Protein AF-A0A8S1JYV7-F1 (afdb_monomer)

Mean predicted aligned error: 21.08 Å

Radius of gyration: 44.69 Å; Cα contacts (8 Å, |Δi|>4): 650; chains: 1; bounding box: 148×88×150 Å

Organism: Paramecium primaurelia (NCBI:txid5886)

Nearest PDB structures (foldseek):
  2qby-assembly1_B  TM=5.541E-01  e=5.630E-12  Saccharolobus solfataricus
  6wgi-assembly1_A  TM=5.345E-01  e=1.094E-09  Saccharomyces cerevisiae
  6wgc-assembly1_A  TM=5.345E-01  e=1.435E-09  Saccharomyces cerevisiae
  6wgg-assembly1_A  TM=5.347E-01  e=1.883E-09  Saccharomyces cerevisiae
  8xvc-assembly1_A  TM=5.515E-01  e=9.843E-05  Escherichia phage Mu

InterPro domains:
  IPR003593 AAA+ ATPase domain [SM00382] (58-188)
  IPR003593 AAA+ ATPase domain [SM00382] (442-572)
  IPR049945 ORC1/DEAH AAA+ ATPase domain [PF13401] (60-153)
  IPR049945 ORC1/DEAH AAA+ ATPase domain [PF13401] (444-537)
  IPR050311 Origin recognition complex 1/Cell division control protein 6 [PTHR10763] (377-762)

pLDDT: mean 78.51, std 17.74, range [27.64, 97.88]

Foldseek 3Di:
DDDDDDDDDDDDDDDDDDDDDDDDPPPPDPDDDDPQDDPPPCVVVLVVVVVLLPDPDQFQAEEEEAAPPLCPVVSVVSVVVVVVVVQAAEAEDELLVDPALVSVLVVVCVSVVPPDDDDLVSSVVVLQVPLVHAYEYEYEQQLNNLVDDLVSVLSVRVVRSRHNYYYYHHHPCSVVVCCVVPVRDHPDYHYDYRYHDDPVRVVVVVVVVVVVLVVLVVLLVLLVVLLVVLVVCPPDPLPCCVPDPVVVVLCVVCVDDDDCNVVSVVLVVQSSVDPDPVSSVVSSVVSVVVSVVSVVVSVVVVVVVVVVVVVVVVVVVVVVVVVVVVVVVVVVVVVVVVVVVVVVVVVVVVVVVVVVVVVVVVVVVVVVVVVVVVVVVVVVVVVVVVVVVVVVVPPDDDDDDDDDDDDPDDPDPPDPPDPLPQDPPCVVVLVVVVVLLPDPDQFQAEEEEAAAQLCPVVSVVSVVVVVVVVQALEAEDELVVDPALVVVLVVVCVSVVPPDDDDLVSSVVVLQVPLPHAYEYEYEQQLSRLVDALVSVLSVRVVRSRHNYYYYHHHPCSVVVCCVVRVHDHDDYHYDYRYFDDLVRLLVVVVVVVVVVVPDDDDSVVLSVVSVVQCVVPNRRNVSNVVVVVVLVVVRVVCPDDPPDSCPVVVVVLVLVVLVPDDPLLVLLLVLLLVVCVVPVPALKDFPVSSVVSSVVLCVVVVPDDPDDSVVSVVVVVVSVQWDWDWDFDQDPNDTDTTIITRGPDHSVRSCVSSCPPPVCVVVVVVD

Structure (mmCIF, N/CA/C/O backbone):
data_AF-A0A8S1JYV7-F1
#
_entry.id   AF-A0A8S1JYV7-F1
#
loop_
_atom_site.group_PDB
_atom_site.id
_atom_site.type_symbol
_atom_site.label_atom_id
_atom_site.label_alt_id
_atom_site.label_comp_id
_atom_site.label_asym_id
_atom_site.label_entity_id
_atom_site.label_seq_id
_atom_site.pdbx_PDB_ins_code
_atom_site.Cartn_x
_atom_site.Cartn_y
_atom_site.Cartn_z
_atom_site.occupancy
_atom_site.B_iso_or_equiv
_atom_site.auth_seq_id
_atom_site.auth_comp_id
_atom_site.auth_asym_id
_atom_site.auth_atom_id
_atom_site.pdbx_PDB_model_num
ATOM 1 N N . MET A 1 1 ? 76.711 37.698 -12.263 1.00 46.56 1 MET A N 1
ATOM 2 C CA . MET A 1 1 ? 75.580 37.307 -13.132 1.00 46.56 1 MET A CA 1
ATOM 3 C C . MET A 1 1 ? 75.760 35.853 -13.531 1.00 46.56 1 MET A C 1
ATOM 5 O O . MET A 1 1 ? 76.825 35.523 -14.033 1.00 46.56 1 MET A O 1
ATOM 9 N N . PRO A 1 2 ? 74.790 34.984 -13.210 1.00 42.94 2 PRO A N 1
ATOM 10 C CA . PRO A 1 2 ? 74.183 34.180 -14.273 1.00 42.94 2 PRO A CA 1
ATOM 11 C C . PRO A 1 2 ? 72.651 34.045 -14.153 1.00 42.94 2 PRO A C 1
ATOM 13 O O . PRO A 1 2 ? 72.043 34.290 -13.112 1.00 42.94 2 PRO A O 1
ATOM 16 N N . ASN A 1 3 ? 72.059 33.692 -15.294 1.00 36.28 3 ASN A N 1
ATOM 17 C CA . ASN A 1 3 ? 70.646 33.717 -15.666 1.00 36.28 3 ASN A CA 1
ATOM 18 C C . ASN A 1 3 ? 69.675 32.984 -14.723 1.00 36.28 3 ASN A C 1
ATOM 20 O O . ASN A 1 3 ? 69.793 31.783 -14.488 1.00 36.28 3 ASN A O 1
ATOM 24 N N . LYS A 1 4 ? 68.616 33.693 -14.306 1.00 41.25 4 LYS A N 1
ATOM 25 C CA . LYS A 1 4 ? 67.384 33.115 -13.750 1.00 41.25 4 LYS A CA 1
ATOM 26 C C . LYS A 1 4 ? 66.445 32.705 -14.890 1.00 41.25 4 LYS A C 1
ATOM 28 O O . LYS A 1 4 ? 65.904 33.564 -15.578 1.00 41.25 4 LYS A O 1
ATOM 33 N N . GLN A 1 5 ? 66.200 31.405 -15.043 1.00 42.00 5 GLN A N 1
ATOM 34 C CA . GLN A 1 5 ? 65.030 30.882 -15.760 1.00 42.00 5 GLN A CA 1
ATOM 35 C C . GLN A 1 5 ? 63.831 30.740 -14.796 1.00 42.00 5 GLN A C 1
ATOM 37 O O . GLN A 1 5 ? 64.030 30.393 -13.627 1.00 42.00 5 GLN A O 1
ATOM 42 N N . PRO A 1 6 ? 62.583 30.985 -15.241 1.00 45.44 6 PRO A N 1
ATOM 43 C CA . PRO A 1 6 ? 61.412 30.913 -14.375 1.00 45.44 6 PRO A CA 1
ATOM 44 C C . PRO A 1 6 ? 60.876 29.478 -14.232 1.00 45.44 6 PRO A C 1
ATOM 46 O O . PRO A 1 6 ? 60.617 28.776 -15.210 1.00 45.44 6 PRO A O 1
ATOM 49 N N . LYS A 1 7 ? 60.648 29.066 -12.978 1.00 34.97 7 LYS A N 1
ATOM 50 C CA . LYS A 1 7 ? 59.971 27.818 -12.595 1.00 34.97 7 LYS A CA 1
ATOM 51 C C . LYS A 1 7 ? 58.480 27.887 -12.958 1.00 34.97 7 LYS A C 1
ATOM 53 O O . LYS A 1 7 ? 57.747 28.705 -12.408 1.00 34.97 7 LYS A O 1
ATOM 58 N N . LYS A 1 8 ? 58.015 26.990 -13.836 1.00 34.38 8 LYS A N 1
ATOM 59 C CA . LYS A 1 8 ? 56.583 26.721 -14.056 1.00 34.38 8 LYS A CA 1
ATOM 60 C C . LYS A 1 8 ? 56.036 25.869 -12.907 1.00 34.38 8 LYS A C 1
ATOM 62 O O . LYS A 1 8 ? 56.521 24.772 -12.648 1.00 34.38 8 LYS A O 1
ATOM 67 N N . SER A 1 9 ? 55.019 26.384 -12.227 1.00 33.53 9 SER A N 1
ATOM 68 C CA . SER A 1 9 ? 54.278 25.718 -11.158 1.00 33.53 9 SER A CA 1
ATOM 69 C C . SER A 1 9 ? 53.262 24.720 -11.732 1.00 33.53 9 SER A C 1
ATOM 71 O O . SER A 1 9 ? 52.340 25.082 -12.461 1.00 33.53 9 SER A O 1
ATOM 73 N N . GLN A 1 10 ? 53.416 23.440 -11.391 1.00 33.88 10 GLN A N 1
ATOM 74 C CA . GLN A 1 10 ? 52.433 22.396 -11.681 1.00 33.88 10 GLN A CA 1
ATOM 75 C C . GLN A 1 10 ? 51.303 22.448 -10.639 1.00 33.88 10 GLN A C 1
ATOM 77 O O . GLN A 1 10 ? 51.466 22.011 -9.502 1.00 33.88 10 GLN A O 1
ATOM 82 N N . LYS A 1 11 ? 50.133 22.971 -11.024 1.00 34.41 11 LYS A N 1
ATOM 83 C CA . LYS A 1 11 ? 48.884 22.793 -10.265 1.00 34.41 11 LYS A CA 1
ATOM 84 C C . LYS A 1 11 ? 48.269 21.435 -10.621 1.00 34.41 11 LYS A C 1
ATOM 86 O O . LYS A 1 11 ? 47.688 21.280 -11.692 1.00 34.41 11 LYS A O 1
ATOM 91 N N . LYS A 1 12 ? 48.356 20.467 -9.701 1.00 37.19 12 LYS A N 1
ATOM 92 C CA . LYS A 1 12 ? 47.556 19.230 -9.721 1.00 37.19 12 LYS A CA 1
ATOM 93 C C . LYS A 1 12 ? 46.072 19.589 -9.553 1.00 37.19 12 LYS A C 1
ATOM 95 O O . LYS A 1 12 ? 45.667 20.051 -8.490 1.00 37.19 12 LYS A O 1
ATOM 100 N N . LYS A 1 13 ? 45.259 19.382 -10.594 1.00 33.84 13 LYS A N 1
ATOM 101 C CA . LYS A 1 13 ? 43.790 19.371 -10.503 1.00 33.84 13 LYS A CA 1
ATOM 102 C C . LYS A 1 13 ? 43.317 17.922 -10.379 1.00 33.84 13 LYS A C 1
ATOM 104 O O . LYS A 1 13 ? 43.339 17.180 -11.353 1.00 33.84 13 LYS A O 1
ATOM 109 N N . ASN A 1 14 ? 42.856 17.554 -9.186 1.00 35.28 14 ASN A N 1
ATOM 110 C CA . ASN A 1 14 ? 42.028 16.372 -8.963 1.00 35.28 14 ASN A CA 1
ATOM 111 C C . ASN A 1 14 ? 40.647 16.613 -9.589 1.00 35.28 14 ASN A C 1
ATOM 113 O O . ASN A 1 14 ? 39.872 17.419 -9.077 1.00 35.28 14 ASN A O 1
ATOM 117 N N . GLN A 1 15 ? 40.332 15.924 -10.686 1.00 32.47 15 GLN A N 1
ATOM 118 C CA . GLN A 1 15 ? 38.967 15.836 -11.203 1.00 32.47 15 GLN A CA 1
ATOM 119 C C . GLN A 1 15 ? 38.302 14.580 -10.631 1.00 32.47 15 GLN A C 1
ATOM 121 O O . GLN A 1 15 ? 38.591 13.459 -11.043 1.00 32.47 15 GLN A O 1
ATOM 126 N N . LYS A 1 16 ? 37.394 14.781 -9.669 1.00 33.75 16 LYS A N 1
ATOM 127 C CA . LYS A 1 16 ? 36.365 13.796 -9.321 1.00 33.75 16 LYS A CA 1
ATOM 128 C C . LYS A 1 16 ? 35.435 13.655 -10.531 1.00 33.75 16 LYS A C 1
ATOM 130 O O . LYS A 1 16 ? 34.818 14.634 -10.943 1.00 33.75 16 LYS A O 1
ATOM 135 N N . LYS A 1 17 ? 35.355 12.451 -11.104 1.00 32.31 17 LYS A N 1
ATOM 136 C CA . LYS A 1 17 ? 34.386 12.093 -12.149 1.00 32.31 17 LYS A CA 1
ATOM 137 C C . LYS A 1 17 ? 32.970 12.181 -11.565 1.00 32.31 17 LYS A C 1
ATOM 139 O O . LYS A 1 17 ? 32.618 11.384 -10.703 1.00 32.31 17 LYS A O 1
ATOM 144 N N . GLN A 1 18 ? 32.181 13.149 -12.023 1.00 31.91 18 GLN A N 1
ATOM 145 C CA . GLN A 1 18 ? 30.720 13.115 -11.920 1.00 31.91 18 GLN A CA 1
ATOM 146 C C . GLN A 1 18 ? 30.153 12.289 -13.092 1.00 31.91 18 GLN A C 1
ATOM 148 O O . GLN A 1 18 ? 30.764 12.282 -14.167 1.00 31.91 18 GLN A O 1
ATOM 153 N N . PRO A 1 19 ? 29.022 11.583 -12.918 1.00 30.23 19 PRO A N 1
ATOM 154 C CA . PRO A 1 19 ? 28.376 10.857 -14.006 1.00 30.23 19 PRO A CA 1
ATOM 155 C C . PRO A 1 19 ? 27.855 11.844 -15.062 1.00 30.23 19 PRO A C 1
ATOM 157 O O . PRO A 1 19 ? 27.268 12.875 -14.734 1.00 30.23 19 PRO A O 1
ATOM 160 N N . LYS A 1 20 ? 28.113 11.543 -16.339 1.00 32.12 20 LYS A N 1
ATOM 161 C CA . LYS A 1 20 ? 27.690 12.357 -17.484 1.00 32.12 20 LYS A CA 1
ATOM 162 C C . LYS A 1 20 ? 26.158 12.420 -17.533 1.00 32.12 20 LYS A C 1
ATOM 164 O O . LYS A 1 20 ? 25.511 11.404 -17.760 1.00 32.12 20 LYS A O 1
ATOM 169 N N . GLN A 1 21 ? 25.602 13.615 -17.343 1.00 32.47 21 GLN A N 1
ATOM 170 C CA . GLN A 1 21 ? 24.228 13.940 -17.725 1.00 32.47 21 GLN A CA 1
ATOM 171 C C . GLN A 1 21 ? 24.078 13.821 -19.248 1.00 32.47 21 GLN A C 1
ATOM 173 O O . GLN A 1 21 ? 24.957 14.259 -19.995 1.00 32.47 21 GLN A O 1
ATOM 178 N N . TYR A 1 22 ? 22.960 13.239 -19.681 1.00 33.78 22 TYR A N 1
ATOM 179 C CA . TYR A 1 22 ? 22.515 13.178 -21.071 1.00 33.78 22 TYR A CA 1
ATOM 180 C C . TYR A 1 22 ? 22.547 14.579 -21.706 1.00 33.78 22 TYR A C 1
ATOM 182 O O . TYR A 1 22 ? 21.765 15.456 -21.343 1.00 33.78 22 TYR A O 1
ATOM 190 N N . GLN A 1 23 ? 23.461 14.796 -22.653 1.00 32.00 23 GLN A N 1
ATOM 191 C CA . GLN A 1 23 ? 23.362 15.909 -23.594 1.00 32.00 23 GLN A CA 1
ATOM 192 C C . GLN A 1 23 ? 22.345 15.515 -24.667 1.00 32.00 23 GLN A C 1
ATOM 194 O O . GLN A 1 23 ? 22.445 14.441 -25.256 1.00 32.00 23 GLN A O 1
ATOM 199 N N . SER A 1 24 ? 21.339 16.362 -24.873 1.00 36.31 24 SER A N 1
ATOM 200 C CA . SER A 1 24 ? 20.257 16.136 -25.825 1.00 36.31 24 SER A CA 1
ATOM 201 C C . SER A 1 24 ? 20.775 16.068 -27.266 1.00 36.31 24 SER A C 1
ATOM 203 O O . SER A 1 24 ? 21.559 16.904 -27.714 1.00 36.31 24 SER A O 1
ATOM 205 N N . ILE A 1 25 ? 20.279 15.067 -27.993 1.00 35.56 25 ILE A N 1
ATOM 206 C CA . ILE A 1 25 ? 20.597 14.706 -29.387 1.00 35.56 25 ILE A CA 1
ATOM 207 C C . ILE A 1 25 ? 20.081 15.755 -30.410 1.00 35.56 25 ILE A C 1
ATOM 209 O O . ILE A 1 25 ? 20.365 15.682 -31.601 1.00 35.56 25 ILE A O 1
ATOM 213 N N . ASP A 1 26 ? 19.385 16.803 -29.963 1.00 37.78 26 ASP A N 1
ATOM 214 C CA . ASP A 1 26 ? 18.584 17.689 -30.821 1.00 37.78 26 ASP A CA 1
ATOM 215 C C . ASP A 1 26 ? 19.355 18.666 -31.732 1.00 37.78 26 ASP A C 1
ATOM 217 O O . ASP A 1 26 ? 18.743 19.297 -32.595 1.00 37.78 26 ASP A O 1
ATOM 221 N N . ASN A 1 27 ? 20.676 18.816 -31.595 1.00 35.88 27 ASN A N 1
ATOM 222 C CA . ASN A 1 27 ? 21.395 19.904 -32.277 1.00 35.88 27 ASN A CA 1
ATOM 223 C C . ASN A 1 27 ? 22.094 19.542 -33.602 1.00 35.88 27 ASN A C 1
ATOM 225 O O . ASN A 1 27 ? 22.672 20.441 -34.208 1.00 35.88 27 ASN A O 1
ATOM 229 N N . GLN A 1 28 ? 22.051 18.295 -34.092 1.00 33.03 28 GLN A N 1
ATOM 230 C CA . GLN A 1 28 ? 22.825 17.909 -35.294 1.00 33.03 28 GLN A CA 1
ATOM 231 C C . GLN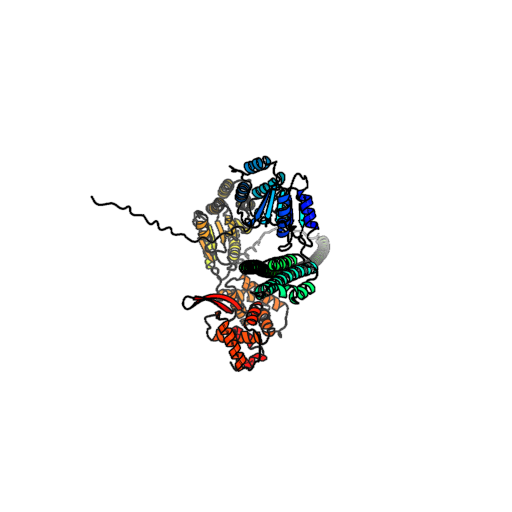 A 1 28 ? 22.036 17.347 -36.488 1.00 33.03 28 GLN A C 1
ATOM 233 O O . GLN A 1 28 ? 22.646 17.024 -37.502 1.00 33.03 28 GLN A O 1
ATOM 238 N N . VAL A 1 29 ? 20.700 17.322 -36.461 1.00 35.41 29 VAL A N 1
ATOM 239 C CA . VAL A 1 29 ? 19.895 16.839 -37.603 1.00 35.41 29 VAL A CA 1
ATOM 240 C C . VAL A 1 29 ? 18.899 17.906 -38.053 1.00 35.41 29 VAL A C 1
ATOM 242 O O . VAL A 1 29 ? 17.707 17.830 -37.784 1.00 35.41 29 VAL A O 1
ATOM 245 N N . ASN A 1 30 ? 19.387 18.933 -38.743 1.00 35.34 30 ASN A N 1
ATOM 246 C CA . ASN A 1 30 ? 18.549 19.885 -39.473 1.00 35.34 30 ASN A CA 1
ATOM 247 C C . ASN A 1 30 ? 19.185 20.095 -40.847 1.00 35.34 30 ASN A C 1
ATOM 249 O O . ASN A 1 30 ? 20.183 20.803 -40.910 1.00 35.34 30 ASN A O 1
ATOM 253 N N . ASN A 1 31 ? 18.661 19.437 -41.897 1.00 34.31 31 ASN A N 1
ATOM 254 C CA . ASN A 1 31 ? 18.603 19.933 -43.294 1.00 34.31 31 ASN A CA 1
ATOM 255 C C . ASN A 1 31 ? 18.168 18.873 -44.337 1.00 34.31 31 ASN A C 1
ATOM 257 O O . ASN A 1 31 ? 18.654 18.863 -45.465 1.00 34.31 31 ASN A O 1
ATOM 261 N N . THR A 1 32 ? 17.193 18.016 -44.031 1.00 33.81 32 THR A N 1
ATOM 262 C CA . THR A 1 32 ? 16.482 17.253 -45.075 1.00 33.81 32 THR A CA 1
ATOM 263 C C . THR A 1 32 ? 14.987 17.276 -44.786 1.00 33.81 32 THR A C 1
ATOM 265 O O . THR A 1 32 ? 14.510 16.721 -43.799 1.00 33.81 32 THR A O 1
ATOM 268 N N . ILE A 1 33 ? 14.239 17.992 -45.629 1.00 37.91 33 ILE A N 1
ATOM 269 C CA . ILE A 1 33 ? 12.783 18.144 -45.535 1.00 37.91 33 ILE A CA 1
ATOM 270 C C . ILE A 1 33 ? 12.146 16.843 -46.039 1.00 37.91 33 ILE A C 1
ATOM 272 O O . ILE A 1 33 ? 11.726 16.740 -47.187 1.00 37.91 33 ILE A O 1
ATOM 276 N N . GLN A 1 34 ? 12.103 15.820 -45.189 1.00 42.94 34 GLN A N 1
ATOM 277 C CA . GLN A 1 34 ? 11.187 14.699 -45.376 1.00 42.94 34 GLN A CA 1
ATOM 278 C C . GLN A 1 34 ? 9.828 15.084 -44.787 1.00 42.94 34 GLN A C 1
ATOM 280 O O . GLN A 1 34 ? 9.754 15.685 -43.710 1.00 42.94 34 GLN A O 1
ATOM 285 N N . LYS A 1 35 ? 8.736 14.757 -45.496 1.00 40.88 35 LYS A N 1
ATOM 286 C CA . LYS A 1 35 ? 7.383 14.877 -44.937 1.00 40.88 35 LYS A CA 1
ATOM 287 C C . LYS A 1 35 ? 7.362 14.122 -43.598 1.00 40.88 35 LYS A C 1
ATOM 289 O O . LYS A 1 35 ? 7.805 12.976 -43.570 1.00 40.88 35 LYS A O 1
ATOM 294 N N . PRO A 1 36 ? 6.897 14.738 -42.496 1.00 48.53 36 PRO A N 1
ATOM 295 C CA . PRO A 1 36 ? 6.857 14.062 -41.207 1.00 48.53 36 PRO A CA 1
ATOM 296 C C . PRO A 1 36 ? 5.974 12.819 -41.338 1.00 48.53 36 PRO A C 1
ATOM 298 O O . PRO A 1 36 ? 4.785 12.961 -41.623 1.00 48.53 36 PRO A O 1
ATOM 301 N N . GLN A 1 37 ? 6.567 11.633 -41.165 1.00 57.03 37 GLN A N 1
ATOM 302 C CA . GLN A 1 37 ? 5.853 10.353 -41.153 1.00 57.03 37 GLN A CA 1
ATOM 303 C C . GLN A 1 37 ? 4.650 10.478 -40.214 1.00 57.03 37 GLN A C 1
ATOM 305 O O . GLN A 1 37 ? 4.807 10.917 -39.073 1.00 57.03 37 GLN A O 1
ATOM 310 N N . GLN A 1 38 ? 3.451 10.206 -40.735 1.00 69.81 38 GLN A N 1
ATOM 311 C CA . GLN A 1 38 ? 2.223 10.187 -39.947 1.00 69.81 38 GLN A CA 1
ATOM 312 C C . GLN A 1 38 ? 2.279 9.010 -38.980 1.00 69.81 38 GLN A C 1
ATOM 314 O O . GLN A 1 38 ? 2.606 7.901 -39.392 1.00 69.81 38 GLN A O 1
ATOM 319 N N . ILE A 1 39 ? 1.983 9.248 -37.703 1.00 80.06 39 ILE A N 1
ATOM 320 C CA . ILE A 1 39 ? 1.714 8.148 -36.779 1.00 80.06 39 ILE A CA 1
ATOM 321 C C . ILE A 1 39 ? 0.359 7.578 -37.174 1.00 80.06 39 ILE A C 1
ATOM 323 O O . ILE A 1 39 ? -0.665 8.242 -36.993 1.00 80.06 39 ILE A O 1
ATOM 327 N N . LYS A 1 40 ? 0.376 6.372 -37.744 1.00 81.56 40 LYS A N 1
ATOM 328 C CA . LYS A 1 40 ? -0.840 5.651 -38.112 1.00 81.56 40 LYS A CA 1
ATOM 329 C C . LYS A 1 40 ? -1.767 5.497 -36.909 1.00 81.56 40 LYS A C 1
ATOM 331 O O . LYS A 1 40 ? -1.309 5.311 -35.779 1.00 81.56 40 LYS A O 1
ATOM 336 N N . PHE A 1 41 ? -3.068 5.537 -37.181 1.00 90.06 41 PHE A N 1
ATOM 337 C CA . PHE A 1 41 ? -4.149 5.333 -36.211 1.00 90.06 41 PHE A CA 1
ATOM 338 C C . PHE A 1 41 ? -4.298 6.432 -35.155 1.00 90.06 41 PHE A C 1
ATOM 340 O O . PHE A 1 41 ? -5.022 6.237 -34.180 1.00 90.06 41 PHE A O 1
ATOM 347 N N . ARG A 1 42 ? -3.611 7.569 -35.320 1.00 93.94 42 ARG A N 1
ATOM 348 C CA . ARG A 1 42 ? -3.714 8.742 -34.435 1.00 93.94 42 ARG A CA 1
ATOM 349 C C . ARG A 1 42 ? -4.121 10.012 -35.177 1.00 93.94 42 ARG A C 1
ATOM 351 O O . ARG A 1 42 ? -3.875 11.126 -34.712 1.00 93.94 42 ARG A O 1
ATOM 358 N N . GLU A 1 43 ? -4.724 9.870 -36.355 1.00 93.94 43 GLU A N 1
ATOM 359 C CA . GLU A 1 43 ? -5.103 10.988 -37.222 1.00 93.94 43 GLU A CA 1
ATOM 360 C C . GLU A 1 43 ? -6.203 11.845 -36.582 1.00 93.94 43 GLU A C 1
ATOM 362 O O . GLU A 1 43 ? -6.205 13.072 -36.720 1.00 93.94 43 GLU A O 1
ATOM 367 N N . GLN A 1 44 ? -7.121 11.211 -35.845 1.00 94.69 44 GLN A N 1
ATOM 368 C CA . GLN A 1 44 ? -8.200 11.902 -35.141 1.00 94.69 44 GLN A CA 1
ATOM 369 C C . GLN A 1 44 ? -7.653 12.755 -33.994 1.00 94.69 44 GLN A C 1
ATOM 371 O O . GLN A 1 44 ? -7.951 13.949 -33.915 1.00 94.69 44 GLN A O 1
ATOM 376 N N . GLU A 1 45 ? -6.802 12.184 -33.142 1.00 96.44 45 GLU A N 1
ATOM 377 C CA . GLU A 1 45 ? -6.142 12.888 -32.046 1.00 96.44 45 GLU A CA 1
ATOM 378 C C . GLU A 1 45 ? -5.254 14.008 -32.593 1.00 96.44 45 GLU A C 1
ATOM 380 O O . GLU A 1 45 ? -5.308 15.132 -32.095 1.00 96.44 45 GLU A O 1
ATOM 385 N N . GLN A 1 46 ? -4.510 13.759 -33.677 1.00 95.25 46 GLN A N 1
ATOM 386 C CA . GLN A 1 46 ? -3.722 14.787 -34.357 1.00 95.25 46 GLN A CA 1
ATOM 387 C C . GLN A 1 46 ? -4.595 15.960 -34.815 1.00 95.25 46 GLN A C 1
ATOM 389 O O . GLN A 1 46 ? -4.241 17.124 -34.602 1.00 95.25 46 GLN A O 1
ATOM 394 N N . HIS A 1 47 ? -5.745 15.667 -35.425 1.00 95.00 47 HIS A N 1
ATOM 395 C CA . HIS A 1 47 ? -6.695 16.680 -35.867 1.00 95.00 47 HIS A CA 1
ATOM 396 C C . HIS A 1 47 ? -7.268 17.475 -34.685 1.00 95.00 47 HIS A C 1
ATOM 398 O O . HIS A 1 47 ? -7.345 18.703 -34.754 1.00 95.00 47 HIS A O 1
ATOM 404 N N . LEU A 1 48 ? -7.613 16.813 -33.576 1.00 96.56 48 LEU A N 1
ATOM 405 C CA . LEU A 1 48 ? -8.102 17.468 -32.360 1.00 96.56 48 LEU A CA 1
ATOM 406 C C . LEU A 1 48 ? -7.041 18.374 -31.722 1.00 96.56 48 LEU A C 1
ATOM 408 O O . LEU A 1 48 ? -7.353 19.517 -31.386 1.00 96.56 48 LEU A O 1
ATOM 412 N N . ILE A 1 49 ? -5.786 17.921 -31.627 1.00 96.50 49 ILE A N 1
ATOM 413 C CA . ILE A 1 49 ? -4.667 18.742 -31.140 1.00 96.50 49 ILE A CA 1
ATOM 414 C C . ILE A 1 49 ? -4.479 19.956 -32.063 1.00 96.50 49 ILE A C 1
ATOM 416 O O . ILE A 1 49 ? -4.327 21.085 -31.595 1.00 96.50 49 ILE A O 1
ATOM 420 N N . GLN A 1 50 ? -4.525 19.765 -33.385 1.00 94.81 50 GLN A N 1
ATOM 421 C CA . GLN A 1 50 ? -4.377 20.871 -34.330 1.00 94.81 50 GLN A CA 1
ATOM 422 C C . GLN A 1 50 ? -5.557 21.848 -34.259 1.00 94.81 50 GLN A C 1
ATOM 424 O O . GLN A 1 50 ? -5.345 23.052 -34.422 1.00 94.81 50 GLN A O 1
ATOM 429 N N . LYS A 1 51 ? -6.780 21.364 -34.010 1.00 95.94 51 LYS A N 1
ATOM 430 C CA . LYS A 1 51 ? -7.966 22.198 -33.777 1.00 95.94 51 LYS A CA 1
ATOM 431 C C . LYS A 1 51 ? -7.796 23.036 -32.510 1.00 95.94 51 LYS A C 1
ATOM 433 O O . LYS A 1 51 ? -8.011 24.241 -32.578 1.00 95.94 51 LYS A O 1
ATOM 438 N N . PHE A 1 52 ? -7.330 22.427 -31.419 1.00 95.88 52 PHE A N 1
ATOM 439 C CA . PHE A 1 52 ? -7.034 23.110 -30.159 1.00 95.88 52 PHE A CA 1
ATOM 440 C C . PHE A 1 52 ? -5.971 24.209 -30.322 1.00 95.88 52 PHE A C 1
ATOM 442 O O . PHE A 1 52 ? -6.190 25.344 -29.930 1.00 95.88 52 PHE A O 1
ATOM 449 N N . ILE A 1 53 ? -4.842 23.931 -30.984 1.00 94.69 53 ILE A N 1
ATOM 450 C CA . ILE A 1 53 ? -3.782 24.942 -31.190 1.00 94.69 53 ILE A CA 1
ATOM 451 C C . ILE A 1 53 ? -4.249 26.137 -32.038 1.00 94.69 53 ILE A C 1
ATOM 453 O O . ILE A 1 53 ? -3.671 27.223 -31.966 1.00 94.69 53 ILE A O 1
ATOM 457 N N . ASN A 1 54 ? -5.280 25.949 -32.864 1.00 92.56 54 ASN A N 1
ATOM 458 C CA . ASN A 1 54 ? -5.857 27.028 -33.662 1.00 92.56 54 ASN A CA 1
ATOM 459 C C . ASN A 1 54 ? -7.055 27.705 -32.975 1.00 92.56 54 ASN A C 1
ATOM 461 O O . ASN A 1 54 ? -7.577 28.665 -33.542 1.00 92.56 54 ASN A O 1
ATOM 465 N N . SER A 1 55 ? -7.505 27.225 -31.809 1.00 92.38 55 SER A N 1
ATOM 466 C CA . SER A 1 55 ? -8.620 27.838 -31.092 1.00 92.38 55 SER A CA 1
ATOM 467 C C . SER A 1 55 ? -8.190 29.147 -30.419 1.00 92.38 55 SER A C 1
ATOM 469 O O . SER A 1 55 ? -7.022 29.371 -30.086 1.00 92.38 55 SER A O 1
ATOM 471 N N . ASN A 1 56 ? -9.155 30.051 -30.254 1.00 88.06 56 ASN A N 1
ATOM 472 C CA . ASN A 1 56 ? -8.971 31.345 -29.592 1.00 88.06 56 ASN A CA 1
ATOM 473 C C . ASN A 1 56 ? -9.614 31.348 -28.198 1.00 88.06 56 ASN A C 1
ATOM 475 O O . ASN A 1 56 ? -10.146 32.367 -27.765 1.00 88.06 56 ASN A O 1
ATOM 479 N N . ASP A 1 57 ? -9.582 30.208 -27.509 1.00 88.06 57 ASP A N 1
ATOM 480 C CA . ASP A 1 57 ? -10.152 30.088 -26.169 1.00 88.06 57 ASP A CA 1
ATOM 481 C C . ASP A 1 57 ? -9.343 30.915 -25.152 1.00 88.06 57 ASP A C 1
ATOM 483 O O . ASP A 1 57 ? -8.127 31.095 -25.297 1.00 88.06 57 ASP A O 1
ATOM 487 N N . GLU A 1 58 ? -10.022 31.426 -24.116 1.00 84.81 58 GLU A N 1
ATOM 488 C CA . GLU A 1 58 ? -9.401 32.224 -23.041 1.00 84.81 58 GLU A CA 1
ATOM 489 C C . GLU A 1 58 ? -8.346 31.410 -22.273 1.00 84.81 58 GLU A C 1
ATOM 491 O O . GLU A 1 58 ? -7.298 31.934 -21.894 1.00 84.81 58 GLU A O 1
ATOM 496 N N . TYR A 1 59 ? -8.608 30.113 -22.084 1.00 87.69 59 TYR A N 1
ATOM 497 C CA . TYR A 1 59 ? -7.699 29.164 -21.451 1.00 87.69 59 TYR A CA 1
ATOM 498 C C . TYR A 1 59 ? -7.229 28.143 -22.475 1.00 87.69 59 TYR A C 1
ATOM 500 O O . TYR A 1 59 ? -8.022 27.428 -23.081 1.00 87.69 59 TYR A O 1
ATOM 508 N N . LYS A 1 60 ? -5.912 28.051 -22.634 1.00 94.44 60 LYS A N 1
ATOM 509 C CA . LYS A 1 60 ? -5.254 27.174 -23.599 1.00 94.44 60 LYS A CA 1
ATOM 510 C C . LYS A 1 60 ? -4.580 26.029 -22.866 1.00 94.44 60 LYS A C 1
ATOM 512 O O . LYS A 1 60 ? -3.364 25.876 -22.937 1.00 94.44 60 LYS A O 1
ATOM 517 N N . LEU A 1 61 ? -5.377 25.224 -22.164 1.00 96.50 61 LEU A N 1
ATOM 518 C CA . LEU A 1 61 ? -4.923 23.999 -21.506 1.00 96.50 61 LEU A CA 1
ATOM 519 C C . LEU A 1 61 ? -5.445 22.759 -22.240 1.00 96.50 61 LEU A C 1
ATOM 521 O O . LEU A 1 61 ? -6.653 22.530 -22.312 1.00 96.50 61 LEU A O 1
ATOM 525 N N . LEU A 1 62 ? -4.515 21.950 -22.743 1.00 97.19 62 LEU A N 1
ATOM 526 C CA . LEU A 1 62 ? -4.781 20.650 -23.344 1.00 97.19 62 LEU A CA 1
ATOM 527 C C . LEU A 1 62 ? -4.105 19.559 -22.526 1.00 97.19 62 LEU A C 1
ATOM 529 O O . LEU A 1 62 ? -2.921 19.654 -22.206 1.00 97.19 62 LEU A O 1
ATOM 533 N N . LEU A 1 63 ? -4.844 18.500 -22.236 1.00 97.12 63 LEU A N 1
ATOM 534 C CA . LEU A 1 63 ? -4.308 17.303 -21.609 1.00 97.12 63 LEU A CA 1
ATOM 535 C C . LEU A 1 63 ? -4.406 16.138 -22.569 1.00 97.12 63 LEU A C 1
ATOM 537 O O . LEU A 1 63 ? -5.438 15.929 -23.204 1.00 97.12 63 LEU A O 1
ATOM 541 N N . LEU A 1 64 ? -3.320 15.383 -22.654 1.00 97.44 64 LEU A N 1
ATOM 542 C CA . LEU A 1 64 ? -3.265 14.125 -23.375 1.00 97.44 64 LEU A CA 1
ATOM 543 C C . LEU A 1 64 ? -3.149 13.031 -22.333 1.00 97.44 64 LEU A C 1
ATOM 545 O O . LEU A 1 64 ? -2.100 12.878 -21.707 1.00 97.44 64 LEU A O 1
ATOM 549 N N . THR A 1 65 ? -4.231 12.298 -22.128 1.00 96.38 65 THR A N 1
ATOM 550 C CA . THR A 1 65 ? -4.299 11.253 -21.110 1.00 96.38 65 THR A CA 1
ATOM 551 C C . THR A 1 65 ? -4.368 9.881 -21.760 1.00 96.38 65 THR A C 1
ATOM 553 O O . THR A 1 65 ? -4.825 9.745 -22.886 1.00 96.38 65 THR A O 1
ATOM 556 N N . GLY A 1 66 ? -3.875 8.845 -21.091 1.00 93.75 66 GLY A N 1
ATOM 557 C CA . GLY A 1 66 ? -3.933 7.468 -21.590 1.00 93.75 66 GLY A CA 1
ATOM 558 C C . GLY A 1 66 ? -2.768 6.648 -21.064 1.00 93.75 66 GLY A C 1
ATOM 559 O O . GLY A 1 66 ? -1.808 7.210 -20.545 1.00 93.75 66 GLY A O 1
ATOM 560 N N . GLN A 1 67 ? -2.814 5.329 -21.213 1.00 87.88 67 GLN A N 1
ATOM 561 C CA . GLN A 1 67 ? -1.769 4.452 -20.677 1.00 87.88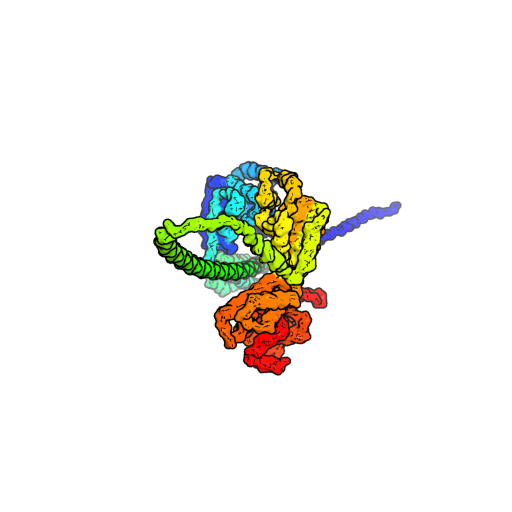 67 GLN A CA 1
ATOM 562 C C . GLN A 1 67 ? -0.382 4.734 -21.305 1.00 87.88 67 GLN A C 1
ATOM 564 O O . GLN A 1 67 ? -0.293 5.313 -22.397 1.00 87.88 67 GLN A O 1
ATOM 569 N N . PRO A 1 68 ? 0.729 4.379 -20.634 1.00 87.44 68 PRO A N 1
ATOM 570 C CA . PRO A 1 68 ? 2.050 4.371 -21.260 1.00 87.44 68 PRO A CA 1
ATOM 571 C C . PRO A 1 68 ? 2.043 3.574 -22.576 1.00 87.44 68 PRO A C 1
ATOM 573 O O . PRO A 1 68 ? 1.292 2.615 -22.725 1.00 87.44 68 PRO A O 1
ATOM 576 N N . GLY A 1 69 ? 2.840 3.998 -23.561 1.00 84.56 69 GLY A N 1
ATOM 577 C CA . GLY A 1 69 ? 2.942 3.306 -24.855 1.00 84.56 69 GLY A CA 1
ATOM 578 C C . GLY A 1 69 ? 1.856 3.634 -25.891 1.00 84.56 69 GLY A C 1
ATOM 579 O O . GLY A 1 69 ? 1.984 3.236 -27.044 1.00 84.56 69 GLY A O 1
ATOM 580 N N . THR A 1 70 ? 0.834 4.436 -25.569 1.00 89.81 70 THR A N 1
ATOM 581 C CA . THR A 1 70 ? -0.231 4.796 -26.535 1.00 89.81 70 THR A CA 1
ATOM 582 C C . THR A 1 70 ? 0.188 5.802 -27.619 1.00 89.81 70 THR A C 1
ATOM 584 O O . THR A 1 70 ? -0.602 6.129 -28.501 1.00 89.81 70 THR A O 1
ATOM 587 N N . GLY A 1 71 ? 1.437 6.281 -27.600 1.00 90.50 71 GLY A N 1
ATOM 588 C CA . GLY A 1 71 ? 1.993 7.173 -28.627 1.00 90.50 71 GLY A CA 1
ATOM 589 C C . GLY A 1 71 ? 1.811 8.675 -28.375 1.00 90.50 71 GLY A C 1
ATOM 590 O O . GLY A 1 71 ? 2.145 9.466 -29.255 1.00 90.50 71 GLY A O 1
ATOM 591 N N . LYS A 1 72 ? 1.340 9.087 -27.186 1.00 94.75 72 LYS A N 1
ATOM 592 C CA . LYS A 1 72 ? 1.118 10.502 -26.801 1.00 94.75 72 LYS A CA 1
ATOM 593 C C . LYS A 1 72 ? 2.329 11.400 -27.092 1.00 94.75 72 LYS A C 1
ATOM 595 O O . LYS A 1 72 ? 2.235 12.366 -27.851 1.00 94.75 72 LYS A O 1
ATOM 600 N N . THR A 1 73 ? 3.478 11.047 -26.514 1.00 94.50 73 THR A N 1
ATOM 601 C CA . THR A 1 73 ? 4.740 11.790 -26.631 1.00 94.50 73 THR A CA 1
ATOM 602 C C . THR A 1 73 ? 5.231 11.842 -28.074 1.00 94.50 73 THR A C 1
ATOM 604 O O . THR A 1 73 ? 5.575 12.910 -28.581 1.00 94.50 73 THR A O 1
ATOM 607 N N . THR A 1 74 ? 5.182 10.710 -28.779 1.00 90.56 74 THR A N 1
ATOM 608 C CA . THR A 1 74 ? 5.576 10.614 -30.190 1.00 90.56 74 THR A CA 1
ATOM 609 C C . THR A 1 74 ? 4.720 11.522 -31.073 1.00 90.56 74 THR A C 1
ATOM 611 O O . THR A 1 74 ? 5.266 12.264 -31.894 1.00 90.56 74 THR A O 1
ATOM 614 N N . LEU A 1 75 ? 3.396 11.532 -30.872 1.00 93.88 75 LEU A N 1
ATOM 615 C CA . LEU A 1 75 ? 2.483 12.377 -31.644 1.00 93.88 75 LEU A CA 1
ATOM 616 C C . LEU A 1 75 ? 2.745 13.856 -31.402 1.00 93.88 75 LEU A C 1
ATOM 618 O O . LEU A 1 75 ? 2.817 14.638 -32.351 1.00 93.88 75 LEU A O 1
ATOM 622 N N . ILE A 1 76 ? 2.971 14.248 -30.151 1.00 95.56 76 ILE A N 1
ATOM 623 C CA . ILE A 1 76 ? 3.310 15.633 -29.840 1.00 95.56 76 ILE A CA 1
ATOM 624 C C . ILE A 1 76 ? 4.659 16.040 -30.419 1.00 95.56 76 ILE A C 1
ATOM 626 O O . ILE A 1 76 ? 4.764 17.135 -30.974 1.00 95.56 76 ILE A O 1
ATOM 630 N N . HIS A 1 77 ? 5.670 15.172 -30.392 1.00 91.88 77 HIS A N 1
ATOM 631 C CA . HIS A 1 77 ? 6.929 15.452 -31.077 1.00 91.88 77 HIS A CA 1
ATOM 632 C C . HIS A 1 77 ? 6.727 15.646 -32.582 1.00 91.88 77 HIS A C 1
ATOM 634 O O . HIS A 1 77 ? 7.277 16.596 -33.149 1.00 91.88 77 HIS A O 1
ATOM 640 N N . GLN A 1 78 ? 5.901 14.823 -33.230 1.00 90.06 78 GLN A N 1
ATOM 641 C CA . GLN A 1 78 ? 5.584 14.978 -34.648 1.00 90.06 78 GLN A CA 1
ATOM 642 C C . GLN A 1 78 ? 4.869 16.312 -34.932 1.00 90.06 78 GLN A C 1
ATOM 644 O O . GLN A 1 78 ? 5.294 17.069 -35.810 1.00 90.06 78 GLN A O 1
ATOM 649 N N . CYS A 1 79 ? 3.838 16.649 -34.155 1.00 92.19 79 CYS A N 1
ATOM 650 C CA . CYS A 1 79 ? 3.121 17.920 -34.257 1.00 92.19 79 CYS A CA 1
ATOM 651 C C . CYS A 1 79 ? 4.041 19.122 -33.994 1.00 92.19 79 CYS A C 1
ATOM 653 O O . CYS A 1 79 ? 3.986 20.125 -34.708 1.00 92.19 79 CYS A O 1
ATOM 655 N N . SER A 1 80 ? 4.970 19.001 -33.041 1.00 91.19 80 SER A N 1
ATOM 656 C CA . SER A 1 80 ? 5.915 20.065 -32.702 1.00 91.19 80 SER A CA 1
ATOM 657 C C . SER A 1 80 ? 6.814 20.448 -33.882 1.00 91.19 80 SER A C 1
ATOM 659 O O . SER A 1 80 ? 7.065 21.633 -34.111 1.00 91.19 80 SER A O 1
ATOM 661 N N . LYS A 1 81 ? 7.234 19.473 -34.703 1.00 88.81 81 LYS A N 1
ATOM 662 C CA . LYS A 1 81 ? 8.000 19.739 -35.930 1.00 88.81 81 LYS A CA 1
ATOM 663 C C . LYS A 1 81 ? 7.193 20.604 -36.903 1.00 88.81 81 LYS A C 1
ATOM 665 O O . LYS A 1 81 ? 7.732 21.555 -37.463 1.00 88.81 81 LYS A O 1
ATOM 670 N N . GLN A 1 82 ? 5.893 20.337 -37.046 1.00 88.62 82 GLN A N 1
ATOM 671 C CA . GLN A 1 82 ? 5.003 21.129 -37.901 1.00 88.62 82 GLN A CA 1
ATOM 672 C C . GLN A 1 82 ? 4.770 22.544 -37.345 1.00 88.62 82 GLN A C 1
ATOM 674 O O . GLN A 1 82 ? 4.736 23.517 -38.099 1.00 88.62 82 GLN A O 1
ATOM 679 N N . TRP A 1 83 ? 4.647 22.696 -36.025 1.00 90.38 83 TRP A N 1
ATOM 680 C CA . TRP A 1 83 ? 4.438 24.004 -35.396 1.00 90.38 83 TRP A CA 1
ATOM 681 C C . TRP A 1 83 ? 5.682 24.896 -35.426 1.00 90.38 83 TRP A C 1
ATOM 683 O O . TRP A 1 83 ? 5.544 26.113 -35.565 1.00 90.38 83 TRP A O 1
ATOM 693 N N . ARG A 1 84 ? 6.892 24.318 -35.390 1.00 86.69 84 ARG A N 1
ATOM 694 C CA . ARG A 1 84 ? 8.143 25.074 -35.605 1.00 86.69 84 ARG A CA 1
ATOM 695 C C . ARG A 1 84 ? 8.155 25.755 -36.975 1.00 86.69 84 ARG A C 1
ATOM 697 O O . ARG A 1 84 ? 8.525 26.922 -37.065 1.00 86.69 84 ARG A O 1
ATOM 704 N N . ILE A 1 85 ? 7.665 25.076 -38.016 1.00 81.25 85 ILE A N 1
ATOM 705 C CA . ILE A 1 85 ? 7.519 25.655 -39.365 1.00 81.25 85 ILE A CA 1
ATOM 706 C C . ILE A 1 85 ? 6.537 26.838 -39.343 1.00 81.25 85 ILE A C 1
ATOM 708 O O . ILE A 1 85 ? 6.780 27.868 -39.968 1.00 81.25 85 ILE A O 1
ATOM 712 N N . LYS A 1 86 ? 5.465 26.742 -38.545 1.00 84.56 86 LYS A N 1
ATOM 713 C CA . LYS A 1 86 ? 4.490 27.824 -38.313 1.00 84.56 86 LYS A CA 1
ATOM 714 C C . LYS A 1 86 ? 4.979 28.911 -37.333 1.00 84.56 86 LYS A C 1
ATOM 716 O O . LYS A 1 86 ? 4.170 29.716 -36.879 1.00 84.56 86 LYS A O 1
ATOM 721 N N . LYS A 1 87 ? 6.282 28.959 -37.022 1.00 89.00 87 LYS A N 1
ATOM 722 C CA . LYS A 1 87 ? 6.938 29.947 -36.142 1.00 89.00 87 LYS A CA 1
ATOM 723 C C . LYS A 1 87 ? 6.472 29.936 -34.676 1.00 89.00 87 LYS A C 1
ATOM 725 O O . LYS A 1 87 ? 6.631 30.939 -33.982 1.00 89.00 87 LYS A O 1
ATOM 730 N N . TYR A 1 88 ? 5.936 28.821 -34.176 1.00 91.12 88 TYR A N 1
ATOM 731 C CA . TYR A 1 88 ? 5.701 28.674 -32.737 1.00 91.12 88 TYR A CA 1
ATOM 732 C C . TYR A 1 88 ? 7.023 28.450 -32.001 1.00 91.12 88 TYR A C 1
ATOM 734 O O . TYR A 1 88 ? 7.858 27.648 -32.430 1.00 91.12 88 TYR A O 1
ATOM 742 N N . LYS A 1 89 ? 7.190 29.107 -30.851 1.00 94.38 89 LYS A N 1
ATOM 743 C CA . LYS A 1 89 ? 8.261 28.773 -29.909 1.00 94.38 89 LYS A CA 1
ATOM 744 C C . LYS A 1 89 ? 7.779 27.638 -29.013 1.00 94.38 89 LYS A C 1
ATOM 746 O O . LYS A 1 89 ? 6.844 27.817 -28.238 1.00 94.38 89 LYS A O 1
ATOM 751 N N . ILE A 1 90 ? 8.412 26.477 -29.141 1.00 95.31 90 ILE A N 1
ATOM 752 C CA . ILE A 1 90 ? 8.016 25.260 -28.429 1.00 95.31 90 ILE A CA 1
ATOM 753 C C . ILE A 1 90 ? 9.037 24.970 -27.344 1.00 95.31 90 ILE A C 1
ATOM 755 O O . ILE A 1 90 ? 10.228 24.859 -27.636 1.00 95.31 90 ILE A O 1
ATOM 759 N N . ILE A 1 91 ? 8.560 24.819 -26.115 1.00 96.50 91 ILE A N 1
ATOM 760 C CA . ILE A 1 91 ? 9.361 24.372 -24.981 1.00 96.50 91 ILE A CA 1
ATOM 761 C C . ILE A 1 91 ? 8.825 23.015 -24.566 1.00 96.50 91 ILE A C 1
ATOM 763 O O . ILE A 1 91 ? 7.672 22.902 -24.165 1.00 96.50 91 ILE A O 1
ATOM 767 N N . TYR A 1 92 ? 9.667 21.997 -24.688 1.00 96.50 92 TYR A N 1
ATOM 768 C CA . TYR A 1 92 ? 9.371 20.644 -24.247 1.00 96.50 92 TYR A CA 1
ATOM 769 C C . TYR A 1 92 ? 10.204 20.342 -23.007 1.00 96.50 92 TYR A C 1
ATOM 771 O O . TYR A 1 92 ? 11.416 20.562 -23.023 1.00 96.50 92 TYR A O 1
ATOM 779 N N . THR A 1 93 ? 9.577 19.843 -21.947 1.00 96.06 93 THR A N 1
ATOM 780 C CA . THR A 1 93 ? 10.282 19.413 -20.738 1.00 96.06 93 THR A CA 1
ATOM 781 C C . THR A 1 93 ? 9.570 18.244 -20.075 1.00 96.06 93 THR A C 1
ATOM 783 O O . THR A 1 93 ? 8.350 18.142 -20.140 1.00 96.06 93 THR A O 1
ATOM 786 N N . ASN A 1 94 ? 10.330 17.381 -19.406 1.00 95.25 94 ASN A N 1
ATOM 787 C CA . ASN A 1 94 ? 9.774 16.350 -18.536 1.00 95.25 94 ASN A CA 1
ATOM 788 C C . ASN A 1 94 ? 9.565 16.938 -17.127 1.00 95.25 94 ASN A C 1
ATOM 790 O O . ASN A 1 94 ? 10.459 17.596 -16.588 1.00 95.25 94 ASN A O 1
ATOM 794 N N . ALA A 1 95 ? 8.376 16.736 -16.561 1.00 94.44 95 ALA A N 1
ATOM 795 C CA . ALA A 1 95 ? 7.981 17.231 -15.252 1.00 94.44 95 ALA A CA 1
ATOM 796 C C . ALA A 1 95 ? 8.685 16.541 -14.069 1.00 94.44 95 ALA A C 1
ATOM 798 O O . ALA A 1 95 ? 8.857 17.181 -13.034 1.00 94.44 95 ALA A O 1
ATOM 799 N N . MET A 1 96 ? 9.144 15.291 -14.206 1.00 91.00 96 MET A N 1
ATOM 800 C CA . MET A 1 96 ? 9.875 14.570 -13.149 1.00 91.00 96 MET A CA 1
ATOM 801 C C . MET A 1 96 ? 11.167 15.268 -12.717 1.00 91.00 96 MET A C 1
ATOM 803 O O . MET A 1 96 ? 11.653 15.048 -11.610 1.00 91.00 96 MET A O 1
ATOM 807 N N . GLY A 1 97 ? 11.745 16.104 -13.582 1.00 89.19 97 GLY A N 1
ATOM 808 C CA . GLY A 1 97 ? 12.978 16.831 -13.285 1.00 89.19 97 GLY A CA 1
ATOM 809 C C . GLY A 1 97 ? 12.817 17.994 -12.300 1.00 89.19 97 GLY A C 1
ATOM 810 O O . GLY A 1 97 ? 13.828 18.578 -11.909 1.00 89.19 97 GLY A O 1
ATOM 811 N N . PHE A 1 98 ? 11.589 18.353 -11.917 1.00 93.62 98 PHE A N 1
ATOM 812 C CA . PHE A 1 98 ? 11.310 19.516 -11.074 1.00 93.62 98 PHE A CA 1
ATOM 813 C C . PHE A 1 98 ? 10.880 19.094 -9.673 1.00 93.62 98 PHE A C 1
ATOM 815 O O . PHE A 1 98 ? 9.988 18.265 -9.514 1.00 93.62 98 PHE A O 1
ATOM 822 N N . GLN A 1 99 ? 11.501 19.683 -8.648 1.00 88.19 99 GLN A N 1
ATOM 823 C CA . GLN A 1 99 ? 11.132 19.406 -7.256 1.00 88.19 99 GLN A CA 1
ATOM 824 C C . GLN A 1 99 ? 10.054 20.362 -6.747 1.00 88.19 99 GLN A C 1
ATOM 826 O O . GLN A 1 99 ? 9.310 20.025 -5.832 1.00 88.19 99 GLN A O 1
ATOM 831 N N . ASN A 1 100 ? 9.989 21.566 -7.315 1.00 89.50 100 ASN A N 1
ATOM 832 C CA . ASN A 1 100 ? 9.043 22.610 -6.939 1.00 89.50 100 ASN A CA 1
ATOM 833 C C . ASN A 1 100 ? 8.739 23.524 -8.139 1.00 89.50 100 ASN A C 1
ATOM 835 O O . ASN A 1 100 ? 9.428 23.506 -9.165 1.00 89.50 100 ASN A O 1
ATOM 839 N N . TYR A 1 101 ? 7.726 24.378 -8.003 1.00 89.81 101 TYR A N 1
ATOM 840 C CA . TYR A 1 101 ? 7.339 25.306 -9.068 1.00 89.81 101 TYR A CA 1
ATOM 841 C C . TYR A 1 101 ? 8.385 26.377 -9.404 1.00 89.81 101 TYR A C 1
ATOM 843 O O . TYR A 1 101 ? 8.465 26.850 -10.542 1.00 89.81 101 TYR A O 1
ATOM 851 N N . LYS A 1 102 ? 9.237 26.745 -8.445 1.00 91.31 102 LYS A N 1
ATOM 852 C CA . LYS A 1 102 ? 10.317 27.708 -8.686 1.00 91.31 102 LYS A CA 1
ATOM 853 C C . LYS A 1 102 ? 11.322 27.165 -9.706 1.00 91.31 102 LYS A C 1
ATOM 855 O O . LYS A 1 102 ? 11.768 27.927 -10.565 1.00 91.31 102 LYS A O 1
ATOM 860 N N . ASP A 1 103 ? 11.605 25.862 -9.673 1.00 93.62 103 ASP A N 1
ATOM 861 C CA . ASP A 1 103 ? 12.458 25.192 -10.660 1.00 93.62 103 ASP A CA 1
ATOM 862 C C . ASP A 1 103 ? 11.840 25.264 -12.065 1.00 93.62 103 ASP A C 1
ATOM 864 O O . ASP A 1 103 ? 12.537 25.562 -13.041 1.00 93.62 103 ASP A O 1
ATOM 868 N N . VAL A 1 104 ? 10.516 25.077 -12.162 1.00 94.31 104 VAL A N 1
ATOM 869 C CA . VAL A 1 104 ? 9.758 25.204 -13.417 1.00 94.31 104 VAL A CA 1
ATOM 870 C C . VAL A 1 104 ? 9.877 26.624 -13.971 1.00 94.31 104 VAL A C 1
ATOM 872 O O . VAL A 1 104 ? 10.271 26.799 -15.126 1.00 94.31 104 VAL A O 1
ATOM 875 N N . ILE A 1 105 ? 9.608 27.652 -13.156 1.00 94.25 105 ILE A N 1
ATOM 876 C CA . ILE A 1 105 ? 9.748 29.055 -13.577 1.00 94.25 105 ILE A CA 1
ATOM 877 C C . ILE A 1 105 ? 11.179 29.346 -14.016 1.00 94.25 105 ILE A C 1
ATOM 879 O O . ILE A 1 105 ? 11.378 29.974 -15.056 1.00 94.25 105 ILE A O 1
ATOM 883 N N . GLN A 1 106 ? 12.187 28.912 -13.260 1.00 94.56 106 GLN A N 1
ATOM 884 C CA . GLN A 1 106 ? 13.583 29.183 -13.587 1.00 94.56 106 GLN A CA 1
ATOM 885 C C . GLN A 1 106 ? 13.981 28.536 -14.920 1.00 94.56 106 GLN A C 1
ATOM 887 O O . GLN A 1 106 ? 14.628 29.179 -15.756 1.00 94.56 106 GLN A O 1
ATOM 892 N N . TYR A 1 107 ? 13.552 27.293 -15.150 1.00 96.38 107 TYR A N 1
ATOM 893 C CA . TYR A 1 107 ? 13.766 26.589 -16.408 1.00 96.38 107 TYR A CA 1
ATOM 894 C C . TYR A 1 107 ? 13.072 27.301 -17.575 1.00 96.38 107 TYR A C 1
ATOM 896 O O . TYR A 1 107 ? 13.726 27.641 -18.566 1.00 96.38 107 TYR A O 1
ATOM 904 N N . LEU A 1 108 ? 11.777 27.603 -17.444 1.00 95.81 108 LEU A N 1
ATOM 905 C CA . LEU A 1 108 ? 11.007 28.286 -18.484 1.00 95.81 108 LEU A CA 1
ATOM 906 C C . LEU A 1 108 ? 11.560 29.684 -18.772 1.00 95.81 108 LEU A C 1
ATOM 908 O O . LEU A 1 108 ? 11.696 30.056 -19.934 1.00 95.81 108 LEU A O 1
ATOM 912 N N . SER A 1 109 ? 11.964 30.433 -17.745 1.00 94.81 109 SER A N 1
ATOM 913 C CA . SER A 1 109 ? 12.587 31.755 -17.889 1.00 94.81 109 SER A CA 1
ATOM 914 C C . SER A 1 109 ? 13.863 31.675 -18.722 1.00 94.81 109 SER A C 1
ATOM 916 O O . SER A 1 109 ? 14.070 32.487 -19.626 1.00 94.81 109 SER A O 1
ATOM 918 N N . LYS A 1 110 ? 14.697 30.655 -18.477 1.00 95.44 110 LYS A N 1
ATOM 919 C CA . LYS A 1 110 ? 15.926 30.413 -19.238 1.00 95.44 110 LYS A CA 1
ATOM 920 C C . LYS A 1 110 ? 15.628 30.065 -20.699 1.00 95.44 110 LYS A C 1
ATOM 922 O O . LYS A 1 110 ? 16.239 30.655 -21.587 1.00 95.44 110 LYS A O 1
ATOM 927 N N . GLN A 1 111 ? 14.672 29.170 -20.957 1.00 94.81 111 GLN A N 1
ATOM 928 C CA . GLN A 1 111 ? 14.276 28.785 -22.322 1.00 94.81 111 GLN A CA 1
ATOM 929 C C . GLN A 1 111 ? 13.610 29.942 -23.088 1.00 94.81 111 GLN A C 1
ATOM 931 O O . GLN A 1 111 ? 13.807 30.132 -24.295 1.00 94.81 111 GLN A O 1
ATOM 936 N N . LEU A 1 112 ? 12.852 30.781 -22.382 1.00 92.88 112 LEU A N 1
ATOM 937 C CA . LEU A 1 112 ? 12.212 31.969 -22.940 1.00 92.88 112 LEU A CA 1
ATOM 938 C C . LEU A 1 112 ? 13.150 33.173 -23.070 1.00 92.88 112 LEU A C 1
ATOM 940 O O . LEU A 1 112 ? 12.780 34.135 -23.740 1.00 92.88 112 LEU A O 1
ATOM 944 N N . GLN A 1 113 ? 14.370 33.083 -22.529 1.00 94.50 113 GLN A N 1
ATOM 945 C CA . GLN A 1 113 ? 15.354 34.168 -22.451 1.00 94.50 113 GLN A CA 1
ATOM 946 C C . GLN A 1 113 ? 14.838 35.392 -21.672 1.00 94.50 113 GLN A C 1
ATOM 948 O O . GLN A 1 113 ? 15.213 36.533 -21.944 1.00 94.50 113 GLN A O 1
ATOM 953 N N . LEU A 1 114 ? 13.987 35.156 -20.673 1.00 93.19 114 LEU A N 1
ATOM 954 C CA . LEU A 1 114 ? 13.472 36.190 -19.788 1.00 93.19 114 LEU A CA 1
ATOM 955 C C . LEU A 1 114 ? 14.481 36.452 -18.663 1.00 93.19 114 LEU A C 1
ATOM 957 O O . LEU A 1 114 ? 14.809 35.566 -17.877 1.00 93.19 114 LEU A O 1
ATOM 961 N N . ARG A 1 115 ? 14.997 37.682 -18.584 1.00 93.19 115 ARG A N 1
ATOM 962 C CA . ARG A 1 115 ? 15.966 38.093 -17.552 1.00 93.19 115 ARG A CA 1
ATOM 963 C C . ARG A 1 115 ? 15.253 38.634 -16.313 1.00 93.19 115 ARG A C 1
ATOM 965 O O . ARG A 1 115 ? 14.189 39.231 -16.453 1.00 93.19 115 ARG A O 1
ATOM 972 N N . TYR A 1 116 ? 15.870 38.508 -15.135 1.00 90.81 116 TYR A N 1
ATOM 973 C CA . TYR A 1 116 ? 15.406 39.087 -13.858 1.00 90.81 116 TYR A CA 1
ATOM 974 C C . TYR A 1 116 ? 14.007 38.620 -13.422 1.00 90.81 116 TYR A C 1
ATOM 976 O O . TYR A 1 116 ? 13.104 39.437 -13.255 1.00 90.81 116 TYR A O 1
ATOM 984 N N . ILE A 1 117 ? 13.791 37.310 -13.318 1.00 93.19 117 ILE A N 1
ATOM 985 C CA . ILE A 1 117 ? 12.527 36.749 -12.825 1.00 93.19 117 ILE A CA 1
ATOM 986 C C . ILE A 1 117 ? 12.745 36.248 -11.405 1.00 93.19 117 ILE A C 1
ATOM 988 O O . ILE A 1 117 ? 13.478 35.283 -11.201 1.00 93.19 117 ILE A O 1
ATOM 992 N N . ASN A 1 118 ? 12.124 36.937 -10.449 1.00 89.06 118 ASN A N 1
ATOM 993 C CA . ASN A 1 118 ? 12.231 36.623 -9.026 1.00 89.06 118 ASN A CA 1
ATOM 994 C C . ASN A 1 118 ? 10.918 36.061 -8.468 1.00 89.06 118 ASN A C 1
ATOM 996 O O . ASN A 1 118 ? 10.947 35.306 -7.498 1.00 89.06 118 ASN A O 1
ATOM 1000 N N . THR A 1 119 ? 9.784 36.408 -9.084 1.00 91.69 119 THR A N 1
ATOM 1001 C CA . THR A 1 119 ? 8.444 35.996 -8.656 1.00 91.69 119 THR A CA 1
ATOM 1002 C C . THR A 1 119 ? 7.622 35.423 -9.817 1.00 91.69 119 THR A C 1
ATOM 1004 O O . THR A 1 119 ? 7.942 35.625 -10.991 1.00 91.69 119 THR A O 1
ATOM 1007 N N . HIS A 1 120 ? 6.542 34.710 -9.485 1.00 91.19 120 HIS A N 1
ATOM 1008 C CA . HIS A 1 120 ? 5.545 34.237 -10.454 1.00 91.19 120 HIS A CA 1
ATOM 1009 C C . HIS A 1 120 ? 4.898 35.388 -11.228 1.00 91.19 120 HIS A C 1
ATOM 1011 O O . HIS A 1 120 ? 4.787 35.336 -12.450 1.00 91.19 120 HIS A O 1
ATOM 1017 N N . GLU A 1 121 ? 4.539 36.470 -10.540 1.00 94.00 121 GLU A N 1
ATOM 1018 C CA . GLU A 1 121 ? 3.929 37.640 -11.176 1.00 94.00 121 GLU A CA 1
ATOM 1019 C C . GLU A 1 121 ? 4.883 38.310 -12.173 1.00 94.00 121 GLU A C 1
ATOM 1021 O O . GLU A 1 121 ? 4.463 38.664 -13.274 1.00 94.00 121 GLU A O 1
ATOM 1026 N N . ASP A 1 122 ? 6.182 38.402 -11.857 1.00 94.25 122 ASP A N 1
ATOM 1027 C CA . ASP A 1 122 ? 7.189 38.887 -12.810 1.00 94.25 122 ASP A CA 1
ATOM 1028 C C . ASP A 1 122 ? 7.241 38.020 -14.071 1.00 94.25 122 ASP A C 1
ATOM 1030 O O . ASP A 1 122 ? 7.382 38.544 -15.182 1.00 94.25 122 ASP A O 1
ATOM 1034 N N . PHE A 1 123 ? 7.143 36.696 -13.901 1.00 95.31 123 PHE A N 1
ATOM 1035 C CA . PHE A 1 123 ? 7.119 35.743 -15.006 1.00 95.31 123 PHE A CA 1
ATOM 1036 C C . PHE A 1 123 ? 5.887 35.949 -15.881 1.00 95.31 123 PHE A C 1
ATOM 1038 O O . PHE A 1 123 ? 6.035 36.146 -17.086 1.00 95.31 123 PHE A O 1
ATOM 1045 N N . ILE A 1 124 ? 4.696 36.001 -15.282 1.00 94.38 124 ILE A N 1
ATOM 1046 C CA . ILE A 1 124 ? 3.433 36.247 -15.987 1.00 94.38 124 ILE A CA 1
ATOM 1047 C C . ILE A 1 124 ? 3.457 37.583 -16.734 1.00 94.38 124 ILE A C 1
ATOM 1049 O O . ILE A 1 124 ? 3.169 37.619 -17.929 1.00 94.38 124 ILE A O 1
ATOM 1053 N N . ASN A 1 125 ? 3.863 38.669 -16.075 1.00 93.88 125 ASN A N 1
ATOM 1054 C CA . ASN A 1 125 ? 3.905 40.004 -16.674 1.00 93.88 125 ASN A CA 1
ATOM 1055 C C . ASN A 1 125 ? 4.871 40.070 -17.867 1.00 93.88 125 ASN A C 1
ATOM 1057 O O . ASN A 1 125 ? 4.627 40.776 -18.846 1.00 93.88 125 ASN A O 1
ATOM 1061 N N . LYS A 1 126 ? 5.989 39.338 -17.810 1.00 94.06 126 LYS A N 1
ATOM 1062 C CA . LYS A 1 126 ? 6.945 39.255 -18.925 1.00 94.06 126 LYS A CA 1
ATOM 1063 C C . LYS A 1 126 ? 6.461 38.343 -20.043 1.00 94.06 126 LYS A C 1
ATOM 1065 O O . LYS A 1 126 ? 6.673 38.673 -21.207 1.00 94.06 126 LYS A O 1
ATOM 1070 N N . LEU A 1 127 ? 5.791 37.247 -19.698 1.00 92.31 127 LEU A N 1
ATOM 1071 C CA . LEU A 1 127 ? 5.168 36.340 -20.654 1.00 92.31 127 LEU A CA 1
ATOM 1072 C C . LEU A 1 127 ? 4.074 37.065 -21.452 1.00 92.31 127 LEU A C 1
ATOM 1074 O O . LEU A 1 127 ? 4.074 37.013 -22.678 1.00 92.31 127 LEU A O 1
ATOM 1078 N N . GLN A 1 128 ? 3.224 37.838 -20.769 1.00 91.38 128 GLN A N 1
ATOM 1079 C CA . GLN A 1 128 ? 2.213 38.705 -21.381 1.00 91.38 128 GLN A CA 1
ATOM 1080 C C . GLN A 1 128 ? 2.819 39.722 -22.352 1.00 91.38 128 GLN A C 1
ATOM 1082 O O . GLN A 1 128 ? 2.265 39.955 -23.418 1.00 91.38 128 GLN A O 1
ATOM 1087 N N . LYS A 1 129 ? 3.967 40.326 -22.018 1.00 91.56 129 LYS A N 1
ATOM 1088 C CA . LYS A 1 129 ? 4.636 41.309 -22.890 1.00 91.56 129 LYS A CA 1
ATOM 1089 C C . LYS A 1 129 ? 5.219 40.692 -24.169 1.00 91.56 129 LYS A C 1
ATOM 1091 O O . LYS A 1 129 ? 5.495 41.428 -25.111 1.00 91.56 129 LYS A O 1
ATOM 1096 N N . GLN A 1 130 ? 5.390 39.368 -24.243 1.00 86.06 130 GLN A N 1
ATOM 1097 C CA . GLN A 1 130 ? 5.891 38.655 -25.429 1.00 86.06 130 GLN A CA 1
ATOM 1098 C C . GLN A 1 130 ? 4.782 38.274 -26.434 1.00 86.06 130 GLN A C 1
ATOM 1100 O O . GLN A 1 130 ? 4.852 37.224 -27.073 1.00 86.06 130 GLN A O 1
ATOM 1105 N N . THR A 1 131 ? 3.775 39.132 -26.629 1.00 72.12 131 THR A N 1
ATOM 1106 C CA . THR A 1 131 ? 2.597 38.856 -27.480 1.00 72.12 131 THR A CA 1
ATOM 1107 C C . THR A 1 131 ? 2.901 38.555 -28.952 1.00 72.12 131 THR A C 1
ATOM 1109 O O . THR A 1 131 ? 2.062 37.974 -29.638 1.00 72.12 131 THR A O 1
ATOM 1112 N N . SER A 1 132 ? 4.084 38.915 -29.459 1.00 77.75 132 SER A N 1
ATOM 1113 C CA . SER A 1 132 ? 4.444 38.738 -30.872 1.00 77.75 132 SER A CA 1
ATOM 1114 C C . SER A 1 132 ? 4.783 37.296 -31.266 1.00 77.75 132 SER A C 1
ATOM 1116 O O . SER A 1 132 ? 4.726 36.963 -32.449 1.00 77.75 132 SER A O 1
ATOM 1118 N N . ILE A 1 133 ? 5.122 36.425 -30.309 1.00 81.88 133 ILE A N 1
ATOM 1119 C CA . ILE A 1 133 ? 5.517 35.038 -30.582 1.00 81.88 133 ILE A CA 1
ATOM 1120 C C . ILE A 1 133 ? 4.522 34.108 -29.903 1.00 81.88 133 ILE A C 1
ATOM 1122 O O . ILE A 1 133 ? 4.400 34.111 -28.682 1.00 81.88 133 ILE A O 1
ATOM 1126 N N . LYS A 1 134 ? 3.843 33.263 -30.685 1.00 89.75 134 LYS A N 1
ATOM 1127 C CA . LYS A 1 134 ? 2.982 32.218 -30.125 1.00 89.75 134 LYS A CA 1
ATOM 1128 C C . LYS A 1 134 ? 3.846 31.142 -29.469 1.00 89.75 134 LYS A C 1
ATOM 1130 O O . LYS A 1 134 ? 4.743 30.582 -30.102 1.00 89.75 134 LYS A O 1
ATOM 1135 N N . GLN A 1 135 ? 3.566 30.856 -28.204 1.00 94.19 135 GLN A N 1
ATOM 1136 C CA . GLN A 1 135 ? 4.329 29.908 -27.396 1.00 94.19 135 GLN A CA 1
ATOM 1137 C C . GLN A 1 135 ? 3.487 28.662 -27.109 1.00 94.19 135 GLN A C 1
ATOM 1139 O O . GLN A 1 135 ? 2.259 28.742 -26.985 1.00 94.19 135 GLN A O 1
ATOM 1144 N N . ILE A 1 136 ? 4.160 27.512 -27.057 1.00 96.19 136 ILE A N 1
ATOM 1145 C CA . ILE A 1 136 ? 3.594 26.230 -26.634 1.00 96.19 136 ILE A CA 1
ATOM 1146 C C . ILE A 1 136 ? 4.556 25.630 -25.611 1.00 96.19 136 ILE A C 1
ATOM 1148 O O . ILE A 1 136 ? 5.743 25.460 -25.902 1.00 96.19 136 ILE A O 1
ATOM 1152 N N . ILE A 1 137 ? 4.050 25.322 -24.423 1.00 97.12 137 ILE A N 1
ATOM 1153 C CA . ILE A 1 137 ? 4.793 24.653 -23.357 1.00 97.12 137 ILE A CA 1
ATOM 1154 C C . ILE A 1 137 ? 4.211 23.256 -23.197 1.00 97.12 137 ILE A C 1
ATOM 1156 O O . ILE A 1 137 ? 3.017 23.102 -22.957 1.00 97.12 137 ILE A O 1
ATOM 1160 N N . ILE A 1 138 ? 5.062 22.250 -23.351 1.00 97.88 138 ILE A N 1
ATOM 1161 C CA . ILE A 1 138 ? 4.708 20.841 -23.246 1.00 97.88 138 ILE A CA 1
ATOM 1162 C C . ILE A 1 138 ? 5.408 20.278 -22.016 1.00 97.88 138 ILE A C 1
ATOM 1164 O O . ILE A 1 138 ? 6.639 20.329 -21.927 1.00 97.88 138 ILE A O 1
ATOM 1168 N N . PHE A 1 139 ? 4.617 19.734 -21.099 1.00 97.25 139 PHE A N 1
ATOM 1169 C CA . PHE A 1 139 ? 5.097 18.985 -19.949 1.00 97.25 139 PHE A CA 1
ATOM 1170 C C . PHE A 1 139 ? 4.801 17.505 -20.153 1.00 97.25 139 PHE A C 1
ATOM 1172 O O . PHE A 1 139 ? 3.638 17.101 -20.180 1.00 97.25 139 PHE A O 1
ATOM 1179 N N . ASP A 1 140 ? 5.858 16.714 -20.291 1.00 96.75 140 ASP A N 1
ATOM 1180 C CA . ASP A 1 140 ? 5.763 15.260 -20.220 1.00 96.75 140 ASP A CA 1
ATOM 1181 C C . ASP A 1 140 ? 5.641 14.815 -18.763 1.00 96.75 140 ASP A C 1
ATOM 1183 O O . ASP A 1 140 ? 6.247 15.436 -17.888 1.00 96.75 140 ASP A O 1
ATOM 1187 N N . GLU A 1 141 ? 4.863 13.767 -18.510 1.00 94.44 141 GLU A N 1
ATOM 1188 C CA . GLU A 1 141 ? 4.562 13.253 -17.164 1.00 94.44 141 GLU A CA 1
ATOM 1189 C C . GLU A 1 141 ? 4.021 14.337 -16.210 1.00 94.44 141 GLU A C 1
ATOM 1191 O O . GLU A 1 141 ? 4.436 14.459 -15.051 1.00 94.44 141 GLU A O 1
ATOM 1196 N N . PHE A 1 142 ? 3.102 15.154 -16.735 1.00 95.06 142 PHE A N 1
ATOM 1197 C CA . PHE A 1 142 ? 2.566 16.373 -16.124 1.00 95.06 142 PHE A CA 1
ATOM 1198 C C . PHE A 1 142 ? 2.021 16.161 -14.706 1.00 95.06 142 PHE A C 1
ATOM 1200 O O . PHE A 1 142 ? 2.107 17.071 -13.881 1.00 95.06 142 PHE A O 1
ATOM 1207 N N . GLU A 1 143 ? 1.536 14.959 -14.385 1.00 93.31 143 GLU A N 1
ATOM 1208 C CA . GLU A 1 143 ? 1.080 14.564 -13.052 1.00 93.31 143 GLU A CA 1
ATOM 1209 C C . GLU A 1 143 ? 2.113 14.799 -11.940 1.00 93.31 143 GLU A C 1
ATOM 1211 O O . GLU A 1 143 ? 1.738 15.091 -10.804 1.00 93.31 143 GLU A O 1
ATOM 1216 N N . ASN A 1 144 ? 3.409 14.749 -12.256 1.00 91.81 144 ASN A N 1
ATOM 1217 C CA . ASN A 1 144 ? 4.470 14.909 -11.262 1.00 91.81 144 ASN A CA 1
ATOM 1218 C C . ASN A 1 144 ? 4.609 16.343 -10.737 1.00 91.81 144 ASN A C 1
ATOM 1220 O O . ASN A 1 144 ? 5.130 16.538 -9.639 1.00 91.81 144 ASN A O 1
ATOM 1224 N N . LEU A 1 145 ? 4.086 17.341 -11.458 1.00 89.19 145 LEU A N 1
ATOM 1225 C CA . LEU A 1 145 ? 4.084 18.732 -10.990 1.00 89.19 145 LEU A CA 1
ATOM 1226 C C . LEU A 1 145 ? 3.160 18.959 -9.782 1.00 89.19 145 LEU A C 1
ATOM 1228 O O . LEU A 1 145 ? 3.255 19.990 -9.123 1.00 89.19 145 LEU A O 1
ATOM 1232 N N . PHE A 1 146 ? 2.278 18.006 -9.478 1.00 85.69 146 PHE A N 1
ATOM 1233 C CA . PHE A 1 146 ? 1.230 18.129 -8.460 1.00 85.69 146 PHE A CA 1
ATOM 1234 C C . PHE A 1 146 ? 1.584 17.438 -7.139 1.00 85.69 146 PHE A C 1
ATOM 1236 O O . PHE A 1 146 ? 0.765 17.401 -6.220 1.00 85.69 146 PHE A O 1
ATOM 1243 N N . ASN A 1 147 ? 2.802 16.904 -7.023 1.00 81.56 147 ASN A N 1
ATOM 1244 C CA . ASN A 1 147 ? 3.330 16.407 -5.752 1.00 81.56 147 ASN A CA 1
ATOM 1245 C C . ASN A 1 147 ? 3.687 17.558 -4.781 1.00 81.56 147 ASN A C 1
ATOM 1247 O O . ASN A 1 147 ? 3.999 17.303 -3.619 1.00 81.56 147 ASN A O 1
ATOM 1251 N N . GLY A 1 148 ? 3.656 18.811 -5.255 1.00 70.25 148 GLY A N 1
ATOM 1252 C CA . GLY A 1 148 ? 3.950 20.026 -4.493 1.00 70.25 148 GLY A CA 1
ATOM 1253 C C . GLY A 1 148 ? 2.737 20.676 -3.809 1.00 70.25 148 GLY A C 1
ATOM 1254 O O . GLY A 1 148 ? 1.652 20.107 -3.700 1.00 70.25 148 GLY A O 1
ATOM 1255 N N . ASN A 1 149 ? 2.935 21.902 -3.319 1.00 79.31 149 ASN A N 1
ATOM 1256 C CA . ASN A 1 149 ? 1.921 22.690 -2.612 1.00 79.31 149 ASN A CA 1
ATOM 1257 C C . ASN A 1 149 ? 0.763 23.109 -3.550 1.00 79.31 149 ASN A C 1
ATOM 1259 O O . ASN A 1 149 ? 0.994 23.498 -4.690 1.00 79.31 149 ASN A O 1
ATOM 1263 N N . GLN A 1 150 ? -0.484 23.121 -3.065 1.00 81.69 150 GLN A N 1
ATOM 1264 C CA . GLN A 1 150 ? -1.682 23.475 -3.853 1.00 81.69 150 GLN A CA 1
ATOM 1265 C C . GLN A 1 150 ? -1.577 24.844 -4.549 1.00 81.69 150 GLN A C 1
ATOM 1267 O O . GLN A 1 150 ? -2.082 25.038 -5.658 1.00 81.69 150 GLN A O 1
ATOM 1272 N N . VAL A 1 151 ? -0.902 25.800 -3.901 1.00 84.81 151 VAL A N 1
ATOM 1273 C CA . VAL A 1 151 ? -0.676 27.152 -4.436 1.00 84.81 151 VAL A CA 1
ATOM 1274 C C . VAL A 1 151 ? 0.159 27.111 -5.718 1.00 84.81 151 VAL A C 1
ATOM 1276 O O . VAL A 1 151 ? -0.157 27.804 -6.683 1.00 84.81 151 VAL A O 1
ATOM 1279 N N . GLU A 1 152 ? 1.187 26.268 -5.750 1.00 85.88 152 GLU A N 1
ATOM 1280 C CA . GLU A 1 152 ? 2.112 26.122 -6.877 1.00 85.88 152 GLU A CA 1
ATOM 1281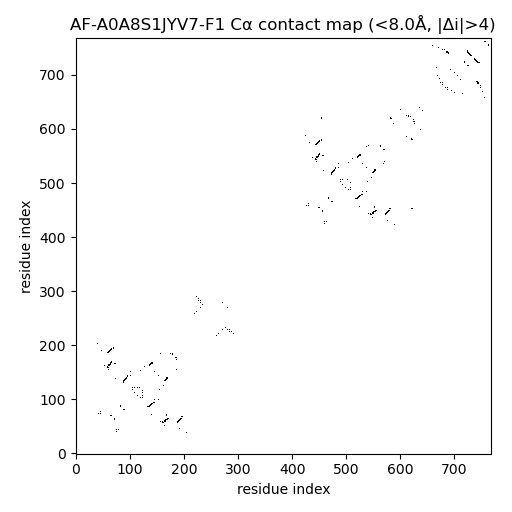 C C . GLU A 1 152 ? 1.409 25.541 -8.108 1.00 85.88 152 GLU A C 1
ATOM 1283 O O . GLU A 1 152 ? 1.550 26.037 -9.227 1.00 85.88 152 GLU A O 1
ATOM 1288 N N . THR A 1 153 ? 0.552 24.550 -7.887 1.00 84.56 153 THR A N 1
ATOM 1289 C CA . THR A 1 153 ? -0.274 23.942 -8.929 1.00 84.56 153 THR A CA 1
ATOM 1290 C C . THR A 1 153 ? -1.203 24.957 -9.600 1.00 84.56 153 THR A C 1
ATOM 1292 O O . THR A 1 153 ? -1.309 25.013 -10.828 1.00 84.56 153 THR A O 1
ATOM 1295 N N . SER A 1 154 ? -1.858 25.807 -8.803 1.00 88.56 154 SER A N 1
ATOM 1296 C CA . SER A 1 154 ? -2.726 26.873 -9.319 1.00 88.56 154 SER A CA 1
ATOM 1297 C C . SER A 1 154 ? -1.947 27.868 -10.192 1.00 88.56 154 SER A C 1
ATOM 1299 O O . SER A 1 154 ? -2.434 28.307 -11.236 1.00 88.56 154 SER A O 1
ATOM 1301 N N . GLN A 1 155 ? -0.699 28.173 -9.825 1.00 91.56 155 GLN A N 1
ATOM 1302 C CA . GLN A 1 155 ? 0.174 29.070 -10.588 1.00 91.56 155 GLN A CA 1
ATOM 1303 C C . GLN A 1 155 ? 0.587 28.483 -11.949 1.00 91.56 155 GLN A C 1
ATOM 1305 O O . GLN A 1 155 ? 0.618 29.216 -12.940 1.00 91.56 155 GLN A O 1
ATOM 1310 N N . ILE A 1 156 ? 0.817 27.167 -12.046 1.00 92.50 156 ILE A N 1
ATOM 1311 C CA . ILE A 1 156 ? 1.058 26.485 -13.334 1.00 92.50 156 ILE A CA 1
ATOM 1312 C C . ILE A 1 156 ? -0.150 26.646 -14.259 1.00 92.50 156 ILE A C 1
ATOM 1314 O O . ILE A 1 156 ? 0.001 26.991 -15.431 1.00 92.50 156 ILE A O 1
ATOM 1318 N N . PHE A 1 157 ? -1.362 26.457 -13.739 1.00 93.56 157 PHE A N 1
ATOM 1319 C CA . PHE A 1 157 ? -2.575 26.590 -14.541 1.00 93.56 157 PHE A CA 1
ATOM 1320 C C . PHE A 1 157 ? -2.826 28.013 -15.038 1.00 93.56 157 PHE A C 1
ATOM 1322 O O . PHE A 1 157 ? -3.344 28.187 -16.142 1.00 93.56 157 PHE A O 1
ATOM 1329 N N . GLN A 1 158 ? -2.399 29.040 -14.299 1.00 93.06 158 GLN A N 1
ATOM 1330 C CA . GLN A 1 158 ? -2.481 30.430 -14.762 1.00 93.06 158 GLN A CA 1
ATOM 1331 C C . GLN A 1 158 ? -1.655 30.692 -16.029 1.00 93.06 158 GLN A C 1
ATOM 1333 O O . GLN A 1 158 ? -1.991 31.606 -16.783 1.00 93.06 158 GLN A O 1
ATOM 1338 N N . LEU A 1 159 ? -0.626 29.879 -16.310 1.00 93.44 159 LEU A N 1
ATOM 1339 C CA . LEU A 1 159 ? 0.145 29.984 -17.551 1.00 93.44 159 LEU A CA 1
ATOM 1340 C C . LEU A 1 159 ? -0.743 29.786 -18.787 1.00 93.44 159 LEU A C 1
ATOM 1342 O O . LEU A 1 159 ? -0.538 30.465 -19.792 1.00 93.44 159 LEU A O 1
ATOM 1346 N N . SER A 1 160 ? -1.768 28.930 -18.694 1.00 94.44 160 SER A N 1
ATOM 1347 C CA . SER A 1 160 ? -2.671 28.608 -19.811 1.00 94.44 160 SER A CA 1
ATOM 1348 C C . SER A 1 160 ? -3.449 29.812 -20.365 1.00 94.44 160 SER A C 1
ATOM 1350 O O . SER A 1 160 ? -3.943 29.746 -21.486 1.00 94.44 160 SER A O 1
ATOM 1352 N N . LYS A 1 161 ? -3.521 30.935 -19.635 1.00 93.31 161 LYS A N 1
ATOM 1353 C CA . LYS A 1 161 ? -4.105 32.193 -20.138 1.00 93.31 161 LYS A CA 1
ATOM 1354 C C . LYS A 1 161 ? -3.243 32.882 -21.198 1.00 93.31 161 LYS A C 1
ATOM 1356 O O . LYS A 1 161 ? -3.746 33.645 -22.015 1.00 93.31 161 LYS A O 1
ATOM 1361 N N . TYR A 1 162 ? -1.931 32.656 -21.161 1.00 93.44 162 TYR A N 1
ATOM 1362 C CA . TYR A 1 162 ? -0.958 33.415 -21.957 1.00 93.44 162 TYR A CA 1
ATOM 1363 C C . TYR A 1 162 ? -0.204 32.545 -22.963 1.00 93.44 162 TYR A C 1
ATOM 1365 O O . TYR A 1 162 ? 0.320 33.056 -23.951 1.00 93.44 162 TYR A O 1
ATOM 1373 N N . THR A 1 163 ? -0.154 31.233 -22.738 1.00 94.44 163 THR A N 1
ATOM 1374 C CA . THR A 1 163 ? 0.536 30.267 -23.600 1.00 94.44 163 THR A CA 1
ATOM 1375 C C . THR A 1 163 ? -0.290 28.997 -23.752 1.00 94.44 163 THR A C 1
ATOM 1377 O O . THR A 1 163 ? -1.093 28.680 -22.878 1.00 94.44 163 THR A O 1
ATOM 1380 N N . HIS A 1 164 ? -0.090 28.254 -24.845 1.00 96.12 164 HIS A N 1
ATOM 1381 C CA . HIS A 1 164 ? -0.692 26.926 -24.959 1.00 96.12 164 HIS A CA 1
ATOM 1382 C C . HIS A 1 164 ? 0.075 25.973 -24.054 1.00 96.12 164 HIS A C 1
ATOM 1384 O O . HIS A 1 164 ? 1.264 25.729 -24.263 1.00 96.12 164 HIS A O 1
ATOM 1390 N N . LEU A 1 165 ? -0.606 25.455 -23.045 1.00 96.75 165 LEU A N 1
ATOM 1391 C CA . LEU A 1 165 ? -0.081 24.493 -22.100 1.00 96.75 165 LEU A CA 1
ATOM 1392 C C . LEU A 1 165 ? -0.592 23.106 -22.491 1.00 96.75 165 LEU A C 1
ATOM 1394 O O . LEU A 1 165 ? -1.800 22.881 -22.524 1.00 96.75 165 LEU A O 1
ATOM 1398 N N . ILE A 1 166 ? 0.325 22.193 -22.802 1.00 97.88 166 ILE A N 1
ATOM 1399 C CA . ILE A 1 166 ? 0.017 20.794 -23.100 1.00 97.88 166 ILE A CA 1
ATOM 1400 C C . ILE A 1 166 ? 0.614 19.927 -21.993 1.00 97.88 166 ILE A C 1
ATOM 1402 O O . ILE A 1 166 ? 1.833 19.889 -21.833 1.00 97.88 166 ILE A O 1
ATOM 1406 N N . GLY A 1 167 ? -0.234 19.235 -21.239 1.00 97.25 167 GLY A N 1
ATOM 1407 C CA . GLY A 1 167 ? 0.185 18.226 -20.268 1.00 97.25 167 GLY A CA 1
ATOM 1408 C C . GLY A 1 167 ? 0.010 16.823 -20.841 1.00 97.25 167 GLY A C 1
ATOM 1409 O O . GLY A 1 167 ? -1.073 16.489 -21.317 1.00 97.25 167 GLY A O 1
ATOM 1410 N N . ILE A 1 168 ? 1.056 16.001 -20.808 1.00 97.56 168 ILE A N 1
ATOM 1411 C CA . ILE A 1 168 ? 0.969 14.574 -21.136 1.00 97.56 168 ILE A CA 1
ATOM 1412 C C . ILE A 1 168 ? 0.888 13.811 -19.819 1.00 97.56 168 ILE A C 1
ATOM 1414 O O . ILE A 1 168 ? 1.814 13.904 -19.017 1.00 97.56 168 ILE A O 1
ATOM 1418 N N . CYS A 1 169 ? -0.199 13.067 -19.608 1.00 95.88 169 CYS A N 1
ATOM 1419 C CA . CYS A 1 169 ? -0.407 12.299 -18.385 1.00 95.88 169 CYS A CA 1
ATOM 1420 C C . CYS A 1 169 ? -0.663 10.820 -18.659 1.00 95.88 169 CYS A C 1
ATOM 1422 O O . CYS A 1 169 ? -1.306 10.454 -19.648 1.00 95.88 169 CYS A O 1
ATOM 1424 N N . ASN A 1 170 ? -0.239 9.957 -17.736 1.00 94.06 170 ASN A N 1
ATOM 1425 C CA . ASN A 1 170 ? -0.506 8.521 -17.846 1.00 94.06 170 ASN A CA 1
ATOM 1426 C C . ASN A 1 170 ? -1.846 8.085 -17.231 1.00 94.06 170 ASN A C 1
ATOM 1428 O O . ASN A 1 170 ? -2.318 6.981 -17.496 1.00 94.06 170 ASN A O 1
ATOM 1432 N N . ASN A 1 171 ? -2.485 8.945 -16.433 1.00 90.38 171 ASN A N 1
ATOM 1433 C CA . ASN A 1 171 ? -3.739 8.640 -15.744 1.00 90.38 171 ASN A CA 1
ATOM 1434 C C . ASN A 1 171 ? -4.907 9.489 -16.284 1.00 90.38 171 ASN A C 1
ATOM 1436 O O . ASN A 1 171 ? -4.870 10.719 -16.235 1.00 90.38 171 ASN A O 1
ATOM 1440 N N . ILE A 1 172 ? -5.952 8.807 -16.772 1.00 85.62 172 ILE A N 1
ATOM 1441 C CA . ILE A 1 172 ? -7.146 9.379 -17.425 1.00 85.62 172 ILE A CA 1
ATOM 1442 C C . ILE A 1 172 ? -7.993 10.228 -16.464 1.00 85.62 172 ILE A C 1
ATOM 1444 O O . ILE A 1 172 ? -8.584 11.214 -16.890 1.00 85.62 172 ILE A O 1
ATOM 1448 N N . GLY A 1 173 ? -7.990 9.911 -15.166 1.00 83.19 173 GLY A N 1
ATOM 1449 C CA . GLY A 1 173 ? -8.752 10.630 -14.137 1.00 83.19 173 GLY A CA 1
ATOM 1450 C C . GLY A 1 173 ? -7.898 11.518 -13.234 1.00 83.19 173 GLY A C 1
ATOM 1451 O O . GLY A 1 173 ? -8.341 11.897 -12.151 1.00 83.19 173 GLY A O 1
ATOM 1452 N N . PHE A 1 174 ? -6.654 11.813 -13.619 1.00 84.31 174 PHE A N 1
ATOM 1453 C CA . PHE A 1 174 ? -5.699 12.465 -12.724 1.00 84.31 174 PHE A CA 1
ATOM 1454 C C . PHE A 1 174 ? -6.203 13.809 -12.175 1.00 84.31 174 PHE A C 1
ATOM 1456 O O . PHE A 1 174 ? -6.196 14.013 -10.960 1.00 84.31 174 PHE A O 1
ATOM 1463 N N . LEU A 1 175 ? -6.675 14.714 -13.038 1.00 81.19 175 LEU A N 1
ATOM 1464 C CA . LEU A 1 175 ? -7.142 16.029 -12.588 1.00 81.19 175 LEU A CA 1
ATOM 1465 C C . LEU A 1 175 ? -8.461 15.971 -11.819 1.00 81.19 175 LEU A C 1
ATOM 1467 O O . LEU A 1 175 ? -8.647 16.753 -10.887 1.00 81.19 175 LEU A O 1
ATOM 1471 N N . ASP A 1 176 ? -9.341 15.025 -12.132 1.00 83.00 176 ASP A N 1
ATOM 1472 C CA . ASP A 1 176 ? -10.588 14.833 -11.385 1.00 83.00 176 ASP A CA 1
ATOM 1473 C C . ASP A 1 176 ? -10.299 14.296 -9.975 1.00 83.00 176 ASP A C 1
ATOM 1475 O O . ASP A 1 176 ? -10.899 14.725 -8.989 1.00 83.00 176 ASP A O 1
ATOM 1479 N N . MET A 1 177 ? -9.301 13.420 -9.832 1.00 81.38 177 MET A N 1
ATOM 1480 C CA . MET A 1 177 ? -8.829 12.979 -8.518 1.00 81.38 177 MET A CA 1
ATOM 1481 C C . MET A 1 177 ? -8.167 14.115 -7.728 1.00 81.38 177 MET A C 1
ATOM 1483 O O . MET A 1 177 ? -8.391 14.226 -6.521 1.00 81.38 177 MET A O 1
ATOM 1487 N N . GLN A 1 178 ? -7.354 14.952 -8.379 1.00 79.50 178 GLN A N 1
ATOM 1488 C CA . GLN A 1 178 ? -6.655 16.049 -7.701 1.00 79.50 178 GLN A CA 1
ATOM 1489 C C . GLN A 1 178 ? -7.583 17.206 -7.331 1.00 79.50 178 GLN A C 1
ATOM 1491 O O . GLN A 1 178 ? -7.463 17.746 -6.232 1.00 79.50 178 GLN A O 1
ATOM 1496 N N . SER A 1 179 ? -8.547 17.556 -8.185 1.00 80.50 179 SER A N 1
ATOM 1497 C CA . SER A 1 179 ? -9.541 18.593 -7.880 1.00 80.50 179 SER A CA 1
ATOM 1498 C C . SER A 1 179 ? -10.354 18.240 -6.631 1.00 80.50 179 SER A C 1
ATOM 1500 O O . SER A 1 179 ? -10.501 19.078 -5.741 1.00 80.50 179 SER A O 1
ATOM 1502 N N . ASN A 1 180 ? -10.767 16.975 -6.496 1.00 80.00 180 ASN A N 1
ATOM 1503 C CA . ASN A 1 180 ? -11.489 16.481 -5.323 1.00 80.00 180 ASN A CA 1
ATOM 1504 C C . ASN A 1 180 ? -10.622 16.427 -4.055 1.00 80.00 180 ASN A C 1
ATOM 1506 O O . ASN A 1 180 ? -11.088 16.779 -2.973 1.00 80.00 180 ASN A O 1
ATOM 1510 N N . LYS A 1 181 ? -9.358 15.995 -4.165 1.00 78.88 181 LYS A N 1
ATOM 1511 C CA . LYS A 1 181 ? -8.462 15.862 -3.002 1.00 78.88 181 LYS A CA 1
ATOM 1512 C C . LYS A 1 181 ? -7.932 17.194 -2.487 1.00 78.88 181 LYS A C 1
ATOM 1514 O O . LYS A 1 181 ? -7.754 17.353 -1.284 1.00 78.88 181 LYS A O 1
ATOM 1519 N N . GLN A 1 182 ? -7.624 18.118 -3.391 1.00 71.88 182 GLN A N 1
ATOM 1520 C CA . GLN A 1 182 ? -6.866 19.325 -3.072 1.00 71.88 182 GLN A CA 1
ATOM 1521 C C . GLN A 1 182 ? -7.705 20.610 -3.151 1.00 71.88 182 GLN A C 1
ATOM 1523 O O . GLN A 1 182 ? -7.163 21.687 -2.940 1.00 71.88 182 GLN A O 1
ATOM 1528 N N . GLN A 1 183 ? -9.011 20.527 -3.448 1.00 78.56 183 GLN A N 1
ATOM 1529 C CA . GLN A 1 183 ? -9.894 21.694 -3.633 1.00 78.56 183 GLN A CA 1
ATOM 1530 C C . GLN A 1 183 ? -9.334 22.731 -4.632 1.00 78.56 183 GLN A C 1
ATOM 1532 O O . GLN A 1 183 ? -9.613 23.928 -4.544 1.00 78.56 183 GLN A O 1
ATOM 1537 N N . ILE A 1 184 ? -8.522 22.288 -5.596 1.00 81.81 184 ILE A N 1
ATOM 1538 C CA . ILE A 1 184 ? -7.905 23.171 -6.586 1.00 81.81 184 ILE A CA 1
ATOM 1539 C C . ILE A 1 184 ? -8.933 23.490 -7.665 1.00 81.81 184 ILE A C 1
ATOM 1541 O O . ILE A 1 184 ? -9.490 22.596 -8.303 1.00 81.81 184 ILE A O 1
ATOM 1545 N N . LYS A 1 185 ? -9.137 24.784 -7.918 1.00 85.69 185 LYS A N 1
ATOM 1546 C CA . LYS A 1 185 ? -9.948 25.259 -9.038 1.00 85.69 185 LYS A CA 1
ATOM 1547 C C . LYS A 1 185 ? -9.168 25.087 -10.345 1.00 85.69 185 LYS A C 1
ATOM 1549 O O . LYS A 1 185 ? -8.356 25.937 -10.706 1.00 85.69 185 LYS A O 1
ATOM 1554 N N . VAL A 1 186 ? -9.405 23.978 -11.036 1.00 89.25 186 VAL A N 1
ATOM 1555 C CA . VAL A 1 186 ? -8.832 23.704 -12.361 1.00 89.25 186 VAL A CA 1
ATOM 1556 C C . VAL A 1 186 ? -9.522 24.613 -13.395 1.00 89.25 186 VAL A C 1
ATOM 1558 O O . VAL A 1 186 ? -10.753 24.711 -13.376 1.00 89.25 186 VAL A O 1
ATOM 1561 N N . PRO A 1 187 ? -8.783 25.329 -14.266 1.00 91.69 187 PRO A N 1
ATOM 1562 C CA . PRO A 1 187 ? -9.397 26.106 -15.343 1.00 91.69 187 PRO A CA 1
ATOM 1563 C C . PRO A 1 187 ? -10.079 25.182 -16.367 1.00 91.69 187 PRO A C 1
ATOM 1565 O O . PRO A 1 187 ? -9.760 23.995 -16.409 1.00 91.69 187 PRO A O 1
ATOM 1568 N N . PRO A 1 188 ? -10.972 25.699 -17.230 1.00 93.50 188 PRO A N 1
ATOM 1569 C CA . PRO A 1 188 ? -11.493 24.931 -18.356 1.00 93.50 188 PRO A CA 1
ATOM 1570 C C . PRO A 1 188 ? -10.346 24.348 -19.189 1.00 93.50 188 PRO A C 1
ATOM 1572 O O . PRO A 1 188 ? -9.387 25.053 -19.513 1.00 93.50 188 PRO A O 1
ATOM 1575 N N . TYR A 1 189 ? -10.437 23.062 -19.514 1.00 95.06 189 TYR A N 1
ATOM 1576 C CA . TYR A 1 189 ? -9.414 22.348 -20.267 1.00 95.06 189 TYR A CA 1
ATOM 1577 C C . TYR A 1 189 ? -10.045 21.387 -21.267 1.00 95.06 189 TYR A C 1
ATOM 1579 O O . TYR A 1 189 ? -11.158 20.901 -21.064 1.00 95.06 189 TYR A O 1
ATOM 1587 N N . GLN A 1 190 ? -9.316 21.097 -22.342 1.00 95.81 190 GLN A N 1
ATOM 1588 C CA . GLN A 1 190 ? -9.663 20.020 -23.260 1.00 95.81 190 GLN A CA 1
ATOM 1589 C C . GLN A 1 190 ? -8.854 18.775 -22.884 1.00 95.81 190 GLN A C 1
ATOM 1591 O O . GLN A 1 190 ? -7.641 18.858 -22.707 1.00 95.81 190 GLN A O 1
ATOM 1596 N N . ASN A 1 191 ? -9.510 17.621 -22.766 1.00 96.12 191 ASN A N 1
ATOM 1597 C CA . ASN A 1 191 ? -8.843 16.334 -22.571 1.00 96.12 191 ASN A CA 1
ATOM 1598 C C . ASN A 1 191 ? -8.977 15.493 -23.841 1.00 96.12 191 ASN A C 1
ATOM 1600 O O . ASN A 1 191 ? -10.083 15.322 -24.353 1.00 96.12 191 ASN A O 1
ATOM 1604 N N . ILE A 1 192 ? -7.861 14.976 -24.344 1.00 96.94 192 ILE A N 1
ATOM 1605 C CA . ILE A 1 192 ? -7.830 13.984 -25.416 1.00 96.94 192 ILE A CA 1
ATOM 1606 C C . ILE A 1 192 ? -7.340 12.679 -24.798 1.00 96.94 192 ILE A C 1
ATOM 1608 O O . ILE A 1 192 ? -6.203 12.592 -24.329 1.00 96.94 192 ILE A O 1
ATOM 1612 N N . ILE A 1 193 ? -8.214 11.677 -24.799 1.00 96.06 193 ILE A N 1
ATOM 1613 C CA . ILE A 1 193 ? -7.922 10.345 -24.278 1.00 96.06 193 ILE A CA 1
ATOM 1614 C C . ILE A 1 193 ? -7.323 9.512 -25.412 1.00 96.06 193 ILE A C 1
ATOM 1616 O O . ILE A 1 193 ? -7.926 9.360 -26.470 1.00 96.06 193 ILE A O 1
ATOM 1620 N N . PHE A 1 194 ? -6.121 8.991 -25.191 1.00 95.81 194 PHE A N 1
ATOM 1621 C CA . PHE A 1 194 ? -5.435 8.069 -26.083 1.00 95.81 194 PHE A CA 1
ATOM 1622 C C . PHE A 1 194 ? -5.768 6.650 -25.658 1.00 95.81 194 PHE A C 1
ATOM 1624 O O . PHE A 1 194 ? -5.167 6.115 -24.719 1.00 95.81 194 PHE A O 1
ATOM 1631 N N . GLU A 1 195 ? -6.704 6.047 -26.379 1.00 92.31 195 GLU A N 1
ATOM 1632 C CA . GLU A 1 195 ? -7.064 4.649 -26.178 1.00 92.31 195 GLU A CA 1
ATOM 1633 C C . GLU A 1 195 ? -5.888 3.721 -26.520 1.00 92.31 195 GLU A C 1
ATOM 1635 O O . GLU A 1 195 ? -5.109 4.030 -27.432 1.00 92.31 195 GLU A O 1
ATOM 1640 N N . PRO A 1 196 ? -5.729 2.585 -25.821 1.00 90.00 196 PRO A N 1
ATOM 1641 C CA . PRO A 1 196 ? -4.768 1.551 -26.194 1.00 90.00 196 PRO A CA 1
ATOM 1642 C C . PRO A 1 196 ? -4.916 1.128 -27.658 1.00 90.00 196 PRO A C 1
ATOM 1644 O O . PRO A 1 196 ? -6.025 1.072 -28.189 1.00 90.00 196 PRO A O 1
ATOM 1647 N N . TYR A 1 197 ? -3.798 0.812 -28.316 1.00 85.62 197 TYR A N 1
ATOM 1648 C CA . TYR A 1 197 ? -3.856 0.235 -29.658 1.00 85.62 197 TYR A CA 1
ATOM 1649 C C . TYR A 1 197 ? -4.569 -1.117 -29.606 1.00 85.62 197 TYR A C 1
ATOM 1651 O O . TYR A 1 197 ? -4.307 -1.943 -28.730 1.00 85.62 197 TYR A O 1
ATOM 1659 N N . THR A 1 198 ? -5.457 -1.355 -30.566 1.00 87.44 198 THR A N 1
ATOM 1660 C CA . THR A 1 198 ? -6.064 -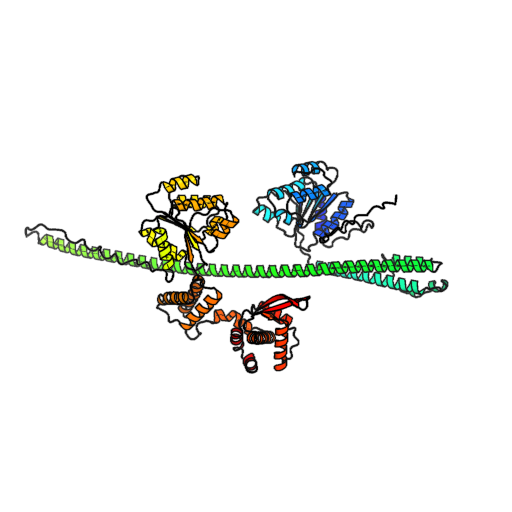2.677 -30.755 1.00 87.44 198 THR A CA 1
ATOM 1661 C C . THR A 1 198 ? -5.016 -3.677 -31.243 1.00 87.44 198 THR A C 1
ATOM 1663 O O . THR A 1 198 ? -4.026 -3.295 -31.868 1.00 87.44 198 THR A O 1
ATOM 1666 N N . LEU A 1 199 ? -5.243 -4.974 -31.007 1.00 77.56 199 LEU A N 1
ATOM 1667 C CA . LEU A 1 199 ? -4.315 -6.029 -31.434 1.00 77.56 199 LEU A CA 1
ATOM 1668 C C . LEU A 1 199 ? -3.986 -5.942 -32.934 1.00 77.56 199 LEU A C 1
ATOM 1670 O O . LEU A 1 199 ? -2.823 -6.045 -33.310 1.00 77.56 199 LEU A O 1
ATOM 1674 N N . ASN A 1 200 ? -4.991 -5.671 -33.771 1.00 85.88 200 ASN A N 1
ATOM 1675 C CA . ASN A 1 200 ? -4.818 -5.538 -35.219 1.00 85.88 200 ASN A CA 1
ATOM 1676 C C . ASN A 1 200 ? -3.942 -4.330 -35.585 1.00 85.88 200 ASN A C 1
ATOM 1678 O O . ASN A 1 200 ? -3.073 -4.438 -36.443 1.00 85.88 200 ASN A O 1
ATOM 1682 N N . GLN A 1 201 ? -4.126 -3.192 -34.905 1.00 85.38 201 GLN A N 1
ATOM 1683 C CA . GLN A 1 201 ? -3.290 -2.004 -35.112 1.00 85.38 201 GLN A CA 1
ATOM 1684 C C . GLN A 1 201 ? -1.842 -2.254 -34.686 1.00 85.38 201 GLN A C 1
ATOM 1686 O O . GLN A 1 201 ? -0.920 -1.824 -35.371 1.00 85.38 201 GLN A O 1
ATOM 1691 N N . VAL A 1 202 ? -1.630 -2.970 -33.576 1.00 78.56 202 VAL A N 1
ATOM 1692 C CA . VAL A 1 202 ? -0.283 -3.364 -33.138 1.00 78.56 202 VAL A CA 1
ATOM 1693 C C . VAL A 1 202 ? 0.366 -4.284 -34.170 1.00 78.56 202 VAL A C 1
ATOM 1695 O O . VAL A 1 202 ? 1.514 -4.054 -34.533 1.00 78.56 202 VAL A O 1
ATOM 1698 N N . GLN A 1 203 ? -0.356 -5.287 -34.676 1.00 78.06 203 GLN A N 1
ATOM 1699 C CA . GLN A 1 203 ? 0.149 -6.187 -35.716 1.00 78.06 203 GLN A CA 1
ATOM 1700 C C . GLN A 1 203 ? 0.517 -5.434 -36.999 1.00 78.06 203 GLN A C 1
ATOM 1702 O O . GLN A 1 203 ? 1.582 -5.687 -37.554 1.00 78.06 203 GLN A O 1
ATOM 1707 N N . GLU A 1 204 ? -0.304 -4.476 -37.439 1.00 85.19 204 GLU A N 1
ATOM 1708 C CA . GLU A 1 204 ? 0.008 -3.669 -38.624 1.00 85.19 204 GLU A CA 1
ATOM 1709 C C . GLU A 1 204 ? 1.239 -2.777 -38.404 1.00 85.19 204 GLU A C 1
ATOM 1711 O O . GLU A 1 204 ? 2.095 -2.688 -39.282 1.00 85.19 204 GLU A O 1
ATOM 1716 N N . LEU A 1 205 ? 1.372 -2.160 -37.223 1.00 79.25 205 LEU A N 1
ATOM 1717 C CA . LEU A 1 205 ? 2.570 -1.391 -36.873 1.00 79.25 205 LEU A CA 1
ATOM 1718 C C . LEU A 1 205 ? 3.815 -2.284 -36.883 1.00 79.25 205 LEU A C 1
ATOM 1720 O O . LEU A 1 205 ? 4.826 -1.908 -37.467 1.00 79.25 205 LEU A O 1
ATOM 1724 N N . VAL A 1 206 ? 3.745 -3.474 -36.278 1.00 76.88 206 VAL A N 1
ATOM 1725 C CA . VAL A 1 206 ? 4.850 -4.447 -36.275 1.00 76.88 206 VAL A CA 1
ATOM 1726 C C . VAL A 1 206 ? 5.218 -4.861 -37.699 1.00 76.88 206 VAL A C 1
ATOM 1728 O O . VAL A 1 206 ? 6.404 -4.888 -38.023 1.00 76.88 206 VAL A O 1
ATOM 1731 N N . GLN A 1 207 ? 4.230 -5.128 -38.556 1.00 80.75 207 GLN A N 1
ATOM 1732 C CA . GLN A 1 207 ? 4.467 -5.474 -39.955 1.00 80.75 207 GLN A CA 1
ATOM 1733 C C . GLN A 1 207 ? 5.161 -4.332 -40.703 1.00 80.75 207 GLN A C 1
ATOM 1735 O O . GLN A 1 207 ? 6.152 -4.567 -41.380 1.00 80.75 207 GLN A O 1
ATOM 1740 N N . GLU A 1 208 ? 4.720 -3.086 -40.524 1.00 80.06 208 GLU A N 1
ATOM 1741 C CA . GLU A 1 208 ? 5.358 -1.922 -41.148 1.00 80.06 208 GLU A CA 1
ATOM 1742 C C . GLU A 1 208 ? 6.813 -1.736 -40.689 1.00 80.06 208 GLU A C 1
ATOM 1744 O O . GLU A 1 208 ? 7.693 -1.420 -41.494 1.00 80.06 208 GLU A O 1
ATOM 1749 N N . TYR A 1 209 ? 7.093 -1.970 -39.404 1.00 75.25 209 TYR A N 1
ATOM 1750 C CA . TYR A 1 209 ? 8.462 -1.974 -38.889 1.00 75.25 209 TYR A CA 1
ATOM 1751 C C . TYR A 1 209 ? 9.308 -3.086 -39.523 1.00 75.25 209 TYR A C 1
ATOM 1753 O O . TYR A 1 209 ? 10.452 -2.836 -39.913 1.00 75.25 209 TYR A O 1
ATOM 1761 N N . GLN A 1 210 ? 8.759 -4.296 -39.664 1.00 75.31 210 GLN A N 1
ATOM 1762 C CA . GLN A 1 210 ? 9.437 -5.408 -40.336 1.00 75.31 210 GLN A CA 1
ATOM 1763 C C . GLN A 1 210 ? 9.689 -5.106 -41.815 1.00 75.31 210 GLN A C 1
ATOM 1765 O O . GLN A 1 210 ? 10.798 -5.321 -42.298 1.00 75.31 210 GLN A O 1
ATOM 1770 N N . ASP A 1 211 ? 8.710 -4.537 -42.514 1.00 79.50 211 ASP A N 1
ATOM 1771 C CA . ASP A 1 211 ? 8.822 -4.162 -43.921 1.00 79.50 211 ASP A CA 1
ATOM 1772 C C . ASP A 1 211 ? 9.909 -3.101 -44.118 1.00 79.50 211 ASP A C 1
ATOM 1774 O O . ASP A 1 211 ? 10.764 -3.250 -44.990 1.00 79.50 211 ASP A O 1
ATOM 1778 N N . ARG A 1 212 ? 9.964 -2.081 -43.251 1.00 75.12 212 ARG A N 1
ATOM 1779 C CA . ARG A 1 212 ? 11.023 -1.060 -43.269 1.00 75.12 212 ARG A CA 1
ATOM 1780 C C . ARG A 1 212 ? 12.405 -1.651 -42.980 1.00 75.12 212 ARG A C 1
ATOM 1782 O O . ARG A 1 212 ? 13.389 -1.271 -43.617 1.00 75.12 212 ARG A O 1
ATOM 1789 N N . ARG A 1 213 ? 12.504 -2.600 -42.046 1.00 73.25 213 ARG A N 1
ATOM 1790 C CA . ARG A 1 213 ? 13.756 -3.317 -41.756 1.00 73.25 213 ARG A CA 1
ATOM 1791 C C . ARG A 1 213 ? 14.207 -4.170 -42.945 1.00 73.25 213 ARG A C 1
ATOM 1793 O O . ARG A 1 213 ? 15.398 -4.191 -43.271 1.00 73.25 213 ARG A O 1
ATOM 1800 N N . ASN A 1 214 ? 13.267 -4.839 -43.607 1.00 77.69 214 ASN A N 1
ATOM 1801 C CA . ASN A 1 214 ? 13.520 -5.599 -44.826 1.00 77.69 214 ASN A CA 1
ATOM 1802 C C . ASN A 1 214 ? 13.972 -4.666 -45.955 1.00 77.69 214 ASN A C 1
ATOM 1804 O O . ASN A 1 214 ? 14.938 -4.971 -46.647 1.00 77.69 214 ASN A O 1
ATOM 1808 N N . GLU A 1 215 ? 13.358 -3.489 -46.083 1.00 77.38 215 GLU A N 1
ATOM 1809 C CA . GLU A 1 215 ? 13.745 -2.459 -47.048 1.00 77.38 215 GLU A CA 1
ATOM 1810 C C . GLU A 1 215 ? 15.195 -1.994 -46.832 1.00 77.38 215 GLU A C 1
ATOM 1812 O O . GLU A 1 215 ? 15.988 -1.997 -47.772 1.00 77.38 215 GLU A O 1
ATOM 1817 N N . LEU A 1 216 ? 15.586 -1.686 -45.587 1.00 73.25 216 LEU A N 1
ATOM 1818 C CA . LEU A 1 216 ? 16.970 -1.324 -45.246 1.00 73.25 216 LEU A CA 1
ATOM 1819 C C . LEU A 1 216 ? 17.958 -2.458 -45.548 1.00 73.25 216 LEU A C 1
ATOM 1821 O O . LEU A 1 216 ? 19.033 -2.209 -46.090 1.00 73.25 216 LEU A O 1
ATOM 1825 N N . THR A 1 217 ? 17.588 -3.703 -45.243 1.00 75.50 217 THR A N 1
ATOM 1826 C CA . THR A 1 217 ? 18.409 -4.886 -45.555 1.00 75.50 217 THR A CA 1
ATOM 1827 C C . THR A 1 217 ? 18.594 -5.051 -47.064 1.00 75.50 217 THR A C 1
ATOM 1829 O O . THR A 1 217 ? 19.714 -5.251 -47.536 1.00 75.50 217 THR A O 1
ATOM 1832 N N . ASN A 1 218 ? 17.519 -4.877 -47.833 1.00 76.38 218 ASN A N 1
ATOM 1833 C CA . ASN A 1 218 ? 17.552 -4.920 -49.291 1.00 76.38 218 ASN A CA 1
ATOM 1834 C C . ASN A 1 218 ? 18.409 -3.784 -49.869 1.00 76.38 218 ASN A C 1
ATOM 1836 O O . ASN A 1 218 ? 19.141 -4.005 -50.834 1.00 76.38 218 ASN A O 1
ATOM 1840 N N . TYR A 1 219 ? 18.395 -2.591 -49.262 1.00 72.88 219 TYR A N 1
ATOM 1841 C CA . TYR A 1 219 ? 19.269 -1.490 -49.674 1.00 72.88 219 TYR A CA 1
ATOM 1842 C C . TYR A 1 219 ? 20.750 -1.798 -49.466 1.00 72.88 219 TYR A C 1
ATOM 1844 O O . TYR A 1 219 ? 21.558 -1.530 -50.356 1.00 72.88 219 TYR A O 1
ATOM 1852 N N . VAL A 1 220 ? 21.113 -2.382 -48.324 1.00 75.69 220 VAL A N 1
ATOM 1853 C CA . VAL A 1 220 ? 22.494 -2.808 -48.057 1.00 75.69 220 VAL A CA 1
ATOM 1854 C C . VAL A 1 220 ? 22.939 -3.866 -49.069 1.00 75.69 220 VAL A C 1
ATOM 1856 O O . VAL A 1 220 ? 24.037 -3.757 -49.616 1.00 75.69 220 VAL A O 1
ATOM 1859 N N . ALA A 1 221 ? 22.080 -4.846 -49.367 1.00 73.25 221 ALA A N 1
ATOM 1860 C CA . ALA A 1 221 ? 22.362 -5.879 -50.362 1.00 73.25 221 ALA A CA 1
ATOM 1861 C C . ALA A 1 221 ? 22.579 -5.282 -51.765 1.00 73.25 221 ALA A C 1
ATOM 1863 O O . ALA A 1 221 ? 23.594 -5.566 -52.401 1.00 73.25 221 ALA A O 1
ATOM 1864 N N . ALA A 1 222 ? 21.691 -4.385 -52.209 1.00 70.88 222 ALA A N 1
ATOM 1865 C CA . ALA A 1 222 ? 21.786 -3.731 -53.515 1.00 70.88 222 ALA A CA 1
ATOM 1866 C C . ALA A 1 222 ? 23.035 -2.840 -53.649 1.00 70.88 222 ALA A C 1
ATOM 1868 O O . ALA A 1 222 ? 23.693 -2.836 -54.690 1.00 70.88 222 ALA A O 1
ATOM 1869 N N . LEU A 1 223 ? 23.402 -2.098 -52.597 1.00 71.81 223 LEU A N 1
ATOM 1870 C CA . LEU A 1 223 ? 24.638 -1.307 -52.583 1.00 71.81 223 LEU A CA 1
ATOM 1871 C C . LEU A 1 223 ? 25.888 -2.197 -52.568 1.00 71.81 223 LEU A C 1
ATOM 1873 O O . LEU A 1 223 ? 26.886 -1.856 -53.204 1.00 71.81 223 LEU A O 1
ATOM 1877 N N . GLY A 1 224 ? 25.836 -3.341 -51.880 1.00 74.94 224 GLY A N 1
ATOM 1878 C CA . GLY A 1 224 ? 26.900 -4.345 -51.890 1.00 74.94 224 GLY A CA 1
ATOM 1879 C C . GLY A 1 224 ? 27.120 -4.953 -53.277 1.00 74.94 224 GLY A C 1
ATOM 1880 O O . GLY A 1 224 ? 28.262 -5.057 -53.728 1.00 74.94 224 GLY A O 1
ATOM 1881 N N . GLU A 1 225 ? 26.040 -5.279 -53.988 1.00 73.25 225 GLU A N 1
ATOM 1882 C CA . GLU A 1 225 ? 26.097 -5.766 -55.370 1.00 73.25 225 GLU A CA 1
ATOM 1883 C C . GLU A 1 225 ? 26.642 -4.689 -56.319 1.00 73.25 225 GLU A C 1
ATOM 1885 O O . GLU A 1 225 ? 27.573 -4.951 -57.083 1.00 73.25 225 GLU A O 1
ATOM 1890 N N . ALA A 1 226 ? 26.165 -3.444 -56.205 1.00 66.62 226 ALA A N 1
ATOM 1891 C CA . ALA A 1 226 ? 26.689 -2.318 -56.977 1.00 66.62 226 ALA A CA 1
ATOM 1892 C C . ALA A 1 226 ? 28.192 -2.099 -56.731 1.00 66.62 226 ALA A C 1
ATOM 1894 O O . ALA A 1 226 ? 28.952 -1.904 -57.679 1.00 66.62 226 ALA A O 1
ATOM 1895 N N . LYS A 1 227 ? 28.647 -2.187 -55.473 1.00 77.62 227 LYS A N 1
ATOM 1896 C CA . LYS A 1 227 ? 30.073 -2.136 -55.122 1.00 77.62 227 LYS A CA 1
ATOM 1897 C C . LYS A 1 227 ? 30.853 -3.261 -55.803 1.00 77.62 227 LYS A C 1
ATOM 1899 O O . LYS A 1 227 ? 31.915 -2.990 -56.358 1.00 77.62 227 LYS A O 1
ATOM 1904 N N . SER A 1 228 ? 30.339 -4.495 -55.773 1.00 74.00 228 SER A N 1
ATOM 1905 C CA . SER A 1 228 ? 30.974 -5.658 -56.406 1.00 74.00 228 SER A CA 1
ATOM 1906 C C . SER A 1 228 ? 31.135 -5.449 -57.911 1.00 74.00 228 SER A C 1
ATOM 1908 O O . SER A 1 228 ? 32.253 -5.560 -58.417 1.00 74.00 228 SER A O 1
ATOM 1910 N N . ILE A 1 229 ? 30.065 -5.020 -58.590 1.00 68.94 229 ILE A N 1
ATOM 1911 C CA . ILE A 1 229 ? 30.076 -4.701 -60.022 1.00 68.94 229 ILE A CA 1
ATOM 1912 C C . ILE A 1 229 ? 31.125 -3.626 -60.313 1.00 68.94 229 ILE A C 1
ATOM 1914 O O . ILE A 1 229 ? 32.007 -3.859 -61.131 1.00 68.94 229 ILE A O 1
ATOM 1918 N N . VAL A 1 230 ? 31.093 -2.486 -59.612 1.00 67.44 230 VAL A N 1
ATOM 1919 C CA . VAL A 1 230 ? 32.034 -1.379 -59.856 1.00 67.44 230 VAL A CA 1
ATOM 1920 C C . VAL A 1 230 ? 33.485 -1.787 -59.561 1.00 67.44 230 VAL A C 1
ATOM 1922 O O . VAL A 1 230 ? 34.389 -1.398 -60.296 1.00 67.44 230 VAL A O 1
ATOM 1925 N N . SER A 1 231 ? 33.723 -2.611 -58.536 1.00 71.75 231 SER A N 1
ATOM 1926 C CA . SER A 1 231 ? 35.065 -3.106 -58.194 1.00 71.75 231 SER A CA 1
ATOM 1927 C C . SER A 1 231 ? 35.619 -4.131 -59.192 1.00 71.75 231 SER A C 1
ATOM 1929 O O . SER A 1 231 ? 36.824 -4.155 -59.434 1.00 71.75 231 SER A O 1
ATOM 1931 N N . GLY A 1 232 ? 34.749 -4.940 -59.807 1.00 66.50 232 GLY A N 1
ATOM 1932 C CA . GLY A 1 232 ? 35.121 -5.935 -60.815 1.00 66.50 232 GLY A CA 1
ATOM 1933 C C . GLY A 1 232 ? 35.453 -5.339 -62.186 1.00 66.50 232 GLY A C 1
ATOM 1934 O O . GLY A 1 232 ? 36.059 -6.021 -63.008 1.00 66.50 232 GLY A O 1
ATOM 1935 N N . LEU A 1 233 ? 35.102 -4.070 -62.433 1.00 63.25 233 LEU A N 1
ATOM 1936 C CA . LEU A 1 233 ? 35.381 -3.395 -63.706 1.00 63.25 233 LEU A CA 1
ATOM 1937 C C . LEU A 1 233 ? 36.878 -3.165 -63.961 1.00 63.25 233 LEU A C 1
ATOM 1939 O O . LEU A 1 233 ? 37.270 -3.118 -65.124 1.00 63.25 233 LEU A O 1
ATOM 1943 N N . GLY A 1 234 ? 37.714 -3.099 -62.916 1.00 60.56 234 GLY A N 1
ATOM 1944 C CA . GLY A 1 234 ? 39.178 -3.072 -63.029 1.00 60.56 234 GLY A CA 1
ATOM 1945 C C . GLY A 1 234 ? 39.741 -2.123 -64.105 1.00 60.56 234 GLY A C 1
ATOM 1946 O O . GLY A 1 234 ? 39.111 -1.156 -64.521 1.00 60.56 234 GLY A O 1
ATOM 1947 N N . SER A 1 235 ? 40.956 -2.402 -64.578 1.00 52.38 235 SER A N 1
ATOM 1948 C CA . SER A 1 235 ? 41.602 -1.717 -65.712 1.00 52.38 235 SER A CA 1
ATOM 1949 C C . SER A 1 235 ? 41.161 -2.264 -67.081 1.00 52.38 235 SER A C 1
ATOM 1951 O O . SER A 1 235 ? 41.894 -2.142 -68.065 1.00 52.38 235 SER A O 1
ATOM 1953 N N . VAL A 1 236 ? 39.995 -2.913 -67.166 1.00 52.41 236 VAL A N 1
ATOM 1954 C CA . VAL A 1 236 ? 39.519 -3.515 -68.416 1.00 52.41 236 VAL A CA 1
ATOM 1955 C C . VAL A 1 236 ? 38.896 -2.429 -69.293 1.00 52.41 236 VAL A C 1
ATOM 1957 O O . VAL A 1 236 ? 38.113 -1.602 -68.832 1.00 52.41 236 VAL A O 1
ATOM 1960 N N . SER A 1 237 ? 39.274 -2.420 -70.576 1.00 51.06 237 SER A N 1
ATOM 1961 C CA . SER A 1 237 ? 38.775 -1.478 -71.580 1.00 51.06 237 SER A CA 1
ATOM 1962 C C . SER A 1 237 ? 37.246 -1.427 -71.583 1.00 51.06 237 SER A C 1
ATOM 1964 O O . SER A 1 237 ? 36.548 -2.399 -71.871 1.00 51.06 237 SER A O 1
ATOM 1966 N N . PHE A 1 238 ? 36.756 -0.230 -71.291 1.00 47.44 238 PHE A N 1
ATOM 1967 C CA . PHE A 1 238 ? 35.374 0.174 -71.067 1.00 47.44 238 PHE A CA 1
ATOM 1968 C C . PHE A 1 238 ? 34.362 -0.220 -72.171 1.00 47.44 238 PHE A C 1
ATOM 1970 O O . PHE A 1 238 ? 33.154 -0.219 -71.944 1.00 47.44 238 PHE A O 1
ATOM 1977 N N . LEU A 1 239 ? 34.828 -0.606 -73.363 1.00 47.88 239 LEU A N 1
ATOM 1978 C CA . LEU A 1 239 ? 33.988 -0.974 -74.511 1.00 47.88 239 LEU A CA 1
ATOM 1979 C C . LEU A 1 239 ? 33.256 -2.324 -74.378 1.00 47.88 239 LEU A C 1
ATOM 1981 O O . LEU A 1 239 ? 32.353 -2.579 -75.167 1.00 47.88 239 LEU A O 1
ATOM 1985 N N . GLN A 1 240 ? 33.594 -3.170 -73.399 1.00 53.16 240 GLN A N 1
ATOM 1986 C CA . GLN A 1 240 ? 32.946 -4.484 -73.208 1.00 53.16 240 GLN A CA 1
ATOM 1987 C C . GLN A 1 240 ? 31.852 -4.505 -72.126 1.00 53.16 240 GLN A C 1
ATOM 1989 O O . GLN A 1 240 ? 31.156 -5.503 -71.955 1.00 53.16 240 GLN A O 1
ATOM 1994 N N . VAL A 1 241 ? 31.665 -3.403 -71.395 1.00 51.22 241 VAL A N 1
ATOM 1995 C CA . VAL A 1 241 ? 30.767 -3.348 -70.227 1.00 51.22 241 VAL A CA 1
ATOM 1996 C C . VAL A 1 241 ? 29.367 -2.856 -70.602 1.00 51.22 241 VAL A C 1
ATOM 1998 O O . VAL A 1 241 ? 28.394 -3.205 -69.941 1.00 51.22 241 VAL A O 1
ATOM 2001 N N . SER A 1 242 ? 29.215 -2.119 -71.705 1.00 46.41 242 SER A N 1
ATOM 2002 C CA . SER A 1 242 ? 27.893 -1.751 -72.236 1.00 46.41 242 SER A CA 1
ATOM 2003 C C . SER A 1 242 ? 27.080 -2.958 -72.731 1.00 46.41 242 SER A C 1
ATOM 2005 O O . SER A 1 242 ? 25.867 -2.843 -72.886 1.00 46.41 242 SER A O 1
ATOM 2007 N N . SER A 1 243 ? 27.725 -4.115 -72.922 1.00 50.34 243 SER A N 1
ATOM 2008 C CA . SER A 1 243 ? 27.098 -5.408 -73.222 1.00 50.34 243 SER A CA 1
ATOM 2009 C C . SER A 1 243 ? 26.894 -6.310 -71.997 1.00 50.34 243 SER A C 1
ATOM 2011 O O . SER A 1 243 ? 26.474 -7.453 -72.164 1.00 50.34 243 SER A O 1
ATOM 2013 N N . ASN A 1 244 ? 27.199 -5.852 -70.773 1.00 54.66 244 ASN A N 1
ATOM 2014 C CA . ASN A 1 244 ? 27.167 -6.738 -69.610 1.00 54.66 244 ASN A CA 1
ATOM 2015 C C . ASN A 1 244 ? 25.739 -7.133 -69.221 1.00 54.66 244 ASN A C 1
ATOM 2017 O O . ASN A 1 244 ? 24.947 -6.323 -68.734 1.00 54.66 244 ASN A O 1
ATOM 2021 N N . GLU A 1 245 ? 25.494 -8.438 -69.324 1.00 58.34 245 GLU A N 1
ATOM 2022 C CA . GLU A 1 245 ? 24.348 -9.189 -68.806 1.00 58.34 245 GLU A CA 1
ATOM 2023 C C . GLU A 1 245 ? 23.948 -8.762 -67.381 1.00 58.34 245 GLU A C 1
ATOM 2025 O O . GLU A 1 245 ? 22.775 -8.787 -67.030 1.00 58.34 245 GLU A O 1
ATOM 2030 N N . HIS A 1 246 ? 24.907 -8.311 -66.566 1.00 54.34 246 HIS A N 1
ATOM 2031 C CA . HIS A 1 246 ? 24.698 -7.856 -65.190 1.00 54.34 246 HIS A CA 1
ATOM 2032 C C . HIS A 1 246 ? 23.909 -6.543 -65.060 1.00 54.34 246 HIS A C 1
ATOM 2034 O O . HIS A 1 246 ? 23.094 -6.427 -64.147 1.00 54.34 246 HIS A O 1
ATOM 2040 N N . TYR A 1 247 ? 24.089 -5.566 -65.960 1.00 61.12 247 TYR A N 1
ATOM 2041 C CA . TYR A 1 247 ? 23.282 -4.335 -65.930 1.00 61.12 247 TYR A CA 1
ATOM 2042 C C . TYR A 1 247 ? 21.836 -4.628 -66.341 1.00 61.12 247 TYR A C 1
ATOM 2044 O O . TYR A 1 247 ? 20.896 -4.135 -65.717 1.00 61.12 247 TYR A O 1
ATOM 2052 N N . SER A 1 248 ? 21.662 -5.487 -67.349 1.00 63.12 248 SER A N 1
ATOM 2053 C CA . SER A 1 248 ? 20.350 -5.971 -67.780 1.00 63.12 248 SER A CA 1
ATOM 2054 C C . SER A 1 248 ? 19.662 -6.768 -66.669 1.00 63.12 248 SER A C 1
ATOM 2056 O O . SER A 1 248 ? 18.528 -6.446 -66.334 1.00 63.12 248 SER A O 1
ATOM 2058 N N . LYS A 1 249 ? 20.370 -7.694 -66.003 1.00 64.00 249 LYS A N 1
ATOM 2059 C CA . LYS A 1 249 ? 19.862 -8.457 -64.846 1.00 64.00 249 LYS A CA 1
ATOM 2060 C C . LYS A 1 249 ? 19.481 -7.559 -63.668 1.00 64.00 249 LYS A C 1
ATOM 2062 O O . LYS A 1 249 ? 18.428 -7.763 -63.077 1.00 64.00 249 LYS A O 1
ATOM 2067 N N . PHE A 1 250 ? 20.268 -6.525 -63.356 1.00 61.50 250 PHE A N 1
ATOM 2068 C CA . PHE A 1 250 ? 19.912 -5.556 -62.311 1.00 61.50 250 PHE A CA 1
ATOM 2069 C C . PHE A 1 250 ? 18.639 -4.770 -62.663 1.00 61.50 250 PHE A C 1
ATOM 2071 O O . PHE A 1 250 ? 17.781 -4.551 -61.806 1.00 61.50 250 PHE A O 1
ATOM 2078 N N . LYS A 1 251 ? 18.495 -4.362 -63.929 1.00 63.38 251 LYS A N 1
ATOM 2079 C CA . LYS A 1 251 ? 17.333 -3.613 -64.428 1.00 63.38 251 LYS A CA 1
ATOM 2080 C C . LYS A 1 251 ? 16.075 -4.484 -64.542 1.00 63.38 251 LYS A C 1
ATOM 2082 O O . LYS A 1 251 ? 14.979 -3.985 -64.317 1.00 63.38 251 LYS A O 1
ATOM 2087 N N . GLU A 1 252 ? 16.233 -5.772 -64.843 1.00 69.56 252 GLU A N 1
ATOM 2088 C CA . GLU A 1 252 ? 15.165 -6.780 -64.808 1.00 69.56 252 GLU A CA 1
ATOM 2089 C C . GLU A 1 252 ? 14.732 -7.103 -63.374 1.00 69.56 252 GLU A C 1
ATOM 2091 O O . GLU A 1 252 ? 13.537 -7.199 -63.107 1.00 69.56 252 GLU A O 1
ATOM 2096 N N . ALA A 1 253 ? 15.681 -7.206 -62.437 1.00 60.00 253 ALA A N 1
ATOM 2097 C CA . ALA A 1 253 ? 15.394 -7.418 -61.020 1.00 60.00 253 ALA A CA 1
ATOM 2098 C C . ALA A 1 253 ? 14.757 -6.185 -60.352 1.00 60.00 253 ALA A C 1
ATOM 2100 O O . ALA A 1 253 ? 14.003 -6.326 -59.392 1.00 60.00 253 ALA A O 1
ATOM 2101 N N . ASN A 1 254 ? 15.028 -4.977 -60.864 1.00 56.41 254 ASN A N 1
ATOM 2102 C CA . ASN A 1 254 ? 14.521 -3.712 -60.326 1.00 56.41 254 ASN A CA 1
ATOM 2103 C C . ASN A 1 254 ? 13.925 -2.811 -61.431 1.00 56.41 254 ASN A C 1
ATOM 2105 O O . ASN A 1 254 ? 14.479 -1.750 -61.735 1.00 56.41 254 ASN A O 1
ATOM 2109 N N . PRO A 1 255 ? 12.773 -3.187 -62.018 1.00 59.66 255 PRO A N 1
ATOM 2110 C CA . PRO A 1 255 ? 12.208 -2.522 -63.198 1.00 59.66 255 PRO A CA 1
ATOM 2111 C C . PRO A 1 255 ? 11.710 -1.092 -62.937 1.00 59.66 255 PRO A C 1
ATOM 2113 O O . PRO A 1 255 ? 11.594 -0.292 -63.864 1.00 59.66 255 PRO A O 1
ATOM 2116 N N . THR A 1 256 ? 11.445 -0.734 -61.677 1.00 59.72 256 THR A N 1
ATOM 2117 C CA . THR A 1 256 ? 11.085 0.630 -61.264 1.00 59.72 256 THR A CA 1
ATOM 2118 C C . THR A 1 256 ? 11.930 1.067 -60.067 1.00 59.72 256 THR A C 1
ATOM 2120 O O . THR A 1 256 ? 11.488 0.908 -58.924 1.00 59.72 256 THR A O 1
ATOM 2123 N N . PRO A 1 257 ? 13.137 1.621 -60.283 1.00 56.34 257 PRO A N 1
ATOM 2124 C CA . PRO A 1 257 ? 13.959 2.104 -59.185 1.00 56.34 257 PRO A CA 1
ATOM 2125 C C . PRO A 1 257 ? 13.267 3.296 -58.508 1.00 56.34 257 PRO A C 1
ATOM 2127 O O . PRO A 1 257 ? 13.069 4.351 -59.108 1.00 56.34 257 PRO A O 1
ATOM 2130 N N . ARG A 1 258 ? 12.880 3.136 -57.240 1.00 51.38 258 ARG A N 1
ATOM 2131 C CA . ARG A 1 258 ? 12.452 4.235 -56.359 1.00 51.38 258 ARG A CA 1
ATOM 2132 C C . ARG A 1 258 ? 13.550 4.499 -55.325 1.00 51.38 258 ARG A C 1
ATOM 2134 O O . ARG A 1 258 ? 14.261 3.581 -54.922 1.00 51.38 258 ARG A O 1
ATOM 2141 N N . GLY A 1 259 ? 13.718 5.757 -54.912 1.00 62.84 259 GLY A N 1
ATOM 2142 C CA . GLY A 1 259 ? 14.677 6.131 -53.863 1.00 62.84 259 GLY A CA 1
ATOM 2143 C C . GLY A 1 259 ? 16.132 5.788 -54.215 1.00 62.84 259 GLY A C 1
ATOM 2144 O O . GLY A 1 259 ? 16.660 6.268 -55.218 1.00 62.84 259 GLY A O 1
ATOM 2145 N N . TYR A 1 260 ? 16.782 4.954 -53.398 1.00 53.38 260 TYR A N 1
ATOM 2146 C CA . TYR A 1 260 ? 18.188 4.563 -53.569 1.00 53.38 260 TYR A CA 1
ATOM 2147 C C . TYR A 1 260 ? 18.458 3.727 -54.827 1.00 53.38 260 TYR A C 1
ATOM 2149 O O . TYR A 1 260 ? 19.586 3.752 -55.308 1.00 53.38 260 TYR A O 1
ATOM 2157 N N . GLY A 1 261 ? 17.450 3.084 -55.433 1.00 57.81 261 GLY A N 1
ATOM 2158 C CA . GLY A 1 261 ? 17.605 2.447 -56.749 1.00 57.81 261 GLY A CA 1
ATOM 2159 C C . GLY A 1 261 ? 18.001 3.450 -57.840 1.00 57.81 261 GLY A C 1
ATOM 2160 O O . GLY A 1 261 ? 18.811 3.136 -58.706 1.00 57.81 261 GLY A O 1
ATOM 2161 N N . ILE A 1 262 ? 17.519 4.696 -57.737 1.00 63.44 262 ILE A N 1
ATOM 2162 C CA . ILE A 1 262 ? 17.919 5.804 -58.619 1.00 63.44 262 ILE A CA 1
ATOM 2163 C C . ILE A 1 262 ? 19.352 6.230 -58.299 1.00 63.44 262 ILE A C 1
ATOM 2165 O O . ILE A 1 262 ? 20.106 6.569 -59.201 1.00 63.44 262 ILE A O 1
ATOM 2169 N N . MET A 1 263 ? 19.753 6.197 -57.025 1.00 58.94 263 MET A N 1
ATOM 2170 C CA . MET A 1 263 ? 21.118 6.521 -56.609 1.00 58.94 263 MET A CA 1
ATOM 2171 C C . MET A 1 263 ? 22.114 5.458 -57.093 1.00 58.94 263 MET A C 1
ATOM 2173 O O . MET A 1 263 ? 23.163 5.823 -57.605 1.00 58.94 263 MET A O 1
ATOM 2177 N N . VAL A 1 264 ? 21.768 4.169 -57.023 1.00 60.22 264 VAL A N 1
ATOM 2178 C CA . VAL A 1 264 ? 22.549 3.065 -57.604 1.00 60.22 264 VAL A CA 1
ATOM 2179 C C . VAL A 1 264 ? 22.608 3.194 -59.123 1.00 60.22 264 VAL A C 1
ATOM 2181 O O . VAL A 1 264 ? 23.687 3.101 -59.693 1.00 60.22 264 VAL A O 1
ATOM 2184 N N . GLU A 1 265 ? 21.497 3.511 -59.788 1.00 67.81 265 GLU A N 1
ATOM 2185 C CA . GLU A 1 265 ? 21.489 3.770 -61.230 1.00 67.81 265 GLU A CA 1
ATOM 2186 C C . GLU A 1 265 ? 22.340 5.000 -61.603 1.00 67.81 265 GLU A C 1
ATOM 2188 O O . GLU A 1 265 ? 23.054 4.972 -62.602 1.00 67.81 265 GLU A O 1
ATOM 2193 N N . LEU A 1 266 ? 22.312 6.067 -60.799 1.00 65.44 266 LEU A N 1
ATOM 2194 C CA . LEU A 1 266 ? 23.143 7.263 -60.969 1.00 65.44 266 LEU A CA 1
ATOM 2195 C C . LEU A 1 266 ? 24.620 6.983 -60.689 1.00 65.44 266 LEU A C 1
ATOM 2197 O O . LEU A 1 266 ? 25.461 7.527 -61.390 1.00 65.44 266 LEU A O 1
ATOM 2201 N N . LEU A 1 267 ? 24.944 6.137 -59.711 1.00 64.38 267 LEU A N 1
ATOM 2202 C CA . LEU A 1 267 ? 26.312 5.719 -59.393 1.00 64.38 267 LEU A CA 1
ATOM 2203 C C . LEU A 1 267 ? 26.862 4.786 -60.473 1.00 64.38 267 LEU A C 1
ATOM 2205 O O . LEU A 1 267 ? 28.006 4.949 -60.887 1.00 64.38 267 LEU A O 1
ATOM 2209 N N . LEU A 1 268 ? 26.032 3.887 -61.005 1.00 64.81 268 LEU A N 1
ATOM 2210 C CA . LEU A 1 268 ? 26.356 3.070 -62.171 1.00 64.81 268 LEU A CA 1
ATOM 2211 C C . LEU A 1 268 ? 26.542 3.959 -63.410 1.00 64.81 268 LEU A C 1
ATOM 2213 O O . LEU A 1 268 ? 27.563 3.847 -64.080 1.00 64.81 268 LEU A O 1
ATOM 2217 N N . LYS A 1 269 ? 25.659 4.933 -63.666 1.00 68.06 269 LYS A N 1
ATOM 2218 C CA . LYS A 1 269 ? 25.836 5.921 -64.749 1.00 68.06 269 LYS A CA 1
ATOM 2219 C C . LYS A 1 269 ? 27.079 6.798 -64.554 1.00 68.06 269 LYS A C 1
ATOM 2221 O O . LYS A 1 269 ? 27.812 7.038 -65.509 1.00 68.06 269 LYS A O 1
ATOM 2226 N N . ALA A 1 270 ? 27.368 7.241 -63.336 1.00 64.81 270 ALA A N 1
ATOM 2227 C CA . ALA A 1 270 ? 28.577 7.999 -63.021 1.00 64.81 270 ALA A CA 1
ATOM 2228 C C . ALA A 1 270 ? 29.835 7.140 -63.214 1.00 64.81 270 ALA A C 1
ATOM 2230 O O . ALA A 1 270 ? 30.829 7.626 -63.747 1.00 64.81 270 ALA A O 1
ATOM 2231 N N . SER A 1 271 ? 29.772 5.846 -62.878 1.00 63.91 271 SER A N 1
ATOM 2232 C CA . SER A 1 271 ? 30.851 4.895 -63.156 1.00 63.91 271 SER A CA 1
ATOM 2233 C C . SER A 1 271 ? 31.051 4.686 -64.659 1.00 63.91 271 SER A C 1
ATOM 2235 O O . SER A 1 271 ? 32.190 4.615 -65.107 1.00 63.91 271 SER A O 1
ATOM 2237 N N . THR A 1 272 ? 29.978 4.735 -65.466 1.00 65.31 272 THR A N 1
ATOM 2238 C CA . THR A 1 272 ? 30.086 4.720 -66.936 1.00 65.31 272 THR A CA 1
ATOM 2239 C C . THR A 1 272 ? 30.678 6.001 -67.537 1.00 65.31 272 THR A C 1
ATOM 2241 O O . THR A 1 272 ? 31.031 6.034 -68.710 1.00 65.31 272 THR A O 1
ATOM 2244 N N . GLN A 1 273 ? 30.793 7.078 -66.760 1.00 66.94 273 GLN A N 1
ATOM 2245 C CA . GLN A 1 273 ? 31.380 8.346 -67.206 1.00 66.94 273 GLN A CA 1
ATOM 2246 C C . GLN A 1 273 ? 32.791 8.579 -66.646 1.00 66.94 273 GLN A C 1
ATOM 2248 O O . GLN A 1 273 ? 33.469 9.519 -67.071 1.00 66.94 273 GLN A O 1
ATOM 2253 N N . ALA A 1 274 ? 33.247 7.736 -65.717 1.00 66.00 274 ALA A N 1
ATOM 2254 C CA . ALA A 1 274 ? 34.575 7.812 -65.129 1.00 66.00 274 ALA A CA 1
ATOM 2255 C C . ALA A 1 274 ? 35.639 7.380 -66.153 1.00 66.00 274 ALA A C 1
ATOM 2257 O O . ALA A 1 274 ? 35.591 6.277 -66.689 1.00 66.00 274 ALA A O 1
ATOM 2258 N N . LYS A 1 275 ? 36.611 8.256 -66.435 1.00 71.00 275 LYS A N 1
ATOM 2259 C CA . LYS A 1 275 ? 37.680 8.009 -67.426 1.00 71.00 275 LYS A CA 1
ATOM 2260 C C . LYS A 1 275 ? 38.991 7.544 -66.797 1.00 71.00 275 LYS A C 1
ATOM 2262 O O . LYS A 1 275 ? 39.881 7.102 -67.517 1.00 71.00 275 LYS A O 1
ATOM 2267 N N . THR A 1 276 ? 39.135 7.682 -65.480 1.00 74.81 276 THR A N 1
ATOM 2268 C CA . THR A 1 276 ? 40.368 7.353 -64.758 1.00 74.81 276 THR A CA 1
ATOM 2269 C C . THR A 1 276 ? 40.103 6.367 -63.616 1.00 74.81 276 THR A C 1
ATOM 2271 O O . THR A 1 276 ? 39.043 6.428 -62.989 1.00 74.81 276 THR A O 1
ATOM 2274 N N . PRO A 1 277 ? 41.064 5.479 -63.296 1.00 72.44 277 PRO A N 1
ATOM 2275 C CA . PRO A 1 277 ? 40.929 4.525 -62.192 1.00 72.44 277 PRO A CA 1
ATOM 2276 C C . PRO A 1 277 ? 40.696 5.209 -60.832 1.00 72.44 277 PRO A C 1
ATOM 2278 O O . PRO A 1 277 ? 39.903 4.719 -60.034 1.00 72.44 277 PRO A O 1
ATOM 2281 N N . GLU A 1 278 ? 41.265 6.398 -60.603 1.00 76.44 278 GLU A N 1
ATOM 2282 C CA . GLU A 1 278 ? 41.015 7.188 -59.384 1.00 76.44 278 GLU A CA 1
ATOM 2283 C C . GLU A 1 278 ? 39.545 7.619 -59.224 1.00 76.44 278 GLU A C 1
ATOM 2285 O O . GLU A 1 278 ? 39.038 7.729 -58.107 1.00 76.44 278 GLU A O 1
ATOM 2290 N N . GLN A 1 279 ? 38.832 7.887 -60.326 1.00 74.75 279 GLN A N 1
ATOM 2291 C CA . GLN A 1 279 ? 37.411 8.253 -60.272 1.00 74.75 279 GLN A CA 1
ATOM 2292 C C . GLN A 1 279 ? 36.545 7.051 -59.887 1.00 74.75 279 GLN A C 1
ATOM 2294 O O . GLN A 1 279 ? 35.609 7.205 -59.103 1.00 74.75 279 GLN A O 1
ATOM 2299 N N . VAL A 1 280 ? 36.887 5.860 -60.385 1.00 73.00 280 VAL A N 1
ATOM 2300 C CA . VAL A 1 280 ? 36.227 4.604 -60.005 1.00 73.00 280 VAL A CA 1
ATOM 2301 C C . VAL A 1 280 ? 36.452 4.320 -58.519 1.00 73.00 280 VAL A C 1
ATOM 2303 O O . VAL A 1 280 ? 35.496 4.0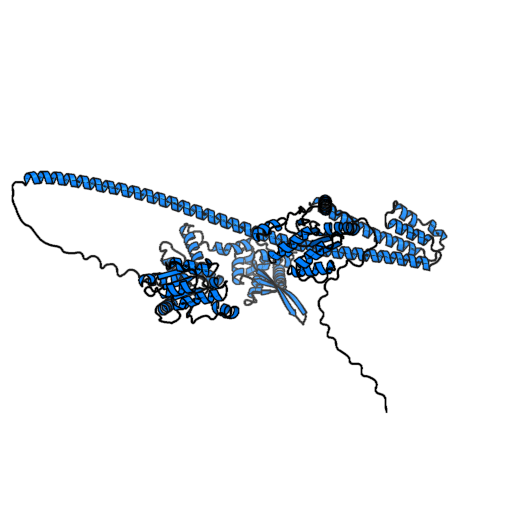43 -57.799 1.00 73.00 280 VAL A O 1
ATOM 2306 N N . GLU A 1 281 ? 37.679 4.494 -58.024 1.00 77.44 281 GLU A N 1
ATOM 2307 C CA . GLU A 1 281 ? 38.011 4.297 -56.609 1.00 77.44 281 GLU A CA 1
ATOM 2308 C C . GLU A 1 281 ? 37.249 5.267 -55.685 1.00 77.44 281 GLU A C 1
ATOM 2310 O O . GLU A 1 281 ? 36.711 4.854 -54.656 1.00 77.44 281 GLU A O 1
ATOM 2315 N N . ARG A 1 282 ? 37.087 6.540 -56.082 1.00 79.19 282 ARG A N 1
ATOM 2316 C CA . ARG A 1 282 ? 36.248 7.510 -55.347 1.00 79.19 282 ARG A CA 1
ATOM 2317 C C . ARG A 1 282 ? 34.769 7.118 -55.320 1.00 79.19 282 ARG A C 1
ATOM 2319 O O . ARG A 1 282 ? 34.111 7.312 -54.295 1.00 79.19 282 ARG A O 1
ATOM 2326 N N . ILE A 1 283 ? 34.236 6.570 -56.413 1.00 76.12 283 ILE A N 1
ATOM 2327 C CA . ILE A 1 283 ? 32.849 6.080 -56.471 1.00 76.12 283 ILE A CA 1
ATOM 2328 C C . ILE A 1 283 ? 32.679 4.870 -55.544 1.00 76.12 283 ILE A C 1
ATOM 2330 O O . ILE A 1 283 ? 31.740 4.846 -54.751 1.00 76.12 283 ILE A O 1
ATOM 2334 N N . VAL A 1 284 ? 33.618 3.918 -55.563 1.00 76.56 284 VAL A N 1
ATOM 2335 C CA . VAL A 1 284 ? 33.626 2.760 -54.650 1.00 76.56 284 VAL A CA 1
ATOM 2336 C C . VAL A 1 284 ? 33.702 3.205 -53.189 1.00 76.56 284 VAL 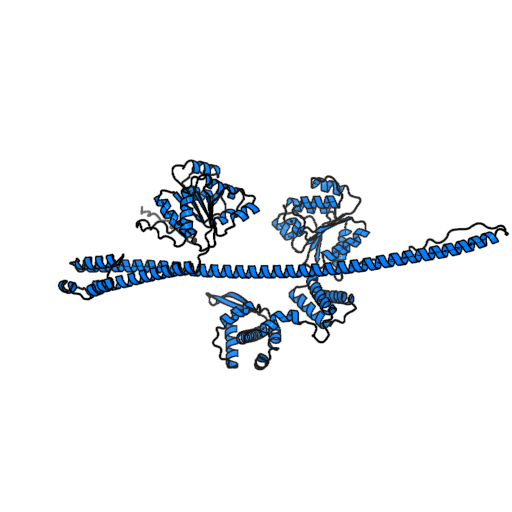A C 1
ATOM 2338 O O . VAL A 1 284 ? 32.931 2.714 -52.364 1.00 76.56 284 VAL A O 1
ATOM 2341 N N . ALA A 1 285 ? 34.568 4.168 -52.862 1.00 81.19 285 ALA A N 1
ATOM 2342 C CA . ALA A 1 285 ? 34.669 4.728 -51.515 1.00 81.19 285 ALA A CA 1
ATOM 2343 C C . ALA A 1 285 ? 33.368 5.426 -51.075 1.00 81.19 285 ALA A C 1
ATOM 2345 O O . ALA A 1 285 ? 32.957 5.305 -49.923 1.00 81.19 285 ALA A O 1
ATOM 2346 N N . THR A 1 286 ? 32.680 6.107 -51.997 1.00 79.19 286 THR A N 1
ATOM 2347 C CA . THR A 1 286 ? 31.382 6.749 -51.726 1.00 79.19 286 THR A CA 1
ATOM 2348 C C . THR A 1 286 ? 30.285 5.712 -51.473 1.00 79.19 286 THR A C 1
ATOM 2350 O O . THR A 1 286 ? 29.524 5.854 -50.517 1.00 79.19 286 THR A O 1
ATOM 2353 N N . ILE A 1 287 ? 30.226 4.640 -52.276 1.00 77.00 287 ILE A N 1
ATOM 2354 C CA . ILE A 1 287 ? 29.303 3.515 -52.058 1.00 77.00 287 ILE A CA 1
ATOM 2355 C C . ILE A 1 287 ? 29.573 2.868 -50.696 1.00 77.00 287 ILE A C 1
ATOM 2357 O O . ILE A 1 287 ? 28.635 2.625 -49.941 1.00 77.00 287 ILE A O 1
ATOM 2361 N N . GLN A 1 288 ? 30.845 2.649 -50.344 1.00 82.12 288 GLN A N 1
ATOM 2362 C CA . GLN A 1 288 ? 31.211 2.090 -49.044 1.00 82.12 288 GLN A CA 1
ATOM 2363 C C . GLN A 1 288 ? 30.775 2.993 -47.884 1.00 82.12 288 GLN A C 1
ATOM 2365 O O . GLN A 1 288 ? 30.168 2.504 -46.939 1.00 82.12 288 GLN A O 1
ATOM 2370 N N . GLY A 1 289 ? 30.998 4.308 -47.975 1.00 82.94 289 GLY A N 1
ATOM 2371 C CA . GLY A 1 289 ? 30.557 5.249 -46.942 1.00 82.94 289 GLY A CA 1
ATOM 2372 C C . GLY A 1 289 ? 29.033 5.286 -46.760 1.00 82.94 289 GLY A C 1
ATOM 2373 O O . GLY A 1 289 ? 28.546 5.457 -45.640 1.00 82.94 289 GLY A O 1
ATOM 2374 N N . LEU A 1 290 ? 28.263 5.085 -47.837 1.00 79.50 290 LEU A N 1
ATOM 2375 C CA . LEU A 1 290 ? 26.803 4.948 -47.766 1.00 79.50 290 LEU A CA 1
ATOM 2376 C C . LEU A 1 290 ? 26.383 3.637 -47.093 1.00 79.50 290 LEU A C 1
ATOM 2378 O O . LEU A 1 290 ? 25.494 3.662 -46.244 1.00 79.50 290 LEU A O 1
ATOM 2382 N N . ILE A 1 291 ? 27.037 2.520 -47.429 1.00 78.81 291 ILE A N 1
ATOM 2383 C CA . ILE A 1 291 ? 26.820 1.222 -46.772 1.00 78.81 291 ILE A CA 1
ATOM 2384 C C . ILE A 1 291 ? 27.085 1.344 -45.266 1.00 78.81 291 ILE A C 1
ATOM 2386 O O . ILE A 1 291 ? 26.228 0.972 -44.467 1.00 78.81 291 ILE A O 1
ATOM 2390 N N . ASP A 1 292 ? 28.217 1.932 -44.875 1.00 81.88 292 ASP A N 1
ATOM 2391 C CA . ASP A 1 292 ? 28.589 2.111 -43.466 1.00 81.88 292 ASP A CA 1
ATOM 2392 C C . ASP A 1 292 ? 27.584 3.010 -42.725 1.00 81.88 292 ASP A C 1
ATOM 2394 O O . ASP A 1 292 ? 27.204 2.724 -41.590 1.00 81.88 292 ASP A O 1
ATOM 2398 N N . SER A 1 293 ? 27.085 4.063 -43.385 1.00 81.38 293 SER A N 1
ATOM 2399 C CA . SER A 1 293 ? 26.054 4.947 -42.823 1.00 81.38 293 SER A CA 1
ATOM 2400 C C . SER A 1 293 ? 24.718 4.226 -42.609 1.00 81.38 293 SER A C 1
ATOM 2402 O O . SER A 1 293 ? 24.055 4.456 -41.598 1.00 81.38 293 SER A O 1
ATOM 2404 N N . ILE A 1 294 ? 24.315 3.344 -43.533 1.00 78.56 294 ILE A N 1
ATOM 2405 C CA . ILE A 1 294 ? 23.090 2.541 -43.393 1.00 78.56 294 ILE A CA 1
ATOM 2406 C C . ILE A 1 294 ? 23.261 1.480 -42.300 1.00 78.56 294 ILE A C 1
ATOM 2408 O O . ILE A 1 294 ? 22.339 1.286 -41.512 1.00 78.56 294 ILE A O 1
ATOM 2412 N N . TYR A 1 295 ? 24.433 0.847 -42.185 1.00 79.38 295 TYR A N 1
ATOM 2413 C CA . TYR A 1 295 ? 24.720 -0.090 -41.094 1.00 79.38 295 TYR A CA 1
ATOM 2414 C C . TYR A 1 295 ? 24.694 0.584 -39.722 1.00 79.38 295 TYR A C 1
ATOM 2416 O O . TYR A 1 295 ? 24.119 0.033 -38.784 1.00 79.38 295 TYR A O 1
ATOM 2424 N N . GLU A 1 296 ? 25.275 1.778 -39.584 1.00 79.31 296 GLU A N 1
ATOM 2425 C CA . GLU A 1 296 ? 25.195 2.532 -38.329 1.00 79.31 296 GLU A CA 1
ATOM 2426 C C . GLU A 1 296 ? 23.751 2.950 -38.008 1.00 79.31 296 GLU A C 1
ATOM 2428 O O . GLU A 1 296 ? 23.342 2.859 -36.852 1.00 79.31 296 GLU A O 1
ATOM 2433 N N . LEU A 1 297 ? 22.936 3.308 -39.010 1.00 76.44 297 LEU A N 1
ATOM 2434 C CA . LEU A 1 297 ? 21.500 3.541 -38.811 1.00 76.44 297 LEU A CA 1
ATOM 2435 C C . LEU A 1 297 ? 20.757 2.271 -38.367 1.00 76.44 297 LEU A C 1
ATOM 2437 O O . LEU A 1 297 ? 20.024 2.326 -37.384 1.00 76.44 297 LEU A O 1
ATOM 2441 N N . GLN A 1 298 ? 20.979 1.126 -39.022 1.00 75.62 298 GLN A N 1
ATOM 2442 C CA . GLN A 1 298 ? 20.371 -0.155 -38.636 1.00 75.62 298 GLN A CA 1
ATOM 2443 C C . GLN A 1 298 ? 20.771 -0.571 -37.219 1.00 75.62 298 GLN A C 1
ATOM 2445 O O . GLN A 1 298 ? 19.940 -1.035 -36.445 1.00 75.62 298 GLN A O 1
ATOM 2450 N N . LYS A 1 299 ? 22.041 -0.383 -36.858 1.00 78.25 299 LYS A N 1
ATOM 2451 C CA . LYS A 1 299 ? 22.558 -0.671 -35.519 1.00 78.25 299 LYS A CA 1
ATOM 2452 C C . LYS A 1 299 ? 21.934 0.240 -34.465 1.00 78.25 299 LYS A C 1
ATOM 2454 O O . LYS A 1 299 ? 21.606 -0.229 -33.379 1.00 78.25 299 LYS A O 1
ATOM 2459 N N . GLN A 1 300 ? 21.757 1.526 -34.767 1.00 74.75 300 GLN A N 1
ATOM 2460 C CA . GLN A 1 300 ? 21.060 2.452 -33.876 1.00 74.75 300 GLN A CA 1
ATOM 2461 C C . GLN A 1 300 ? 19.575 2.097 -33.734 1.00 74.75 300 GLN A C 1
ATOM 2463 O O . GLN A 1 300 ? 19.072 2.125 -32.615 1.00 74.75 300 GLN A O 1
ATOM 2468 N N . GLU A 1 301 ? 18.888 1.723 -34.818 1.00 73.31 301 GLU A N 1
ATOM 2469 C CA . GLU A 1 301 ? 17.495 1.255 -34.757 1.00 73.31 301 GLU A CA 1
ATOM 2470 C C . GLU A 1 301 ? 17.374 -0.029 -33.920 1.00 73.31 301 GLU A C 1
ATOM 2472 O O . GLU A 1 301 ? 16.536 -0.071 -33.023 1.00 73.31 301 GLU A O 1
ATOM 2477 N N . LEU A 1 302 ? 18.273 -1.005 -34.106 1.00 72.81 302 LEU A N 1
ATOM 2478 C CA . LEU A 1 302 ? 18.303 -2.246 -33.322 1.00 72.81 302 LEU A CA 1
ATOM 2479 C C . LEU A 1 302 ? 18.501 -1.978 -31.821 1.00 72.81 302 LEU A C 1
ATOM 2481 O O . LEU A 1 302 ? 17.761 -2.500 -31.000 1.00 72.81 302 LEU A O 1
ATOM 2485 N N . LEU A 1 303 ? 19.453 -1.112 -31.455 1.00 71.00 303 LEU A N 1
ATOM 2486 C CA . LEU A 1 303 ? 19.692 -0.750 -30.052 1.00 71.00 303 LEU A CA 1
ATOM 2487 C C . LEU A 1 303 ? 18.490 -0.043 -29.416 1.00 71.00 303 LEU A C 1
ATOM 2489 O O . LEU A 1 303 ? 18.226 -0.205 -28.224 1.00 71.00 303 LEU A O 1
ATOM 2493 N N . VAL A 1 304 ? 17.779 0.778 -30.192 1.00 71.75 304 VAL A N 1
ATOM 2494 C CA . VAL A 1 304 ? 16.558 1.435 -29.722 1.00 71.75 304 VAL A CA 1
ATOM 2495 C C . VAL A 1 304 ? 15.423 0.421 -29.578 1.00 71.75 304 VAL A C 1
ATOM 2497 O O . VAL A 1 304 ? 14.653 0.534 -28.626 1.00 71.75 304 VAL A O 1
ATOM 2500 N N . ASP A 1 305 ? 15.318 -0.562 -30.470 1.00 65.81 305 ASP A N 1
ATOM 2501 C CA . ASP A 1 305 ? 14.308 -1.619 -30.392 1.00 65.81 305 ASP A CA 1
ATOM 2502 C C . ASP A 1 305 ? 14.561 -2.560 -29.209 1.00 65.81 305 ASP A C 1
ATOM 2504 O O . ASP A 1 305 ? 13.638 -2.766 -28.424 1.00 65.81 305 ASP A O 1
ATOM 2508 N N . ASP A 1 306 ? 15.802 -3.002 -28.983 1.00 67.06 306 ASP A N 1
ATOM 2509 C CA . ASP A 1 306 ? 16.185 -3.776 -27.793 1.00 67.06 306 ASP A CA 1
ATOM 2510 C C . ASP A 1 306 ? 15.820 -3.009 -26.508 1.00 67.06 306 ASP A C 1
ATOM 2512 O O . ASP A 1 306 ? 15.255 -3.562 -25.564 1.00 67.06 306 ASP A O 1
ATOM 2516 N N . ALA A 1 307 ? 16.080 -1.696 -26.473 1.00 67.19 307 ALA A N 1
ATOM 2517 C CA . ALA A 1 307 ? 15.712 -0.854 -25.337 1.00 67.19 307 ALA A CA 1
ATOM 2518 C C . ALA A 1 307 ? 14.186 -0.726 -25.159 1.00 67.19 307 ALA A C 1
ATOM 2520 O O . ALA A 1 307 ? 13.702 -0.727 -24.023 1.00 67.19 307 ALA A O 1
ATOM 2521 N N . ARG A 1 308 ? 13.415 -0.624 -26.253 1.00 70.00 308 ARG A N 1
ATOM 2522 C CA . ARG A 1 308 ? 11.943 -0.608 -26.202 1.00 70.00 308 ARG A CA 1
ATOM 2523 C C . ARG A 1 308 ? 11.378 -1.956 -25.764 1.00 70.00 308 ARG A C 1
ATOM 2525 O O . ARG A 1 308 ? 10.417 -1.962 -25.003 1.00 70.00 308 ARG A O 1
ATOM 2532 N N . GLU A 1 309 ? 11.952 -3.067 -26.215 1.00 66.81 309 GLU A N 1
ATOM 2533 C CA . GLU A 1 309 ? 11.530 -4.417 -25.839 1.00 66.81 309 GLU A CA 1
ATOM 2534 C C . GLU A 1 309 ? 11.795 -4.680 -24.355 1.00 66.81 309 GLU A C 1
ATOM 2536 O O . GLU A 1 309 ? 10.892 -5.112 -23.640 1.00 66.81 309 GLU A O 1
ATOM 2541 N N . VAL A 1 310 ? 12.979 -4.315 -23.853 1.00 64.56 310 VAL A N 1
ATOM 2542 C CA . VAL A 1 310 ? 13.296 -4.389 -22.419 1.00 64.56 310 VAL A CA 1
ATOM 2543 C C . VAL A 1 310 ? 12.317 -3.549 -21.594 1.00 64.56 310 VAL A C 1
ATOM 2545 O O . VAL A 1 310 ? 11.806 -4.020 -20.576 1.00 64.56 310 VAL A O 1
ATOM 2548 N N . GLU A 1 311 ? 12.006 -2.324 -22.028 1.00 61.53 311 GLU A N 1
ATOM 2549 C CA . GLU A 1 311 ? 11.039 -1.473 -21.328 1.00 61.53 311 GLU A CA 1
ATOM 2550 C C . GLU A 1 311 ? 9.610 -2.034 -21.402 1.00 61.53 311 GLU A C 1
ATOM 2552 O O . GLU A 1 311 ? 8.883 -1.991 -20.410 1.00 61.53 311 GLU A O 1
ATOM 2557 N N . PHE A 1 312 ? 9.209 -2.615 -22.535 1.00 69.69 312 PHE A N 1
ATOM 2558 C CA . PHE A 1 312 ? 7.917 -3.281 -22.688 1.00 69.69 312 PHE A CA 1
ATOM 2559 C C . PHE A 1 312 ? 7.793 -4.496 -21.762 1.00 69.69 312 PHE A C 1
ATOM 2561 O O . PHE A 1 312 ? 6.783 -4.635 -21.070 1.00 69.69 312 PHE A O 1
ATOM 2568 N N . ILE A 1 313 ? 8.824 -5.345 -21.690 1.00 62.56 313 ILE A N 1
ATOM 2569 C CA . ILE A 1 313 ? 8.872 -6.488 -20.770 1.00 62.56 313 ILE A CA 1
ATOM 2570 C C . ILE A 1 313 ? 8.760 -5.996 -19.324 1.00 62.56 313 ILE A C 1
ATOM 2572 O O . ILE A 1 313 ? 7.914 -6.490 -18.577 1.00 62.56 313 ILE A O 1
ATOM 2576 N N . ARG A 1 314 ? 9.521 -4.959 -18.953 1.00 67.31 314 ARG A N 1
ATOM 2577 C CA . ARG A 1 314 ? 9.466 -4.347 -17.618 1.00 67.31 314 ARG A CA 1
ATOM 2578 C C . ARG A 1 314 ? 8.067 -3.821 -17.286 1.00 67.31 314 ARG A C 1
ATOM 2580 O O . ARG A 1 314 ? 7.560 -4.056 -16.191 1.00 67.31 314 ARG A O 1
ATOM 2587 N N . GLN A 1 315 ? 7.414 -3.127 -18.218 1.00 64.88 315 GLN A N 1
ATOM 2588 C CA . GLN A 1 315 ? 6.048 -2.628 -18.027 1.00 64.88 315 GLN A CA 1
ATOM 2589 C C . GLN A 1 315 ? 5.031 -3.766 -17.917 1.00 64.88 315 GLN A C 1
ATOM 2591 O O . GLN A 1 315 ? 4.137 -3.704 -17.070 1.00 64.88 315 GLN A O 1
ATOM 2596 N N . ARG A 1 316 ? 5.186 -4.828 -18.716 1.00 76.12 316 ARG A N 1
ATOM 2597 C CA . ARG A 1 316 ? 4.358 -6.035 -18.636 1.00 76.12 316 ARG A CA 1
ATOM 2598 C C . ARG A 1 316 ? 4.482 -6.700 -17.266 1.00 76.12 316 ARG A C 1
ATOM 2600 O O . ARG A 1 316 ? 3.465 -7.061 -16.683 1.00 76.12 316 ARG A O 1
ATOM 2607 N N . GLU A 1 317 ? 5.696 -6.822 -16.733 1.00 70.50 317 GLU A N 1
ATOM 2608 C CA . GLU A 1 317 ? 5.945 -7.366 -15.392 1.00 70.50 317 GLU A CA 1
ATOM 2609 C C . GLU A 1 317 ? 5.326 -6.499 -14.290 1.00 70.50 317 GLU A C 1
ATOM 2611 O O . GLU A 1 317 ? 4.669 -7.025 -13.391 1.00 70.50 317 GLU A O 1
ATOM 2616 N N . ILE A 1 318 ? 5.458 -5.170 -14.384 1.00 68.88 318 ILE A N 1
ATOM 2617 C CA . ILE A 1 318 ? 4.830 -4.231 -13.441 1.00 68.88 318 ILE A CA 1
ATOM 2618 C C . ILE A 1 318 ? 3.303 -4.372 -13.465 1.00 68.88 318 ILE A C 1
ATOM 2620 O O . ILE A 1 318 ? 2.677 -4.433 -12.407 1.00 68.88 318 ILE A O 1
ATOM 2624 N N . LEU A 1 319 ? 2.692 -4.453 -14.651 1.00 73.38 319 LEU A N 1
ATOM 2625 C CA . LEU A 1 319 ? 1.246 -4.651 -14.792 1.00 73.38 319 LEU A CA 1
ATOM 2626 C C . LEU A 1 319 ? 0.796 -6.009 -14.250 1.00 73.38 319 LEU A C 1
ATOM 2628 O O . LEU A 1 319 ? -0.258 -6.102 -13.622 1.00 73.38 319 LEU A O 1
ATOM 2632 N N . LEU A 1 320 ? 1.595 -7.057 -14.448 1.00 77.19 320 LEU A N 1
ATOM 2633 C CA . LEU A 1 320 ? 1.301 -8.390 -13.935 1.00 77.19 320 LEU A CA 1
ATOM 2634 C C . LEU A 1 320 ? 1.340 -8.409 -12.398 1.00 77.19 320 LEU A C 1
ATOM 2636 O O . LEU A 1 320 ? 0.402 -8.906 -11.774 1.00 77.19 320 LEU A O 1
ATOM 2640 N N . LEU A 1 321 ? 2.345 -7.775 -11.784 1.00 77.12 321 LEU A N 1
ATOM 2641 C CA . LEU A 1 321 ? 2.421 -7.573 -10.331 1.00 77.12 321 LEU A CA 1
ATOM 2642 C C . LEU A 1 321 ? 1.255 -6.725 -9.797 1.00 77.12 321 LEU A C 1
ATOM 2644 O O . LEU A 1 321 ? 0.678 -7.040 -8.752 1.00 77.12 321 LEU A O 1
ATOM 2648 N N . ALA A 1 322 ? 0.869 -5.665 -10.512 1.00 72.12 322 ALA A N 1
ATOM 2649 C CA . ALA A 1 322 ? -0.272 -4.830 -10.144 1.00 72.12 322 ALA A CA 1
ATOM 2650 C C . ALA A 1 322 ? -1.593 -5.618 -10.195 1.00 72.12 322 ALA A C 1
ATOM 2652 O O . ALA A 1 322 ? -2.386 -5.539 -9.257 1.00 72.12 322 ALA A O 1
ATOM 2653 N N . ASN A 1 323 ? -1.802 -6.438 -11.230 1.00 75.75 323 ASN A N 1
ATOM 2654 C CA . ASN A 1 323 ? -2.972 -7.311 -11.351 1.00 75.75 323 ASN A CA 1
ATOM 2655 C C . ASN A 1 323 ? -3.016 -8.374 -10.248 1.00 75.75 323 ASN A C 1
ATOM 2657 O O . ASN A 1 323 ? -4.082 -8.628 -9.692 1.00 75.75 323 ASN A O 1
ATOM 2661 N N . GLN A 1 324 ? -1.873 -8.959 -9.882 1.00 78.25 324 GLN A N 1
ATOM 2662 C CA . GLN A 1 324 ? -1.784 -9.886 -8.749 1.00 78.25 324 GLN A CA 1
ATOM 2663 C C . GLN A 1 324 ? -2.137 -9.197 -7.425 1.00 78.25 324 GLN A C 1
ATOM 2665 O O . GLN A 1 324 ? -2.914 -9.728 -6.633 1.00 78.25 324 GLN A O 1
ATOM 2670 N N . THR A 1 325 ? -1.624 -7.984 -7.208 1.00 81.06 325 THR A N 1
ATOM 2671 C CA . THR A 1 325 ? -1.922 -7.182 -6.011 1.00 81.06 325 THR A CA 1
ATOM 2672 C C . THR A 1 325 ? -3.411 -6.830 -5.941 1.00 81.06 325 THR A C 1
ATOM 2674 O O . THR A 1 325 ? -4.036 -6.956 -4.885 1.00 81.06 325 THR A O 1
ATOM 2677 N N . LEU A 1 326 ? -4.006 -6.451 -7.076 1.00 84.12 326 LEU A N 1
ATOM 2678 C CA . LEU A 1 326 ? -5.437 -6.178 -7.184 1.00 84.12 326 LEU A CA 1
ATOM 2679 C C . LEU A 1 326 ? -6.268 -7.435 -6.903 1.00 84.12 326 LEU A C 1
ATOM 2681 O O . LEU A 1 326 ? -7.224 -7.368 -6.134 1.00 84.12 326 LEU A O 1
ATOM 2685 N N . ALA A 1 327 ? -5.891 -8.587 -7.463 1.00 83.06 327 ALA A N 1
ATOM 2686 C CA . ALA A 1 327 ? -6.561 -9.859 -7.206 1.00 83.06 327 ALA A CA 1
ATOM 2687 C C . ALA A 1 327 ? -6.515 -10.237 -5.715 1.00 83.06 327 ALA A C 1
ATOM 2689 O O . ALA A 1 327 ? -7.534 -10.649 -5.160 1.00 83.06 327 ALA A O 1
ATOM 2690 N N . ALA A 1 328 ? -5.378 -10.017 -5.046 1.00 83.50 328 ALA A N 1
ATOM 2691 C CA . ALA A 1 328 ? -5.242 -10.221 -3.605 1.00 83.50 328 ALA A CA 1
ATOM 2692 C C . ALA A 1 328 ? -6.146 -9.272 -2.796 1.00 83.50 328 ALA A C 1
ATOM 2694 O O . ALA A 1 328 ? -6.837 -9.713 -1.879 1.00 83.50 328 ALA A O 1
ATOM 2695 N N . SER A 1 329 ? -6.218 -7.989 -3.170 1.00 84.75 329 SER A N 1
ATOM 2696 C CA . SER A 1 329 ? -7.129 -7.025 -2.530 1.00 84.75 329 SER A CA 1
ATOM 2697 C C . SER A 1 329 ? -8.604 -7.387 -2.738 1.00 84.75 329 SER A C 1
ATOM 2699 O O . SER A 1 329 ? -9.399 -7.305 -1.804 1.00 84.75 329 SER A O 1
ATOM 2701 N N . VAL A 1 330 ? -8.982 -7.849 -3.934 1.00 86.50 330 VAL A N 1
ATOM 2702 C CA . VAL A 1 330 ? -10.344 -8.334 -4.217 1.00 86.50 330 VAL A CA 1
ATOM 2703 C C . VAL A 1 330 ? -10.663 -9.580 -3.390 1.00 86.50 330 VAL A C 1
ATOM 2705 O O . VAL A 1 330 ? -11.764 -9.684 -2.850 1.00 86.50 330 VAL A O 1
ATOM 2708 N N . ALA A 1 331 ? -9.719 -10.513 -3.250 1.00 84.56 331 ALA A N 1
ATOM 2709 C CA . ALA A 1 331 ? -9.887 -11.689 -2.401 1.00 84.56 331 ALA A CA 1
ATOM 2710 C C . ALA A 1 331 ? -10.068 -11.302 -0.922 1.00 84.56 331 ALA A C 1
ATOM 2712 O O . ALA A 1 331 ? -10.967 -11.819 -0.260 1.00 84.56 331 ALA A O 1
ATOM 2713 N N . GLN A 1 332 ? -9.285 -10.339 -0.428 1.00 88.19 332 GLN A N 1
ATOM 2714 C CA . GLN A 1 332 ? -9.416 -9.811 0.931 1.00 88.19 332 GLN A CA 1
ATOM 2715 C C . GLN A 1 332 ? -10.779 -9.142 1.160 1.00 88.19 332 GLN A C 1
ATOM 2717 O O . GLN A 1 332 ? -11.426 -9.405 2.173 1.00 88.19 332 GLN A O 1
ATOM 2722 N N . LEU A 1 333 ? -11.252 -8.325 0.212 1.00 90.62 333 LEU A N 1
ATOM 2723 C CA . LEU A 1 333 ? -12.580 -7.710 0.285 1.00 90.62 333 LEU A CA 1
ATOM 2724 C C . LEU A 1 333 ? -13.693 -8.763 0.275 1.00 90.62 333 LEU A C 1
ATOM 2726 O O . LEU A 1 333 ? -14.627 -8.668 1.066 1.00 90.62 333 LEU A O 1
ATOM 2730 N N . LYS A 1 334 ? -13.584 -9.806 -0.558 1.00 91.06 334 LYS A N 1
ATOM 2731 C CA . LYS A 1 334 ? -14.536 -10.930 -0.546 1.00 91.06 334 LYS A CA 1
ATOM 2732 C C . LYS A 1 334 ? -14.558 -11.642 0.808 1.00 91.06 334 LYS A C 1
ATOM 2734 O O . LYS A 1 334 ? -15.639 -11.937 1.309 1.00 91.06 334 LYS A O 1
ATOM 2739 N N . ALA A 1 335 ? -13.396 -11.871 1.420 1.00 88.06 335 ALA A N 1
ATOM 2740 C CA . ALA A 1 335 ? -13.312 -12.468 2.752 1.00 88.06 335 ALA A CA 1
ATOM 2741 C C . ALA A 1 335 ? -13.974 -11.583 3.827 1.00 88.06 335 ALA A C 1
ATOM 2743 O O . ALA A 1 335 ? -14.703 -12.091 4.674 1.00 88.06 335 ALA A O 1
ATOM 2744 N N . GLN A 1 336 ? -13.788 -10.260 3.760 1.00 90.75 336 GLN A N 1
ATOM 2745 C CA . GLN A 1 336 ? -14.457 -9.315 4.663 1.00 90.75 336 GLN A CA 1
ATOM 2746 C C . GLN A 1 336 ? -15.978 -9.302 4.475 1.00 90.75 336 GLN A C 1
ATOM 2748 O O . GLN A 1 336 ? -16.713 -9.273 5.458 1.00 90.75 336 GLN A O 1
ATOM 2753 N N . VAL A 1 337 ? -16.463 -9.364 3.231 1.00 92.31 337 VAL A N 1
ATOM 2754 C CA . VAL A 1 337 ? -17.903 -9.459 2.943 1.00 92.31 337 VAL A CA 1
ATOM 2755 C C . VAL A 1 337 ? -18.493 -10.744 3.523 1.00 92.31 337 VAL A C 1
ATOM 2757 O O . VAL A 1 337 ? -19.554 -10.688 4.137 1.00 92.31 337 VAL A O 1
ATOM 2760 N N . LEU A 1 338 ? -17.802 -11.880 3.386 1.00 92.44 338 LEU A N 1
ATOM 2761 C CA . LEU A 1 338 ? -18.239 -13.148 3.979 1.00 92.44 338 LEU A CA 1
ATOM 2762 C C . LEU A 1 338 ? -18.278 -13.082 5.513 1.00 92.44 338 LEU A C 1
ATOM 2764 O O . LEU A 1 338 ? -19.239 -13.557 6.112 1.00 92.44 338 LEU A O 1
ATOM 2768 N N . HIS A 1 339 ? -17.288 -12.442 6.145 1.00 88.94 339 HIS A N 1
ATOM 2769 C CA . HIS A 1 339 ? -17.288 -12.228 7.595 1.00 88.94 339 HIS A CA 1
ATOM 2770 C C . HIS A 1 339 ? -18.486 -11.382 8.042 1.00 88.94 339 HIS A C 1
ATOM 2772 O O . HIS A 1 339 ? -19.215 -11.774 8.945 1.00 88.94 339 HIS A O 1
ATOM 2778 N N . LEU A 1 340 ? -18.752 -10.263 7.360 1.00 93.25 340 LEU A N 1
ATOM 2779 C CA . LEU A 1 340 ? -19.903 -9.409 7.666 1.00 93.25 340 LEU A CA 1
ATOM 2780 C C . LEU A 1 340 ? -21.239 -10.134 7.460 1.00 93.25 340 LEU A C 1
ATOM 2782 O O . LEU A 1 340 ? -22.175 -9.930 8.227 1.00 93.25 340 LEU A O 1
ATOM 2786 N N . GLN A 1 341 ? -21.346 -10.984 6.436 1.00 93.94 341 GLN A N 1
ATOM 2787 C CA . GLN A 1 341 ? -22.534 -11.815 6.230 1.00 93.94 341 GLN A CA 1
ATOM 2788 C C . GLN A 1 341 ? -22.743 -12.794 7.387 1.00 93.94 341 GLN A C 1
ATOM 2790 O O . GLN A 1 341 ? -23.878 -12.974 7.826 1.00 93.94 341 GLN A O 1
ATOM 2795 N N . GLN A 1 342 ? -21.667 -13.385 7.906 1.00 94.50 342 GLN A N 1
ATOM 2796 C CA . GLN A 1 342 ? -21.737 -14.251 9.076 1.00 94.50 342 GLN A CA 1
ATOM 2797 C C . GLN A 1 342 ? -22.148 -13.475 10.337 1.00 94.50 342 GLN A C 1
ATOM 2799 O O . GLN A 1 342 ? -23.074 -13.905 11.023 1.00 94.50 342 GLN A O 1
ATOM 2804 N N . ASP A 1 343 ? -21.563 -12.300 10.583 1.00 92.12 343 ASP A N 1
ATOM 2805 C CA . ASP A 1 343 ? -21.933 -11.436 11.714 1.00 92.12 343 ASP A CA 1
ATOM 2806 C C . ASP A 1 343 ? -23.429 -11.060 11.671 1.00 92.12 343 ASP A C 1
ATOM 2808 O O . ASP A 1 343 ? -24.120 -11.066 12.690 1.00 92.12 343 ASP A O 1
ATOM 2812 N N . ILE A 1 344 ? -23.971 -10.778 10.478 1.00 92.19 344 ILE A N 1
ATOM 2813 C CA . ILE A 1 344 ? -25.404 -10.494 10.288 1.00 92.19 344 ILE A CA 1
ATOM 2814 C C . ILE A 1 344 ? -26.270 -11.703 10.671 1.00 92.19 344 ILE A C 1
ATOM 2816 O O . ILE A 1 344 ? -27.325 -11.528 11.289 1.00 92.19 344 ILE A O 1
ATOM 2820 N N . VAL A 1 345 ? -25.854 -12.922 10.317 1.00 94.50 345 VAL A N 1
ATOM 2821 C CA . VAL A 1 345 ? -26.577 -14.151 10.683 1.00 94.50 345 VAL A CA 1
ATOM 2822 C C . VAL A 1 345 ? -26.553 -14.360 12.198 1.00 94.50 345 VAL A C 1
ATOM 2824 O O . VAL A 1 345 ? -27.599 -14.648 12.781 1.00 94.50 345 VAL A O 1
ATOM 2827 N N . GLU A 1 346 ? -25.406 -14.151 12.846 1.00 92.19 346 GLU A N 1
ATOM 2828 C CA . GLU A 1 346 ? -25.266 -14.254 14.305 1.00 92.19 346 GLU A CA 1
ATOM 2829 C C . GLU A 1 346 ? -26.180 -13.249 15.027 1.00 92.19 346 GLU A C 1
ATOM 2831 O O . GLU A 1 346 ? -27.007 -13.646 15.850 1.00 92.19 346 GLU A O 1
ATOM 2836 N N . VAL A 1 347 ? -26.158 -11.973 14.626 1.00 93.81 347 VAL A N 1
ATOM 2837 C CA . VAL A 1 347 ? -27.052 -10.941 15.185 1.00 93.81 347 VAL A CA 1
ATOM 2838 C C . VAL A 1 347 ? -28.527 -11.275 14.942 1.00 93.81 347 VAL A C 1
ATOM 2840 O O . VAL A 1 347 ? -29.376 -11.044 15.806 1.00 93.81 347 VAL A O 1
ATOM 2843 N N . THR A 1 348 ? -28.865 -11.838 13.781 1.00 94.38 348 THR A N 1
ATOM 2844 C CA . THR A 1 348 ? -30.244 -12.251 13.475 1.00 94.38 348 THR A CA 1
ATOM 2845 C C . THR A 1 348 ? -30.709 -13.370 14.411 1.00 94.38 348 THR A C 1
ATOM 2847 O O . THR A 1 348 ? -31.837 -13.327 14.914 1.00 94.38 348 THR A O 1
ATOM 2850 N N . ASN A 1 349 ? -29.839 -14.341 14.702 1.00 92.81 349 ASN A N 1
ATOM 2851 C CA . ASN A 1 349 ? -30.118 -15.412 15.656 1.00 92.81 349 ASN A CA 1
ATOM 2852 C C . ASN A 1 349 ? -30.284 -14.875 17.084 1.00 92.81 349 ASN A C 1
ATOM 2854 O O . ASN A 1 349 ? -31.238 -15.257 17.768 1.00 92.81 349 ASN A O 1
ATOM 2858 N N . ASP A 1 350 ? -29.447 -13.931 17.511 1.00 91.94 350 ASP A N 1
ATOM 2859 C CA . ASP A 1 350 ? -29.572 -13.276 18.818 1.00 91.94 350 ASP A CA 1
ATOM 2860 C C . ASP A 1 350 ? -30.897 -12.517 18.953 1.00 91.94 350 ASP A C 1
ATOM 2862 O O . ASP A 1 350 ? -31.592 -12.625 19.967 1.00 91.94 350 ASP A O 1
ATOM 2866 N N . VAL A 1 351 ? -31.302 -11.779 17.915 1.00 93.12 351 VAL A N 1
ATOM 2867 C CA . VAL A 1 351 ? -32.594 -11.076 17.887 1.00 93.12 351 VAL A CA 1
ATOM 2868 C C . VAL A 1 351 ? -33.759 -12.063 17.996 1.00 93.12 351 VAL A C 1
ATOM 2870 O O . VAL A 1 351 ? -34.704 -11.812 18.747 1.00 93.12 351 VAL A O 1
ATOM 2873 N N . ASN A 1 352 ? -33.705 -13.195 17.292 1.00 92.31 352 ASN A N 1
ATOM 2874 C CA . ASN A 1 352 ? -34.747 -14.225 17.359 1.00 92.31 352 ASN A CA 1
ATOM 2875 C C . ASN A 1 352 ? -34.806 -14.907 18.734 1.00 92.31 352 ASN A C 1
ATOM 2877 O O . ASN A 1 352 ? -35.894 -15.145 19.271 1.00 92.31 352 ASN A O 1
ATOM 2881 N N . THR A 1 353 ? -33.647 -15.151 19.341 1.00 92.62 353 THR A N 1
ATOM 2882 C CA . THR A 1 353 ? -33.539 -15.711 20.692 1.00 92.62 353 THR A CA 1
ATOM 2883 C C . THR A 1 353 ? -34.118 -14.739 21.720 1.00 92.62 353 THR A C 1
ATOM 2885 O O . THR A 1 353 ? -34.977 -15.115 22.517 1.00 92.62 353 THR A O 1
ATOM 2888 N N . ASN A 1 354 ? -33.766 -13.453 21.636 1.00 92.12 354 ASN A N 1
ATOM 2889 C CA . ASN A 1 354 ? -34.301 -12.409 22.511 1.00 92.12 354 ASN A CA 1
ATOM 2890 C C . ASN A 1 354 ? -35.814 -12.208 22.346 1.00 92.12 354 ASN A C 1
ATOM 2892 O O . ASN A 1 354 ? -36.515 -12.028 23.342 1.00 92.12 354 ASN A O 1
ATOM 2896 N N . LYS A 1 355 ? -36.351 -12.293 21.121 1.00 94.75 355 LYS A N 1
ATOM 2897 C CA . LYS A 1 355 ? -37.809 -12.295 20.889 1.00 94.75 355 LYS A CA 1
ATOM 2898 C C . LYS A 1 355 ? -38.493 -13.479 21.575 1.00 94.75 355 LYS A C 1
ATOM 2900 O O . LYS A 1 355 ? -39.548 -13.304 22.182 1.00 94.75 355 LYS A O 1
ATOM 2905 N N . SER A 1 356 ? -37.882 -14.660 21.513 1.00 93.44 356 SER A N 1
ATOM 2906 C CA . SER A 1 356 ? -38.401 -15.867 22.166 1.00 93.44 356 SER A CA 1
ATOM 2907 C C . SER A 1 356 ? -38.384 -15.726 23.692 1.00 93.44 356 SER A C 1
ATOM 2909 O O . SER A 1 356 ? -39.390 -15.994 24.346 1.00 93.44 356 SER A O 1
ATOM 2911 N N . ILE A 1 357 ? -37.291 -15.204 24.259 1.00 91.06 357 ILE A N 1
ATOM 2912 C CA . ILE A 1 357 ? -37.181 -14.899 25.694 1.00 91.06 357 ILE A CA 1
ATOM 2913 C C . ILE A 1 357 ? -38.241 -13.876 26.117 1.00 91.06 357 ILE A C 1
ATOM 2915 O O . ILE A 1 357 ? -38.909 -14.072 27.131 1.00 91.06 357 ILE A O 1
ATOM 2919 N N . ALA A 1 358 ? -38.434 -12.807 25.340 1.00 92.50 358 ALA A N 1
ATOM 2920 C CA . ALA A 1 358 ? -39.455 -11.802 25.621 1.00 92.50 358 ALA A CA 1
ATOM 2921 C C . ALA A 1 358 ? -40.863 -12.419 25.639 1.00 92.50 358 ALA A C 1
ATOM 2923 O O . ALA A 1 358 ? -41.621 -12.162 26.572 1.00 92.50 358 ALA A O 1
ATOM 2924 N N . SER A 1 359 ? -41.183 -13.292 24.675 1.00 95.00 359 SER A N 1
ATOM 2925 C CA . SER A 1 359 ? -42.457 -14.024 24.637 1.00 95.00 359 SER A CA 1
ATOM 2926 C C . SER A 1 359 ? -42.663 -14.903 25.876 1.00 95.00 359 SER A C 1
ATOM 2928 O O . SER A 1 359 ? -43.734 -14.857 26.486 1.00 95.00 359 SER A O 1
ATOM 2930 N N . ILE A 1 360 ? -41.629 -15.639 26.301 1.00 94.19 360 ILE A N 1
ATOM 2931 C CA . ILE A 1 360 ? -41.664 -16.451 27.527 1.00 94.19 360 ILE A CA 1
ATOM 2932 C C . ILE A 1 360 ? -41.906 -15.559 28.751 1.00 94.19 360 ILE A C 1
ATOM 2934 O O . ILE A 1 360 ? -42.795 -15.847 29.546 1.00 94.19 360 ILE A O 1
ATOM 2938 N N . LYS A 1 361 ? -41.191 -14.435 28.873 1.00 93.50 361 LYS A N 1
ATOM 2939 C CA . LYS A 1 361 ? -41.348 -13.491 29.992 1.00 93.50 361 LYS A CA 1
ATOM 2940 C C . LYS A 1 361 ? -42.732 -12.849 30.035 1.00 93.50 361 LYS A C 1
ATOM 2942 O O . LYS A 1 361 ? -43.284 -12.667 31.115 1.00 93.50 361 LYS A O 1
ATOM 2947 N N . THR A 1 362 ? -43.319 -12.531 28.881 1.00 94.69 362 THR A N 1
ATOM 2948 C CA . THR A 1 362 ? -44.707 -12.048 28.815 1.00 94.69 362 THR A CA 1
ATOM 2949 C C . THR A 1 362 ? -45.689 -13.118 29.295 1.00 94.69 362 THR A C 1
ATOM 2951 O O . THR A 1 362 ? -46.631 -12.800 30.017 1.00 94.69 362 THR A O 1
ATOM 2954 N N . LYS A 1 363 ? -45.461 -14.389 28.945 1.00 95.75 363 LYS A N 1
ATOM 2955 C CA . LYS A 1 363 ? -46.287 -15.503 29.423 1.00 95.75 363 LYS A CA 1
ATOM 2956 C C . LYS A 1 363 ? -46.160 -15.699 30.937 1.00 95.75 363 LYS A C 1
ATOM 2958 O O . LYS A 1 363 ? -47.181 -15.743 31.611 1.00 95.75 363 LYS A O 1
ATOM 2963 N N . GLU A 1 364 ? -44.936 -15.716 31.469 1.00 93.62 364 GLU A N 1
ATOM 2964 C CA . GLU A 1 364 ? -44.674 -15.793 32.916 1.00 93.62 364 GLU A CA 1
ATOM 2965 C C . GLU A 1 364 ? -45.358 -14.652 33.685 1.00 93.62 364 GLU A C 1
ATOM 2967 O O . GLU A 1 364 ? -45.963 -14.883 34.729 1.00 93.62 364 GLU A O 1
ATOM 2972 N N . LEU A 1 365 ? -45.304 -13.422 33.157 1.00 94.88 365 LEU A N 1
ATOM 2973 C CA . LEU A 1 365 ? -45.979 -12.271 33.757 1.00 94.88 365 LEU A CA 1
ATOM 2974 C C . LEU A 1 365 ? -47.501 -12.461 33.789 1.00 94.88 365 LEU A C 1
ATOM 2976 O O . LEU A 1 365 ? -48.129 -12.187 34.809 1.00 94.88 365 LEU A O 1
ATOM 2980 N N . ASN A 1 366 ? -48.095 -12.939 32.695 1.00 94.38 366 ASN A N 1
ATOM 2981 C CA . ASN A 1 366 ? -49.533 -13.196 32.629 1.00 94.38 366 ASN A CA 1
ATOM 2982 C C . ASN A 1 366 ? -49.962 -14.304 33.604 1.00 94.38 366 ASN A C 1
ATOM 2984 O O . ASN A 1 366 ? -50.983 -14.162 34.277 1.00 94.38 366 ASN A O 1
ATOM 2988 N N . ASP A 1 367 ? -49.171 -15.374 33.717 1.00 93.44 367 ASP A N 1
ATOM 2989 C CA . ASP A 1 367 ? -49.413 -16.468 34.663 1.00 93.44 367 ASP A CA 1
ATOM 2990 C C . ASP A 1 367 ? -49.304 -15.977 36.119 1.00 93.44 367 ASP A C 1
ATOM 2992 O O . ASP A 1 367 ? -50.136 -16.322 36.964 1.00 93.44 367 ASP A O 1
ATOM 2996 N N . TRP A 1 368 ? -48.337 -15.102 36.415 1.00 92.94 368 TRP A N 1
ATOM 2997 C CA . TRP A 1 368 ? -48.204 -14.466 37.726 1.00 92.94 368 TRP A CA 1
ATOM 2998 C C . TRP A 1 368 ? -49.394 -13.556 38.057 1.00 92.94 368 TRP A C 1
ATOM 3000 O O . TRP A 1 368 ? -49.988 -13.701 39.123 1.00 92.94 368 TRP A O 1
ATOM 3010 N N . ILE A 1 369 ? -49.807 -12.680 37.131 1.00 93.19 369 ILE A N 1
ATOM 3011 C CA . ILE A 1 369 ? -50.988 -11.816 37.307 1.00 93.19 369 ILE A CA 1
ATOM 3012 C C . ILE A 1 369 ? -52.228 -12.663 37.601 1.00 93.19 369 ILE A C 1
ATOM 3014 O O . ILE A 1 369 ? -52.999 -12.336 38.503 1.00 93.19 369 ILE A O 1
ATOM 3018 N N . LYS A 1 370 ? -52.411 -13.767 36.870 1.00 94.31 370 LYS A N 1
ATOM 3019 C CA . LYS A 1 370 ? -53.523 -14.693 37.088 1.00 94.31 370 LYS A CA 1
ATOM 3020 C C . LYS A 1 370 ? -53.464 -15.329 38.480 1.00 94.31 370 LYS A C 1
ATOM 3022 O O . LYS A 1 370 ? -54.476 -15.364 39.169 1.00 94.31 370 LYS A O 1
ATOM 3027 N N . THR A 1 371 ? -52.276 -15.741 38.920 1.00 92.62 371 THR A N 1
ATOM 3028 C CA . THR A 1 371 ? -52.062 -16.294 40.267 1.00 92.62 371 THR A CA 1
ATOM 3029 C C . THR A 1 371 ? -52.424 -15.276 41.351 1.00 92.62 371 THR A C 1
ATOM 3031 O O . THR A 1 371 ? -53.156 -15.604 42.281 1.00 92.62 371 THR A O 1
ATOM 3034 N N . CYS A 1 372 ? -51.999 -14.017 41.203 1.00 89.94 372 CYS A N 1
ATOM 3035 C CA . CYS A 1 372 ? -52.371 -12.945 42.127 1.00 89.94 372 CYS A CA 1
ATOM 3036 C C . CYS A 1 372 ? -53.883 -12.675 42.140 1.00 89.94 372 CYS A C 1
ATOM 3038 O O . CYS A 1 372 ? -54.452 -12.452 43.204 1.00 89.94 372 CYS A O 1
ATOM 3040 N N . GLN A 1 373 ? -54.554 -12.712 40.984 1.00 92.00 373 GLN A N 1
ATOM 3041 C CA . GLN A 1 373 ? -56.013 -12.557 40.908 1.00 92.00 373 GLN A CA 1
ATOM 3042 C C . GLN A 1 373 ? -56.759 -13.714 41.587 1.00 92.00 373 GLN A C 1
ATOM 3044 O O . GLN A 1 373 ? -57.782 -13.492 42.240 1.00 92.00 373 GLN A O 1
ATOM 3049 N N . ASP A 1 374 ? -56.256 -14.941 41.447 1.00 91.06 374 ASP A N 1
ATOM 3050 C CA . ASP A 1 374 ? -56.819 -16.123 42.097 1.00 91.06 374 ASP A CA 1
ATOM 3051 C C . ASP A 1 374 ? -56.608 -16.074 43.622 1.00 91.06 374 ASP A C 1
ATOM 3053 O O . ASP A 1 374 ? -57.536 -16.357 44.386 1.00 91.06 374 ASP A O 1
ATOM 3057 N N . GLU A 1 375 ? -55.436 -15.629 44.089 1.00 90.62 375 GLU A N 1
ATOM 3058 C CA . GLU A 1 375 ? -55.183 -15.357 45.510 1.00 90.62 375 GLU A CA 1
ATOM 3059 C C . GLU A 1 375 ? -56.084 -14.248 46.056 1.00 90.62 375 GLU A C 1
ATOM 3061 O O . GLU A 1 375 ? -56.663 -14.405 47.130 1.00 90.62 375 GLU A O 1
ATOM 3066 N N . GLU A 1 376 ? -56.266 -13.152 45.319 1.00 90.44 376 GLU A N 1
ATOM 3067 C CA . GLU A 1 376 ? -57.143 -12.059 45.736 1.00 90.44 376 GLU A CA 1
ATOM 3068 C C . GLU A 1 376 ? -58.602 -12.526 45.839 1.00 90.44 376 GLU A C 1
ATOM 3070 O O . GLU A 1 376 ? -59.291 -12.209 46.812 1.00 90.44 376 GLU A O 1
ATOM 3075 N N . LYS A 1 377 ? -59.076 -13.345 44.890 1.00 89.94 377 LYS A N 1
ATOM 3076 C CA . LYS A 1 377 ? -60.390 -14.002 44.980 1.00 89.94 377 LYS A CA 1
ATOM 3077 C C . LYS A 1 377 ? -60.498 -14.897 46.210 1.00 89.94 377 LYS A C 1
ATOM 3079 O O . LYS A 1 377 ? -61.511 -14.838 46.907 1.00 89.94 377 LYS A O 1
ATOM 3084 N N . ASN A 1 378 ? -59.474 -15.701 46.491 1.00 88.12 378 ASN A N 1
ATOM 3085 C CA . ASN A 1 378 ? -59.446 -16.564 47.671 1.00 88.12 378 ASN A CA 1
ATOM 3086 C C . ASN A 1 378 ? -59.471 -15.745 48.968 1.00 88.12 378 ASN A C 1
ATOM 3088 O O . ASN A 1 378 ? -60.245 -16.057 49.872 1.00 88.12 378 ASN A O 1
ATOM 3092 N N . LEU A 1 379 ? -58.692 -14.664 49.046 1.00 83.88 379 LEU A N 1
ATOM 3093 C CA . LEU A 1 379 ? -58.690 -13.744 50.182 1.00 83.88 379 LEU A CA 1
ATOM 3094 C C . LEU A 1 379 ? -60.047 -13.067 50.359 1.00 83.88 379 LEU A C 1
ATOM 3096 O O . LEU A 1 379 ? -60.546 -13.029 51.479 1.00 83.88 379 LEU A O 1
ATOM 3100 N N . ARG A 1 380 ? -60.689 -12.598 49.282 1.00 82.62 380 ARG A N 1
ATOM 3101 C CA . ARG A 1 380 ? -62.054 -12.047 49.344 1.00 82.62 380 ARG A CA 1
ATOM 3102 C C . ARG A 1 380 ? -63.055 -13.081 49.858 1.00 82.62 380 ARG A C 1
ATOM 3104 O O . ARG A 1 380 ? -63.829 -12.768 50.751 1.00 82.62 380 ARG A O 1
ATOM 3111 N N . ALA A 1 381 ? -62.980 -14.329 49.395 1.00 80.44 381 ALA A N 1
ATOM 3112 C CA . ALA A 1 381 ? -63.836 -15.404 49.897 1.00 80.44 381 ALA A CA 1
ATOM 3113 C C . ALA A 1 381 ? -63.595 -15.717 51.389 1.00 80.44 381 ALA A C 1
ATOM 3115 O O . ALA A 1 381 ? -64.532 -16.057 52.116 1.00 80.44 381 ALA A O 1
ATOM 3116 N N . ILE A 1 382 ? -62.349 -15.601 51.865 1.00 82.25 382 ILE A N 1
ATOM 3117 C CA . ILE A 1 382 ? -62.003 -15.716 53.289 1.00 82.25 382 ILE A CA 1
ATOM 3118 C C . ILE A 1 382 ? -62.543 -14.516 54.075 1.00 82.25 382 ILE A C 1
ATOM 3120 O O . ILE A 1 382 ? -63.129 -14.715 55.137 1.00 82.25 382 ILE A O 1
ATOM 3124 N N . PHE A 1 383 ? -62.399 -13.293 53.560 1.00 79.12 383 PHE A N 1
ATOM 3125 C CA . PHE A 1 383 ? -62.944 -12.083 54.176 1.00 79.12 383 PHE A CA 1
ATOM 3126 C C . PHE A 1 383 ? -64.468 -12.126 54.266 1.00 79.12 383 PHE A C 1
ATOM 3128 O O . PHE A 1 383 ? -65.001 -11.846 55.331 1.00 79.12 383 PHE A O 1
ATOM 3135 N N . ASP A 1 384 ? -65.168 -12.589 53.232 1.00 78.38 384 ASP A N 1
ATOM 3136 C CA . ASP A 1 384 ? -66.622 -12.774 53.263 1.00 78.38 384 ASP A CA 1
ATOM 3137 C C . ASP A 1 384 ? -67.047 -13.824 54.306 1.00 78.38 384 ASP A C 1
ATOM 3139 O O . ASP A 1 384 ? -68.079 -13.681 54.969 1.00 78.38 384 ASP A O 1
ATOM 3143 N N . LYS A 1 385 ? -66.249 -14.886 54.502 1.00 79.12 385 LYS A N 1
ATOM 3144 C CA . LYS A 1 385 ? -66.454 -15.853 55.596 1.00 79.12 385 LYS A CA 1
ATOM 3145 C C . LYS A 1 385 ? -66.188 -15.228 56.968 1.00 79.12 385 LYS A C 1
ATOM 3147 O O . LYS A 1 385 ? -66.949 -15.482 57.901 1.00 79.12 385 LYS A O 1
ATOM 3152 N N . LEU A 1 386 ? -65.143 -14.412 57.092 1.00 72.50 386 LEU A N 1
ATOM 3153 C CA . LEU A 1 386 ? -64.786 -13.700 58.320 1.00 72.50 386 LEU A CA 1
ATOM 3154 C C . LEU A 1 386 ? -65.798 -12.612 58.676 1.00 72.50 386 LEU A C 1
ATOM 3156 O O . LEU A 1 386 ? -66.079 -12.437 59.854 1.00 72.50 386 LEU A O 1
ATOM 3160 N N . ASP A 1 387 ? -66.386 -11.915 57.708 1.00 68.81 387 ASP A N 1
ATOM 3161 C CA . ASP A 1 387 ? -67.438 -10.926 57.949 1.00 68.81 387 ASP A CA 1
ATOM 3162 C C . ASP A 1 387 ? -68.755 -11.598 58.355 1.00 68.81 387 ASP A C 1
ATOM 3164 O O . ASP A 1 387 ? -69.435 -11.121 59.268 1.00 68.81 387 ASP A O 1
ATOM 3168 N N . LYS A 1 388 ? -69.059 -12.783 57.804 1.00 65.44 388 LYS A N 1
ATOM 3169 C CA . LYS A 1 388 ? -70.131 -13.652 58.321 1.00 65.44 388 LYS A CA 1
ATOM 3170 C C . LYS A 1 388 ? -69.847 -14.129 59.752 1.00 65.44 388 LYS A C 1
ATOM 3172 O O . LYS A 1 388 ? -70.759 -14.154 60.576 1.00 65.44 388 LYS A O 1
ATOM 3177 N N . GLN A 1 389 ? -68.591 -14.432 60.093 1.00 58.47 389 GLN A N 1
ATOM 3178 C CA . GLN A 1 389 ? -68.191 -14.743 61.473 1.00 58.47 389 GLN A CA 1
ATOM 3179 C C . GLN A 1 389 ? -68.207 -13.508 62.394 1.00 58.47 389 GLN A C 1
ATOM 3181 O O . GLN A 1 389 ? -68.643 -13.613 63.537 1.00 58.47 389 GLN A O 1
ATOM 3186 N N . LYS A 1 390 ? -67.836 -12.313 61.923 1.00 52.25 390 LYS A N 1
ATOM 3187 C CA . LYS A 1 390 ? -67.925 -11.058 62.691 1.00 52.25 390 LYS A CA 1
ATOM 3188 C C . LYS A 1 390 ? -69.367 -10.653 62.981 1.00 52.25 390 LYS A C 1
ATOM 3190 O O . LYS A 1 390 ? -69.624 -10.104 64.049 1.00 52.25 390 LYS A O 1
ATOM 3195 N N . GLN A 1 391 ? -70.314 -10.964 62.096 1.00 52.12 391 GLN A N 1
ATOM 3196 C CA . GLN A 1 391 ? -71.741 -10.822 62.399 1.00 52.12 391 GLN A CA 1
ATOM 3197 C C . GLN A 1 391 ? -72.203 -11.794 63.500 1.00 52.12 391 GLN A C 1
ATOM 3199 O O . GLN A 1 391 ? -73.066 -11.426 64.291 1.00 52.12 391 GLN A O 1
ATOM 3204 N N . SER A 1 392 ? -71.575 -12.970 63.634 1.00 48.31 392 SER A N 1
ATOM 3205 C CA . SER A 1 392 ? -71.832 -13.903 64.747 1.00 48.31 392 SER A CA 1
ATOM 3206 C C . SER A 1 392 ? -71.103 -13.553 66.058 1.00 48.31 392 SER A C 1
ATOM 3208 O O . SER A 1 392 ? -71.546 -13.955 67.127 1.00 48.31 392 SER A O 1
ATOM 3210 N N . ILE A 1 393 ? -70.027 -12.756 66.003 1.00 45.31 393 ILE A N 1
ATOM 3211 C CA . ILE A 1 393 ? -69.179 -12.393 67.161 1.00 45.31 393 ILE A CA 1
ATOM 3212 C C . ILE A 1 393 ? -69.515 -10.987 67.711 1.00 45.31 393 ILE A C 1
ATOM 3214 O O . ILE A 1 393 ? -68.879 -10.479 68.632 1.00 45.31 393 ILE A O 1
ATOM 3218 N N . LYS A 1 394 ? -70.613 -10.364 67.260 1.00 38.66 394 LYS A N 1
ATOM 3219 C CA . LYS A 1 394 ? -71.172 -9.138 67.869 1.00 38.66 394 LYS A CA 1
ATOM 3220 C C . LYS A 1 394 ? -71.947 -9.410 69.181 1.00 38.66 394 LYS A C 1
ATOM 3222 O O . LYS A 1 394 ? -72.890 -8.696 69.502 1.00 38.66 394 LYS A O 1
ATOM 3227 N N . TYR A 1 395 ? -71.522 -10.439 69.921 1.00 41.72 395 TYR A N 1
ATOM 3228 C CA . TYR A 1 395 ? -72.011 -10.884 71.231 1.00 41.72 395 TYR A CA 1
ATOM 3229 C C . TYR A 1 395 ? -70.858 -11.376 72.129 1.00 41.72 395 TYR A C 1
ATOM 3231 O O . TYR A 1 395 ? -70.989 -12.363 72.837 1.00 41.72 395 TYR A O 1
ATOM 3239 N N . SER A 1 396 ? -69.706 -10.704 72.138 1.00 32.78 396 SER A N 1
ATOM 3240 C CA . SER A 1 396 ? -68.754 -10.843 73.253 1.00 32.78 396 SER A CA 1
ATOM 3241 C C . SER A 1 396 ? -67.716 -9.727 73.227 1.00 32.78 396 SER A C 1
ATOM 3243 O O . SER A 1 396 ? -67.001 -9.537 72.246 1.00 32.78 396 SER A O 1
ATOM 3245 N N . GLN A 1 397 ? -67.701 -8.974 74.321 1.00 32.78 397 GLN A N 1
ATOM 3246 C CA . GLN A 1 397 ? -66.888 -7.798 74.607 1.00 32.78 397 GLN A CA 1
ATOM 3247 C C . GLN A 1 397 ? -65.367 -8.044 74.626 1.00 32.78 397 GLN A C 1
ATOM 3249 O O . GLN A 1 397 ? -64.913 -9.148 74.891 1.00 32.78 397 GLN A O 1
ATOM 3254 N N . TYR A 1 398 ? -64.638 -6.926 74.467 1.00 32.22 398 TYR A N 1
ATOM 3255 C CA . TYR A 1 398 ? -63.405 -6.518 75.166 1.00 32.22 398 TYR A CA 1
ATOM 3256 C C . TYR A 1 398 ? -62.274 -7.546 75.347 1.00 32.22 398 TYR A C 1
ATOM 3258 O O . TYR A 1 398 ? -62.400 -8.480 76.128 1.00 32.22 398 TYR A O 1
ATOM 3266 N N . SER A 1 399 ? -61.070 -7.221 74.852 1.00 30.38 399 SER A N 1
ATOM 3267 C CA . SER A 1 399 ? -59.971 -6.668 75.681 1.00 30.38 399 SER A CA 1
ATOM 3268 C C . SER A 1 399 ? -58.566 -6.823 75.049 1.00 30.38 399 SER A C 1
ATOM 3270 O O . SER A 1 399 ? -58.239 -7.829 74.436 1.00 30.38 399 SER A O 1
ATOM 3272 N N . ILE A 1 400 ? -57.745 -5.791 75.284 1.00 36.53 400 ILE A N 1
ATOM 3273 C CA . ILE A 1 400 ? -56.268 -5.751 75.343 1.00 36.53 400 ILE A CA 1
ATOM 3274 C C . ILE A 1 400 ? -55.439 -5.431 74.074 1.00 36.53 400 ILE A C 1
ATOM 3276 O O . ILE A 1 400 ? -55.111 -6.226 73.202 1.00 36.53 400 ILE A O 1
ATOM 3280 N N . GLN A 1 401 ? -55.056 -4.162 74.132 1.00 27.64 401 GLN A N 1
ATOM 3281 C CA . GLN A 1 401 ? -53.917 -3.368 73.687 1.00 27.64 401 GLN A CA 1
ATOM 3282 C C . GLN A 1 401 ? -52.474 -3.909 73.975 1.00 27.64 401 GLN A C 1
ATOM 3284 O O . GLN A 1 401 ? -52.203 -4.449 75.039 1.00 27.64 401 GLN A O 1
ATOM 3289 N N . VAL A 1 402 ? -51.548 -3.523 73.072 1.00 34.09 402 VAL A N 1
ATOM 3290 C CA . VAL A 1 402 ? -50.088 -3.202 73.194 1.00 34.09 402 VAL A CA 1
ATOM 3291 C C . VAL A 1 402 ? -48.989 -4.300 73.200 1.00 34.09 402 VAL A C 1
ATOM 3293 O O . VAL A 1 402 ? -48.908 -5.102 74.116 1.00 34.09 402 VAL A O 1
ATOM 3296 N N . GLN A 1 403 ? -48.036 -4.188 72.246 1.00 30.22 403 GLN A N 1
ATOM 3297 C CA . GLN A 1 403 ? -46.562 -3.963 72.393 1.00 30.22 403 GLN A CA 1
ATOM 3298 C C . GLN A 1 403 ? -45.738 -4.686 71.298 1.00 30.22 403 GLN A C 1
ATOM 3300 O O . GLN A 1 403 ? -45.850 -5.888 71.129 1.00 30.22 403 GLN A O 1
ATOM 3305 N N . VAL A 1 404 ? -45.082 -3.971 70.369 1.00 32.91 404 VAL A N 1
ATOM 3306 C CA . VAL A 1 404 ? -43.700 -3.415 70.368 1.00 32.91 404 VAL A CA 1
ATOM 3307 C C . VAL A 1 404 ? -42.765 -4.216 69.443 1.00 32.91 404 VAL A C 1
ATOM 3309 O O . VAL A 1 404 ? -42.493 -5.392 69.647 1.00 32.91 404 VAL A O 1
ATOM 3312 N N . LYS A 1 405 ? -42.283 -3.487 68.426 1.00 39.72 405 LYS A N 1
ATOM 3313 C CA . LYS A 1 405 ? -41.040 -3.623 67.649 1.00 39.72 405 LYS A CA 1
ATOM 3314 C C . LYS A 1 405 ? -40.037 -4.670 68.148 1.00 39.72 405 LYS A C 1
ATOM 3316 O O . LYS A 1 405 ? -39.533 -4.530 69.256 1.00 39.72 405 LYS A O 1
ATOM 3321 N N . ASN A 1 406 ? -39.594 -5.549 67.244 1.00 29.06 406 ASN A N 1
ATOM 3322 C CA . ASN A 1 406 ? -38.185 -5.940 67.140 1.00 29.06 406 ASN A CA 1
ATOM 3323 C C . ASN A 1 406 ? -37.876 -6.697 65.832 1.00 29.06 406 ASN A C 1
ATOM 3325 O O . ASN A 1 406 ? -38.679 -7.506 65.386 1.00 29.06 406 ASN A O 1
ATOM 3329 N N . GLN A 1 407 ? -36.658 -6.463 65.318 1.00 34.53 407 GLN A N 1
ATOM 3330 C CA . GLN A 1 407 ? -35.903 -7.219 64.295 1.00 34.53 407 GLN A CA 1
ATOM 3331 C C . GLN A 1 407 ? -35.915 -6.725 62.835 1.00 34.53 407 GLN A C 1
ATOM 3333 O O . GLN A 1 407 ? -36.238 -7.457 61.906 1.00 34.53 407 GLN A O 1
ATOM 3338 N N . GLU A 1 408 ? -35.364 -5.527 62.617 1.00 37.22 408 GLU A N 1
ATOM 3339 C CA . GLU A 1 408 ? -34.491 -5.288 61.458 1.00 37.22 408 GLU A CA 1
ATOM 3340 C C . GLU A 1 408 ? -33.064 -5.710 61.835 1.00 37.22 408 GLU A C 1
ATOM 3342 O O . GLU A 1 408 ? -32.357 -4.992 62.535 1.00 37.22 408 GLU A O 1
ATOM 3347 N N . ASN A 1 409 ? -32.654 -6.910 61.419 1.00 35.44 409 ASN A N 1
ATOM 3348 C CA . ASN A 1 409 ? -31.246 -7.312 61.370 1.00 35.44 409 ASN A CA 1
ATOM 3349 C C . ASN A 1 409 ? -31.067 -8.456 60.356 1.00 35.44 409 ASN A C 1
ATOM 3351 O O . ASN A 1 409 ? -30.950 -9.623 60.716 1.00 35.44 409 ASN A O 1
ATOM 3355 N N . GLN A 1 410 ? -31.038 -8.107 59.065 1.00 32.16 410 GLN A N 1
ATOM 3356 C CA . GLN A 1 410 ? -30.526 -8.964 57.983 1.00 32.16 410 GLN A CA 1
ATOM 3357 C C . GLN A 1 410 ? -29.751 -8.149 56.931 1.00 32.16 410 GLN A C 1
ATOM 3359 O O . GLN A 1 410 ? -29.979 -8.260 55.733 1.00 32.16 410 GLN A O 1
ATOM 3364 N N . LEU A 1 411 ? -28.790 -7.333 57.370 1.00 36.84 411 LEU A N 1
ATOM 3365 C CA . LEU A 1 411 ? -27.867 -6.631 56.467 1.00 36.84 411 LEU A CA 1
ATOM 3366 C C . LEU A 1 411 ? -26.419 -6.721 56.965 1.00 36.84 411 LEU A C 1
ATOM 3368 O O . LEU A 1 411 ? -25.712 -5.733 57.100 1.00 36.84 411 LEU A O 1
ATOM 3372 N N . GLN A 1 412 ? -25.964 -7.950 57.220 1.00 34.66 412 GLN A N 1
ATOM 3373 C CA . GLN A 1 412 ? -24.537 -8.284 57.341 1.00 34.66 412 GLN A CA 1
ATOM 3374 C C . GLN A 1 412 ? -24.213 -9.610 56.637 1.00 34.66 412 GLN A C 1
ATOM 3376 O O . GLN A 1 412 ? -23.599 -10.514 57.194 1.00 34.66 412 GLN A O 1
ATOM 3381 N N . LYS A 1 413 ? -24.624 -9.721 55.368 1.00 32.53 413 LYS A N 1
ATOM 3382 C CA . LYS A 1 413 ? -24.185 -10.793 54.458 1.00 32.53 413 LYS A CA 1
ATOM 3383 C C . LYS A 1 413 ? -23.692 -10.250 53.111 1.00 32.53 413 LYS A C 1
ATOM 3385 O O . LYS A 1 413 ? -23.895 -10.858 52.073 1.00 32.53 413 LYS A O 1
ATOM 3390 N N . TYR A 1 414 ? -23.029 -9.095 53.147 1.00 33.41 414 TYR A N 1
ATOM 3391 C CA . TYR A 1 414 ? -22.334 -8.490 52.008 1.00 33.41 414 TYR A CA 1
ATOM 3392 C C . TYR A 1 414 ? -21.016 -7.881 52.494 1.00 33.41 414 TYR A C 1
ATOM 3394 O O . TYR A 1 414 ? -20.928 -6.684 52.709 1.00 33.41 414 TYR A O 1
ATOM 3402 N N . ASN A 1 415 ? -20.013 -8.726 52.749 1.00 31.91 415 ASN A N 1
ATOM 3403 C CA . ASN A 1 415 ? -18.605 -8.313 52.890 1.00 31.91 415 ASN A CA 1
ATOM 3404 C C . ASN A 1 415 ? -17.623 -9.458 52.540 1.00 31.91 415 ASN A C 1
ATOM 3406 O O . ASN A 1 415 ? -16.496 -9.504 53.023 1.00 31.91 415 ASN A O 1
ATOM 3410 N N . GLN A 1 416 ? -18.038 -10.389 51.673 1.00 32.41 416 GLN A N 1
ATOM 3411 C CA . GLN A 1 416 ? -17.167 -11.419 51.080 1.00 32.41 416 GLN A CA 1
ATOM 3412 C C . GLN A 1 416 ? -17.327 -11.503 49.554 1.00 32.41 416 GLN A C 1
ATOM 3414 O O . GLN A 1 416 ? -17.187 -12.564 48.954 1.00 32.41 416 GLN A O 1
ATOM 3419 N N . ILE A 1 417 ? -17.613 -10.374 48.907 1.00 36.75 417 ILE A N 1
ATOM 3420 C CA . ILE A 1 417 ? -17.623 -10.272 47.448 1.00 36.75 417 ILE A CA 1
ATOM 3421 C C . ILE A 1 417 ? -16.588 -9.210 47.071 1.00 36.75 417 ILE A C 1
ATOM 3423 O O . ILE A 1 417 ? -16.541 -8.146 47.680 1.00 36.75 417 ILE A O 1
ATOM 3427 N N . ASP A 1 418 ? -15.744 -9.565 46.104 1.00 37.44 418 ASP A N 1
ATOM 3428 C CA . ASP A 1 418 ? -14.675 -8.778 45.477 1.00 37.44 418 ASP A CA 1
ATOM 3429 C C . ASP A 1 418 ? -13.270 -8.823 46.103 1.00 37.44 418 ASP A C 1
ATOM 3431 O O . ASP A 1 418 ? -12.559 -7.821 46.194 1.00 37.44 418 ASP A O 1
ATOM 3435 N N . LYS A 1 419 ? -12.740 -10.039 46.309 1.00 43.19 419 LYS A N 1
ATOM 3436 C CA . LYS A 1 419 ? -11.364 -10.275 45.831 1.00 43.19 419 LYS A CA 1
ATOM 3437 C C . LYS A 1 419 ? -11.410 -10.222 44.303 1.00 43.19 419 LYS A C 1
ATOM 3439 O O . LYS A 1 419 ? -11.673 -11.230 43.655 1.00 43.19 419 LYS A O 1
ATOM 3444 N N . ALA A 1 420 ? -11.206 -9.039 43.724 1.00 45.84 420 ALA A N 1
ATOM 3445 C CA . ALA A 1 420 ? -10.999 -8.901 42.286 1.00 45.84 420 ALA A CA 1
ATOM 3446 C C . ALA A 1 420 ? -9.880 -9.873 41.874 1.00 45.84 420 ALA A C 1
ATOM 3448 O O . ALA A 1 420 ? -8.737 -9.659 42.277 1.00 45.84 420 ALA A O 1
ATOM 3449 N N . LYS A 1 421 ? -10.221 -10.952 41.149 1.00 57.69 421 LYS A N 1
ATOM 3450 C CA . LYS A 1 421 ? -9.279 -11.973 40.654 1.00 57.69 421 LYS A CA 1
ATOM 3451 C C . LYS A 1 421 ? -8.062 -11.265 40.061 1.00 57.69 421 LYS A C 1
ATOM 3453 O O . LYS A 1 421 ? -8.221 -10.604 39.042 1.00 57.69 421 LYS A O 1
ATOM 3458 N N . SER A 1 422 ? -6.897 -11.315 40.710 1.00 65.56 422 SER A N 1
ATOM 3459 C CA . SER A 1 422 ? -5.659 -10.744 40.166 1.00 65.56 422 SER A CA 1
ATOM 3460 C C . SER A 1 422 ? -5.396 -11.335 38.782 1.00 65.56 422 SER A C 1
ATOM 3462 O O . SER A 1 422 ? -5.644 -12.523 38.564 1.00 65.56 422 SER A O 1
ATOM 3464 N N . ILE A 1 423 ? -4.923 -10.521 37.835 1.00 79.12 423 ILE A N 1
ATOM 3465 C CA . ILE A 1 423 ? -4.397 -11.072 36.583 1.00 79.12 423 ILE A CA 1
ATOM 3466 C C . ILE A 1 423 ? -3.137 -11.844 36.946 1.00 79.12 423 ILE A C 1
ATOM 3468 O O . ILE A 1 423 ? -2.163 -11.257 37.420 1.00 79.12 423 ILE A O 1
ATOM 3472 N N . LYS A 1 424 ? -3.193 -13.162 36.748 1.00 83.25 424 LYS A N 1
ATOM 3473 C CA . LYS A 1 424 ? -2.073 -14.055 37.017 1.00 83.25 424 LYS A CA 1
ATOM 3474 C C . LYS A 1 424 ? -0.817 -13.587 36.289 1.00 83.25 424 LYS A C 1
ATOM 3476 O O . LYS A 1 424 ? -0.886 -13.172 35.128 1.00 83.25 424 LYS A O 1
ATOM 3481 N N . PHE A 1 425 ? 0.317 -13.699 36.974 1.00 90.06 425 PHE A N 1
ATOM 3482 C CA . PHE A 1 425 ? 1.651 -13.332 36.487 1.00 90.06 425 PHE A CA 1
ATOM 3483 C C . PHE A 1 425 ? 1.865 -11.841 36.227 1.00 90.06 425 PHE A C 1
ATOM 3485 O O . PHE A 1 425 ? 2.834 -11.478 35.566 1.00 90.06 425 PHE A O 1
ATOM 3492 N N . ARG A 1 426 ? 0.962 -10.983 36.714 1.00 93.25 426 ARG A N 1
ATOM 3493 C CA . ARG A 1 426 ? 1.094 -9.518 36.673 1.00 93.25 426 ARG A CA 1
ATOM 3494 C C . ARG A 1 426 ? 0.945 -8.881 38.054 1.00 93.25 426 ARG A C 1
ATOM 3496 O O . ARG A 1 426 ? 0.624 -7.699 38.177 1.00 93.25 426 ARG A O 1
ATOM 3503 N N . GLU A 1 427 ? 1.131 -9.665 39.115 1.00 90.81 427 GLU A N 1
ATOM 3504 C CA . GLU A 1 427 ? 0.953 -9.226 40.499 1.00 90.81 427 GLU A CA 1
ATOM 3505 C C . GLU A 1 427 ? 2.010 -8.192 40.909 1.00 90.81 427 GLU A C 1
ATOM 3507 O O . GLU A 1 427 ? 1.710 -7.261 41.661 1.00 90.81 427 GLU A O 1
ATOM 3512 N N . GLN A 1 428 ? 3.236 -8.325 40.394 1.00 92.12 428 GLN A N 1
ATOM 3513 C CA . GLN A 1 428 ? 4.324 -7.387 40.670 1.00 92.12 428 GLN A CA 1
ATOM 3514 C C . GLN A 1 428 ? 4.037 -6.018 40.048 1.00 92.12 428 GLN A C 1
ATOM 3516 O O . GLN A 1 428 ? 4.090 -4.998 40.738 1.00 92.12 428 GLN A O 1
ATOM 3521 N N . GLU A 1 429 ? 3.652 -5.989 38.773 1.00 94.19 429 GLU A N 1
ATOM 3522 C CA . GLU A 1 429 ? 3.256 -4.776 38.064 1.00 94.19 429 GLU A CA 1
ATOM 3523 C C . GLU A 1 429 ? 2.026 -4.150 38.726 1.00 94.19 429 GLU A C 1
ATOM 3525 O O . GLU A 1 429 ? 2.002 -2.942 38.959 1.00 94.19 429 GLU A O 1
ATOM 3530 N N . GLN A 1 430 ? 1.04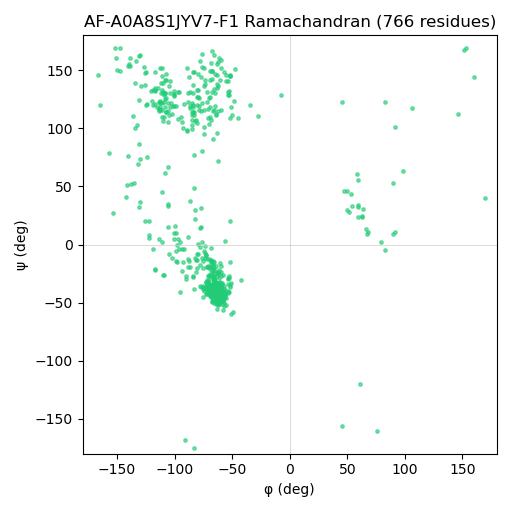0 -4.960 39.130 1.00 93.12 430 GLN A N 1
ATOM 3531 C CA . GLN A 1 430 ? -0.128 -4.482 39.872 1.00 93.12 430 GLN A CA 1
ATOM 3532 C C . GLN A 1 430 ? 0.277 -3.771 41.170 1.00 93.12 430 GLN A C 1
ATOM 3534 O O . GLN A 1 430 ? -0.230 -2.687 41.474 1.00 93.12 430 GLN A O 1
ATOM 3539 N N . HIS A 1 431 ? 1.204 -4.361 41.927 1.00 91.62 431 HIS A N 1
ATOM 3540 C CA . HIS A 1 431 ? 1.717 -3.780 43.162 1.00 91.62 431 HIS A CA 1
ATOM 3541 C C . HIS A 1 431 ? 2.465 -2.461 42.906 1.00 91.62 431 HIS A C 1
ATOM 3543 O O . HIS A 1 431 ? 2.251 -1.486 43.628 1.00 91.62 431 HIS A O 1
ATOM 3549 N N . LEU A 1 432 ? 3.289 -2.389 41.855 1.00 93.56 432 LEU A N 1
ATOM 3550 C CA . LEU A 1 432 ? 4.001 -1.165 41.469 1.00 93.56 432 LEU A CA 1
ATOM 3551 C C . LEU A 1 432 ? 3.044 -0.041 41.053 1.00 93.56 432 LEU A C 1
ATOM 3553 O O . LEU A 1 432 ? 3.210 1.091 41.507 1.00 93.56 432 LEU A O 1
ATOM 3557 N N . ILE A 1 433 ? 2.010 -0.351 40.265 1.00 94.00 433 ILE A N 1
ATOM 3558 C CA . ILE A 1 433 ? 0.973 0.619 39.884 1.00 94.00 433 ILE A CA 1
ATOM 3559 C C . ILE A 1 433 ? 0.227 1.101 41.138 1.00 94.00 433 ILE A C 1
ATOM 3561 O O . ILE A 1 433 ? -0.022 2.295 41.302 1.00 94.00 433 ILE A O 1
ATOM 3565 N N . GLN A 1 434 ? -0.113 0.198 42.063 1.00 91.19 434 GLN A N 1
ATOM 3566 C CA . GLN A 1 434 ? -0.812 0.573 43.292 1.00 91.19 434 GLN A CA 1
ATOM 3567 C C . GLN A 1 434 ? 0.064 1.425 44.223 1.00 91.19 434 GLN A C 1
ATOM 3569 O O . GLN A 1 434 ? -0.459 2.331 44.878 1.00 91.19 434 GLN A O 1
ATOM 3574 N N . LYS A 1 435 ? 1.376 1.163 44.263 1.00 92.19 435 LYS A N 1
ATOM 3575 C CA . LYS A 1 435 ? 2.362 1.984 44.976 1.00 92.19 435 LYS A CA 1
ATOM 3576 C C . LYS A 1 435 ? 2.449 3.386 44.371 1.00 92.19 435 LYS A C 1
ATOM 3578 O O . LYS A 1 435 ? 2.410 4.349 45.128 1.00 92.19 435 LYS A O 1
ATOM 3583 N N . PHE A 1 436 ? 2.476 3.493 43.042 1.00 93.56 436 PHE A N 1
ATOM 3584 C CA . PHE A 1 436 ? 2.472 4.770 42.321 1.00 93.56 436 PHE A CA 1
ATOM 3585 C C . PHE A 1 436 ? 1.211 5.601 42.605 1.00 93.56 436 PHE A C 1
ATOM 3587 O O . PHE A 1 436 ? 1.306 6.762 42.969 1.00 93.56 436 PHE A O 1
ATOM 3594 N N . ILE A 1 437 ? 0.012 5.012 42.533 1.00 91.19 437 ILE A N 1
ATOM 3595 C CA . ILE A 1 437 ? -1.241 5.748 42.817 1.00 91.19 437 ILE A CA 1
ATOM 3596 C C . ILE A 1 437 ? -1.315 6.262 44.264 1.00 91.19 437 ILE A C 1
ATOM 3598 O O . ILE A 1 437 ? -2.027 7.223 44.561 1.00 91.19 437 ILE A O 1
ATOM 3602 N N . ASN A 1 438 ? -0.605 5.606 45.179 1.00 88.81 438 ASN A N 1
ATOM 3603 C CA . ASN A 1 438 ? -0.534 6.007 46.576 1.00 88.81 438 ASN A CA 1
ATOM 3604 C C . ASN A 1 438 ? 0.653 6.942 46.875 1.00 88.81 438 ASN A C 1
ATOM 3606 O O . ASN A 1 438 ? 0.771 7.376 48.022 1.00 88.81 438 ASN A O 1
ATOM 3610 N N . SER A 1 439 ? 1.526 7.236 45.904 1.00 87.94 439 SER A N 1
ATOM 3611 C CA . SER A 1 439 ? 2.673 8.116 46.123 1.00 87.94 439 SER A CA 1
ATOM 3612 C C . SER A 1 439 ? 2.250 9.589 46.176 1.00 87.94 439 SER A C 1
ATOM 3614 O O . SER A 1 439 ? 1.229 10.007 45.620 1.00 87.94 439 SER A O 1
ATOM 3616 N N . ASN A 1 440 ? 3.040 10.390 46.893 1.00 82.81 440 ASN A N 1
ATOM 3617 C CA . ASN A 1 440 ? 2.849 11.836 47.026 1.00 82.81 440 ASN A CA 1
ATOM 3618 C C . ASN A 1 440 ? 3.879 12.614 46.192 1.00 82.81 440 ASN A C 1
ATOM 3620 O O . ASN A 1 440 ? 4.303 13.697 46.588 1.00 82.81 440 ASN A O 1
ATOM 3624 N N . ASP A 1 441 ? 4.286 12.058 45.050 1.00 85.38 441 ASP A N 1
ATOM 3625 C CA . ASP A 1 441 ? 5.264 12.690 44.167 1.00 85.38 441 ASP A CA 1
ATOM 3626 C C . ASP A 1 441 ? 4.690 13.970 43.531 1.00 85.38 441 ASP A C 1
ATOM 3628 O O . ASP A 1 441 ? 3.480 14.079 43.296 1.00 85.38 441 ASP A O 1
ATOM 3632 N N . GLU A 1 442 ? 5.563 14.947 43.251 1.00 83.25 442 GLU A N 1
ATOM 3633 C CA . GLU A 1 442 ? 5.184 16.229 42.629 1.00 83.25 442 GLU A CA 1
ATOM 3634 C C . GLU A 1 442 ? 4.597 16.023 41.223 1.00 83.25 442 GLU A C 1
ATOM 3636 O O . GLU A 1 442 ? 3.616 16.667 40.851 1.00 83.25 442 GLU A O 1
ATOM 3641 N N . TYR A 1 443 ? 5.174 15.090 40.460 1.00 86.06 443 TYR A N 1
ATOM 3642 C CA . TYR A 1 443 ? 4.699 14.690 39.139 1.00 86.06 443 TYR A CA 1
ATOM 3643 C C . TYR A 1 443 ? 4.175 13.263 39.196 1.00 86.06 443 TYR A C 1
ATOM 3645 O O . TYR A 1 443 ? 4.892 12.327 39.542 1.00 86.06 443 TYR A O 1
ATOM 3653 N N . LYS A 1 444 ? 2.916 13.094 38.807 1.00 92.56 444 LYS A N 1
ATOM 3654 C CA . LYS A 1 444 ? 2.215 11.813 38.813 1.00 92.56 444 LYS A CA 1
ATOM 3655 C C . LYS A 1 444 ? 2.083 11.310 37.388 1.00 92.56 444 LYS A C 1
ATOM 3657 O O . LYS A 1 444 ? 0.981 11.234 36.852 1.00 92.56 444 LYS A O 1
ATOM 3662 N N . LEU A 1 445 ? 3.216 10.967 36.777 1.00 93.94 445 LEU A N 1
ATOM 3663 C CA . LEU A 1 445 ? 3.282 10.374 35.443 1.00 93.94 445 LEU A CA 1
ATOM 3664 C C . LEU A 1 445 ? 3.778 8.926 35.512 1.00 93.94 445 LEU A C 1
ATOM 3666 O O . LEU A 1 445 ? 4.911 8.668 35.918 1.00 93.94 445 LEU A O 1
ATOM 3670 N N . LEU A 1 446 ? 2.932 7.998 35.073 1.00 95.06 446 LEU A N 1
ATOM 3671 C CA . LEU A 1 446 ? 3.246 6.581 34.946 1.00 95.06 446 LEU A CA 1
ATOM 3672 C C . LEU A 1 446 ? 3.118 6.150 33.492 1.00 95.06 446 LEU A C 1
ATOM 3674 O O . LEU A 1 446 ? 2.111 6.422 32.841 1.00 95.06 446 LEU A O 1
ATOM 3678 N N . LEU A 1 447 ? 4.114 5.427 33.004 1.00 94.62 447 LEU A N 1
ATOM 3679 C CA . LEU A 1 447 ? 4.102 4.837 31.677 1.00 94.62 447 LEU A CA 1
ATOM 3680 C C . LEU A 1 447 ? 4.161 3.328 31.787 1.00 94.62 447 LEU A C 1
ATOM 3682 O O . LEU A 1 447 ? 4.979 2.779 32.523 1.00 94.62 447 LEU A O 1
ATOM 3686 N N . LEU A 1 448 ? 3.277 2.670 31.050 1.00 96.06 448 LEU A N 1
ATOM 3687 C CA . LEU A 1 448 ? 3.246 1.226 30.918 1.00 96.06 448 LEU A CA 1
ATOM 3688 C C . LEU A 1 448 ? 3.696 0.892 29.510 1.00 96.06 448 LEU A C 1
ATOM 3690 O O . LEU A 1 448 ? 2.975 1.156 28.549 1.00 96.06 448 LEU A O 1
ATOM 3694 N N . THR A 1 449 ? 4.881 0.320 29.389 1.00 94.75 449 THR A N 1
ATOM 3695 C CA . THR A 1 449 ? 5.483 -0.001 28.096 1.00 94.75 449 THR A CA 1
ATOM 3696 C C . THR A 1 449 ? 5.575 -1.507 27.914 1.00 94.75 449 THR A C 1
ATOM 3698 O O . THR A 1 449 ? 5.643 -2.250 28.885 1.00 94.75 449 THR A O 1
ATOM 3701 N N . GLY A 1 450 ? 5.538 -2.000 26.680 1.00 93.06 450 GLY A N 1
ATOM 3702 C CA . GLY A 1 450 ? 5.710 -3.428 26.396 1.00 93.06 450 GLY A CA 1
ATOM 3703 C C . GLY A 1 450 ? 5.015 -3.844 25.111 1.00 93.06 450 GLY A C 1
ATOM 3704 O O . GLY A 1 450 ? 4.200 -3.095 24.579 1.00 93.06 450 GLY A O 1
ATOM 3705 N N . GLN A 1 451 ? 5.286 -5.051 24.626 1.00 91.00 451 GLN A N 1
ATOM 3706 C CA . GLN A 1 451 ? 4.692 -5.557 23.384 1.00 91.00 451 GLN A CA 1
ATOM 3707 C C . GLN A 1 451 ? 3.147 -5.622 23.447 1.00 91.00 451 GLN A C 1
ATOM 3709 O O . GLN A 1 451 ? 2.557 -5.610 24.538 1.00 91.00 451 GLN A O 1
ATOM 3714 N N . PRO A 1 452 ? 2.446 -5.640 22.299 1.00 90.88 452 PRO A N 1
ATOM 3715 C CA . PRO A 1 452 ? 1.011 -5.911 22.280 1.00 90.88 452 PRO A CA 1
ATOM 3716 C C . PRO A 1 452 ? 0.703 -7.269 22.932 1.00 90.88 452 PRO A C 1
ATOM 3718 O O . PRO A 1 452 ? 1.520 -8.184 22.923 1.00 90.88 452 PRO A O 1
ATOM 3721 N N . GLY A 1 453 ? -0.468 -7.375 23.568 1.00 89.88 453 GLY A N 1
ATOM 3722 C CA . GLY A 1 453 ? -0.927 -8.643 24.146 1.00 89.88 453 GLY A CA 1
ATOM 3723 C C . GLY A 1 453 ? -0.328 -9.057 25.492 1.00 89.88 453 GLY A C 1
ATOM 3724 O O . GLY A 1 453 ? -0.712 -10.092 26.027 1.00 89.88 453 GLY A O 1
ATOM 3725 N N . THR A 1 454 ? 0.534 -8.240 26.102 1.00 92.38 454 THR A N 1
ATOM 3726 C CA . THR A 1 454 ? 1.140 -8.527 27.420 1.00 92.38 454 THR A CA 1
ATOM 3727 C C . THR A 1 454 ? 0.236 -8.228 28.623 1.00 92.38 454 THR A C 1
ATOM 3729 O O . THR A 1 454 ? 0.634 -8.434 29.766 1.00 92.38 454 THR A O 1
ATOM 3732 N N . GLY A 1 455 ? -0.994 -7.753 28.393 1.00 91.94 455 GLY A N 1
ATOM 3733 C CA . GLY A 1 455 ? -1.989 -7.525 29.449 1.00 91.94 455 GLY A CA 1
ATOM 3734 C C . GLY A 1 455 ? -2.001 -6.121 30.071 1.00 91.94 455 GLY A C 1
ATOM 3735 O O . GLY A 1 455 ? -2.708 -5.921 31.056 1.00 91.94 455 GLY A O 1
ATOM 3736 N N . LYS A 1 456 ? -1.291 -5.138 29.493 1.00 94.50 456 LYS A N 1
ATOM 3737 C CA . LYS A 1 456 ? -1.229 -3.737 29.977 1.00 94.50 456 LYS A CA 1
ATOM 3738 C C . LYS A 1 456 ? -2.616 -3.119 30.223 1.00 94.50 456 LYS A C 1
ATOM 3740 O O . LYS A 1 456 ? -2.958 -2.751 31.347 1.00 94.50 456 LYS A O 1
ATOM 3745 N N . THR A 1 457 ? -3.434 -3.052 29.169 1.00 94.69 457 THR A N 1
ATOM 3746 C CA . THR A 1 457 ? -4.787 -2.472 29.200 1.00 94.69 457 THR A CA 1
ATOM 3747 C C . THR A 1 457 ? -5.713 -3.255 30.132 1.00 94.69 457 THR A C 1
ATOM 3749 O O . THR A 1 457 ? -6.462 -2.662 30.908 1.00 94.69 457 THR A O 1
ATOM 3752 N N . THR A 1 458 ? -5.619 -4.589 30.125 1.00 92.06 458 THR A N 1
ATOM 3753 C CA . THR A 1 458 ? -6.413 -5.466 30.997 1.00 92.06 458 THR A CA 1
ATOM 3754 C C . THR A 1 458 ? -6.117 -5.198 32.473 1.00 92.06 458 THR A C 1
ATOM 3756 O O . THR A 1 458 ? -7.051 -5.046 33.265 1.00 92.06 458 THR A O 1
ATOM 3759 N N . LEU A 1 459 ? -4.836 -5.062 32.840 1.00 93.56 459 LEU A N 1
ATOM 3760 C CA . LEU A 1 459 ? -4.431 -4.779 34.216 1.00 93.56 459 LEU A CA 1
ATOM 3761 C C . LEU A 1 459 ? -4.923 -3.417 34.685 1.00 93.56 459 LEU A C 1
ATOM 3763 O O . LEU A 1 459 ? -5.496 -3.307 35.768 1.00 93.56 459 LEU A O 1
ATOM 3767 N N . ILE A 1 460 ? -4.784 -2.387 33.853 1.00 94.38 460 ILE A N 1
ATOM 3768 C CA . ILE A 1 460 ? -5.283 -1.057 34.198 1.00 94.38 460 ILE A CA 1
ATOM 3769 C C . ILE A 1 460 ? -6.804 -1.021 34.307 1.00 94.38 460 ILE A C 1
ATOM 3771 O O . ILE A 1 460 ? -7.322 -0.427 35.254 1.00 94.38 460 ILE A O 1
ATOM 3775 N N . HIS A 1 461 ? -7.539 -1.698 33.423 1.00 91.50 461 HIS A N 1
ATOM 3776 C CA . HIS A 1 461 ? -8.988 -1.811 33.570 1.00 91.50 461 HIS A CA 1
ATOM 3777 C C . HIS A 1 461 ? -9.378 -2.483 34.884 1.00 91.50 461 HIS A C 1
ATOM 3779 O O . HIS A 1 461 ? -10.295 -2.008 35.559 1.00 91.50 461 HIS A O 1
ATOM 3785 N N . GLN A 1 462 ? -8.670 -3.532 35.295 1.00 89.56 462 GLN A N 1
ATOM 3786 C CA . GLN A 1 462 ? -8.913 -4.164 36.583 1.00 89.56 462 GLN A CA 1
ATOM 3787 C C . GLN A 1 462 ? -8.610 -3.229 37.760 1.00 89.56 462 GLN A C 1
ATOM 3789 O O . GLN A 1 462 ? -9.461 -3.057 38.637 1.00 89.56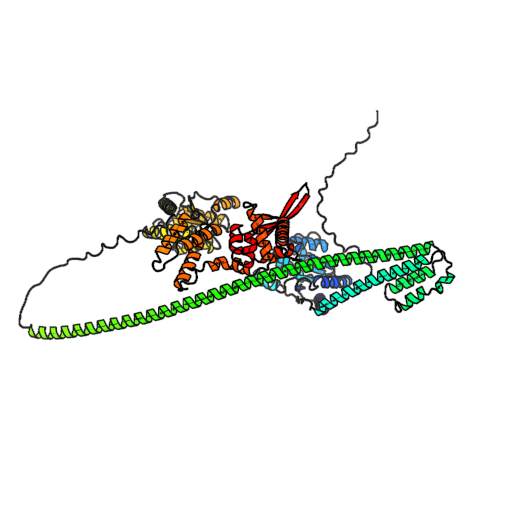 462 GLN A O 1
ATOM 3794 N N . CYS A 1 463 ? -7.441 -2.590 37.773 1.00 90.00 463 CYS A N 1
ATOM 3795 C CA . CYS A 1 463 ? -7.072 -1.635 38.815 1.00 90.00 463 CYS A CA 1
ATOM 3796 C C . CYS A 1 463 ? -8.056 -0.455 38.878 1.00 90.00 463 CYS A C 1
ATOM 3798 O O . CYS A 1 463 ? -8.439 -0.017 39.963 1.00 90.00 463 CYS A O 1
ATOM 3800 N N . SER A 1 464 ? -8.568 -0.004 37.728 1.00 89.44 464 SER A N 1
ATOM 3801 C CA . SER A 1 464 ? -9.549 1.080 37.657 1.00 89.44 464 SER A CA 1
ATOM 3802 C C . SER A 1 464 ? -10.846 0.758 38.406 1.00 89.44 464 SER A C 1
ATOM 3804 O O . SER A 1 464 ? -11.417 1.637 39.053 1.00 89.44 464 SER A O 1
ATOM 3806 N N . LYS A 1 465 ? -11.292 -0.509 38.408 1.00 87.56 465 LYS A N 1
ATOM 3807 C CA . LYS A 1 465 ? -12.462 -0.933 39.195 1.00 87.56 465 LYS A CA 1
ATOM 3808 C C . LYS A 1 465 ? -12.215 -0.721 40.692 1.00 87.56 465 LYS A C 1
ATOM 3810 O O . LYS A 1 465 ? -13.075 -0.177 41.378 1.00 87.56 465 LYS A O 1
ATOM 3815 N N . GLN A 1 466 ? -11.018 -1.052 41.177 1.00 85.88 466 GLN A N 1
ATOM 3816 C CA . GLN A 1 466 ? -10.634 -0.856 42.579 1.00 85.88 466 GLN A CA 1
ATOM 3817 C C . GLN A 1 466 ? -10.512 0.631 42.946 1.00 85.88 466 GLN A C 1
ATOM 3819 O O . GLN A 1 466 ? -10.918 1.049 44.030 1.00 85.88 466 GLN A O 1
ATOM 3824 N N . TRP A 1 467 ? -9.981 1.460 42.045 1.00 88.81 467 TRP A N 1
ATOM 3825 C CA . TRP A 1 467 ? -9.836 2.897 42.298 1.00 88.81 467 TRP A CA 1
ATOM 3826 C C . TRP A 1 467 ? -11.178 3.638 42.294 1.00 88.81 467 TRP A C 1
ATOM 3828 O O . TRP A 1 467 ? -11.349 4.571 43.080 1.00 88.81 467 TRP A O 1
ATOM 3838 N N . ARG A 1 468 ? -12.163 3.193 41.499 1.00 84.81 468 ARG A N 1
ATOM 3839 C CA . ARG A 1 468 ? -13.537 3.730 41.555 1.00 84.81 468 ARG A CA 1
ATOM 3840 C C . ARG A 1 468 ? -14.165 3.535 42.934 1.00 84.81 468 ARG A C 1
ATOM 3842 O O . ARG A 1 468 ? -14.769 4.467 43.455 1.00 84.81 468 ARG A O 1
ATOM 3849 N N . ILE A 1 469 ? -13.948 2.374 43.559 1.00 80.62 469 ILE A N 1
ATOM 3850 C CA . ILE A 1 469 ? -14.410 2.093 44.931 1.00 80.62 469 ILE A CA 1
ATOM 3851 C C . ILE A 1 469 ? -13.756 3.061 45.930 1.00 80.62 469 ILE A C 1
ATOM 3853 O O . ILE A 1 469 ? -14.415 3.582 46.826 1.00 80.62 469 ILE A O 1
ATOM 3857 N N . LYS A 1 470 ? -12.477 3.398 45.723 1.00 81.62 470 LYS A N 1
ATOM 3858 C CA . LYS A 1 470 ? -11.737 4.399 46.514 1.00 81.62 470 LYS A CA 1
ATOM 3859 C C . LYS A 1 470 ? -12.084 5.860 46.164 1.00 81.62 470 LYS A C 1
ATOM 3861 O O . LYS A 1 470 ? -11.353 6.762 46.564 1.00 81.62 470 LYS A O 1
ATOM 3866 N N . LYS A 1 471 ? -13.185 6.103 45.440 1.00 84.81 471 LYS A N 1
ATOM 3867 C CA . LYS A 1 471 ? -13.696 7.429 45.037 1.00 84.81 471 LYS A CA 1
ATOM 3868 C C . LYS A 1 471 ? -12.765 8.234 44.114 1.00 84.81 471 LYS A C 1
ATOM 3870 O O . LYS A 1 471 ? -12.878 9.458 44.053 1.00 84.81 471 LYS A O 1
ATOM 3875 N N . TYR A 1 472 ? -11.874 7.579 43.366 1.00 88.75 472 TYR A N 1
ATOM 3876 C CA . TYR A 1 472 ? -11.142 8.253 42.289 1.00 88.75 472 TYR A CA 1
ATOM 3877 C C . TYR A 1 472 ? -12.061 8.484 41.088 1.00 88.75 472 TYR A C 1
ATOM 3879 O O . TYR A 1 472 ? -12.777 7.576 40.654 1.00 88.75 472 TYR A O 1
ATOM 3887 N N . LYS A 1 473 ? -11.995 9.679 40.497 1.00 91.56 473 LYS A N 1
ATOM 3888 C CA . LYS A 1 473 ? -12.602 9.941 39.189 1.00 91.56 473 LYS A CA 1
ATOM 3889 C C . LYS A 1 473 ? -11.636 9.473 38.107 1.00 91.56 473 LYS A C 1
ATOM 3891 O O . LYS A 1 473 ? -10.547 10.021 37.970 1.00 91.56 473 LYS A O 1
ATOM 3896 N N . ILE A 1 474 ? -12.031 8.445 37.363 1.00 93.25 474 ILE A N 1
ATOM 3897 C CA . ILE A 1 474 ? -11.183 7.818 36.345 1.00 93.25 474 ILE A CA 1
ATOM 3898 C C . ILE A 1 474 ? -11.698 8.180 34.965 1.00 93.25 474 ILE A C 1
ATOM 3900 O O . ILE A 1 474 ? -12.856 7.905 34.649 1.00 93.25 474 ILE A O 1
ATOM 3904 N N . ILE A 1 475 ? -10.817 8.741 34.148 1.00 94.50 475 ILE A N 1
ATOM 3905 C CA . ILE A 1 475 ? -11.061 9.023 32.740 1.00 94.50 475 ILE A CA 1
ATOM 3906 C C . ILE A 1 475 ? -10.149 8.106 31.946 1.00 94.50 475 ILE A C 1
ATOM 3908 O O . ILE A 1 475 ? -8.933 8.201 32.048 1.00 94.50 475 ILE A O 1
ATOM 3912 N N . TYR A 1 476 ? -10.749 7.206 31.179 1.00 95.19 476 TYR A N 1
ATOM 3913 C CA . TYR A 1 476 ? -10.036 6.323 30.268 1.00 95.19 476 TYR A CA 1
ATOM 3914 C C . TYR A 1 476 ? -10.361 6.743 28.836 1.00 95.19 476 TYR A C 1
ATOM 3916 O O . TYR A 1 476 ? -11.528 6.991 28.518 1.00 95.19 476 TYR A O 1
ATOM 3924 N N . THR A 1 477 ? -9.344 6.856 27.988 1.00 94.81 477 THR A N 1
ATOM 3925 C CA . THR A 1 477 ? -9.507 7.195 26.573 1.00 94.81 477 THR A CA 1
ATOM 3926 C C . THR A 1 477 ? -8.400 6.576 25.732 1.00 94.81 477 THR A C 1
ATOM 3928 O O . THR A 1 477 ? -7.281 6.411 26.206 1.00 94.81 477 THR A O 1
ATOM 3931 N N . ASN A 1 478 ? -8.705 6.259 24.475 1.00 94.38 478 ASN A N 1
ATOM 3932 C CA . ASN A 1 478 ? -7.695 5.884 23.490 1.00 94.38 478 ASN A CA 1
ATOM 3933 C C . ASN A 1 478 ? -7.176 7.160 22.806 1.00 94.38 478 ASN A C 1
ATOM 3935 O O . ASN A 1 478 ? -7.970 8.001 22.378 1.00 94.38 478 ASN A O 1
ATOM 3939 N N . ALA A 1 479 ? -5.857 7.316 22.738 1.00 91.88 479 ALA A N 1
ATOM 3940 C CA . ALA A 1 479 ? -5.191 8.451 22.120 1.00 91.88 479 ALA A CA 1
ATOM 3941 C C . ALA A 1 479 ? -5.350 8.513 20.592 1.00 91.88 479 ALA A C 1
ATOM 3943 O O . ALA A 1 479 ? -5.304 9.609 20.042 1.00 91.88 479 ALA A O 1
ATOM 3944 N N . MET A 1 480 ? -5.598 7.386 19.909 1.00 89.88 480 MET A N 1
ATOM 3945 C CA . MET A 1 480 ? -5.842 7.361 18.455 1.00 89.88 480 MET A CA 1
ATOM 3946 C C . MET A 1 480 ? -7.026 8.230 18.021 1.00 89.88 480 MET A C 1
ATOM 3948 O O . MET A 1 480 ? -7.089 8.663 16.875 1.00 89.88 480 MET A O 1
ATOM 3952 N N . GLY A 1 481 ? -7.992 8.452 18.916 1.00 86.94 481 GLY A N 1
ATOM 3953 C CA . GLY A 1 481 ? -9.204 9.210 18.612 1.00 86.94 481 GLY A CA 1
ATOM 3954 C C . GLY A 1 481 ? -8.998 10.724 18.514 1.00 86.94 481 GLY A C 1
ATOM 3955 O O . GLY A 1 481 ? -9.951 11.426 18.184 1.00 86.94 481 GLY A O 1
ATOM 3956 N N . PHE A 1 482 ? -7.800 11.235 18.811 1.00 90.75 482 PHE A N 1
ATOM 3957 C CA . PHE A 1 482 ? -7.514 12.669 18.833 1.00 90.75 482 PHE A CA 1
ATOM 3958 C C . PHE A 1 482 ? -6.598 13.065 17.678 1.00 90.75 482 PHE A C 1
ATOM 3960 O O . PHE A 1 482 ? -5.557 12.449 17.465 1.00 90.75 482 PHE A O 1
ATOM 3967 N N . GLN A 1 483 ? -6.973 14.118 16.948 1.00 84.88 483 GLN A N 1
ATOM 3968 C CA . GLN A 1 483 ? -6.143 14.649 15.863 1.00 84.88 483 GLN A CA 1
ATOM 3969 C C . GLN A 1 483 ? -5.176 15.720 16.367 1.00 84.88 483 GLN A C 1
ATOM 3971 O O . GLN A 1 483 ? -4.097 15.892 15.806 1.00 84.88 483 GLN A O 1
ATOM 3976 N N . ASN A 1 484 ? -5.561 16.452 17.412 1.00 86.62 484 ASN A N 1
ATOM 3977 C CA . ASN A 1 484 ? -4.765 17.526 17.995 1.00 86.62 484 ASN A CA 1
ATOM 3978 C C . ASN A 1 484 ? -4.994 17.632 19.519 1.00 86.62 484 ASN A C 1
ATOM 3980 O O . ASN A 1 484 ? -5.917 17.037 20.083 1.00 86.62 484 ASN A O 1
ATOM 3984 N N . TYR A 1 485 ? -4.167 18.424 20.206 1.00 87.88 485 TYR A N 1
ATOM 3985 C CA . TYR A 1 485 ? -4.280 18.618 21.658 1.00 87.88 485 TYR A CA 1
ATOM 3986 C C . TYR A 1 485 ? -5.563 19.332 22.101 1.00 87.88 485 TYR A C 1
ATOM 3988 O O . TYR A 1 485 ? -6.080 19.087 23.195 1.00 87.88 485 TYR A O 1
ATOM 3996 N N . LYS A 1 486 ? -6.116 20.198 21.250 1.00 88.50 486 LYS A N 1
ATOM 3997 C CA . LYS A 1 486 ? -7.373 20.893 21.539 1.00 88.50 486 LYS A CA 1
ATOM 3998 C C . LYS A 1 486 ? -8.525 19.896 21.691 1.00 88.50 486 LYS A C 1
ATOM 4000 O O . LYS A 1 486 ? -9.331 20.058 22.607 1.00 88.50 486 LYS A O 1
ATOM 4005 N N . ASP A 1 487 ? -8.545 18.836 20.884 1.00 90.38 487 ASP A N 1
ATOM 4006 C CA . ASP A 1 487 ? -9.521 17.747 20.990 1.00 90.38 487 ASP A CA 1
ATOM 4007 C C . ASP A 1 487 ? -9.390 17.012 22.332 1.00 90.38 487 ASP A C 1
ATOM 4009 O O . ASP A 1 487 ? -10.395 16.708 22.978 1.00 90.38 487 ASP A O 1
ATOM 4013 N N . VAL A 1 488 ? -8.153 16.791 22.799 1.00 91.56 488 VAL A N 1
ATOM 4014 C CA . VAL A 1 488 ? -7.875 16.182 24.110 1.00 91.56 488 VAL A CA 1
ATOM 4015 C C . VAL A 1 488 ? -8.444 17.050 25.231 1.00 91.56 488 VAL A C 1
ATOM 4017 O O . VAL A 1 488 ? -9.190 16.554 26.076 1.00 91.56 488 VAL A O 1
ATOM 4020 N N . ILE A 1 489 ? -8.155 18.355 25.234 1.00 91.19 489 ILE A N 1
ATOM 4021 C CA . ILE A 1 489 ? -8.681 19.286 26.244 1.00 91.19 489 ILE A CA 1
ATOM 4022 C C . ILE A 1 489 ? -10.210 19.362 26.191 1.00 91.19 489 ILE A C 1
ATOM 4024 O O . ILE A 1 489 ? -10.874 19.343 27.232 1.00 91.19 489 ILE A O 1
ATOM 4028 N N . GLN A 1 490 ? -10.802 19.400 24.999 1.00 90.56 490 GLN A N 1
ATOM 4029 C CA . GLN A 1 490 ? -12.253 19.422 24.840 1.00 90.56 490 GLN A CA 1
ATOM 4030 C C . GLN A 1 490 ? -12.902 18.127 25.354 1.00 90.56 490 GLN A C 1
ATOM 4032 O O . GLN A 1 490 ? -13.920 18.171 26.048 1.00 90.56 490 GLN A O 1
ATOM 4037 N N . TYR A 1 491 ? -12.293 16.972 25.093 1.00 94.50 491 TYR A N 1
ATOM 4038 C CA . TYR A 1 491 ? -12.765 15.697 25.622 1.00 94.50 491 TYR A CA 1
ATOM 4039 C C . TYR A 1 491 ? -12.639 15.633 27.149 1.00 94.50 491 TYR A C 1
ATOM 4041 O O . TYR A 1 491 ? -13.619 15.346 27.843 1.00 94.50 491 TYR A O 1
ATOM 4049 N N . LEU A 1 492 ? -11.464 15.960 27.694 1.00 92.94 492 LEU A N 1
ATOM 4050 C CA . LEU A 1 492 ? -11.216 15.936 29.135 1.00 92.94 492 LEU A CA 1
ATOM 4051 C C . LEU A 1 492 ? -12.106 16.931 29.882 1.00 92.94 492 LEU A C 1
ATOM 4053 O O . LEU A 1 492 ? -12.654 16.589 30.926 1.00 92.94 492 LEU A O 1
ATOM 4057 N N . SER A 1 493 ? -12.312 18.132 29.342 1.00 91.25 493 SER A N 1
ATOM 4058 C CA . SER A 1 493 ? -13.204 19.135 29.934 1.00 91.25 493 SER A CA 1
ATOM 4059 C C . SER A 1 493 ? -14.645 18.638 30.038 1.00 91.25 493 SER A C 1
ATOM 4061 O O . SER A 1 493 ? -15.266 18.778 31.095 1.00 91.25 493 SER A O 1
ATOM 4063 N N . LYS A 1 494 ? -15.148 17.963 28.997 1.00 91.75 494 LYS A N 1
ATOM 4064 C CA . LYS A 1 494 ? -16.472 17.330 28.997 1.00 91.75 494 LYS A CA 1
ATOM 4065 C C . LYS A 1 494 ? -16.568 16.220 30.047 1.00 91.75 494 LYS A C 1
ATOM 4067 O O . LYS A 1 494 ? -17.519 16.210 30.827 1.00 91.75 494 LYS A O 1
ATOM 4072 N N . GLN A 1 495 ? -15.574 15.333 30.123 1.00 90.94 495 GLN A N 1
ATOM 4073 C CA . GLN A 1 495 ? -15.544 14.240 31.110 1.00 90.94 495 GLN A CA 1
ATOM 4074 C C . GLN A 1 495 ? -15.403 14.756 32.553 1.00 90.94 495 GLN A C 1
ATOM 4076 O O . GLN A 1 495 ? -15.998 14.227 33.500 1.00 90.94 495 GLN A O 1
ATOM 4081 N N . LEU A 1 496 ? -14.652 15.841 32.744 1.00 88.38 496 LEU A N 1
ATOM 4082 C CA . LEU A 1 496 ? -14.485 16.496 34.038 1.00 88.38 496 LEU A CA 1
ATOM 4083 C C . LEU A 1 496 ? -15.656 17.410 34.421 1.00 88.38 496 LEU A C 1
ATOM 4085 O O . LEU A 1 496 ? -15.728 17.806 35.584 1.00 88.38 496 LEU A O 1
ATOM 4089 N N . GLN A 1 497 ? -16.603 17.647 33.505 1.00 88.38 497 GLN A N 1
ATOM 4090 C CA . GLN A 1 497 ? -17.727 18.582 33.651 1.00 88.38 497 GLN A CA 1
ATOM 4091 C C . GLN A 1 497 ? -17.268 20.027 33.911 1.00 88.38 497 GLN A C 1
ATOM 4093 O O . GLN A 1 497 ? -17.912 20.794 34.628 1.00 88.38 497 GLN A O 1
ATOM 4098 N N . LEU A 1 498 ? -16.140 20.410 33.312 1.00 86.56 498 LEU A N 1
ATOM 4099 C CA . LEU A 1 498 ? -15.594 21.756 33.392 1.00 86.56 498 LEU A CA 1
ATOM 4100 C C . LEU A 1 498 ? -16.227 22.629 32.299 1.00 86.56 498 LEU A C 1
ATOM 4102 O O . LEU A 1 498 ? -16.078 22.363 31.109 1.00 86.56 498 LEU A O 1
ATOM 4106 N N . ARG A 1 499 ? -16.951 23.681 32.694 1.00 85.94 499 ARG A N 1
ATOM 4107 C CA . ARG A 1 499 ? -17.625 24.598 31.754 1.00 85.94 499 ARG A CA 1
ATOM 4108 C C . ARG A 1 499 ? -16.670 25.685 31.253 1.00 85.94 499 ARG A C 1
ATOM 4110 O O . ARG A 1 499 ? -15.833 26.144 32.027 1.00 85.94 499 ARG A O 1
ATOM 4117 N N . TYR A 1 500 ? -16.851 26.152 30.013 1.00 80.31 500 TYR A N 1
ATOM 4118 C CA . TYR A 1 500 ? -16.161 27.313 29.411 1.00 80.31 500 TYR A CA 1
ATOM 4119 C C . TYR A 1 500 ? -14.625 27.215 29.379 1.00 80.31 500 TYR A C 1
ATOM 4121 O O . TYR A 1 500 ? -13.941 28.016 30.012 1.00 80.31 500 TYR A O 1
ATOM 4129 N N . ILE A 1 501 ? -14.062 26.211 28.709 1.00 84.81 501 ILE A N 1
ATOM 4130 C CA . ILE A 1 501 ? -12.605 26.088 28.540 1.00 84.81 501 ILE A CA 1
ATOM 4131 C C . ILE A 1 501 ? -12.240 26.455 27.111 1.00 84.81 501 ILE A C 1
ATOM 4133 O O . ILE A 1 501 ? -12.629 25.757 26.178 1.00 84.81 501 ILE A O 1
ATOM 4137 N N . ASN A 1 502 ? -11.496 27.551 26.972 1.00 80.62 502 ASN A N 1
ATOM 4138 C CA . ASN A 1 502 ? -11.044 28.059 25.680 1.00 80.62 502 ASN A CA 1
ATOM 4139 C C . ASN A 1 502 ? -9.533 27.867 25.494 1.00 80.62 502 ASN A C 1
ATOM 4141 O O . ASN A 1 502 ? -9.074 27.750 24.360 1.00 80.62 502 ASN A O 1
ATOM 4145 N N . THR A 1 503 ? -8.769 27.807 26.592 1.00 86.12 503 THR A N 1
ATOM 4146 C CA . THR A 1 503 ? -7.305 27.687 26.580 1.00 86.12 503 THR A CA 1
ATOM 4147 C C . THR A 1 503 ? -6.799 26.576 27.510 1.00 86.12 503 THR A C 1
ATOM 4149 O O . THR A 1 503 ? -7.506 26.118 28.412 1.00 86.12 503 THR A O 1
ATOM 4152 N N . HIS A 1 504 ? -5.550 26.149 27.299 1.00 86.00 504 HIS A N 1
ATOM 4153 C CA . HIS A 1 504 ? -4.836 25.214 28.181 1.00 86.00 504 HIS A CA 1
ATOM 4154 C C . HIS A 1 504 ? -4.688 25.753 29.610 1.00 86.00 504 HIS A C 1
ATOM 4156 O O . HIS A 1 504 ? -4.916 25.034 30.581 1.00 86.00 504 HIS A O 1
ATOM 4162 N N . GLU A 1 505 ? -4.366 27.038 29.753 1.00 87.94 505 GLU A N 1
ATOM 4163 C CA . GLU A 1 505 ? -4.226 27.680 31.063 1.00 87.94 505 GLU A CA 1
ATOM 4164 C C . GLU A 1 505 ? -5.559 27.710 31.820 1.00 87.94 505 GLU A C 1
ATOM 4166 O O . GLU A 1 505 ? -5.598 27.393 33.010 1.00 87.94 505 GLU A O 1
ATOM 4171 N N . ASP A 1 506 ? -6.674 27.985 31.131 1.00 89.00 506 ASP A N 1
ATOM 4172 C CA . ASP A 1 506 ? -8.012 27.893 31.728 1.00 89.00 506 ASP A CA 1
ATOM 4173 C C . ASP A 1 506 ? -8.314 26.477 32.223 1.00 89.00 506 ASP A C 1
ATOM 4175 O O . ASP A 1 506 ? -8.911 26.304 33.292 1.00 89.00 506 ASP A O 1
ATOM 4179 N N . PHE A 1 507 ? -7.915 25.463 31.447 1.00 91.12 507 PHE A N 1
ATOM 4180 C CA . PHE A 1 507 ? -8.076 24.062 31.817 1.00 91.12 507 PHE A CA 1
ATOM 4181 C C . PHE A 1 507 ? -7.282 23.737 33.084 1.00 91.12 507 PHE A C 1
ATOM 4183 O O . PHE A 1 507 ? -7.869 23.244 34.048 1.00 91.12 507 PHE A O 1
ATOM 4190 N N . ILE A 1 508 ? -5.989 24.080 33.126 1.00 89.38 508 ILE A N 1
ATOM 4191 C CA . ILE A 1 508 ? -5.131 23.866 34.299 1.00 89.38 508 ILE A CA 1
ATOM 4192 C C . ILE A 1 508 ? -5.691 24.584 35.529 1.00 89.38 508 ILE A C 1
ATOM 4194 O O . ILE A 1 508 ? -5.841 23.963 36.578 1.00 89.38 508 ILE A O 1
ATOM 4198 N N . ASN A 1 509 ? -6.051 25.863 35.411 1.00 88.19 509 ASN A N 1
ATOM 4199 C CA . ASN A 1 509 ? -6.563 26.654 36.531 1.00 88.19 509 ASN A CA 1
ATOM 4200 C C . ASN A 1 509 ? -7.861 26.067 37.105 1.00 88.19 509 ASN A C 1
ATOM 4202 O O . ASN A 1 509 ? -8.090 26.095 38.315 1.00 88.19 509 ASN A O 1
ATOM 4206 N N . LYS A 1 510 ? -8.732 25.519 36.252 1.00 88.44 510 LYS A N 1
ATOM 4207 C CA . LYS A 1 510 ? -9.971 24.856 36.688 1.00 88.44 510 LYS A CA 1
ATOM 4208 C C . LYS A 1 510 ? -9.715 23.487 37.292 1.00 88.44 510 LYS A C 1
ATOM 4210 O O . LYS A 1 510 ? -10.368 23.124 38.268 1.00 88.44 510 LYS A O 1
ATOM 4215 N N . LEU A 1 511 ? -8.757 22.759 36.739 1.00 87.12 511 LEU A N 1
ATOM 4216 C CA . LEU A 1 511 ? -8.365 21.452 37.228 1.00 87.12 511 LEU A CA 1
ATOM 4217 C C . LEU A 1 511 ? -7.682 21.556 38.604 1.00 87.12 511 LEU A C 1
ATOM 4219 O O . LEU A 1 511 ? -8.013 20.791 39.504 1.00 87.12 511 LEU A O 1
ATOM 4223 N N . GLN A 1 512 ? -6.852 22.582 38.821 1.00 85.12 512 GLN A N 1
ATOM 4224 C CA . GLN A 1 512 ? -6.299 22.934 40.134 1.00 85.12 512 GLN A CA 1
ATOM 4225 C C . GLN A 1 512 ? -7.384 23.246 41.170 1.00 85.12 512 GLN A C 1
ATOM 4227 O O . GLN A 1 512 ? -7.265 22.836 42.318 1.00 85.12 512 GLN A O 1
ATOM 4232 N N . LYS A 1 513 ? -8.453 23.957 40.784 1.00 84.19 513 LYS A N 1
ATOM 4233 C CA . LYS A 1 513 ? -9.561 24.311 41.692 1.00 84.19 513 LYS A CA 1
ATOM 4234 C C . LYS A 1 513 ? -10.416 23.104 42.106 1.00 84.19 513 LYS A C 1
ATOM 4236 O O . LYS A 1 513 ? -11.096 23.175 43.126 1.00 84.19 513 LYS A O 1
ATOM 4241 N N . GLN A 1 514 ? -10.382 21.993 41.366 1.00 78.75 514 GLN A N 1
ATOM 4242 C CA . GLN A 1 514 ? -11.094 20.747 41.693 1.00 78.75 514 GLN A CA 1
ATOM 4243 C C . GLN A 1 514 ? -10.317 19.856 42.689 1.00 78.75 514 GLN A C 1
ATOM 4245 O O . GLN A 1 514 ? -10.178 18.650 42.489 1.00 78.75 514 GLN A O 1
ATOM 4250 N N . THR A 1 515 ? -9.836 20.426 43.797 1.00 63.28 515 THR A N 1
ATOM 4251 C CA . THR A 1 515 ? -8.980 19.729 44.781 1.00 63.28 515 THR A CA 1
ATOM 4252 C C . THR A 1 515 ? -9.666 18.596 45.554 1.00 63.28 515 THR A C 1
ATOM 4254 O O . THR A 1 515 ? -8.985 17.750 46.130 1.00 63.28 515 THR A O 1
ATOM 4257 N N . SER A 1 516 ? -11.001 18.546 45.583 1.00 68.75 516 SER A N 1
ATOM 4258 C CA . SER A 1 516 ? -11.752 17.608 46.430 1.00 68.75 516 SER A CA 1
ATOM 4259 C C . SER A 1 516 ? -11.825 16.175 45.893 1.00 68.75 516 SER A C 1
ATOM 4261 O O . SER A 1 516 ? -12.124 15.257 46.657 1.00 68.75 516 SER A O 1
ATOM 4263 N N . ILE A 1 517 ? -11.547 15.949 44.604 1.00 77.00 517 ILE A N 1
ATOM 4264 C CA . ILE A 1 517 ? -11.668 14.630 43.968 1.00 77.00 517 ILE A CA 1
ATOM 4265 C C . ILE A 1 517 ? -10.340 14.270 43.312 1.00 77.00 517 ILE A C 1
ATOM 4267 O O . ILE A 1 517 ? -9.889 14.954 42.398 1.00 77.00 517 ILE A O 1
ATOM 4271 N N . LYS A 1 518 ? -9.729 13.156 43.733 1.00 85.88 518 LYS A N 1
ATOM 4272 C CA . LYS A 1 518 ? -8.523 12.634 43.080 1.00 85.88 518 LYS A CA 1
ATOM 4273 C C . LYS A 1 518 ? -8.875 12.101 41.690 1.00 85.88 518 LYS A C 1
ATOM 4275 O O . LYS A 1 518 ? -9.768 11.263 41.547 1.00 85.88 518 LYS A O 1
ATOM 4280 N N . GLN A 1 519 ? -8.160 12.577 40.676 1.00 91.19 519 GLN A N 1
ATOM 4281 C CA . GLN A 1 519 ? -8.407 12.248 39.272 1.00 91.19 519 GLN A CA 1
ATOM 4282 C C . GLN A 1 519 ? -7.279 11.374 38.717 1.00 91.19 519 GLN A C 1
ATOM 4284 O O . GLN A 1 519 ? -6.102 11.607 39.015 1.00 91.19 519 GLN A O 1
ATOM 4289 N N . ILE A 1 520 ? -7.653 10.369 37.923 1.00 93.88 520 ILE A N 1
ATOM 4290 C CA . ILE A 1 520 ? -6.733 9.514 37.166 1.00 93.88 520 ILE A CA 1
ATOM 4291 C C . ILE A 1 520 ? -7.140 9.595 35.697 1.00 93.88 520 ILE A C 1
ATOM 4293 O O . ILE A 1 520 ? -8.278 9.269 35.352 1.00 93.88 520 ILE A O 1
ATOM 4297 N N . ILE A 1 521 ? -6.218 10.030 34.847 1.00 95.38 521 ILE A N 1
ATOM 4298 C CA . ILE A 1 521 ? -6.387 10.112 33.400 1.00 95.38 521 ILE A CA 1
ATOM 4299 C C . ILE A 1 521 ? -5.515 9.028 32.777 1.00 95.38 521 ILE A C 1
ATOM 4301 O O . ILE A 1 521 ? -4.311 8.977 33.014 1.00 95.38 521 ILE A O 1
ATOM 4305 N N . ILE A 1 522 ? -6.139 8.152 32.001 1.00 96.50 522 ILE A N 1
ATOM 4306 C CA . ILE A 1 522 ? -5.495 7.018 31.350 1.00 96.50 522 ILE A CA 1
ATOM 4307 C C . ILE A 1 522 ? -5.621 7.211 29.845 1.00 96.50 522 ILE A C 1
ATOM 4309 O O . ILE A 1 522 ? -6.739 7.282 29.326 1.00 96.50 522 ILE A O 1
ATOM 4313 N N . PHE A 1 523 ? -4.481 7.260 29.167 1.00 95.94 523 PHE A N 1
ATOM 4314 C CA . PHE A 1 523 ? -4.390 7.262 27.715 1.00 95.94 523 PHE A CA 1
ATOM 4315 C C . PHE A 1 523 ? -3.870 5.911 27.238 1.00 95.94 523 PHE A C 1
ATOM 4317 O O . PHE A 1 523 ? -2.725 5.554 27.522 1.00 95.94 523 PHE A O 1
ATOM 4324 N N . ASP A 1 524 ? -4.711 5.168 26.522 1.00 95.88 524 ASP A N 1
ATOM 4325 C CA . ASP A 1 524 ? -4.256 4.009 25.758 1.00 95.88 524 ASP A CA 1
ATOM 4326 C C . ASP A 1 524 ? -3.633 4.456 24.434 1.00 95.88 524 ASP A C 1
ATOM 4328 O O . ASP A 1 524 ? -4.056 5.467 23.873 1.00 95.88 524 ASP A O 1
ATOM 4332 N N . GLU A 1 525 ? -2.627 3.724 23.969 1.00 93.62 525 GLU A N 1
ATOM 4333 C CA . GLU A 1 525 ? -1.779 4.083 22.823 1.00 93.62 525 GLU A CA 1
ATOM 4334 C C . GLU A 1 525 ? -1.225 5.514 22.888 1.00 93.62 525 GLU A C 1
ATOM 4336 O O . GLU A 1 525 ? -1.276 6.285 21.924 1.00 93.62 525 GLU A O 1
ATOM 4341 N N . PHE A 1 526 ? -0.719 5.881 24.066 1.00 92.38 526 PHE A N 1
ATOM 4342 C CA . PHE A 1 526 ? -0.277 7.228 24.416 1.00 92.38 526 PHE A CA 1
ATOM 4343 C C . PHE A 1 526 ? 0.718 7.819 23.408 1.00 92.38 526 PHE A C 1
ATOM 4345 O O . PHE A 1 526 ? 0.729 9.033 23.215 1.00 92.38 526 PHE A O 1
ATOM 4352 N N . GLU A 1 527 ? 1.488 6.981 22.706 1.00 90.06 527 GLU A N 1
ATOM 4353 C CA . GLU A 1 527 ? 2.393 7.380 21.629 1.00 90.06 527 GLU A CA 1
ATOM 4354 C C . GLU A 1 527 ? 1.735 8.208 20.516 1.00 90.06 527 GLU A C 1
ATOM 4356 O O . GLU A 1 527 ? 2.387 9.080 19.938 1.00 90.06 527 GLU A O 1
ATOM 4361 N N . ASN A 1 528 ? 0.444 8.004 20.251 1.00 89.38 528 ASN A N 1
ATOM 4362 C CA . ASN A 1 528 ? -0.268 8.693 19.176 1.00 89.38 528 ASN A CA 1
ATOM 4363 C C . ASN A 1 528 ? -0.531 10.177 19.470 1.00 89.38 528 ASN A C 1
ATOM 4365 O O . ASN A 1 528 ? -0.710 10.959 18.537 1.00 89.38 528 ASN A O 1
ATOM 4369 N N . LEU A 1 529 ? -0.481 10.598 20.741 1.00 84.75 529 LEU A N 1
ATOM 4370 C CA . LEU A 1 529 ? -0.615 12.015 21.107 1.00 84.75 529 LEU A CA 1
ATOM 4371 C C . LEU A 1 529 ? 0.582 12.866 20.652 1.00 84.75 529 LEU A C 1
ATOM 4373 O O . LEU A 1 529 ? 0.497 14.091 20.646 1.00 84.75 529 LEU A O 1
ATOM 4377 N N . PHE A 1 530 ? 1.693 12.232 20.267 1.00 75.94 530 PHE A N 1
ATOM 4378 C CA . PHE A 1 530 ? 2.974 12.884 19.980 1.00 75.94 530 PHE A CA 1
ATOM 4379 C C . PHE A 1 530 ? 3.224 13.107 18.482 1.00 75.94 530 PHE A C 1
ATOM 4381 O O . PHE A 1 530 ? 4.322 13.503 18.086 1.00 75.94 530 PHE A O 1
ATOM 4388 N N . ASN A 1 531 ? 2.207 12.884 17.646 1.00 72.88 531 ASN A N 1
ATOM 4389 C CA . ASN A 1 531 ? 2.222 13.305 16.243 1.00 72.88 531 ASN A CA 1
ATOM 4390 C C . ASN A 1 531 ? 2.051 14.834 16.089 1.00 72.88 531 ASN A C 1
ATOM 4392 O O . ASN A 1 531 ? 2.253 15.359 14.995 1.00 72.88 531 ASN A O 1
ATOM 4396 N N . GLY A 1 532 ? 1.676 15.538 17.166 1.00 62.84 532 GLY A N 1
ATOM 4397 C CA . GLY A 1 532 ? 1.492 16.991 17.215 1.00 62.84 532 GLY A CA 1
ATOM 4398 C C . GLY A 1 532 ? 2.777 17.802 17.441 1.00 62.84 532 GLY A C 1
ATOM 4399 O O . GLY A 1 532 ? 3.891 17.278 17.491 1.00 62.84 532 GLY A O 1
ATOM 4400 N N . ASN A 1 533 ? 2.621 19.122 17.584 1.00 72.50 533 ASN A N 1
ATOM 4401 C CA . ASN A 1 533 ? 3.734 20.054 17.804 1.00 72.50 533 ASN A CA 1
ATOM 4402 C C . ASN A 1 533 ? 4.372 19.863 19.198 1.00 72.50 533 ASN A C 1
ATOM 4404 O O . ASN A 1 533 ? 3.681 19.580 20.172 1.00 72.50 533 ASN A O 1
ATOM 4408 N N . GLN A 1 534 ? 5.678 20.130 19.344 1.00 77.50 534 GLN A N 1
ATOM 4409 C CA . GLN A 1 534 ? 6.427 19.972 20.614 1.00 77.50 534 GLN A CA 1
ATOM 4410 C C . GLN A 1 534 ? 5.768 20.660 21.828 1.00 77.50 534 GLN A C 1
ATOM 4412 O O . GLN A 1 534 ? 5.853 20.183 22.962 1.00 77.50 534 GLN A O 1
ATOM 4417 N N . VAL A 1 535 ? 5.106 21.793 21.582 1.00 81.44 535 VAL A N 1
ATOM 4418 C CA . VAL A 1 535 ? 4.392 22.582 22.593 1.00 81.44 535 VAL A CA 1
ATOM 4419 C C . VAL A 1 535 ? 3.214 21.801 23.179 1.00 81.44 535 VAL A C 1
ATOM 4421 O O . VAL A 1 535 ? 3.043 21.778 24.394 1.00 81.44 535 VAL A O 1
ATOM 4424 N N . GLU A 1 536 ? 2.443 21.123 22.335 1.00 83.62 536 GLU A N 1
ATOM 4425 C CA . GLU A 1 536 ? 1.246 20.368 22.719 1.00 83.62 536 GLU A CA 1
ATOM 4426 C C . GLU A 1 536 ? 1.603 19.178 23.612 1.00 83.62 536 GLU A C 1
ATOM 4428 O O . GLU A 1 536 ? 1.012 18.965 24.670 1.00 83.62 536 GLU A O 1
ATOM 4433 N N . THR A 1 537 ? 2.659 18.460 23.246 1.00 81.44 537 THR A N 1
ATOM 4434 C CA . THR A 1 537 ? 3.205 17.367 24.046 1.00 81.44 537 THR A CA 1
ATOM 4435 C C . THR A 1 537 ? 3.635 17.831 25.442 1.00 81.44 537 THR A C 1
ATOM 4437 O O . THR A 1 537 ? 3.322 17.193 26.449 1.00 81.44 537 THR A O 1
ATOM 4440 N N . SER A 1 538 ? 4.332 18.969 25.524 1.00 84.88 538 SER A N 1
ATOM 4441 C CA . SER A 1 538 ? 4.740 19.559 26.805 1.00 84.88 538 SER A CA 1
ATOM 4442 C C . SER A 1 538 ? 3.525 19.925 27.671 1.00 84.88 538 SER A C 1
ATOM 4444 O O . SER A 1 538 ? 3.519 19.681 28.879 1.00 84.88 538 SER A O 1
ATOM 4446 N N . GLN A 1 539 ? 2.454 20.433 27.055 1.00 88.50 539 GLN A N 1
ATOM 4447 C CA . GLN A 1 539 ? 1.203 20.767 27.739 1.00 88.50 539 GLN A CA 1
ATOM 4448 C C . GLN A 1 539 ? 0.486 19.528 28.306 1.00 88.50 539 GLN A C 1
ATOM 4450 O O . GLN A 1 539 ? -0.027 19.589 29.425 1.00 88.50 539 GLN A O 1
ATOM 4455 N N . ILE A 1 540 ? 0.508 18.383 27.611 1.00 89.75 540 ILE A N 1
ATOM 4456 C CA . ILE A 1 540 ? -0.019 17.105 28.136 1.00 89.75 540 ILE A CA 1
ATOM 4457 C C . ILE A 1 540 ? 0.737 16.692 29.400 1.00 89.75 540 ILE A C 1
ATOM 4459 O O . ILE A 1 540 ? 0.124 16.350 30.412 1.00 89.75 540 ILE A O 1
ATOM 4463 N N . PHE A 1 541 ? 2.068 16.767 29.380 1.00 89.69 541 PHE A N 1
ATOM 4464 C CA . PHE A 1 541 ? 2.881 16.390 30.533 1.00 89.69 541 PHE A CA 1
ATOM 4465 C C . PHE A 1 541 ? 2.667 17.291 31.749 1.00 89.69 541 PHE A C 1
ATOM 4467 O O . PHE A 1 541 ? 2.729 16.806 32.879 1.00 89.69 541 PHE A O 1
ATOM 4474 N N . GLN A 1 542 ? 2.345 18.571 31.557 1.00 89.06 542 GLN A N 1
ATOM 4475 C CA . GLN A 1 542 ? 2.022 19.479 32.665 1.00 89.06 542 GLN A CA 1
ATOM 4476 C C . GLN A 1 542 ? 0.790 19.034 33.465 1.00 89.06 542 GLN A C 1
ATOM 4478 O O . GLN A 1 542 ? 0.697 19.339 34.655 1.00 89.06 542 GLN A O 1
ATOM 4483 N N . LEU A 1 543 ? -0.120 18.258 32.863 1.00 89.56 543 LEU A N 1
ATOM 4484 C CA . LEU A 1 543 ? -1.292 17.715 33.560 1.00 89.56 543 LEU A CA 1
ATOM 4485 C C . LEU A 1 543 ? -0.911 16.750 34.696 1.00 89.56 543 LEU A C 1
ATOM 4487 O O . LEU A 1 543 ? -1.668 16.613 35.662 1.00 89.56 543 LEU A O 1
ATOM 4491 N N . SER A 1 544 ? 0.272 16.128 34.618 1.00 91.12 544 SER A N 1
ATOM 4492 C CA . SER A 1 544 ? 0.780 15.201 35.641 1.00 91.12 544 SER A CA 1
ATOM 4493 C C . SER A 1 544 ? 1.093 15.869 36.987 1.00 91.12 544 SER A C 1
ATOM 4495 O O . SER A 1 544 ? 1.176 15.181 38.000 1.00 91.12 544 SER A O 1
ATOM 4497 N N . LYS A 1 545 ? 1.211 17.205 37.039 1.00 89.38 545 LYS A N 1
ATOM 4498 C CA . LYS A 1 545 ? 1.353 17.949 38.307 1.00 89.38 545 LYS A CA 1
ATOM 4499 C C . LYS A 1 545 ? 0.091 17.917 39.162 1.00 89.38 545 LYS A C 1
ATOM 4501 O O . LYS A 1 545 ? 0.144 18.042 40.381 1.00 89.38 545 LYS A O 1
ATOM 4506 N N . TYR A 1 546 ? -1.064 17.804 38.514 1.00 88.69 546 TYR A N 1
ATOM 4507 C CA . TYR A 1 546 ? -2.361 18.006 39.157 1.00 88.69 546 TYR A CA 1
ATOM 4508 C C . TYR A 1 546 ? -3.227 16.742 39.146 1.00 88.69 546 TYR A C 1
ATOM 4510 O O . TYR A 1 546 ? -4.117 16.593 39.981 1.00 88.69 546 TYR A O 1
ATOM 4518 N N . THR A 1 547 ? -2.959 15.809 38.230 1.00 91.06 547 THR A N 1
ATOM 4519 C CA . THR A 1 547 ? -3.679 14.534 38.093 1.00 91.06 547 THR A CA 1
ATOM 4520 C C . THR A 1 547 ? -2.711 13.371 37.938 1.00 91.06 547 THR A C 1
ATOM 4522 O O . THR A 1 547 ? -1.580 13.571 37.505 1.00 91.06 547 THR A O 1
ATOM 4525 N N . HIS A 1 548 ? -3.151 12.150 38.257 1.00 93.44 548 HIS A N 1
ATOM 4526 C CA . HIS A 1 548 ? -2.373 10.963 37.896 1.00 93.44 548 HIS A CA 1
ATOM 4527 C C . HIS A 1 548 ? -2.571 10.682 36.413 1.00 93.44 548 HIS A C 1
ATOM 4529 O O . HIS A 1 548 ? -3.679 10.355 35.991 1.00 93.44 548 HIS A O 1
ATOM 4535 N N . LEU A 1 549 ? -1.500 10.809 35.645 1.00 94.75 549 LEU A N 1
ATOM 4536 C CA . LEU A 1 549 ? -1.464 10.542 34.221 1.00 94.75 549 LEU A CA 1
ATOM 4537 C C . LEU A 1 549 ? -0.836 9.165 33.992 1.00 94.75 549 LEU A C 1
ATOM 4539 O O . LEU A 1 549 ? 0.313 8.938 34.365 1.00 94.75 549 LEU A O 1
ATOM 4543 N N . ILE A 1 550 ? -1.595 8.249 33.393 1.00 96.50 550 ILE A N 1
ATOM 4544 C CA . ILE A 1 550 ? -1.124 6.917 33.009 1.00 96.50 550 ILE A CA 1
ATOM 4545 C C . ILE A 1 550 ? -1.132 6.822 31.484 1.00 96.50 550 ILE A C 1
ATOM 4547 O O . ILE A 1 550 ? -2.197 6.869 30.872 1.00 96.50 550 ILE A O 1
ATOM 4551 N N . GLY A 1 551 ? 0.041 6.678 30.875 1.00 95.62 551 GLY A N 1
ATOM 4552 C CA . GLY A 1 551 ? 0.184 6.394 29.448 1.00 95.62 551 GLY A CA 1
ATOM 4553 C C . GLY A 1 551 ? 0.461 4.912 29.217 1.00 95.62 551 GLY A C 1
ATOM 4554 O O . GLY A 1 551 ? 1.353 4.349 29.848 1.00 95.62 551 GLY A O 1
ATOM 4555 N N . ILE A 1 552 ? -0.290 4.268 28.329 1.00 96.75 552 ILE A N 1
ATOM 4556 C CA . ILE A 1 552 ? -0.014 2.901 27.876 1.00 96.75 552 ILE A CA 1
ATOM 4557 C C . ILE A 1 552 ? 0.619 2.998 26.493 1.00 96.75 552 ILE A C 1
ATOM 4559 O O . ILE A 1 552 ? -0.006 3.541 25.588 1.00 96.75 552 ILE A O 1
ATOM 4563 N N . CYS A 1 553 ? 1.830 2.462 26.335 1.00 94.44 553 CYS A N 1
ATOM 4564 C CA . CYS A 1 553 ? 2.546 2.470 25.064 1.00 94.44 553 CYS A CA 1
ATOM 4565 C C . CYS A 1 553 ? 3.006 1.077 24.644 1.00 94.44 553 CYS A C 1
ATOM 4567 O O . CYS A 1 553 ? 3.300 0.214 25.479 1.00 94.44 553 CYS A O 1
ATOM 4569 N N . ASN A 1 554 ? 3.146 0.862 23.336 1.00 93.69 554 ASN A N 1
ATOM 4570 C CA . ASN A 1 554 ? 3.685 -0.397 22.821 1.00 93.69 554 ASN A CA 1
ATOM 4571 C C . ASN A 1 554 ? 5.216 -0.402 22.685 1.00 93.69 554 ASN A C 1
ATOM 4573 O O . ASN A 1 554 ? 5.834 -1.466 22.643 1.00 93.69 554 ASN A O 1
ATOM 4577 N N . ASN A 1 555 ? 5.848 0.773 22.651 1.00 87.56 555 ASN A N 1
ATOM 4578 C CA . ASN A 1 555 ? 7.292 0.906 22.465 1.00 87.56 555 ASN A CA 1
ATOM 4579 C C . ASN A 1 555 ? 8.007 1.293 23.776 1.00 87.56 555 ASN A C 1
ATOM 4581 O O . ASN A 1 555 ? 7.721 2.331 24.368 1.00 87.56 555 ASN A O 1
ATOM 4585 N N . ILE A 1 556 ? 8.963 0.458 24.200 1.00 82.81 556 ILE A N 1
ATOM 4586 C CA . ILE A 1 556 ? 9.749 0.603 25.441 1.00 82.81 556 ILE A CA 1
ATOM 4587 C C . ILE A 1 556 ? 10.656 1.842 25.409 1.00 82.81 556 ILE A C 1
ATOM 4589 O O . ILE A 1 556 ? 10.849 2.477 26.440 1.00 82.81 556 ILE A O 1
ATOM 4593 N N . GLY A 1 557 ? 11.147 2.234 24.229 1.00 78.94 557 GLY A N 1
ATOM 4594 C CA . GLY A 1 557 ? 12.007 3.409 24.037 1.00 78.94 557 GLY A CA 1
ATOM 4595 C C . GLY A 1 557 ? 11.267 4.643 23.524 1.00 78.94 557 GLY A C 1
ATOM 4596 O O . GLY A 1 557 ? 11.897 5.556 22.992 1.00 78.94 557 GLY A O 1
ATOM 4597 N N . PHE A 1 558 ? 9.933 4.668 23.613 1.00 79.50 558 PHE A N 1
ATOM 4598 C CA . PHE A 1 558 ? 9.122 5.714 22.992 1.00 79.50 558 PHE A CA 1
ATOM 4599 C C . PHE A 1 558 ? 9.541 7.128 23.423 1.00 79.50 558 PHE A C 1
ATOM 4601 O O . PHE A 1 558 ? 9.812 7.978 22.573 1.00 79.50 558 PHE A O 1
ATOM 4608 N N . LEU A 1 559 ? 9.642 7.376 24.732 1.00 76.94 559 LEU A N 1
ATOM 4609 C CA . LEU A 1 559 ? 9.984 8.706 25.234 1.00 76.94 559 LEU A CA 1
ATOM 4610 C C . LEU A 1 559 ? 11.434 9.098 24.979 1.00 76.94 559 LEU A C 1
ATOM 4612 O O . LEU A 1 559 ? 11.683 10.268 24.709 1.00 76.94 559 LEU A O 1
ATOM 4616 N N . ASP A 1 560 ? 12.367 8.148 24.997 1.00 78.50 560 ASP A N 1
ATOM 4617 C CA . ASP A 1 560 ? 13.776 8.421 24.699 1.00 78.50 560 ASP A CA 1
ATOM 4618 C C . ASP A 1 560 ? 13.974 8.769 23.219 1.00 78.50 560 ASP A C 1
ATOM 4620 O O . ASP A 1 560 ? 14.780 9.629 22.860 1.00 78.50 560 ASP A O 1
ATOM 4624 N N . MET A 1 561 ? 13.201 8.146 22.326 1.00 72.56 561 MET A N 1
ATOM 4625 C CA . MET A 1 561 ? 13.196 8.514 20.911 1.00 72.56 561 MET A CA 1
ATOM 4626 C C . MET A 1 561 ? 12.591 9.903 20.688 1.00 72.56 561 MET A C 1
ATOM 4628 O O . MET A 1 561 ? 13.118 10.666 19.875 1.00 72.56 561 MET A O 1
ATOM 4632 N N . GLN A 1 562 ? 11.502 10.239 21.384 1.00 70.94 562 GLN A N 1
ATOM 4633 C CA . GLN A 1 562 ? 10.839 11.535 21.222 1.00 70.94 562 GLN A CA 1
ATOM 4634 C C . GLN A 1 562 ? 11.617 12.679 21.874 1.00 70.94 562 GLN A C 1
ATOM 4636 O O . GLN A 1 562 ? 11.754 13.736 21.264 1.00 70.94 562 GLN A O 1
ATOM 4641 N N . SER A 1 563 ? 12.202 12.477 23.055 1.00 68.94 563 SER A N 1
ATOM 4642 C CA . SER A 1 563 ? 13.032 13.490 23.718 1.00 68.94 563 SER A CA 1
ATOM 4643 C C . SER A 1 563 ? 14.234 13.885 22.851 1.00 68.94 563 SER A C 1
ATOM 4645 O O . SER A 1 563 ? 14.499 15.074 22.679 1.00 68.94 563 SER A O 1
ATOM 4647 N N . ASN A 1 564 ? 14.885 12.910 22.208 1.00 66.88 564 ASN A N 1
ATOM 4648 C CA . ASN A 1 564 ? 16.022 13.146 21.317 1.00 66.88 564 ASN A CA 1
ATOM 4649 C C . ASN A 1 564 ? 15.626 13.801 19.986 1.00 66.88 564 ASN A C 1
ATOM 4651 O O . ASN A 1 564 ? 16.320 14.699 19.511 1.00 66.88 564 ASN A O 1
ATOM 4655 N N . LYS A 1 565 ? 14.517 13.373 19.368 1.00 64.69 565 LYS A N 1
ATOM 4656 C CA . LYS A 1 565 ? 14.069 13.925 18.076 1.00 64.69 565 LYS A CA 1
ATOM 4657 C C . LYS A 1 565 ? 13.438 15.307 18.203 1.00 64.69 565 LYS A C 1
ATOM 4659 O O . LYS A 1 565 ? 13.579 16.126 17.300 1.00 64.69 565 LYS A O 1
ATOM 4664 N N . GLN A 1 566 ? 12.719 15.547 19.294 1.00 61.06 566 GLN A N 1
ATOM 4665 C CA . GLN A 1 566 ? 11.861 16.714 19.464 1.00 61.06 566 GLN A CA 1
ATOM 4666 C C . GLN A 1 566 ? 12.354 17.676 20.564 1.00 61.06 566 GLN A C 1
ATOM 4668 O O . GLN A 1 566 ? 11.672 18.650 20.847 1.00 61.06 566 GLN A O 1
ATOM 4673 N N . GLN A 1 567 ? 13.517 17.446 21.192 1.00 66.00 567 GLN A N 1
ATOM 4674 C CA . GLN A 1 567 ? 14.076 18.297 22.266 1.00 66.00 567 GLN A CA 1
ATOM 4675 C C . GLN A 1 567 ? 13.079 18.620 23.401 1.00 66.00 567 GLN A C 1
ATOM 4677 O O . GLN A 1 567 ? 13.143 19.674 24.040 1.00 66.00 567 GLN A O 1
ATOM 4682 N N . ILE A 1 568 ? 12.133 17.717 23.664 1.00 70.56 568 ILE A N 1
ATOM 4683 C CA . ILE A 1 568 ? 11.080 17.928 24.659 1.00 70.56 568 ILE A CA 1
ATOM 4684 C C . ILE A 1 568 ? 11.641 17.632 26.049 1.00 70.56 568 ILE A C 1
ATOM 4686 O O . ILE A 1 568 ? 12.159 16.545 26.305 1.00 70.56 568 ILE A O 1
ATOM 4690 N N . LYS A 1 569 ? 11.492 18.585 26.975 1.00 74.75 569 LYS A N 1
ATOM 4691 C CA . LYS A 1 569 ? 11.774 18.365 28.399 1.00 74.75 569 LYS A CA 1
ATOM 4692 C C . LYS A 1 569 ? 10.649 17.533 29.018 1.00 74.75 569 LYS A C 1
ATOM 4694 O O . LYS A 1 569 ? 9.580 18.061 29.316 1.00 74.75 569 LYS A O 1
ATOM 4699 N N . VAL A 1 570 ? 10.893 16.239 29.194 1.00 79.94 570 VAL A N 1
ATOM 4700 C CA . VAL A 1 570 ? 9.968 15.313 29.864 1.00 79.94 570 VAL A CA 1
ATOM 4701 C C . VAL A 1 570 ? 10.112 15.471 31.390 1.00 79.94 570 VAL A C 1
ATOM 4703 O O . VAL A 1 570 ? 11.245 15.511 31.875 1.00 79.94 570 VAL A O 1
ATOM 4706 N N . PRO A 1 571 ? 9.014 15.589 32.164 1.00 84.88 571 PRO A N 1
ATOM 4707 C CA . PRO A 1 571 ? 9.089 15.596 33.626 1.00 84.88 571 PRO A CA 1
ATOM 4708 C C . PRO A 1 571 ? 9.523 14.225 34.178 1.00 84.88 571 PRO A C 1
ATOM 4710 O O . PRO A 1 571 ? 9.477 13.234 33.448 1.00 84.88 571 PRO A O 1
ATOM 4713 N N . PRO A 1 572 ? 9.902 14.125 35.465 1.00 87.56 572 PRO A N 1
ATOM 4714 C CA . PRO A 1 572 ? 10.142 12.837 36.108 1.00 87.56 572 PRO A CA 1
ATOM 4715 C C . PRO A 1 572 ? 8.933 11.908 35.948 1.00 87.56 572 PRO A C 1
ATOM 4717 O O . PRO A 1 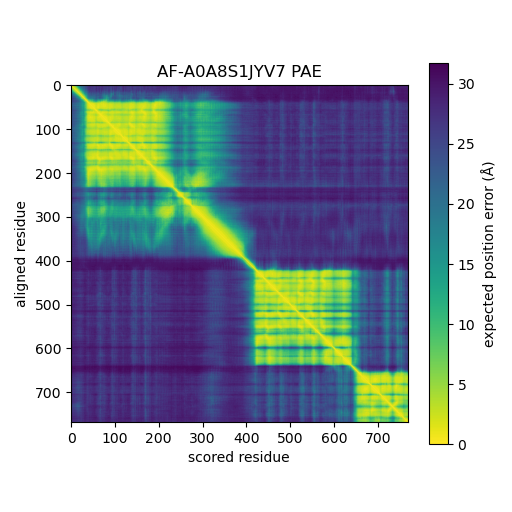572 ? 7.794 12.315 36.187 1.00 87.56 572 PRO A O 1
ATOM 4720 N N . TYR A 1 573 ? 9.181 10.667 35.533 1.00 90.62 573 TYR A N 1
ATOM 4721 C CA . TYR A 1 573 ? 8.145 9.665 35.309 1.00 90.62 573 TYR A CA 1
ATOM 4722 C C . TYR A 1 573 ? 8.584 8.297 35.816 1.00 90.62 573 TYR A C 1
ATOM 4724 O O . TYR A 1 573 ? 9.773 7.983 35.853 1.00 90.62 573 TYR A O 1
ATOM 4732 N N . GLN A 1 574 ? 7.609 7.466 36.178 1.00 92.19 574 GLN A N 1
ATOM 4733 C CA . GLN A 1 574 ? 7.834 6.055 36.462 1.00 92.19 574 GLN A CA 1
ATOM 4734 C C . GLN A 1 574 ? 7.511 5.239 35.206 1.00 92.19 574 GLN A C 1
ATOM 4736 O O . GLN A 1 574 ? 6.452 5.421 34.609 1.00 92.19 574 GLN A O 1
ATOM 4741 N N . ASN A 1 575 ? 8.403 4.334 34.801 1.00 93.44 575 ASN A N 1
ATOM 4742 C CA . ASN A 1 575 ? 8.154 3.390 33.709 1.00 93.44 575 ASN A CA 1
ATOM 4743 C C . ASN A 1 575 ? 8.021 1.976 34.273 1.00 93.44 575 ASN A C 1
ATOM 4745 O O . ASN A 1 575 ? 8.872 1.535 35.045 1.00 93.44 575 ASN A O 1
ATOM 4749 N N . ILE A 1 576 ? 6.967 1.268 33.883 1.00 94.88 576 ILE A N 1
ATOM 4750 C CA . ILE A 1 576 ? 6.783 -0.154 34.164 1.00 94.88 576 ILE A CA 1
ATOM 4751 C C . ILE A 1 576 ? 6.793 -0.883 32.826 1.00 94.88 576 ILE A C 1
ATOM 4753 O O . ILE A 1 576 ? 5.940 -0.644 31.968 1.00 94.88 576 ILE A O 1
ATOM 4757 N N . ILE A 1 577 ? 7.764 -1.777 32.662 1.00 94.25 577 ILE A N 1
ATOM 4758 C CA . ILE A 1 577 ? 7.923 -2.587 31.458 1.00 94.25 577 ILE A CA 1
ATOM 4759 C C . ILE A 1 577 ? 7.159 -3.898 31.657 1.00 94.25 577 ILE A C 1
ATOM 4761 O O . ILE A 1 577 ? 7.433 -4.654 32.582 1.00 94.25 577 ILE A O 1
ATOM 4765 N N . PHE A 1 578 ? 6.202 -4.164 30.776 1.00 94.69 578 PHE A N 1
ATOM 4766 C CA . PHE A 1 578 ? 5.481 -5.426 30.686 1.00 94.69 578 PHE A CA 1
ATOM 4767 C C . PHE A 1 578 ? 6.233 -6.354 29.744 1.00 94.69 578 PHE A C 1
ATOM 4769 O O . PHE A 1 578 ? 6.083 -6.278 28.518 1.00 94.69 578 PHE A O 1
ATOM 4776 N N . GLU A 1 579 ? 7.027 -7.242 30.329 1.00 91.81 579 GLU A N 1
ATOM 4777 C CA . GLU A 1 579 ? 7.718 -8.287 29.582 1.00 91.81 579 GLU A CA 1
ATOM 4778 C C . GLU A 1 579 ? 6.712 -9.244 28.925 1.00 91.81 579 GLU A C 1
ATOM 4780 O O . GLU A 1 579 ? 5.648 -9.493 29.501 1.00 91.81 579 GLU A O 1
ATOM 4785 N N . PRO A 1 580 ? 6.999 -9.788 27.730 1.00 92.25 580 PRO A N 1
ATOM 4786 C CA . PRO A 1 580 ? 6.185 -10.843 27.134 1.00 92.25 580 PRO A CA 1
ATOM 4787 C C . PRO A 1 580 ? 5.979 -12.011 28.101 1.00 92.25 580 PRO A C 1
ATOM 4789 O O . PRO A 1 580 ? 6.872 -12.341 28.879 1.00 92.25 580 PRO A O 1
ATOM 4792 N N . TYR A 1 581 ? 4.804 -12.643 28.056 1.00 92.88 581 TYR A N 1
ATOM 4793 C CA . TYR A 1 581 ? 4.580 -13.844 28.859 1.00 92.88 581 TYR A CA 1
ATOM 4794 C C . TYR A 1 581 ? 5.578 -14.927 28.455 1.00 92.88 581 TYR A C 1
ATOM 4796 O O . TYR A 1 581 ? 5.867 -15.084 27.275 1.00 92.88 581 TYR A O 1
ATOM 4804 N N . THR A 1 582 ? 6.084 -15.688 29.418 1.00 92.81 582 THR A N 1
ATOM 4805 C CA . THR A 1 582 ? 6.903 -16.875 29.145 1.00 92.81 582 THR A CA 1
ATOM 4806 C C . THR A 1 582 ? 6.021 -18.050 28.731 1.00 92.81 582 THR A C 1
ATOM 4808 O O . THR A 1 582 ? 4.844 -18.113 29.091 1.00 92.81 582 THR A O 1
ATOM 4811 N N . LEU A 1 583 ? 6.594 -19.038 28.038 1.00 89.69 583 LEU A N 1
ATOM 4812 C CA . LEU A 1 583 ? 5.863 -20.244 27.635 1.00 89.69 583 LEU A CA 1
ATOM 4813 C C . LEU A 1 583 ? 5.165 -20.937 28.821 1.00 89.69 583 LEU A C 1
ATOM 4815 O O . LEU A 1 583 ? 4.018 -21.361 28.701 1.00 89.69 583 LEU A O 1
ATOM 4819 N N . ASN A 1 584 ? 5.827 -21.009 29.979 1.00 90.56 584 ASN A N 1
ATOM 4820 C CA . ASN A 1 584 ? 5.262 -21.624 31.182 1.00 90.56 584 ASN A CA 1
ATOM 4821 C C . ASN A 1 584 ? 4.059 -20.832 31.716 1.00 90.56 584 ASN A C 1
ATOM 4823 O O . ASN A 1 584 ? 3.035 -21.425 32.053 1.00 90.56 584 ASN A O 1
ATOM 4827 N N . GLN A 1 585 ? 4.161 -19.499 31.743 1.00 91.75 585 GLN A N 1
ATOM 4828 C CA . GLN A 1 585 ? 3.058 -18.624 32.151 1.00 91.75 585 GLN A CA 1
ATOM 4829 C C . GLN A 1 585 ? 1.868 -18.758 31.201 1.00 91.75 585 GLN A C 1
ATOM 4831 O O . GLN A 1 585 ? 0.734 -18.889 31.653 1.00 91.75 585 GLN A O 1
ATOM 4836 N N . VAL A 1 586 ? 2.121 -18.790 29.889 1.00 90.25 586 VAL A N 1
ATOM 4837 C CA . VAL A 1 586 ? 1.079 -19.028 28.887 1.00 90.25 586 VAL A CA 1
ATOM 4838 C C . VAL A 1 586 ? 0.402 -20.374 29.135 1.00 90.25 586 VAL A C 1
ATOM 4840 O O . VAL A 1 586 ? -0.817 -20.427 29.242 1.00 90.25 586 VAL A O 1
ATOM 4843 N N . GLN A 1 587 ? 1.163 -21.462 29.272 1.00 88.38 587 GLN A N 1
ATOM 4844 C CA . GLN A 1 587 ? 0.591 -22.791 29.506 1.00 88.38 587 GLN A CA 1
ATOM 4845 C C . GLN A 1 587 ? -0.291 -22.835 30.760 1.00 88.38 587 GLN A C 1
ATOM 4847 O O . GLN A 1 587 ? -1.334 -23.488 30.748 1.00 88.38 587 GLN A O 1
ATOM 4852 N N . GLU A 1 588 ? 0.085 -22.140 31.835 1.00 88.44 588 GLU A N 1
ATOM 4853 C CA . GLU A 1 588 ? -0.747 -22.067 33.037 1.00 88.44 588 GLU A CA 1
ATOM 4854 C C . GLU A 1 588 ? -2.006 -21.208 32.834 1.00 88.44 588 GLU A C 1
ATOM 4856 O O . GLU A 1 588 ? -3.095 -21.638 33.216 1.00 88.44 588 GLU A O 1
ATOM 4861 N N . LEU A 1 589 ? -1.893 -20.046 32.177 1.00 88.25 589 LEU A N 1
ATOM 4862 C CA . LEU A 1 589 ? -3.050 -19.207 31.836 1.00 88.25 589 LEU A CA 1
ATOM 4863 C C . LEU A 1 589 ? -4.073 -19.984 31.007 1.00 88.25 589 LEU A C 1
ATOM 4865 O O . LEU A 1 589 ? -5.274 -19.908 31.256 1.00 88.25 589 LEU A O 1
ATOM 4869 N N . VAL A 1 590 ? -3.599 -20.767 30.041 1.00 86.81 590 VAL A N 1
ATOM 4870 C CA . VAL A 1 590 ? -4.469 -21.576 29.191 1.00 86.81 590 VAL A CA 1
ATOM 4871 C C . VAL A 1 590 ? -5.144 -22.695 29.975 1.00 86.81 590 VAL A C 1
ATOM 4873 O O . VAL A 1 590 ? -6.340 -22.918 29.799 1.00 86.81 590 VAL A O 1
ATOM 4876 N N . LYS A 1 591 ? -4.425 -23.358 30.887 1.00 85.50 591 LYS A N 1
ATOM 4877 C CA . LYS A 1 591 ? -5.032 -24.356 31.780 1.00 85.50 591 LYS A CA 1
ATOM 4878 C C . LYS A 1 591 ? -6.192 -23.768 32.579 1.00 85.50 591 LYS A C 1
ATOM 4880 O O . LYS A 1 591 ? -7.200 -24.444 32.740 1.00 85.50 591 LYS A O 1
ATOM 4885 N N . ASP A 1 592 ? -6.084 -22.531 33.053 1.00 81.88 592 ASP A N 1
ATOM 4886 C CA . ASP A 1 592 ? -7.177 -21.883 33.785 1.00 81.88 592 ASP A CA 1
ATOM 4887 C C . ASP A 1 592 ? -8.365 -21.511 32.893 1.00 81.88 592 ASP A C 1
ATOM 4889 O O . ASP A 1 592 ? -9.516 -21.670 33.305 1.00 81.88 592 ASP A O 1
ATOM 4893 N N . ILE A 1 593 ? -8.104 -21.051 31.665 1.00 81.94 593 ILE A N 1
ATOM 4894 C CA . ILE A 1 593 ? -9.160 -20.784 30.677 1.00 81.94 593 ILE A CA 1
ATOM 4895 C C . ILE A 1 593 ? -9.935 -22.080 30.393 1.00 81.94 593 ILE A C 1
ATOM 4897 O O . ILE A 1 593 ? -11.162 -22.099 30.479 1.00 81.94 593 ILE A O 1
ATOM 4901 N N . LEU A 1 594 ? -9.229 -23.188 30.157 1.00 79.88 594 LEU A N 1
ATOM 4902 C CA . LEU A 1 594 ? -9.840 -24.492 29.882 1.00 79.88 594 LEU A CA 1
ATOM 4903 C C . LEU A 1 594 ? -10.581 -25.065 31.091 1.00 79.88 594 LEU A C 1
ATOM 4905 O O . LEU A 1 594 ? -11.678 -25.587 30.931 1.00 79.88 594 LEU A O 1
ATOM 4909 N N . LYS A 1 595 ? -10.046 -24.899 32.308 1.00 77.44 595 LYS A N 1
ATOM 4910 C CA . LYS A 1 595 ? -10.751 -25.261 33.550 1.00 77.44 595 LYS A CA 1
ATOM 4911 C C . LYS A 1 595 ? -12.064 -24.514 33.730 1.00 77.44 595 LYS A C 1
ATOM 4913 O O . LYS A 1 595 ? -12.941 -25.019 34.400 1.00 77.44 595 LYS A O 1
ATOM 4918 N N . THR A 1 596 ? -12.210 -23.316 33.172 1.00 67.75 596 THR A N 1
ATOM 4919 C CA . THR A 1 596 ? -13.478 -22.572 33.264 1.00 67.75 596 THR A CA 1
ATOM 4920 C C . THR A 1 596 ? -14.539 -23.144 32.306 1.00 67.75 596 THR A C 1
ATOM 4922 O O . THR A 1 596 ? -15.715 -22.821 32.422 1.00 67.75 596 THR A O 1
ATOM 4925 N N . THR A 1 597 ? -14.133 -24.026 31.387 1.00 66.19 597 THR A N 1
ATOM 4926 C CA . THR A 1 597 ? -14.942 -24.582 30.293 1.00 66.19 597 THR A CA 1
ATOM 4927 C C . THR A 1 597 ? -15.226 -26.077 30.540 1.00 66.19 597 THR A C 1
ATOM 4929 O O . THR A 1 597 ? -15.064 -26.895 29.639 1.00 66.19 597 THR A O 1
ATOM 4932 N N . GLU A 1 598 ? -15.603 -26.442 31.779 1.00 55.72 598 GLU A N 1
ATOM 4933 C CA . GLU A 1 598 ? -15.632 -27.811 32.367 1.00 55.72 598 GLU A CA 1
ATOM 4934 C C . GLU A 1 598 ? -16.464 -28.884 31.628 1.00 55.72 598 GLU A C 1
ATOM 4936 O O . GLU A 1 598 ? -16.550 -30.018 32.091 1.00 55.72 598 GLU A O 1
ATOM 4941 N N . GLN A 1 599 ? -17.073 -28.578 30.485 1.00 56.06 599 GLN A N 1
ATOM 4942 C CA . GLN A 1 599 ? -17.991 -29.483 29.794 1.00 56.06 599 GLN A CA 1
ATOM 4943 C C . GLN A 1 599 ? -17.354 -30.320 28.673 1.00 56.06 599 GLN A C 1
ATOM 4945 O O . GLN A 1 599 ? -18.037 -31.184 28.132 1.00 56.06 599 GLN A O 1
ATOM 4950 N N . MET A 1 600 ? -16.069 -30.133 28.334 1.00 59.25 600 MET A N 1
ATOM 4951 C CA . MET A 1 600 ? -15.433 -30.874 27.229 1.00 59.25 600 MET A CA 1
ATOM 4952 C C . MET A 1 600 ? -14.106 -31.526 27.622 1.00 59.25 600 MET A C 1
ATOM 4954 O O . MET A 1 600 ? -13.262 -30.921 28.286 1.00 59.25 600 MET A O 1
ATOM 4958 N N . GLN A 1 601 ? -13.921 -32.778 27.196 1.00 63.72 601 GLN A N 1
ATOM 4959 C CA . GLN A 1 601 ? -12.642 -33.476 27.288 1.00 63.72 601 GLN A CA 1
ATOM 4960 C C . GLN A 1 601 ? -11.736 -32.997 26.149 1.00 63.72 601 GLN A C 1
ATOM 4962 O O . GLN A 1 601 ? -12.031 -33.205 24.978 1.00 63.72 601 GLN A O 1
ATOM 4967 N N . TYR A 1 602 ? -10.630 -32.342 26.499 1.00 69.94 602 TYR A N 1
ATOM 4968 C CA . TYR A 1 602 ? -9.601 -31.915 25.551 1.00 69.94 602 TYR A CA 1
ATOM 4969 C C . TYR A 1 602 ? -8.345 -32.768 25.735 1.00 69.94 602 TYR A C 1
ATOM 4971 O O . TYR A 1 602 ? -7.940 -33.023 26.874 1.00 69.94 602 TYR A O 1
ATOM 4979 N N . ASP A 1 603 ? -7.668 -33.133 24.642 1.00 72.94 603 ASP A N 1
ATOM 4980 C CA . ASP A 1 603 ? -6.318 -33.691 24.742 1.00 72.94 603 ASP A CA 1
ATOM 4981 C C . ASP A 1 603 ? -5.337 -32.601 25.208 1.00 72.94 603 ASP A C 1
ATOM 4983 O O . ASP A 1 603 ? -4.967 -31.675 24.476 1.00 72.94 603 ASP A O 1
ATOM 4987 N N . GLN A 1 604 ? -4.902 -32.721 26.462 1.00 72.75 604 GLN A N 1
ATOM 4988 C CA . GLN A 1 604 ? -3.975 -31.785 27.092 1.00 72.75 604 GLN A CA 1
ATOM 4989 C C . GLN A 1 604 ? -2.618 -31.732 26.375 1.00 72.75 604 GLN A C 1
ATOM 4991 O O . GLN A 1 604 ? -1.966 -30.684 26.402 1.00 72.75 604 GLN A O 1
ATOM 4996 N N . ASN A 1 605 ? -2.191 -32.821 25.726 1.00 71.69 605 ASN A N 1
ATOM 4997 C CA . ASN A 1 605 ? -0.921 -32.874 25.008 1.00 71.69 605 ASN A CA 1
ATOM 4998 C C . ASN A 1 605 ? -1.002 -32.117 23.682 1.00 71.69 605 ASN A C 1
ATOM 5000 O O . ASN A 1 605 ? -0.129 -31.288 23.411 1.00 71.69 605 ASN A O 1
ATOM 5004 N N . ALA A 1 606 ? -2.072 -32.319 22.907 1.00 69.38 606 ALA A N 1
ATOM 5005 C CA . ALA A 1 606 ? -2.325 -31.566 21.680 1.00 69.38 606 ALA A CA 1
ATOM 5006 C C . ALA A 1 606 ? -2.420 -30.056 21.947 1.00 69.38 606 ALA A C 1
ATOM 5008 O O . ALA A 1 606 ? -1.768 -29.255 21.276 1.00 69.38 606 ALA A O 1
ATOM 5009 N N . VAL A 1 607 ? -3.154 -29.654 22.989 1.00 78.38 607 VAL A N 1
ATOM 5010 C CA . VAL A 1 607 ? -3.266 -28.238 23.366 1.00 78.38 607 VAL A CA 1
ATOM 5011 C C . VAL A 1 607 ? -1.907 -27.658 23.767 1.00 78.38 607 VAL A C 1
ATOM 5013 O O . VAL A 1 607 ? -1.543 -26.569 23.319 1.00 78.38 607 VAL A O 1
ATOM 5016 N N . LYS A 1 608 ? -1.116 -28.388 24.563 1.00 79.19 608 LYS A N 1
ATOM 5017 C CA . LYS A 1 608 ? 0.234 -27.959 24.953 1.00 79.19 608 LYS A CA 1
ATOM 5018 C C . LYS A 1 608 ? 1.148 -27.789 23.736 1.00 79.19 608 LYS A C 1
ATOM 5020 O O . LYS A 1 608 ? 1.868 -26.793 23.668 1.00 79.19 608 LYS A O 1
ATOM 5025 N N . LEU A 1 609 ? 1.095 -28.719 22.780 1.00 74.31 609 LEU A N 1
ATOM 5026 C CA . LEU A 1 609 ? 1.871 -28.665 21.542 1.00 74.31 609 LEU A CA 1
ATOM 5027 C C . LEU A 1 609 ? 1.493 -27.444 20.694 1.00 74.31 609 LEU A C 1
ATOM 5029 O O . LEU A 1 609 ? 2.380 -26.708 20.261 1.00 74.31 609 LEU A O 1
ATOM 5033 N N . ILE A 1 610 ? 0.193 -27.190 20.511 1.00 76.44 610 ILE A N 1
ATOM 5034 C CA . ILE A 1 610 ? -0.302 -26.043 19.739 1.00 76.44 610 ILE A CA 1
ATOM 5035 C C . ILE A 1 610 ? 0.151 -24.734 20.384 1.00 76.44 610 ILE A C 1
ATOM 5037 O O . ILE A 1 610 ? 0.715 -23.888 19.699 1.00 76.44 610 ILE A O 1
ATOM 5041 N N . ILE A 1 611 ? -0.007 -24.589 21.702 1.00 81.44 611 ILE A N 1
ATOM 5042 C CA . ILE A 1 611 ? 0.447 -23.397 22.432 1.00 81.44 611 ILE A CA 1
ATOM 5043 C C . ILE A 1 611 ? 1.952 -23.192 22.258 1.00 81.44 611 ILE A C 1
ATOM 5045 O O . ILE A 1 611 ? 2.384 -22.076 21.982 1.00 81.44 611 ILE A O 1
ATOM 5049 N N . SER A 1 612 ? 2.753 -24.252 22.397 1.00 81.38 612 SER A N 1
ATOM 5050 C CA . SER A 1 612 ? 4.203 -24.184 22.197 1.00 81.38 612 SER A CA 1
ATOM 5051 C C . SER A 1 612 ? 4.570 -23.773 20.768 1.00 81.38 612 SER A C 1
ATOM 5053 O O . SER A 1 612 ? 5.429 -22.910 20.589 1.00 81.38 612 SER A O 1
ATOM 5055 N N . LYS A 1 613 ? 3.887 -24.316 19.752 1.00 78.69 613 LYS A N 1
ATOM 5056 C CA . LYS A 1 613 ? 4.083 -23.947 18.340 1.00 78.69 613 LYS A CA 1
ATOM 5057 C C . LYS A 1 613 ? 3.708 -22.483 18.094 1.00 78.69 613 LYS A C 1
ATOM 5059 O O . LYS A 1 613 ? 4.502 -21.735 17.528 1.00 78.69 613 LYS A O 1
ATOM 5064 N N . THR A 1 614 ? 2.544 -22.046 18.576 1.00 79.62 614 THR A N 1
ATOM 5065 C CA . THR A 1 614 ? 2.087 -20.653 18.475 1.00 79.62 614 THR A CA 1
ATOM 5066 C C . THR A 1 614 ? 3.052 -19.698 19.162 1.00 79.62 614 THR A C 1
ATOM 5068 O O . THR A 1 614 ? 3.409 -18.677 18.581 1.00 79.62 614 THR A O 1
ATOM 5071 N N . TYR A 1 615 ? 3.506 -20.033 20.368 1.00 85.38 615 TYR A N 1
ATOM 5072 C CA . TYR A 1 615 ? 4.459 -19.225 21.120 1.00 85.38 615 TYR A CA 1
ATOM 5073 C C . TYR A 1 615 ? 5.778 -19.049 20.360 1.00 85.38 615 TYR A C 1
ATOM 5075 O O . TYR A 1 615 ? 6.283 -17.936 20.251 1.00 85.38 615 TYR A O 1
ATOM 5083 N N . ASN A 1 616 ? 6.312 -20.120 19.767 1.00 76.75 616 ASN A N 1
ATOM 5084 C CA . ASN A 1 616 ? 7.544 -20.044 18.977 1.00 76.75 616 ASN A CA 1
ATOM 5085 C C . ASN A 1 616 ? 7.385 -19.170 17.721 1.00 76.75 616 ASN A C 1
ATOM 5087 O O . ASN A 1 616 ? 8.330 -18.500 17.314 1.00 76.75 616 ASN A O 1
ATOM 5091 N N . GLN A 1 617 ? 6.196 -19.152 17.113 1.00 77.25 617 GLN A N 1
ATOM 5092 C CA . GLN A 1 617 ? 5.922 -18.370 15.903 1.00 77.25 617 GLN A CA 1
ATOM 5093 C C . GLN A 1 617 ? 5.568 -16.903 16.177 1.00 77.25 617 GLN A C 1
ATOM 5095 O O . GLN A 1 617 ? 5.910 -16.025 15.384 1.00 77.25 617 GLN A O 1
ATOM 5100 N N . LYS A 1 618 ? 4.811 -16.636 17.245 1.00 78.12 618 LYS A N 1
ATOM 5101 C CA . LYS A 1 618 ? 4.164 -15.338 17.514 1.00 78.12 618 LYS A CA 1
ATOM 5102 C C . LYS A 1 618 ? 4.628 -14.677 18.814 1.00 78.12 618 LYS A C 1
ATOM 5104 O O . LYS A 1 618 ? 4.239 -13.546 19.086 1.00 78.12 618 LYS A O 1
ATOM 5109 N N . GLY A 1 619 ? 5.474 -15.347 19.592 1.00 84.38 619 GLY A N 1
ATOM 5110 C CA . GLY A 1 619 ? 5.968 -14.876 20.882 1.00 84.38 619 GLY A CA 1
ATOM 5111 C C . GLY A 1 619 ? 4.939 -14.997 22.011 1.00 84.38 619 GLY A C 1
ATOM 5112 O O . GLY A 1 619 ? 3.961 -15.738 21.929 1.00 84.38 619 GLY A O 1
ATOM 5113 N N . GLY A 1 620 ? 5.166 -14.238 23.085 1.00 86.06 620 GLY A N 1
ATOM 5114 C CA . GLY A 1 620 ? 4.329 -14.213 24.290 1.00 86.06 620 GLY A CA 1
ATOM 5115 C C . GLY A 1 620 ? 3.075 -13.330 24.208 1.00 86.06 620 GLY A C 1
ATOM 5116 O O . GLY A 1 620 ? 2.671 -12.779 25.233 1.00 86.06 620 GLY A O 1
ATOM 5117 N N . ASP A 1 621 ? 2.483 -13.145 23.021 1.00 88.50 621 ASP A N 1
ATOM 5118 C CA . ASP A 1 621 ? 1.234 -12.388 22.837 1.00 88.50 621 ASP A CA 1
ATOM 5119 C C . ASP A 1 621 ? 0.014 -13.266 23.165 1.00 88.50 621 ASP A C 1
ATOM 5121 O O . ASP A 1 621 ? -0.381 -14.150 22.397 1.00 88.50 621 ASP A O 1
ATOM 5125 N N . MET A 1 622 ? -0.630 -12.988 24.302 1.00 86.69 622 MET A N 1
ATOM 5126 C CA . MET A 1 622 ? -1.768 -13.775 24.776 1.00 86.69 622 MET A CA 1
ATOM 5127 C C . MET A 1 622 ? -3.011 -13.652 23.877 1.00 86.69 622 MET A C 1
ATOM 5129 O O . MET A 1 622 ? -3.843 -14.557 23.876 1.00 86.69 622 MET A O 1
ATOM 5133 N N . ARG A 1 623 ? -3.150 -12.580 23.081 1.00 87.38 623 ARG A N 1
ATOM 5134 C CA . ARG A 1 623 ? -4.295 -12.402 22.167 1.00 87.38 623 ARG A CA 1
ATOM 5135 C C . ARG A 1 623 ? -4.290 -13.474 21.082 1.00 87.38 623 ARG A C 1
ATOM 5137 O O . ARG A 1 623 ? -5.321 -14.089 20.831 1.00 87.38 623 ARG A O 1
ATOM 5144 N N . GLN A 1 624 ? -3.120 -13.733 20.498 1.00 86.25 624 GLN A N 1
ATOM 5145 C CA . GLN A 1 624 ? -2.929 -14.751 19.456 1.00 86.25 624 GLN A CA 1
ATOM 5146 C C . GLN A 1 624 ? -3.211 -16.157 19.995 1.00 86.25 624 GLN A C 1
ATOM 5148 O O . GLN A 1 624 ? -3.900 -16.959 19.367 1.00 86.25 624 GLN A O 1
ATOM 5153 N N . ILE A 1 625 ? -2.714 -16.440 21.199 1.00 85.81 625 ILE A N 1
ATOM 5154 C CA . ILE A 1 625 ? -2.924 -17.727 21.865 1.00 85.81 625 ILE A CA 1
ATOM 5155 C C . ILE A 1 625 ? -4.407 -17.931 22.197 1.00 85.81 625 ILE A C 1
ATOM 5157 O O . ILE A 1 625 ? -4.958 -19.000 21.937 1.00 85.81 625 ILE A O 1
ATOM 5161 N N . GLN A 1 626 ? -5.079 -16.903 22.719 1.00 84.81 626 GLN A N 1
ATOM 5162 C CA . GLN A 1 626 ? -6.503 -16.965 23.040 1.00 84.81 626 GLN A CA 1
ATOM 5163 C C . GLN A 1 626 ? -7.373 -17.125 21.788 1.00 84.81 626 GLN A C 1
ATOM 5165 O O . GLN A 1 626 ? -8.359 -17.856 21.824 1.00 84.81 626 GLN A O 1
ATOM 5170 N N . GLU A 1 627 ? -7.009 -16.496 20.669 1.00 84.62 627 GLU A N 1
ATOM 5171 C CA . GLU A 1 627 ? -7.714 -16.670 19.399 1.00 84.62 627 GLU A CA 1
ATOM 5172 C C . GLU A 1 627 ? -7.671 -18.129 18.926 1.00 84.62 627 GLU A C 1
ATOM 5174 O O . GLU A 1 627 ? -8.706 -18.696 18.574 1.00 84.62 627 GLU A O 1
ATOM 5179 N N . ILE A 1 628 ? -6.495 -18.758 18.981 1.00 81.81 628 ILE A N 1
ATOM 5180 C CA . ILE A 1 628 ? -6.323 -20.168 18.613 1.00 81.81 628 ILE A CA 1
ATOM 5181 C C . ILE A 1 628 ? -7.100 -21.077 19.564 1.00 81.81 628 ILE A C 1
ATOM 5183 O O . ILE A 1 628 ? -7.790 -21.986 19.111 1.00 81.81 628 ILE A O 1
ATOM 5187 N N . LEU A 1 629 ? -7.067 -20.802 20.867 1.00 82.88 629 LEU A N 1
ATOM 5188 C CA . LEU A 1 629 ? -7.836 -21.575 21.843 1.00 82.88 629 LEU A CA 1
ATOM 5189 C C . LEU A 1 629 ? -9.336 -21.456 21.629 1.00 82.88 629 LEU A C 1
ATOM 5191 O O . LEU A 1 629 ? -10.023 -22.468 21.616 1.00 82.88 629 LEU A O 1
ATOM 5195 N N . ASN A 1 630 ? -9.846 -20.252 21.382 1.00 82.44 630 ASN A N 1
ATOM 5196 C CA . ASN A 1 630 ? -11.261 -20.048 21.089 1.00 82.44 630 ASN A CA 1
ATOM 5197 C C . ASN A 1 630 ? -11.686 -20.748 19.790 1.00 82.44 630 ASN A C 1
ATOM 5199 O O . ASN A 1 630 ? -12.856 -21.088 19.645 1.00 82.44 630 ASN A O 1
ATOM 5203 N N . ARG A 1 631 ? -10.772 -20.947 18.829 1.00 79.44 631 ARG A N 1
ATOM 5204 C CA . ARG A 1 631 ? -11.033 -21.767 17.634 1.00 79.44 631 ARG A CA 1
ATOM 5205 C C . ARG A 1 631 ? -11.072 -23.256 17.976 1.00 79.44 631 ARG A C 1
ATOM 5207 O O . ARG A 1 631 ? -11.964 -23.946 17.499 1.00 79.44 631 ARG A O 1
ATOM 5214 N N . ILE A 1 632 ? -10.149 -23.739 18.812 1.00 75.88 632 ILE A N 1
ATOM 5215 C CA . ILE A 1 632 ? -10.136 -25.134 19.286 1.00 75.88 632 ILE A CA 1
ATOM 5216 C C . ILE A 1 632 ? -11.422 -25.448 20.050 1.00 75.88 632 ILE A C 1
ATOM 5218 O O . ILE A 1 632 ? -12.072 -26.441 19.741 1.00 75.88 632 ILE A O 1
ATOM 5222 N N . ILE A 1 633 ? -11.807 -24.579 20.990 1.00 77.69 633 ILE A N 1
ATOM 5223 C CA . ILE A 1 633 ? -13.040 -24.717 21.770 1.00 77.69 633 ILE A CA 1
ATOM 5224 C C . ILE A 1 633 ? -14.232 -24.764 20.816 1.00 77.69 633 ILE A C 1
ATOM 5226 O O . ILE A 1 633 ? -14.904 -25.783 20.780 1.00 77.69 633 ILE A O 1
ATOM 5230 N N . ARG A 1 634 ? -14.419 -23.754 19.949 1.00 76.69 634 ARG A N 1
ATOM 5231 C CA . ARG A 1 634 ? -15.535 -23.712 18.980 1.00 76.69 634 ARG A CA 1
ATOM 5232 C C . ARG A 1 634 ? -15.640 -24.962 18.102 1.00 76.69 634 ARG A C 1
ATOM 5234 O O . ARG A 1 634 ? -16.744 -25.435 17.855 1.00 76.69 634 ARG A O 1
ATOM 5241 N N . ASN A 1 635 ? -14.512 -25.503 17.642 1.00 70.69 635 ASN A N 1
ATOM 5242 C CA . ASN A 1 635 ? -14.502 -26.728 16.841 1.00 70.69 635 ASN A CA 1
ATOM 5243 C C . ASN A 1 635 ? -14.918 -27.962 17.658 1.00 70.69 635 ASN A C 1
ATOM 5245 O O . ASN A 1 635 ? -15.564 -28.853 17.111 1.00 70.69 635 ASN A O 1
ATOM 5249 N N . ALA A 1 636 ? -14.564 -28.009 18.946 1.00 67.25 636 ALA A N 1
ATOM 5250 C CA . ALA A 1 636 ? -15.007 -29.058 19.858 1.00 67.25 636 ALA A CA 1
ATOM 5251 C C . ALA A 1 636 ? -16.513 -28.943 20.169 1.00 67.25 636 ALA A C 1
ATOM 5253 O O . ALA A 1 636 ? -17.208 -29.957 20.167 1.00 67.25 636 ALA A O 1
ATOM 5254 N N . GLU A 1 637 ? -17.051 -27.726 20.343 1.00 69.38 637 GLU A N 1
ATOM 5255 C CA . GLU A 1 637 ? -18.484 -27.531 20.642 1.00 69.38 637 GLU A CA 1
ATOM 5256 C C . GLU A 1 637 ? -19.407 -27.911 19.480 1.00 69.38 637 GLU A C 1
ATOM 5258 O O . GLU A 1 637 ? -20.548 -28.311 19.698 1.00 69.38 637 GLU A O 1
ATOM 5263 N N . GLN A 1 638 ? -18.919 -27.826 18.241 1.00 68.50 638 GLN A N 1
ATOM 5264 C CA . GLN A 1 638 ? -19.681 -28.193 17.044 1.00 68.50 638 GLN A CA 1
ATOM 5265 C C . GLN A 1 638 ? -19.804 -29.712 16.824 1.00 68.50 638 GLN A C 1
ATOM 5267 O O . GLN A 1 638 ? -20.405 -30.126 15.834 1.00 68.50 638 GLN A O 1
ATOM 5272 N N . GLY A 1 639 ? -19.274 -30.548 17.726 1.00 52.47 639 GLY A N 1
ATOM 5273 C CA . GLY A 1 639 ? -19.515 -31.992 17.705 1.00 52.47 639 GLY A CA 1
ATOM 5274 C C . GLY A 1 639 ? -18.976 -32.701 16.460 1.00 52.47 639 GLY A C 1
ATOM 5275 O O . GLY A 1 639 ? -19.551 -33.701 16.032 1.00 52.47 639 GLY A O 1
ATOM 5276 N N . LEU A 1 640 ? -17.884 -32.200 15.868 1.00 50.56 640 LEU A N 1
ATOM 5277 C CA . LEU A 1 640 ? -17.118 -32.944 14.865 1.00 50.56 640 LEU A CA 1
ATOM 5278 C C . LEU A 1 640 ? -16.550 -34.200 15.550 1.00 50.56 640 LEU A C 1
ATOM 5280 O O . LEU A 1 640 ? -15.558 -34.144 16.269 1.00 50.56 640 LEU A O 1
ATOM 5284 N N . SER A 1 641 ? -17.287 -35.299 15.392 1.00 37.56 641 SER A N 1
ATOM 5285 C CA . SER A 1 641 ? -17.208 -36.542 16.159 1.00 37.56 641 SER A CA 1
ATOM 5286 C C . SER A 1 641 ? -15.855 -37.256 16.101 1.00 37.56 641 SER A C 1
ATOM 5288 O O . SER A 1 641 ? -15.164 -37.231 15.083 1.00 37.56 641 SER A O 1
ATOM 5290 N N . GLU A 1 642 ? -15.594 -37.990 17.182 1.00 39.88 642 GLU A N 1
ATOM 5291 C CA . GLU A 1 642 ? -14.424 -38.760 17.642 1.00 39.88 642 GLU A CA 1
ATOM 5292 C C . GLU A 1 642 ? -13.783 -39.796 16.680 1.00 39.88 642 GLU A C 1
ATOM 5294 O O . GLU A 1 642 ? -13.037 -40.655 17.129 1.00 39.88 642 GLU A O 1
ATOM 5299 N N . ASN A 1 643 ? -13.994 -39.717 15.363 1.00 34.00 643 ASN A N 1
ATOM 5300 C CA . ASN A 1 643 ? -13.232 -40.480 14.352 1.00 34.00 643 ASN A CA 1
ATOM 5301 C C . ASN A 1 643 ? -12.534 -39.588 13.312 1.00 34.00 643 ASN A C 1
ATOM 5303 O O . ASN A 1 643 ? -11.978 -40.077 12.329 1.00 34.00 643 ASN A O 1
ATOM 5307 N N . GLN A 1 644 ? -12.549 -38.275 13.517 1.00 39.56 644 GLN A N 1
ATOM 5308 C CA . GLN A 1 644 ? -11.551 -37.390 12.940 1.00 39.56 644 GLN A CA 1
ATOM 5309 C C . GLN A 1 644 ? -10.635 -37.007 14.087 1.00 39.56 644 GLN A C 1
ATOM 5311 O O . GLN A 1 644 ? -11.045 -36.234 14.953 1.00 39.56 644 GLN A O 1
ATOM 5316 N N . ASP A 1 645 ? -9.429 -37.583 14.107 1.00 35.25 645 ASP A N 1
ATOM 5317 C CA . ASP A 1 645 ? -8.319 -37.087 14.917 1.00 35.25 645 ASP A CA 1
ATOM 5318 C C . ASP A 1 645 ? -8.411 -35.566 14.963 1.00 35.25 645 ASP A C 1
ATOM 5320 O O . ASP A 1 645 ? -8.467 -34.924 13.907 1.00 35.25 645 ASP A O 1
ATOM 5324 N N . ILE A 1 646 ? -8.541 -35.034 16.185 1.00 39.19 646 ILE A N 1
ATOM 5325 C CA . ILE A 1 646 ? -8.621 -33.608 16.516 1.00 39.19 646 ILE A CA 1
ATOM 5326 C C . ILE A 1 646 ? -7.874 -32.848 15.436 1.00 39.19 646 ILE A C 1
ATOM 5328 O O . ILE A 1 646 ? -6.666 -33.027 15.324 1.00 39.19 646 ILE A O 1
ATOM 5332 N N . ASN A 1 647 ? -8.615 -32.107 14.609 1.00 39.31 647 ASN A N 1
ATOM 5333 C CA . ASN A 1 647 ? -8.203 -31.595 13.302 1.00 39.31 647 ASN A CA 1
ATOM 5334 C C . ASN A 1 647 ? -6.999 -30.625 13.419 1.00 39.31 647 ASN A C 1
ATOM 5336 O O . ASN A 1 647 ? -7.114 -29.412 13.242 1.00 39.31 647 ASN A O 1
ATOM 5340 N N . LEU A 1 648 ? -5.827 -31.188 13.721 1.00 40.84 648 LEU A N 1
ATOM 5341 C CA . LEU A 1 648 ? -4.475 -30.638 13.654 1.00 40.84 648 LEU A CA 1
ATOM 5342 C C . LEU A 1 648 ? -4.120 -30.330 12.186 1.00 40.84 648 LEU A C 1
ATOM 5344 O O . LEU A 1 648 ? -3.299 -29.458 11.905 1.00 40.84 648 LEU A O 1
ATOM 5348 N N . ASN A 1 649 ? -4.857 -30.940 11.250 1.00 41.75 649 ASN A N 1
ATOM 5349 C CA . ASN A 1 649 ? -4.670 -30.830 9.809 1.00 41.75 649 ASN A CA 1
ATOM 5350 C C . ASN A 1 649 ? -4.991 -29.457 9.205 1.00 41.75 649 ASN A C 1
ATOM 5352 O O . ASN A 1 649 ? -4.584 -29.211 8.079 1.00 41.75 649 ASN A O 1
ATOM 5356 N N . ARG A 1 650 ? -5.657 -28.522 9.899 1.00 40.19 650 ARG A N 1
ATOM 5357 C CA . ARG A 1 650 ? -5.861 -27.161 9.343 1.00 40.19 650 ARG A CA 1
ATOM 5358 C C . ARG A 1 650 ? -4.661 -26.226 9.497 1.00 40.19 650 ARG A C 1
ATOM 5360 O O . ARG A 1 650 ? -4.637 -25.185 8.853 1.00 40.19 650 ARG A O 1
ATOM 5367 N N . PHE A 1 651 ? -3.678 -26.580 10.326 1.00 40.31 651 PHE A N 1
ATOM 5368 C CA . PHE A 1 651 ? -2.364 -25.924 10.318 1.00 40.31 651 PHE A CA 1
ATOM 5369 C C . PHE A 1 651 ? -1.318 -26.722 9.520 1.00 40.31 651 PHE A C 1
ATOM 5371 O O . PHE A 1 651 ? -0.291 -26.147 9.166 1.00 40.31 651 PHE A O 1
ATOM 5378 N N . ASP A 1 652 ? -1.587 -27.999 9.215 1.00 45.31 652 ASP A N 1
ATOM 5379 C CA . ASP A 1 652 ? -0.750 -28.840 8.345 1.00 45.31 652 ASP A CA 1
ATOM 5380 C C . ASP A 1 652 ? -1.184 -28.818 6.859 1.00 45.31 652 ASP A C 1
ATOM 5382 O O . ASP A 1 652 ? -0.393 -29.196 5.994 1.00 45.31 652 ASP A O 1
ATOM 5386 N N . SER A 1 653 ? -2.389 -28.333 6.518 1.00 48.19 653 SER A N 1
ATOM 5387 C CA . SER A 1 653 ? -2.944 -28.405 5.151 1.00 48.19 653 SER A CA 1
ATOM 5388 C C . SER A 1 653 ? -2.183 -27.593 4.107 1.00 48.19 653 SER A C 1
ATOM 5390 O O . SER A 1 653 ? -2.143 -27.998 2.947 1.00 48.19 653 SER A O 1
ATOM 5392 N N . ASP A 1 654 ? -1.572 -26.472 4.492 1.00 52.00 654 ASP A N 1
ATOM 5393 C CA . ASP A 1 654 ? -0.928 -25.585 3.518 1.00 52.00 654 ASP A CA 1
ATOM 5394 C C . ASP A 1 654 ? 0.354 -26.201 2.953 1.00 52.00 654 ASP A C 1
ATOM 5396 O O . ASP A 1 654 ? 0.657 -26.005 1.779 1.00 52.00 654 ASP A O 1
ATOM 5400 N N . MET A 1 655 ? 1.093 -26.975 3.758 1.00 59.91 655 MET A N 1
ATOM 5401 C CA . MET A 1 655 ? 2.303 -27.647 3.283 1.00 59.91 655 MET A CA 1
ATOM 5402 C C . MET A 1 655 ? 2.034 -29.085 2.846 1.00 59.91 655 MET A C 1
ATOM 5404 O O . MET A 1 655 ? 2.553 -29.481 1.810 1.00 59.91 655 MET A O 1
ATOM 5408 N N . LYS A 1 656 ? 1.210 -29.858 3.564 1.00 60.66 656 LYS A N 1
ATOM 5409 C CA . LYS A 1 656 ? 0.964 -31.261 3.205 1.00 60.66 656 LYS A CA 1
ATOM 5410 C C . LYS A 1 656 ? 0.226 -31.385 1.870 1.00 60.66 656 LYS A C 1
ATOM 5412 O O . LYS A 1 656 ? 0.701 -32.075 0.974 1.00 60.66 656 LYS A O 1
ATOM 5417 N N . GLY A 1 657 ? -0.848 -30.609 1.683 1.00 64.00 657 GLY A N 1
ATOM 5418 C CA . GLY A 1 657 ? -1.552 -30.541 0.398 1.00 64.00 657 GLY A CA 1
ATOM 5419 C C . GLY A 1 657 ? -0.674 -29.973 -0.721 1.00 64.00 657 GLY A C 1
ATOM 5420 O O . GLY A 1 657 ? -0.759 -30.413 -1.864 1.00 64.00 657 GLY A O 1
ATOM 5421 N N . CYS A 1 658 ? 0.228 -29.046 -0.384 1.00 68.38 658 CYS A N 1
ATOM 5422 C CA . CYS A 1 658 ? 1.223 -28.539 -1.319 1.00 68.38 658 CYS A CA 1
ATOM 5423 C C . CYS A 1 658 ? 2.183 -29.652 -1.763 1.00 68.38 658 CYS A C 1
ATOM 5425 O O . CYS A 1 658 ? 2.250 -29.923 -2.955 1.00 68.38 658 CYS A O 1
ATOM 5427 N N . VAL A 1 659 ? 2.845 -30.347 -0.832 1.00 73.00 659 VAL A N 1
ATOM 5428 C CA . VAL A 1 659 ? 3.828 -31.414 -1.099 1.00 73.00 659 VAL A CA 1
ATOM 5429 C C . VAL A 1 659 ? 3.210 -32.587 -1.871 1.00 73.00 659 VAL A C 1
ATOM 5431 O O . VAL A 1 659 ? 3.848 -33.107 -2.789 1.00 73.00 659 VAL A O 1
ATOM 5434 N N . GLU A 1 660 ? 1.960 -32.950 -1.571 1.00 76.44 660 GLU A N 1
ATOM 5435 C CA . GLU A 1 660 ? 1.183 -33.945 -2.330 1.00 76.44 660 GLU A CA 1
ATOM 5436 C C . GLU A 1 660 ? 0.865 -33.479 -3.762 1.00 76.44 660 GLU A C 1
ATOM 5438 O O . GLU A 1 660 ? 0.853 -34.294 -4.683 1.00 76.44 660 GLU A O 1
ATOM 5443 N N . SER A 1 661 ? 0.652 -32.175 -3.971 1.00 79.81 661 SER A N 1
ATOM 5444 C CA . SER A 1 661 ? 0.395 -31.587 -5.296 1.00 79.81 661 SER A CA 1
ATOM 5445 C C . SER A 1 661 ? 1.655 -31.328 -6.134 1.00 79.81 661 SER A C 1
ATOM 5447 O O . SER A 1 661 ? 1.546 -31.064 -7.333 1.00 79.81 661 SER A O 1
ATOM 5449 N N . LEU A 1 662 ? 2.846 -31.388 -5.525 1.00 85.75 662 LEU A N 1
ATOM 5450 C CA . LEU A 1 662 ? 4.108 -31.136 -6.218 1.00 85.75 662 LEU A CA 1
ATOM 5451 C C . LEU A 1 662 ? 4.427 -32.254 -7.212 1.00 85.75 662 LEU A C 1
ATOM 5453 O O . LEU A 1 662 ? 4.270 -33.441 -6.926 1.00 85.75 662 LEU A O 1
ATOM 5457 N N . ALA A 1 663 ? 4.975 -31.876 -8.367 1.00 87.25 663 ALA A N 1
ATOM 5458 C CA . ALA A 1 663 ? 5.509 -32.849 -9.311 1.00 87.25 663 ALA A CA 1
ATOM 5459 C C . ALA A 1 663 ? 6.699 -33.612 -8.696 1.00 87.25 663 ALA A C 1
ATOM 5461 O O . ALA A 1 663 ? 7.423 -33.086 -7.847 1.00 87.25 663 ALA A O 1
ATOM 5462 N N . LEU A 1 664 ? 6.978 -34.826 -9.185 1.00 85.69 664 LEU A N 1
ATOM 5463 C CA . LEU A 1 664 ? 8.077 -35.668 -8.683 1.00 85.69 664 LEU A CA 1
ATOM 5464 C C . LEU A 1 664 ? 9.430 -34.927 -8.644 1.00 85.69 664 LEU A C 1
ATOM 5466 O O . LEU A 1 664 ? 10.211 -35.093 -7.714 1.00 85.69 664 LEU A O 1
ATOM 5470 N N . ASN A 1 665 ? 9.699 -34.055 -9.618 1.00 87.88 665 ASN A N 1
ATOM 5471 C CA . ASN A 1 665 ? 10.938 -33.266 -9.677 1.00 87.88 665 ASN A CA 1
ATOM 5472 C C . ASN A 1 665 ? 11.056 -32.286 -8.514 1.00 87.88 665 ASN A C 1
ATOM 5474 O O . ASN A 1 665 ? 12.124 -32.127 -7.928 1.00 87.88 665 ASN A O 1
ATOM 5478 N N . GLN A 1 666 ? 9.941 -31.651 -8.174 1.00 90.62 666 GLN A N 1
ATOM 5479 C CA . GLN A 1 666 ? 9.843 -30.696 -7.084 1.00 90.62 666 GLN A CA 1
ATOM 5480 C C . GLN A 1 666 ? 9.957 -31.412 -5.737 1.00 90.62 666 GLN A C 1
ATOM 5482 O O . GLN A 1 666 ? 10.666 -30.947 -4.847 1.00 90.62 666 GLN A O 1
ATOM 5487 N N . GLN A 1 667 ? 9.367 -32.603 -5.620 1.00 89.50 667 GLN A N 1
ATOM 5488 C CA . GLN A 1 667 ? 9.562 -33.477 -4.465 1.00 89.50 667 GLN A CA 1
ATOM 5489 C C . GLN A 1 667 ? 11.035 -33.898 -4.308 1.00 89.50 667 GLN A C 1
ATOM 5491 O O . GLN A 1 667 ? 11.583 -33.810 -3.210 1.00 89.50 667 GLN A O 1
ATOM 5496 N N . LEU A 1 668 ? 11.724 -34.264 -5.397 1.00 90.06 668 LEU A N 1
ATOM 5497 C CA . LEU A 1 668 ? 13.164 -34.565 -5.378 1.00 90.06 668 LEU A CA 1
ATOM 5498 C C . LEU A 1 668 ? 14.010 -33.356 -4.948 1.00 90.06 668 LEU A C 1
ATOM 5500 O O . LEU A 1 668 ? 15.000 -33.530 -4.233 1.00 90.06 668 LEU A O 1
ATOM 5504 N N . ILE A 1 669 ? 13.615 -32.136 -5.331 1.00 93.25 669 ILE A N 1
ATOM 5505 C CA . ILE A 1 669 ? 14.251 -30.897 -4.860 1.00 93.25 669 ILE A CA 1
ATOM 5506 C C . ILE A 1 669 ? 14.101 -30.752 -3.341 1.00 93.25 669 ILE A C 1
ATOM 5508 O O . ILE A 1 669 ? 15.091 -30.468 -2.665 1.00 93.25 669 ILE A O 1
ATOM 5512 N N . LEU A 1 670 ? 12.912 -31.006 -2.784 1.00 92.50 670 LEU A N 1
ATOM 5513 C CA . LEU A 1 670 ? 12.695 -30.966 -1.333 1.00 92.50 670 LEU A CA 1
ATOM 5514 C C . LEU A 1 670 ? 13.518 -32.021 -0.584 1.00 92.50 670 LEU A C 1
ATOM 5516 O O . LEU A 1 670 ? 14.063 -31.720 0.477 1.00 92.50 670 LEU A O 1
ATOM 5520 N N . ILE A 1 671 ? 13.678 -33.221 -1.150 1.00 91.56 671 ILE A N 1
ATOM 5521 C CA . ILE A 1 671 ? 14.549 -34.265 -0.584 1.00 91.56 671 ILE A CA 1
ATOM 5522 C C . ILE A 1 671 ? 16.015 -33.818 -0.608 1.00 91.56 671 ILE A C 1
ATOM 5524 O O . ILE A 1 671 ? 16.717 -33.951 0.395 1.00 91.56 671 ILE A O 1
ATOM 5528 N N . GLY A 1 672 ? 16.488 -33.256 -1.725 1.00 92.69 672 GLY A N 1
ATOM 5529 C CA . GLY A 1 672 ? 17.847 -32.717 -1.825 1.00 92.69 672 GLY A CA 1
ATOM 5530 C C . GLY A 1 672 ? 18.110 -31.627 -0.787 1.00 92.69 672 GLY A C 1
ATOM 5531 O O . GLY A 1 672 ? 19.146 -31.633 -0.121 1.00 92.69 672 GLY A O 1
ATOM 5532 N N . LEU A 1 673 ? 17.129 -30.746 -0.593 1.00 92.31 673 LEU A N 1
ATOM 5533 C CA . LEU A 1 673 ? 17.181 -29.665 0.379 1.00 92.31 673 LEU A CA 1
ATOM 5534 C C . LEU A 1 673 ? 17.192 -30.195 1.820 1.00 92.31 673 LEU A C 1
ATOM 5536 O O . LEU A 1 673 ? 18.027 -29.775 2.618 1.00 92.31 673 LEU A O 1
ATOM 5540 N N . MET A 1 674 ? 16.344 -31.177 2.133 1.00 92.12 674 MET A N 1
ATOM 5541 C CA . MET A 1 674 ? 16.331 -31.871 3.424 1.00 92.12 674 MET A CA 1
ATOM 5542 C C . MET A 1 674 ? 17.703 -32.487 3.746 1.00 92.12 674 MET A C 1
ATOM 5544 O O . MET A 1 674 ? 18.213 -32.318 4.852 1.00 92.12 674 MET A O 1
ATOM 5548 N N . ILE A 1 675 ? 18.340 -33.164 2.783 1.00 92.12 675 ILE A N 1
ATOM 5549 C CA . ILE A 1 675 ? 19.651 -33.794 3.004 1.00 92.12 675 ILE A CA 1
ATOM 5550 C C . ILE A 1 675 ? 20.736 -32.747 3.278 1.00 92.12 675 ILE A C 1
ATOM 5552 O O . ILE A 1 675 ? 21.555 -32.945 4.175 1.00 92.12 675 ILE A O 1
ATOM 5556 N N . LEU A 1 676 ? 20.740 -31.632 2.544 1.00 93.00 676 LEU A N 1
ATOM 5557 C CA . LEU A 1 676 ? 21.715 -30.557 2.752 1.00 93.00 676 LEU A CA 1
ATOM 5558 C C . LEU A 1 676 ? 21.521 -29.855 4.104 1.00 93.00 676 LEU A C 1
ATOM 5560 O O . LEU A 1 676 ? 22.505 -29.600 4.797 1.00 93.00 676 LEU A O 1
ATOM 5564 N N . LEU A 1 677 ? 20.273 -29.632 4.533 1.00 89.44 677 LEU A N 1
ATOM 5565 C CA . LEU A 1 677 ? 19.972 -29.102 5.869 1.00 89.44 677 LEU A CA 1
ATOM 5566 C C . LEU A 1 677 ? 20.409 -30.060 6.983 1.00 89.44 677 LEU A C 1
ATOM 5568 O O . LEU A 1 677 ? 20.900 -29.620 8.018 1.00 89.44 677 LEU A O 1
ATOM 5572 N N . LYS A 1 678 ? 20.278 -31.376 6.778 1.00 88.94 678 LYS A N 1
ATOM 5573 C CA . LYS A 1 678 ? 20.750 -32.379 7.743 1.00 88.94 678 LYS A CA 1
ATOM 5574 C C . LYS A 1 678 ? 22.274 -32.370 7.893 1.00 88.94 678 LYS A C 1
ATOM 5576 O O . LYS A 1 678 ? 22.782 -32.635 8.979 1.00 88.94 678 LYS A O 1
ATOM 5581 N N . GLN A 1 679 ? 23.001 -32.082 6.813 1.00 89.69 679 GLN A N 1
ATOM 5582 C CA . GLN A 1 679 ? 24.462 -31.971 6.834 1.00 89.69 679 GLN A CA 1
ATOM 5583 C C . GLN A 1 679 ? 24.934 -30.690 7.536 1.00 89.69 679 GLN A C 1
ATOM 5585 O O . GLN A 1 679 ? 25.966 -30.720 8.201 1.00 89.69 679 GLN A O 1
ATOM 5590 N N . ASN A 1 680 ? 24.164 -29.600 7.439 1.00 85.25 680 ASN A N 1
ATOM 5591 C CA . ASN A 1 680 ? 24.476 -28.303 8.043 1.00 85.25 680 ASN A CA 1
ATOM 5592 C C . ASN A 1 680 ? 23.278 -27.744 8.841 1.00 85.25 680 ASN A C 1
ATOM 5594 O O . ASN A 1 680 ? 22.654 -26.777 8.413 1.00 85.25 680 ASN A O 1
ATOM 5598 N N . PRO A 1 681 ? 22.962 -28.290 10.031 1.00 74.25 681 PRO A N 1
ATOM 5599 C CA . PRO A 1 681 ? 21.739 -27.948 10.771 1.00 74.25 681 PRO A CA 1
ATOM 5600 C C . PRO A 1 681 ? 21.692 -26.502 11.295 1.00 74.25 681 PRO A C 1
ATOM 5602 O O . PRO A 1 681 ? 20.637 -26.032 11.713 1.00 74.25 681 PRO A O 1
ATOM 5605 N N . ILE A 1 682 ? 22.830 -25.803 11.305 1.00 69.00 682 ILE A N 1
ATOM 5606 C CA . ILE A 1 682 ? 22.952 -24.425 11.800 1.00 69.00 682 ILE A CA 1
ATOM 5607 C C . ILE A 1 682 ? 22.571 -23.408 10.712 1.00 69.00 682 ILE A C 1
ATOM 5609 O O . ILE A 1 682 ? 22.111 -22.315 11.041 1.00 69.00 682 ILE A O 1
ATOM 5613 N N . ASP A 1 683 ? 22.740 -23.755 9.431 1.00 73.81 683 ASP A N 1
ATOM 5614 C CA . ASP A 1 683 ? 22.534 -22.828 8.320 1.00 73.81 683 ASP A CA 1
ATOM 5615 C C . ASP A 1 683 ? 21.293 -23.224 7.511 1.00 73.81 683 ASP A C 1
ATOM 5617 O O . ASP A 1 683 ? 21.264 -24.240 6.819 1.00 73.81 683 ASP A O 1
ATOM 5621 N N . LEU A 1 684 ? 20.241 -22.408 7.611 1.00 81.75 684 LEU A N 1
ATOM 5622 C CA . LEU A 1 684 ? 19.030 -22.569 6.801 1.00 81.75 684 LEU A CA 1
ATOM 5623 C C . LEU A 1 684 ? 19.223 -22.053 5.366 1.00 81.75 684 LEU A C 1
ATOM 5625 O O . LEU A 1 684 ? 18.281 -22.116 4.575 1.00 81.75 684 LEU A O 1
ATOM 5629 N N . GLU A 1 685 ? 20.396 -21.504 5.033 1.00 88.56 685 GLU A N 1
ATOM 5630 C CA . GLU A 1 685 ? 20.726 -21.007 3.700 1.00 88.56 685 GLU A CA 1
ATOM 5631 C C . GLU A 1 685 ? 21.649 -21.978 2.952 1.00 88.56 685 GLU A C 1
ATOM 5633 O O . GLU A 1 685 ? 22.787 -22.223 3.340 1.00 88.56 685 GLU A O 1
ATOM 5638 N N . ILE A 1 686 ? 21.166 -22.495 1.825 1.00 91.75 686 ILE A N 1
ATOM 5639 C CA . ILE A 1 686 ? 21.877 -23.443 0.963 1.00 91.75 686 ILE A CA 1
ATOM 5640 C C . ILE A 1 686 ? 22.220 -22.756 -0.362 1.00 91.75 686 ILE A C 1
ATOM 5642 O O . ILE A 1 686 ? 21.399 -22.024 -0.913 1.00 91.75 686 ILE A O 1
ATOM 5646 N N . ASP A 1 687 ? 23.420 -22.977 -0.899 1.00 93.31 687 ASP A N 1
ATOM 5647 C CA . ASP A 1 687 ? 23.757 -22.524 -2.253 1.00 93.31 687 ASP A CA 1
ATOM 5648 C C . ASP A 1 687 ? 22.886 -23.261 -3.285 1.00 93.31 687 ASP A C 1
ATOM 5650 O O . ASP A 1 687 ? 22.768 -24.489 -3.264 1.00 93.31 687 ASP A O 1
ATOM 5654 N N . MET A 1 688 ? 22.261 -22.520 -4.201 1.00 94.38 688 MET A N 1
ATOM 5655 C CA . MET A 1 688 ? 21.412 -23.100 -5.242 1.00 94.38 688 MET A CA 1
ATOM 5656 C C . MET A 1 688 ? 22.165 -24.127 -6.101 1.00 94.38 688 MET A C 1
ATOM 5658 O O . MET A 1 688 ? 21.585 -25.146 -6.473 1.00 94.38 688 MET A O 1
ATOM 5662 N N . GLN A 1 689 ? 23.456 -23.913 -6.369 1.00 93.62 689 GLN A N 1
ATOM 5663 C CA . GLN A 1 689 ? 24.273 -24.858 -7.135 1.00 93.62 689 GLN A CA 1
ATOM 5664 C C . GLN A 1 689 ? 24.539 -26.150 -6.355 1.00 93.62 689 GLN A C 1
ATOM 5666 O O . GLN A 1 689 ? 24.513 -27.240 -6.933 1.00 93.62 689 GLN A O 1
ATOM 5671 N N . ASP A 1 690 ? 24.719 -26.060 -5.035 1.00 94.50 690 ASP A N 1
ATOM 5672 C CA . ASP A 1 690 ? 24.847 -27.240 -4.177 1.00 94.50 690 ASP A CA 1
ATOM 5673 C C . ASP A 1 690 ? 23.549 -28.045 -4.129 1.00 94.50 690 ASP A C 1
ATOM 5675 O O . ASP A 1 690 ? 23.586 -29.277 -4.207 1.00 94.50 690 ASP A O 1
ATOM 5679 N N . LEU A 1 691 ? 22.404 -27.357 -4.081 1.00 95.00 691 LEU A N 1
ATOM 5680 C CA . LEU A 1 691 ? 21.094 -27.992 -4.168 1.00 95.00 691 LEU A CA 1
ATOM 5681 C C . LEU A 1 691 ? 20.914 -28.729 -5.500 1.00 95.00 691 LEU A C 1
ATOM 5683 O O . LEU A 1 691 ? 20.584 -29.914 -5.495 1.00 95.00 691 LEU A O 1
ATOM 5687 N N . ILE A 1 692 ? 21.199 -28.076 -6.630 1.00 94.69 692 ILE A N 1
ATOM 5688 C CA . ILE A 1 692 ? 21.114 -28.688 -7.967 1.00 94.69 692 ILE A CA 1
ATOM 5689 C C . ILE A 1 692 ? 22.025 -29.917 -8.061 1.00 94.69 692 ILE A C 1
ATOM 5691 O O . ILE A 1 692 ? 21.592 -30.987 -8.500 1.00 94.69 692 ILE A O 1
ATOM 5695 N N . ARG A 1 693 ? 23.276 -29.801 -7.596 1.00 95.50 693 ARG A N 1
ATOM 5696 C CA . ARG A 1 693 ? 24.231 -30.916 -7.561 1.00 95.50 693 ARG A CA 1
ATOM 5697 C C . ARG A 1 693 ? 23.692 -32.082 -6.739 1.00 95.50 693 ARG A C 1
ATOM 5699 O O . ARG A 1 693 ? 23.784 -33.227 -7.184 1.00 95.50 693 ARG A O 1
ATOM 5706 N N . LYS A 1 694 ? 23.098 -31.807 -5.573 1.00 94.88 694 LYS A N 1
ATOM 5707 C CA . LYS A 1 694 ? 22.562 -32.858 -4.707 1.00 94.88 694 LYS A CA 1
ATOM 5708 C C . LYS A 1 694 ? 21.351 -33.554 -5.319 1.00 94.88 694 LYS A C 1
ATOM 5710 O O . LYS A 1 694 ? 21.263 -34.777 -5.264 1.00 94.88 694 LYS A O 1
ATOM 5715 N N . VAL A 1 695 ? 20.457 -32.801 -5.953 1.00 93.62 695 VAL A N 1
ATOM 5716 C CA . VAL A 1 695 ? 19.296 -33.360 -6.658 1.00 93.62 695 VAL A CA 1
ATOM 5717 C C . VAL A 1 695 ? 19.739 -34.244 -7.826 1.00 93.62 695 VAL A C 1
ATOM 5719 O O . VAL A 1 695 ? 19.199 -35.335 -7.997 1.00 93.62 695 VAL A O 1
ATOM 5722 N N . ASN A 1 696 ? 20.761 -33.844 -8.587 1.00 92.12 696 ASN A N 1
ATOM 5723 C CA . ASN A 1 696 ? 21.316 -34.668 -9.666 1.00 92.12 696 ASN A CA 1
ATOM 5724 C C . ASN A 1 696 ? 21.971 -35.963 -9.157 1.00 92.12 696 ASN A C 1
ATOM 5726 O O . ASN A 1 696 ? 21.812 -37.010 -9.782 1.00 92.12 696 ASN A O 1
ATOM 5730 N N . GLU A 1 697 ? 22.649 -35.928 -8.006 1.00 92.81 697 GLU A N 1
ATOM 5731 C CA . GLU A 1 697 ? 23.178 -37.138 -7.359 1.00 92.81 697 GLU A CA 1
ATOM 5732 C C . GLU A 1 697 ? 22.050 -38.120 -6.996 1.00 92.81 697 GLU A C 1
ATOM 5734 O O . GLU A 1 697 ? 22.166 -39.320 -7.251 1.00 92.81 697 GLU A O 1
ATOM 5739 N N . ILE A 1 698 ? 20.941 -37.612 -6.440 1.00 89.94 698 ILE A N 1
ATOM 5740 C CA . ILE A 1 698 ? 19.758 -38.421 -6.108 1.00 89.94 698 ILE A CA 1
ATOM 5741 C C . ILE A 1 698 ? 19.140 -39.002 -7.384 1.00 89.94 698 ILE A C 1
ATOM 5743 O O . ILE A 1 698 ? 18.869 -40.201 -7.434 1.00 89.94 698 ILE A O 1
ATOM 5747 N N . LYS A 1 699 ? 18.971 -38.185 -8.435 1.00 89.19 699 LYS A N 1
ATOM 5748 C CA . LYS A 1 699 ? 18.453 -38.634 -9.739 1.00 89.19 699 LYS A CA 1
ATOM 5749 C C . LYS A 1 699 ? 19.281 -39.783 -10.313 1.00 89.19 699 LYS A C 1
ATOM 5751 O O . LYS A 1 699 ? 18.704 -40.779 -10.743 1.00 89.19 699 LYS A O 1
ATOM 5756 N N . TYR A 1 700 ? 20.611 -39.662 -10.281 1.00 88.94 700 TYR A N 1
ATOM 5757 C CA . TYR A 1 700 ? 21.524 -40.687 -10.787 1.00 88.94 700 TYR A CA 1
ATOM 5758 C C . TYR A 1 700 ? 21.431 -41.985 -9.979 1.00 88.94 700 TYR A C 1
ATOM 5760 O O . TYR A 1 700 ? 21.298 -43.058 -10.556 1.00 88.94 700 TYR A O 1
ATOM 5768 N N . LYS A 1 701 ? 21.429 -41.896 -8.642 1.00 87.75 701 LYS A N 1
ATOM 5769 C CA . LYS A 1 701 ? 21.286 -43.071 -7.763 1.00 87.75 701 LYS A CA 1
ATOM 5770 C C . LYS A 1 701 ? 19.964 -43.812 -7.969 1.00 87.75 701 LYS A C 1
ATOM 5772 O O . LYS A 1 701 ? 19.927 -45.027 -7.821 1.00 87.75 701 LYS A O 1
ATOM 5777 N N . MET A 1 702 ? 18.908 -43.084 -8.319 1.00 83.06 702 MET A N 1
ATOM 5778 C CA . MET A 1 702 ? 17.558 -43.622 -8.502 1.00 83.06 702 MET A CA 1
ATOM 5779 C C . MET A 1 702 ? 17.224 -43.978 -9.962 1.00 83.06 702 MET A C 1
ATOM 5781 O O . MET A 1 702 ? 16.105 -44.403 -10.233 1.00 83.06 702 MET A O 1
ATOM 5785 N N . ASN A 1 703 ? 18.160 -43.817 -10.908 1.00 86.25 703 ASN A N 1
ATOM 5786 C CA . ASN A 1 703 ? 17.938 -44.024 -12.348 1.00 86.25 703 ASN A CA 1
ATOM 5787 C C . ASN A 1 703 ? 16.751 -43.225 -12.939 1.00 86.25 703 ASN A C 1
ATOM 5789 O O . ASN A 1 703 ? 16.098 -43.675 -13.883 1.00 86.25 703 ASN A O 1
ATOM 5793 N N . PHE A 1 704 ? 16.475 -42.017 -12.435 1.00 84.38 704 PHE A N 1
ATOM 5794 C CA . PHE A 1 704 ? 15.440 -41.155 -13.017 1.00 84.38 704 PHE A CA 1
ATOM 5795 C C . PHE A 1 704 ? 15.960 -40.418 -14.262 1.00 84.38 704 PHE A C 1
ATOM 5797 O O . PHE A 1 704 ? 16.890 -39.615 -14.176 1.00 84.38 704 PHE A O 1
ATOM 5804 N N . GLN A 1 705 ? 15.326 -40.636 -15.418 1.00 74.38 705 GLN A N 1
ATOM 5805 C CA . GLN A 1 705 ? 15.602 -39.886 -16.649 1.00 74.38 705 GLN A CA 1
ATOM 5806 C C . GLN A 1 705 ? 14.718 -38.635 -16.712 1.00 74.38 705 GLN A C 1
ATOM 5808 O O . GLN A 1 705 ? 13.549 -38.709 -17.079 1.00 74.38 705 GLN A O 1
ATOM 5813 N N . LEU A 1 706 ? 15.264 -37.479 -16.333 1.00 66.75 706 LEU A N 1
ATOM 5814 C CA . LEU A 1 706 ? 14.538 -36.206 -16.334 1.00 66.75 706 LEU A CA 1
ATOM 5815 C C . LEU A 1 706 ? 15.388 -35.113 -16.990 1.00 66.75 706 LEU A C 1
ATOM 5817 O O . LEU A 1 706 ? 16.289 -34.569 -16.348 1.00 66.75 706 LEU A O 1
ATOM 5821 N N . ASN A 1 707 ? 15.072 -34.773 -18.243 1.00 75.56 707 ASN A N 1
ATOM 5822 C CA . ASN A 1 707 ? 15.619 -33.608 -18.952 1.00 75.56 707 ASN A CA 1
ATOM 5823 C C . ASN A 1 707 ? 14.824 -32.355 -18.569 1.00 75.56 707 ASN A C 1
ATOM 5825 O O . ASN A 1 707 ? 13.943 -31.925 -19.308 1.00 75.56 707 ASN A O 1
ATOM 5829 N N . ILE A 1 708 ? 15.082 -31.819 -17.377 1.00 82.75 708 ILE A N 1
ATOM 5830 C CA . ILE A 1 708 ? 14.368 -30.650 -16.850 1.00 82.75 708 ILE A CA 1
ATOM 5831 C C . ILE A 1 708 ? 15.378 -29.680 -16.254 1.00 82.75 708 ILE A C 1
ATOM 5833 O O . ILE A 1 708 ? 16.313 -30.109 -15.568 1.00 82.75 708 ILE A O 1
ATOM 5837 N N . ASP A 1 709 ? 15.166 -28.390 -16.507 1.00 89.69 709 ASP A N 1
ATOM 5838 C CA . ASP A 1 709 ? 15.923 -27.311 -15.890 1.00 89.69 709 ASP A CA 1
ATOM 5839 C C . ASP A 1 709 ? 15.565 -27.205 -14.398 1.00 89.69 709 ASP A C 1
ATOM 5841 O O . ASP A 1 709 ? 14.493 -26.743 -14.004 1.00 89.69 709 ASP A O 1
ATOM 5845 N N . LEU A 1 710 ? 16.472 -27.696 -13.549 1.00 90.56 710 LEU A N 1
ATOM 5846 C CA . LEU A 1 710 ? 16.295 -27.684 -12.099 1.00 90.56 710 LEU A CA 1
ATOM 5847 C C . LEU A 1 710 ? 16.290 -26.267 -11.523 1.00 90.56 710 LEU A C 1
ATOM 5849 O O . LEU A 1 710 ? 15.681 -26.060 -10.476 1.00 90.56 710 LEU A O 1
ATOM 5853 N N . GLU A 1 711 ? 16.955 -25.303 -12.163 1.00 91.38 711 GLU A N 1
ATOM 5854 C CA . GLU A 1 711 ? 16.962 -23.925 -11.672 1.00 91.38 711 GLU A CA 1
ATOM 5855 C C . GLU A 1 711 ? 15.569 -23.304 -11.814 1.00 91.38 711 GLU A C 1
ATOM 5857 O O . GLU A 1 711 ? 15.065 -22.690 -10.869 1.00 91.38 711 GLU A O 1
ATOM 5862 N N . GLU A 1 712 ? 14.908 -23.538 -12.948 1.00 90.44 712 GLU A N 1
ATOM 5863 C CA . GLU A 1 712 ? 13.539 -23.082 -13.196 1.00 90.44 712 GLU A CA 1
ATOM 5864 C C . GLU A 1 712 ? 12.539 -23.718 -12.217 1.00 90.44 712 GLU A C 1
ATOM 5866 O O . GLU A 1 712 ? 11.727 -23.013 -11.617 1.00 90.44 712 GLU A O 1
ATOM 5871 N N . GLU A 1 713 ? 12.647 -25.026 -11.969 1.00 91.69 713 GLU A N 1
ATOM 5872 C CA . GLU A 1 713 ? 11.802 -25.744 -10.999 1.00 91.69 713 GLU A CA 1
ATOM 5873 C C . GLU A 1 713 ? 12.002 -25.246 -9.557 1.00 91.69 713 GLU A C 1
ATOM 5875 O O . GLU A 1 713 ? 11.038 -25.074 -8.807 1.00 91.69 713 GLU A O 1
ATOM 5880 N N . ILE A 1 714 ? 13.243 -24.940 -9.158 1.00 91.50 714 ILE A N 1
ATOM 5881 C CA . ILE A 1 714 ? 13.530 -24.324 -7.851 1.00 91.50 714 ILE A CA 1
ATOM 5882 C C . ILE A 1 714 ? 12.882 -22.932 -7.766 1.00 91.50 714 ILE A C 1
ATOM 5884 O O . ILE A 1 714 ? 12.322 -22.570 -6.729 1.00 91.50 714 ILE A O 1
ATOM 5888 N N . ILE A 1 715 ? 12.914 -22.142 -8.842 1.00 88.69 715 ILE A N 1
ATOM 5889 C CA . ILE A 1 715 ? 12.257 -20.827 -8.880 1.00 88.69 715 ILE A CA 1
ATOM 5890 C C . ILE A 1 715 ? 10.734 -20.974 -8.791 1.00 88.69 715 ILE A C 1
ATOM 5892 O O . ILE A 1 715 ? 10.102 -20.218 -8.054 1.00 88.69 715 ILE A O 1
ATOM 5896 N N . GLN A 1 716 ? 10.141 -21.959 -9.467 1.00 86.88 716 GLN A N 1
ATOM 5897 C CA . GLN A 1 716 ? 8.706 -22.239 -9.378 1.00 86.88 716 GLN A CA 1
ATOM 5898 C C . GLN A 1 716 ? 8.292 -22.668 -7.964 1.00 86.88 716 GLN A C 1
ATOM 5900 O O . GLN A 1 716 ? 7.255 -22.223 -7.468 1.00 86.88 716 GLN A O 1
ATOM 5905 N N . LEU A 1 717 ? 9.135 -23.439 -7.268 1.00 85.88 717 LEU A N 1
ATOM 5906 C CA . LEU A 1 717 ? 8.906 -23.854 -5.881 1.00 85.88 717 LEU A CA 1
ATOM 5907 C C . LEU A 1 717 ? 8.829 -22.688 -4.882 1.00 85.88 717 LEU A C 1
ATOM 5909 O O . LEU A 1 717 ? 8.188 -22.811 -3.836 1.00 85.88 717 LEU A O 1
ATOM 5913 N N . LYS A 1 718 ? 9.388 -21.520 -5.224 1.00 83.19 718 LYS A N 1
ATOM 5914 C CA . LYS A 1 718 ? 9.209 -20.285 -4.444 1.00 83.19 718 LYS A CA 1
ATOM 5915 C C . LYS A 1 718 ? 7.731 -19.891 -4.320 1.00 83.19 718 LYS A C 1
ATOM 5917 O O . LYS A 1 718 ? 7.327 -19.375 -3.279 1.00 83.19 718 LYS A O 1
ATOM 5922 N N . ASN A 1 719 ? 6.917 -20.151 -5.346 1.00 79.31 719 ASN A N 1
ATOM 5923 C CA . ASN A 1 719 ? 5.491 -19.799 -5.355 1.00 79.31 719 ASN A CA 1
ATOM 5924 C C . ASN A 1 719 ? 4.687 -20.583 -4.310 1.00 79.31 719 ASN A C 1
ATOM 5926 O O . ASN A 1 719 ? 3.648 -20.116 -3.853 1.00 79.31 719 ASN A O 1
ATOM 5930 N N . TYR A 1 720 ? 5.208 -21.733 -3.883 1.00 77.44 720 TYR A N 1
ATOM 5931 C CA . TYR A 1 720 ? 4.621 -22.585 -2.855 1.00 77.44 720 TYR A CA 1
ATOM 5932 C C . TYR A 1 720 ? 5.066 -22.217 -1.434 1.00 77.44 720 TYR A C 1
ATOM 5934 O O . TYR A 1 720 ? 4.752 -22.920 -0.477 1.00 77.44 720 TYR A O 1
ATOM 5942 N N . ASN A 1 721 ? 5.802 -21.109 -1.280 1.00 78.00 721 ASN A N 1
ATOM 5943 C CA . ASN A 1 721 ? 6.238 -20.569 0.006 1.00 78.00 721 ASN A CA 1
ATOM 5944 C C . ASN A 1 721 ? 7.108 -21.537 0.839 1.00 78.00 721 ASN A C 1
ATOM 5946 O O . ASN A 1 721 ? 7.197 -21.387 2.057 1.00 78.00 721 ASN A O 1
ATOM 5950 N N . VAL A 1 722 ? 7.772 -22.510 0.199 1.00 80.00 722 VAL A N 1
ATOM 5951 C CA . VAL A 1 722 ? 8.603 -23.510 0.897 1.00 80.00 722 VAL A CA 1
ATOM 5952 C C . VAL A 1 722 ? 9.968 -22.945 1.307 1.00 80.00 722 VAL A C 1
ATOM 5954 O O . VAL A 1 722 ? 10.503 -23.249 2.376 1.00 80.00 722 VAL A O 1
ATOM 5957 N N . PHE A 1 723 ? 10.526 -22.071 0.474 1.00 86.44 723 PHE A N 1
ATOM 5958 C CA . PHE A 1 723 ? 11.798 -21.397 0.706 1.00 86.44 723 PHE A CA 1
ATOM 5959 C C . PHE A 1 723 ? 11.825 -20.027 0.022 1.00 86.44 723 PHE A C 1
ATOM 5961 O O . PHE A 1 723 ? 11.058 -19.759 -0.903 1.00 86.44 723 PHE A O 1
ATOM 5968 N N . ASP A 1 724 ? 12.733 -19.160 0.466 1.00 86.94 724 ASP A N 1
ATOM 5969 C CA . ASP A 1 724 ? 13.009 -17.876 -0.178 1.00 86.94 724 ASP A CA 1
ATOM 5970 C C . ASP A 1 724 ? 14.326 -17.952 -0.960 1.00 86.94 724 ASP A C 1
ATOM 5972 O O . ASP A 1 724 ? 15.307 -18.516 -0.485 1.00 86.94 724 ASP A O 1
ATOM 5976 N N . ILE A 1 725 ? 14.383 -17.336 -2.142 1.00 90.19 725 ILE A N 1
ATOM 5977 C CA . ILE A 1 725 ? 15.620 -17.215 -2.929 1.00 90.19 725 ILE A CA 1
ATOM 5978 C C . ILE A 1 725 ? 16.190 -15.812 -2.728 1.00 90.19 725 ILE A C 1
ATOM 5980 O O . ILE A 1 725 ? 15.474 -14.820 -2.894 1.00 90.19 725 ILE A O 1
ATOM 5984 N N . ARG A 1 726 ? 17.475 -15.721 -2.381 1.00 89.44 726 ARG A N 1
ATOM 5985 C CA . ARG A 1 726 ? 18.204 -14.463 -2.174 1.00 89.44 726 ARG A CA 1
ATOM 5986 C C . ARG A 1 726 ? 19.456 -14.433 -3.037 1.00 89.44 726 ARG A C 1
ATOM 5988 O O . ARG A 1 726 ? 20.189 -15.412 -3.090 1.00 89.44 726 ARG A O 1
ATOM 5995 N N . GLU A 1 727 ? 19.735 -13.298 -3.669 1.00 87.38 727 GLU A N 1
ATOM 5996 C CA . GLU A 1 727 ? 21.044 -13.054 -4.280 1.00 87.38 727 GLU A CA 1
ATOM 5997 C C . GLU A 1 727 ? 21.990 -12.472 -3.232 1.00 87.38 727 GLU A C 1
ATOM 5999 O O . GLU A 1 727 ? 21.740 -11.401 -2.677 1.00 87.38 727 GLU A O 1
ATOM 6004 N N . VAL A 1 728 ? 23.086 -13.176 -2.966 1.00 86.62 728 VAL A N 1
ATOM 6005 C CA . VAL A 1 728 ? 24.148 -12.735 -2.065 1.00 86.62 728 VAL A CA 1
ATOM 6006 C C . VAL A 1 728 ? 25.392 -12.454 -2.899 1.00 86.62 728 VAL A C 1
ATOM 6008 O O . VAL A 1 728 ? 25.799 -13.263 -3.730 1.00 86.62 728 VAL A O 1
ATOM 6011 N N . ILE A 1 729 ? 25.999 -11.284 -2.697 1.00 84.06 729 ILE A N 1
ATOM 6012 C CA . ILE A 1 729 ? 27.289 -10.955 -3.307 1.00 84.06 729 ILE A CA 1
ATOM 6013 C C . ILE A 1 729 ? 28.371 -11.555 -2.414 1.00 84.06 729 ILE A C 1
ATOM 6015 O O . ILE A 1 729 ? 28.565 -11.089 -1.292 1.00 84.06 729 ILE A O 1
ATOM 6019 N N . GLN A 1 730 ? 29.064 -12.575 -2.908 1.00 82.38 730 GLN A N 1
ATOM 6020 C CA . GLN A 1 730 ? 30.191 -13.186 -2.219 1.00 82.38 730 GLN A CA 1
ATOM 6021 C C . GLN A 1 730 ? 31.496 -12.721 -2.869 1.00 82.38 730 GLN A C 1
ATOM 6023 O O . GLN A 1 730 ? 31.644 -12.747 -4.092 1.00 82.38 730 GLN A O 1
ATOM 6028 N N . GLU A 1 731 ? 32.445 -12.268 -2.051 1.00 76.19 731 GLU A N 1
ATOM 6029 C CA . GLU A 1 731 ? 33.798 -11.967 -2.513 1.00 76.19 731 GLU A CA 1
ATOM 6030 C C . GLU A 1 731 ? 34.623 -13.257 -2.508 1.00 76.19 731 GLU A C 1
ATOM 6032 O O . GLU A 1 731 ? 34.918 -13.817 -1.453 1.00 76.19 731 GLU A O 1
ATOM 6037 N N . GLN A 1 732 ? 34.979 -13.743 -3.697 1.00 72.81 732 GLN A N 1
ATOM 6038 C CA . GLN A 1 732 ? 35.897 -14.867 -3.875 1.00 72.81 732 GLN A CA 1
ATOM 6039 C C . GLN A 1 732 ? 37.106 -14.390 -4.676 1.00 72.81 732 GLN A C 1
ATOM 6041 O O . GLN A 1 732 ? 36.960 -13.846 -5.768 1.00 72.81 732 GLN A O 1
ATOM 6046 N N . MET A 1 733 ? 38.309 -14.555 -4.114 1.00 69.25 733 MET A N 1
ATOM 6047 C CA . MET A 1 733 ? 39.579 -14.147 -4.736 1.00 69.25 733 MET A CA 1
ATOM 6048 C C . MET A 1 733 ? 39.565 -12.716 -5.322 1.00 69.25 733 MET A C 1
ATOM 6050 O O . MET A 1 733 ? 40.012 -12.495 -6.443 1.00 69.25 733 MET A O 1
ATOM 6054 N N . ASN A 1 734 ? 39.048 -11.738 -4.569 1.00 75.56 734 ASN A N 1
ATOM 6055 C CA . ASN A 1 734 ? 38.895 -10.327 -4.971 1.00 75.56 734 ASN A CA 1
ATOM 6056 C C . ASN A 1 734 ? 37.877 -10.041 -6.097 1.00 75.56 734 ASN A C 1
ATOM 6058 O O . ASN A 1 734 ? 37.782 -8.897 -6.547 1.00 75.56 734 ASN A O 1
ATOM 6062 N N . PHE A 1 735 ? 37.075 -11.021 -6.519 1.00 68.50 735 PHE A N 1
ATOM 6063 C CA . PHE A 1 735 ? 35.947 -10.811 -7.427 1.00 68.50 735 PHE A CA 1
ATOM 6064 C C . PHE A 1 735 ? 34.621 -10.876 -6.669 1.00 68.50 735 PHE A C 1
ATOM 6066 O O . PHE A 1 735 ? 34.404 -11.752 -5.834 1.00 68.50 735 PHE A O 1
ATOM 6073 N N . LYS A 1 736 ? 33.715 -9.940 -6.975 1.00 76.94 736 LYS A N 1
ATOM 6074 C CA . LYS A 1 736 ? 32.338 -9.939 -6.467 1.00 76.94 736 LYS A CA 1
ATOM 6075 C C . LYS A 1 736 ? 31.483 -10.822 -7.363 1.00 76.94 736 LYS A C 1
ATOM 6077 O O . LYS A 1 736 ? 31.104 -10.396 -8.453 1.00 76.94 736 LYS A O 1
ATOM 6082 N N . VAL A 1 737 ? 31.181 -12.030 -6.903 1.00 83.94 737 VAL A N 1
ATOM 6083 C CA . VAL A 1 737 ? 30.306 -12.971 -7.608 1.00 83.94 737 VAL A CA 1
ATOM 6084 C C . VAL A 1 737 ? 28.925 -12.924 -6.964 1.00 83.94 737 VAL A C 1
ATOM 6086 O O . VAL A 1 737 ? 28.796 -12.943 -5.741 1.00 83.94 737 VAL A O 1
ATOM 6089 N N . LYS A 1 738 ? 27.877 -12.821 -7.785 1.00 84.69 738 LYS A N 1
ATOM 6090 C CA . LYS A 1 738 ? 26.494 -12.954 -7.321 1.00 84.69 738 LYS A CA 1
ATOM 6091 C C . LYS A 1 738 ? 26.138 -14.433 -7.263 1.00 84.69 738 LYS A C 1
ATOM 6093 O O . LYS A 1 738 ? 26.175 -15.101 -8.290 1.00 84.69 738 LYS A O 1
ATOM 6098 N N . ILE A 1 739 ? 25.787 -14.917 -6.080 1.00 90.25 739 ILE A N 1
ATOM 6099 C CA . ILE A 1 739 ? 25.393 -16.304 -5.840 1.00 90.25 739 ILE A CA 1
ATOM 6100 C C . ILE A 1 739 ? 23.944 -16.311 -5.355 1.00 90.25 739 ILE A C 1
ATOM 6102 O O . ILE A 1 739 ? 23.561 -15.507 -4.502 1.00 90.25 739 ILE A O 1
ATOM 6106 N N . LYS A 1 740 ? 23.125 -17.209 -5.907 1.00 93.38 740 LYS A N 1
ATOM 6107 C CA . LYS A 1 740 ? 21.750 -17.425 -5.446 1.00 93.38 740 LYS A CA 1
ATOM 6108 C C . LYS A 1 740 ? 21.769 -18.412 -4.281 1.00 93.38 740 LYS A C 1
ATOM 6110 O O . LYS A 1 740 ? 22.218 -19.544 -4.433 1.00 93.38 740 LYS A O 1
ATOM 6115 N N . LYS A 1 741 ? 21.255 -17.992 -3.129 1.00 92.56 741 LYS A N 1
ATOM 6116 C CA . LYS A 1 741 ? 21.039 -18.844 -1.959 1.00 92.56 741 LYS A CA 1
ATOM 6117 C C . LYS A 1 741 ? 19.557 -19.131 -1.764 1.00 92.56 741 LYS A C 1
ATOM 6119 O O . LYS A 1 741 ? 18.714 -18.251 -1.947 1.00 92.56 741 LYS A O 1
ATOM 6124 N N . VAL A 1 742 ? 19.257 -20.355 -1.361 1.00 92.69 742 VAL A N 1
ATOM 6125 C CA . VAL A 1 742 ? 17.931 -20.853 -1.013 1.00 92.69 742 VAL A CA 1
ATOM 6126 C C . VAL A 1 742 ? 17.830 -20.903 0.507 1.00 92.69 742 VAL A C 1
ATOM 6128 O O . VAL A 1 742 ? 18.509 -21.697 1.150 1.00 92.69 742 VAL A O 1
ATOM 6131 N N . LYS A 1 743 ? 16.991 -20.046 1.091 1.00 91.31 743 LYS A N 1
ATOM 6132 C CA . LYS A 1 743 ? 16.705 -20.028 2.524 1.00 91.31 743 LYS A CA 1
ATOM 6133 C C . LYS A 1 743 ? 15.456 -20.845 2.819 1.00 91.31 743 LYS A C 1
ATOM 6135 O O . LYS A 1 743 ? 14.350 -20.411 2.491 1.00 91.31 743 LYS A O 1
ATOM 6140 N N . CYS A 1 744 ? 15.617 -21.998 3.455 1.00 86.88 744 CYS A N 1
ATOM 6141 C CA . CYS A 1 744 ? 14.479 -22.830 3.822 1.00 86.88 744 CYS A CA 1
ATOM 6142 C C . CYS A 1 744 ? 13.698 -22.235 4.998 1.00 86.88 744 CYS A C 1
ATOM 6144 O O . CYS A 1 744 ? 14.287 -21.696 5.938 1.00 86.88 744 CYS A O 1
ATOM 6146 N N . LYS A 1 745 ? 12.366 -22.343 4.949 1.00 84.00 745 LYS A N 1
ATOM 6147 C CA . LYS A 1 745 ? 11.480 -21.970 6.066 1.00 84.00 745 LYS A CA 1
ATOM 6148 C C . LYS A 1 745 ? 11.238 -23.120 7.041 1.00 84.00 745 LYS A C 1
ATOM 6150 O O . LYS A 1 745 ? 10.722 -22.875 8.126 1.00 84.00 745 LYS A O 1
ATOM 6155 N N . PHE A 1 746 ? 11.625 -24.331 6.652 1.00 83.00 746 PHE A N 1
ATOM 6156 C CA . PHE A 1 746 ? 11.409 -25.564 7.394 1.00 83.00 746 PHE A CA 1
ATOM 6157 C C . PHE A 1 746 ? 12.745 -26.185 7.792 1.00 83.00 746 PHE A C 1
ATOM 6159 O O . PHE A 1 746 ? 13.751 -26.071 7.091 1.00 83.00 746 PHE A O 1
ATOM 6166 N N . THR A 1 747 ? 12.749 -26.853 8.934 1.00 83.00 747 THR A N 1
ATOM 6167 C CA . THR A 1 747 ? 13.876 -27.667 9.391 1.00 83.00 747 THR A CA 1
ATOM 6168 C C . THR A 1 747 ? 13.937 -28.994 8.629 1.00 83.00 747 THR A C 1
ATOM 6170 O O . THR A 1 747 ? 12.964 -29.425 8.004 1.00 83.00 747 THR A O 1
ATOM 6173 N N . SER A 1 748 ? 15.082 -29.685 8.694 1.00 82.56 748 SER A N 1
ATOM 6174 C CA . SER A 1 748 ? 15.216 -31.016 8.084 1.00 82.56 748 SER A CA 1
ATOM 6175 C C . SER A 1 748 ? 14.201 -32.018 8.642 1.00 82.56 748 SER A C 1
ATOM 6177 O O . SER A 1 748 ? 13.733 -32.870 7.892 1.00 82.56 748 SER A O 1
ATOM 6179 N N . ASP A 1 749 ? 13.877 -31.947 9.935 1.00 78.69 749 ASP A N 1
ATOM 6180 C CA . ASP A 1 749 ? 12.951 -32.889 10.572 1.00 78.69 749 ASP A CA 1
ATOM 6181 C C . ASP A 1 749 ? 11.500 -32.620 10.158 1.00 78.69 749 ASP A C 1
ATOM 6183 O O . ASP A 1 749 ? 10.749 -33.561 9.904 1.00 78.69 749 ASP A O 1
ATOM 6187 N N . GLU A 1 750 ? 11.127 -31.346 9.997 1.00 78.31 750 GLU A N 1
ATOM 6188 C CA . GLU A 1 750 ? 9.821 -30.954 9.459 1.00 78.31 750 GLU A CA 1
ATOM 6189 C C . GLU A 1 750 ? 9.656 -31.420 8.010 1.00 78.31 750 GLU A C 1
ATOM 6191 O O . GLU A 1 750 ? 8.651 -32.045 7.685 1.00 78.31 750 GLU A O 1
ATOM 6196 N N . LEU A 1 751 ? 10.657 -31.200 7.148 1.00 82.38 751 LEU A N 1
ATOM 6197 C CA . LEU A 1 751 ? 10.620 -31.700 5.768 1.00 82.38 751 LEU A CA 1
ATOM 6198 C C . LEU A 1 751 ? 10.539 -33.226 5.717 1.00 82.38 751 LEU A C 1
ATOM 6200 O O . LEU A 1 751 ? 9.773 -33.773 4.928 1.00 82.38 751 LEU A O 1
ATOM 6204 N N . LYS A 1 752 ? 11.297 -33.918 6.574 1.00 82.31 752 LYS A N 1
ATOM 6205 C CA . LYS A 1 752 ? 11.275 -35.380 6.650 1.00 82.31 752 LYS A CA 1
ATOM 6206 C C . LYS A 1 752 ? 9.893 -35.902 7.029 1.00 82.31 752 LYS A C 1
ATOM 6208 O O . LYS A 1 752 ? 9.431 -36.841 6.394 1.00 82.31 752 LYS A O 1
ATOM 6213 N N . TYR A 1 753 ? 9.253 -35.293 8.027 1.00 79.00 753 TYR A N 1
ATOM 6214 C CA . TYR A 1 753 ? 7.902 -35.650 8.458 1.00 79.00 753 TYR A CA 1
ATOM 6215 C C . TYR A 1 753 ? 6.881 -35.472 7.325 1.00 79.00 753 TYR A C 1
ATOM 6217 O O . TYR A 1 753 ? 6.081 -36.364 7.063 1.00 79.00 753 TYR A O 1
ATOM 6225 N N . GLN A 1 754 ? 6.963 -34.358 6.593 1.00 77.94 754 GLN A N 1
ATOM 6226 C CA . GLN A 1 754 ? 6.057 -34.076 5.474 1.00 77.94 754 GLN A CA 1
ATOM 6227 C C . GLN A 1 754 ? 6.280 -35.021 4.282 1.00 77.94 754 GLN A C 1
ATOM 6229 O O . GLN A 1 754 ? 5.330 -35.418 3.616 1.00 77.94 754 GLN A O 1
ATOM 6234 N N . LEU A 1 755 ? 7.530 -35.413 4.015 1.00 77.81 755 LEU A N 1
ATOM 6235 C CA . LEU A 1 755 ? 7.874 -36.315 2.911 1.00 77.81 755 LEU A CA 1
ATOM 6236 C C . LEU A 1 755 ? 7.657 -37.799 3.252 1.00 77.81 755 LEU A C 1
ATOM 6238 O O . LEU A 1 755 ? 7.485 -38.604 2.339 1.00 77.81 755 LEU A O 1
ATOM 6242 N N . SER A 1 756 ? 7.664 -38.184 4.535 1.00 72.75 756 SER A N 1
ATOM 6243 C CA . SER A 1 756 ? 7.508 -39.586 4.956 1.00 72.75 756 SER A CA 1
ATOM 6244 C C . SER A 1 756 ? 6.104 -40.161 4.757 1.00 72.75 756 SER A C 1
ATOM 6246 O O . SER A 1 756 ? 5.962 -41.385 4.724 1.00 72.75 756 SER A O 1
ATOM 6248 N N . ASP A 1 757 ? 5.103 -39.295 4.593 1.00 66.50 757 ASP A N 1
ATOM 6249 C CA . ASP A 1 757 ? 3.712 -39.678 4.327 1.00 66.50 757 ASP A CA 1
ATOM 6250 C C . ASP A 1 757 ? 3.445 -39.980 2.842 1.00 66.50 757 ASP A C 1
ATOM 6252 O O . ASP A 1 757 ? 2.412 -40.553 2.505 1.00 66.50 757 ASP A O 1
ATOM 6256 N N . LEU A 1 758 ? 4.378 -39.645 1.943 1.00 73.19 758 LEU A N 1
ATOM 6257 C CA . LEU A 1 758 ? 4.277 -39.994 0.528 1.00 73.19 758 LEU A CA 1
ATOM 6258 C C . LEU A 1 758 ? 4.818 -41.410 0.296 1.00 73.19 758 LEU A C 1
ATOM 6260 O O . LEU A 1 758 ? 6.032 -41.630 0.284 1.00 73.19 758 LEU A O 1
ATOM 6264 N N . ASP A 1 759 ? 3.922 -42.367 0.037 1.00 65.25 759 ASP A N 1
ATOM 6265 C CA . ASP A 1 759 ? 4.273 -43.775 -0.223 1.00 65.25 759 ASP A CA 1
ATOM 6266 C C . ASP A 1 759 ? 5.346 -43.934 -1.319 1.00 65.25 759 ASP A C 1
ATOM 6268 O O . ASP A 1 759 ? 6.234 -44.782 -1.211 1.00 65.25 759 ASP A O 1
ATOM 6272 N N . ALA A 1 760 ? 5.333 -43.061 -2.333 1.00 61.97 760 ALA A N 1
ATOM 6273 C CA . ALA A 1 760 ? 6.310 -43.048 -3.424 1.00 61.97 760 ALA A CA 1
ATOM 6274 C C . ALA A 1 760 ? 7.742 -42.682 -2.980 1.00 61.97 760 ALA A C 1
ATOM 6276 O O . ALA A 1 760 ? 8.713 -43.101 -3.611 1.00 61.97 760 ALA A O 1
ATOM 6277 N N . LEU A 1 761 ? 7.892 -41.918 -1.894 1.00 67.94 761 LEU A N 1
ATOM 6278 C CA . LEU A 1 761 ? 9.181 -41.417 -1.405 1.00 67.94 761 LEU A CA 1
ATOM 6279 C C . LEU A 1 761 ? 9.713 -42.203 -0.209 1.00 67.94 761 LEU A C 1
ATOM 6281 O O . LEU A 1 761 ? 10.887 -42.078 0.135 1.00 67.94 761 LEU A O 1
ATOM 6285 N N . LYS A 1 762 ? 8.891 -43.056 0.401 1.00 73.12 762 LYS A N 1
ATOM 6286 C CA . LYS A 1 762 ? 9.260 -43.851 1.576 1.00 73.12 762 LYS A CA 1
ATOM 6287 C C . LYS A 1 762 ? 10.449 -44.779 1.306 1.00 73.12 762 LYS A C 1
ATOM 6289 O O . LYS A 1 762 ? 11.369 -44.846 2.116 1.00 73.12 762 LYS A O 1
ATOM 6294 N N . ASN A 1 763 ? 10.481 -45.411 0.131 1.00 67.12 763 ASN A N 1
ATOM 6295 C CA . ASN A 1 763 ? 11.603 -46.252 -0.306 1.00 67.12 763 ASN A CA 1
ATOM 6296 C C . ASN A 1 763 ? 12.869 -45.426 -0.583 1.00 67.12 763 ASN A C 1
ATOM 6298 O O . ASN A 1 763 ? 13.974 -45.856 -0.263 1.00 67.12 763 ASN A O 1
ATOM 6302 N N . ILE A 1 764 ? 12.706 -44.216 -1.124 1.00 69.00 764 ILE A N 1
ATOM 6303 C CA . ILE A 1 764 ? 13.801 -43.281 -1.414 1.00 69.00 764 ILE A CA 1
ATOM 6304 C C . ILE A 1 764 ? 14.435 -42.781 -0.109 1.00 69.00 764 ILE A C 1
ATOM 6306 O O . ILE A 1 764 ? 15.653 -42.790 0.027 1.00 69.00 764 ILE A O 1
ATOM 6310 N N . LEU A 1 765 ? 13.611 -42.413 0.874 1.00 72.00 765 LEU A N 1
ATOM 6311 C CA . LEU A 1 765 ? 14.037 -41.970 2.204 1.00 72.00 765 LEU A CA 1
ATOM 6312 C C . LEU A 1 765 ? 14.644 -43.092 3.061 1.00 72.00 765 LEU A C 1
ATOM 6314 O O . LEU A 1 765 ? 15.341 -42.790 4.023 1.00 72.00 765 LEU A O 1
ATOM 6318 N N . GLN A 1 766 ? 14.362 -44.364 2.758 1.00 75.25 766 GLN A N 1
ATOM 6319 C CA . GLN A 1 766 ? 14.996 -45.514 3.416 1.00 75.25 766 GLN A CA 1
ATOM 6320 C C . GLN A 1 766 ? 16.352 -45.883 2.798 1.00 75.25 766 GLN A C 1
ATOM 6322 O O . GLN A 1 766 ? 17.193 -46.457 3.485 1.00 75.25 766 GLN A O 1
ATOM 6327 N N . GLN A 1 767 ? 16.562 -45.578 1.514 1.00 67.19 767 GLN A N 1
ATOM 6328 C CA . GLN A 1 767 ? 17.816 -45.841 0.798 1.00 67.19 767 GLN A CA 1
ATOM 6329 C C . GLN A 1 767 ? 18.857 -44.713 0.940 1.00 67.19 767 GLN A C 1
ATOM 6331 O O . GLN A 1 767 ? 20.039 -44.949 0.682 1.00 67.19 767 GLN A O 1
ATOM 6336 N N . LEU A 1 768 ? 18.423 -43.504 1.316 1.00 63.94 768 LEU A N 1
ATOM 6337 C CA . LEU A 1 768 ? 19.244 -42.303 1.539 1.00 63.94 768 LEU A CA 1
ATOM 6338 C C . LEU A 1 768 ? 19.515 -42.077 3.029 1.00 63.94 768 LEU A C 1
ATOM 6340 O O . LEU A 1 768 ? 20.657 -41.666 3.346 1.00 63.94 768 LEU A O 1
#

Secondary structure (DSSP, 8-state):
----PPPPP---------------GGGS-----------TT-HHHHHHHHHHHT---S--EEEEE--TTSSHHHHHHHHHHHHHHTT-EEEEEEGGG-SSHHHHHHHHHHHHT-----SHHHHHHHHHHTTTS-EEEEEETGGGGGGS-HHHHHHHHHGGGTSEEEEEES-TTHHHHHHHHH---PPP-EEEE-PPPPHHHHHHHHHHHHHHHHHHHHHHHHHHHHHHHHHHTTTS-GGGTTT-HHHHHHHHH-SS--THHHHHHHHHHHHTT--SHHHHHHHHHHHHHHHHHHHHHHHHHHHHHHHHHHHHHHHHHHHHHHHHHHHHHHHHHHHHHHHHHHHHHHHHHHHHHHHHHHHHHHHHHHHHHHHHHHHHHHHHHHHHHHHHHHHHSTT-------------------SS-------TT-HHHHHHHHHHHT---SS-EEEEEE-TTSSHHHHHHHHHHHHHHTT-EEEEEEGGG-SSHHHHHHHHHHHHT-----SHHHHHHHHHH-TTS-EEEEEETGGGGGGS-HHHHHHHHHGGGTSEEEEEES-TTHHHHHHHHH---PPP-EEEEEPPPPHHHHHHHHHHHHHT-TT----HHHHHHHHHHHHHHH-S-HHHHHHHHHHHHHHHHTT--TTS---THHHHHHHHHHHHHS-HHHHHHHHHHHHHHHH-TT--EEEHHHHHHHHHHHHHHTT------HHHHHHHHGGGTSEEEEEEEEEETTEEEEEEEEEESS-HHHHHHHHHT-HHHHHHHHH-

Solvent-accessible surface area (backbone atoms only — not comparable to full-atom values): 45068 Å² total; per-residue (Å²): 140,82,88,85,79,85,83,82,81,85,81,86,78,87,78,80,85,71,84,84,75,88,75,78,80,80,84,78,82,83,91,74,95,65,82,79,80,76,66,81,97,40,62,68,60,52,50,51,53,54,50,56,77,69,52,88,61,73,52,31,34,38,36,39,21,23,56,85,88,49,45,67,67,61,51,50,55,56,51,48,58,58,37,46,76,72,61,38,49,73,46,78,46,62,26,78,82,43,88,46,61,66,54,48,51,53,51,49,29,59,78,68,68,56,76,91,68,87,48,70,68,53,45,51,57,53,56,59,71,46,74,89,54,56,46,35,41,36,29,38,52,35,67,48,58,62,79,51,59,70,70,48,45,52,56,59,58,58,45,16,60,76,30,38,33,35,32,32,29,59,50,79,56,51,65,66,54,44,31,72,75,63,72,50,84,75,72,76,66,49,76,46,76,40,66,75,74,50,71,68,56,50,52,51,53,51,48,52,53,51,52,52,52,50,50,54,52,51,49,48,51,53,50,52,50,52,42,50,56,62,64,70,49,68,94,57,74,74,83,63,58,88,73,39,66,62,62,53,50,51,43,68,76,44,78,73,59,61,74,64,45,45,51,50,50,48,50,51,52,50,54,75,66,47,89,47,73,71,53,47,51,53,50,48,52,51,51,49,54,51,47,53,52,50,50,52,50,52,52,52,52,49,56,51,48,55,54,48,51,52,50,48,52,52,51,51,51,52,52,51,53,50,51,50,52,49,52,51,53,52,52,51,51,51,52,51,52,52,50,53,54,50,53,51,52,53,52,51,51,50,52,52,51,51,52,51,51,50,53,51,51,52,50,53,50,52,54,48,53,50,49,53,51,52,49,50,52,51,50,49,55,49,49,57,51,48,52,58,46,50,68,70,50,79,78,67,81,88,87,88,84,90,87,82,91,87,83,95,80,89,85,83,86,81,86,87,79,76,84,71,79,72,63,82,95,41,60,68,60,51,49,52,53,54,50,56,75,69,51,88,60,73,50,32,34,39,36,40,20,22,58,75,50,45,46,66,69,60,50,50,56,55,51,48,58,58,39,46,76,72,59,37,49,73,46,79,46,61,26,77,81,44,89,47,62,68,53,49,53,54,51,50,29,60,77,69,68,53,78,90,70,89,47,71,65,54,43,50,58,52,57,62,70,48,71,92,53,58,43,36,42,35,29,38,51,35,68,50,58,63,80,54,58,65,66,52,48,48,56,59,58,58,47,15,59,80,29,38,34,36,34,31,31,60,52,77,58,49,65,65,54,44,33,70,75,57,73,49,83,75,74,75,66,49,79,46,77,40,65,63,47,49,73,68,57,48,57,52,54,50,52,54,58,52,63,73,50,78,87,67,94,71,64,68,65,60,52,52,50,52,52,53,52,47,34,74,76,66,44,38,28,49,57,64,54,49,53,54,48,55,48,53,49,53,52,59,73,69,60,73,55,96,84,53,73,77,76,62,53,79,82,44,42,73,56,49,56,43,61,72,68,43,53,71,70,55,47,44,45,52,51,26,46,30,53,54,29,64,76,38,77,87,49,55,63,41,51,46,66,58,40,52,53,42,30,51,53,51,31,61,77,67,72,57,91,73,98,65,68,61,68,60,52,56,58,55,45,39,79,71,68,52,37,47,81,43,81,43,79,44,78,55,96,91,38,82,43,80,42,56,30,37,33,49,77,61,54,37,66,57,48,48,58,63,46,59,74,38,76,87,42,40,64,56,67,70,77,106

Sequence (768 aa):
MPNKQPKKSQKKKNQKKQPKQYQSIDNQVNNTIQKPQQIKFREQEQHLIQKFINSNDEYKLLLLTGQPGTGKTTLIHQCSKQWRIKKYKIIYTNAMGFQNYKDVIQYLSKQLQLRYINTHEDFINKLQKQTSIKQIIIFDEFENLFNGNQVETSQIFQLSKYTHLIGICNNIGFLDMQSNKQQIKVPPYQNIIFEPYTLNQVQELVQEYQDRRNELTNYVAALGEAKSIVSGLGSVSFLQVSSNEHYSKFKEANPTPRGYGIMVELLLKASTQAKTPEQVERIVATIQGLIDSIYELQKQELLVDDAREVEFIRQREILLLANQTLAASVAQLKAQVLHLQQDIVEVTNDVNTNKSIASIKTKELNDWIKTCQDEEKNLRAIFDKLDKQKQSIKYSQYSIQVQVKNQENQLQKYNQIDKAKSIKFREQEQHLIQKFINSNDEYKLLLLTGQPGTGKTTLIHQCSKQWRIKKYKIIYTNAMGFQNYKDVIQYLSKQLQLRYINTHEDFINKLQKQTSIKQIIIFDEFENLFNGNQVETSQIFQLSKYTHLIGICNNIGFLDMQSNKQQIKVPPYQNIIFEPYTLNQVQELVKDILKTTEQMQYDQNAVKLIISKTYNQKGGDMRQIQEILNRIIRNAEQGLSENQDINLNRFDSDMKGCVESLALNQQLILIGLMILLKQNPIDLEIDMQDLIRKVNEIKYKMNFQLNIDLEEEIIQLKNYNVFDIREVIQEQMNFKVKIKKVKCKFTSDELKYQLSDLDALKNILQQL